Protein AF-0000000078523873 (afdb_homodimer)

Sequence (1538 aa):
MSPPRKRRRPPKSCDPCRRRKVRCDREFPCGPFAASSPSGGGFSQFTAPSVLEGQTPPSQAVDPQTQSHPPASTSQSQLQDQDKDQNKIIQDLQRRLRRLEEQLPGPPPSQTTTDPNPTVSQTQALRHLQDRVLRAEEQLSDAARPSLLVNGWAIPATPPRLRVAPDKTKLFGPSHWLHTAEKFQVLGKFDAKEVEPSLRDVDARSEFASIFKDCRHLRQAMKAQESVRLNHPVPDLLSTLPTQAVCDVLVDAYLRTFELIYRVIHIPSFWEEYRQLWAQPQSTSTHFLMKLVLILALGTTFHSDSDQSNRVHLRRLAHTWIYAAQWWLVGPSEKSTINLDGLQVGCLLLLARQTNNLPGTSWVSAGSVLRMAMAMGLHRTPGLFPALSVYQSEMRCRLWATVLELTLLSSLDAAMPLPFSPQDIDCTAPSNLDDEQFNPETETLPTPQSNQYLTDSSIQVLLLKSLPMRVEAVQLVNNQHRQELSYETALRLGNELRSACHDIAALFHPSQNQSRHADRTPGMTKFHLRFLDTYLRRYILFLHRPFMIQAREDPRFYLSRKVCLESCIVVASYADDLNLPSDTLDDLSHLTIVGRGSFKGALSFDVITSLGLEIDTQLEEEASTRSLGSSPPFVTDYLDEMAKDHRAPLIRSLEHIQEQLLQIIALGNPSLKRYNFLSAILSQIRAMESGQPIQPAIYESVKESLKKCYLLLQASHAASSPQESVESLTMGTESSLGFDVDALDPALGLEIPSLLFFPDMMDMSSIEWMSPPRKRRRPPKSCDPCRRRKVRCDREFPCGPFAASSPSGGGFSQFTAPSVLEGQTPPSQAVDPQTQSHPPASTSQSQLQDQDKDQNKIIQDLQRRLRRLEEQLPGPPPSQTTTDPNPTVSQTQALRHLQDRVLRAEEQLSDAARPSLLVNGWAIPATPPRLRVAPDKTKLFGPSHWLHTAEKFQVLGKFDAKEVEPSLRDVDARSEFASIFKDCRHLRQAMKAQESVRLNHPVPDLLSTLPTQAVCDVLVDAYLRTFELIYRVIHIPSFWEEYRQLWAQPQSTSTHFLMKLVLILALGTTFHSDSDQSNRVHLRRLAHTWIYAAQWWLVGPSEKSTINLDGLQVGCLLLLARQTNNLPGTSWVSAGSVLRMAMAMGLHRTPGLFPALSVYQSEMRCRLWATVLELTLLSSLDAAMPLPFSPQDIDCTAPSNLDDEQFNPETETLPTPQSNQYLTDSSIQVLLLKSLPMRVEAVQLVNNQHRQELSYETALRLGNELRSACHDIAALFHPSQNQSRHADRTPGMTKFHLRFLDTYLRRYILFLHRPFMIQAREDPRFYLSRKVCLESCIVVASYADDLNLPSDTLDDLSHLTIVGRGSFKGALSFDVITSLGLEIDTQLEEEASTRSLGSSPPFVTDYLDEMAKDHRAPLIRSLEHIQEQLLQIIALGNPSLKRYNFLSAILSQIRAMESGQPIQPAIYESVKESLKKCYLLLQASHAASSPQESVESLTMGTESSLGFDVDALDPALGLEIPSLLFFPDMMDMSSIEW

Organism: Penicillium expansum (NCBI:txid27334)

Nearest PDB structures (foldseek):
  7mnj-assembly3_C  TM=1.964E-01  e=6.374E-01  Homo sapiens
  7mno-assembly1_A  TM=1.866E-01  e=3.144E+00  Homo sapiens
  7mnm-assembly2_B  TM=1.770E-01  e=3.144E+00  Homo sapiens
  7mnn-assembly2_B  TM=1.874E-01  e=3.688E+00  Homo sapiens
  7mno-assembly2_B  TM=1.654E-01  e=2.903E+00  Homo sapiens

pLDDT: mean 72.68, std 27.62, range [14.13, 98.75]

Radius of gyration: 40.83 Å; Cα contacts (8 Å, |Δi|>4): 1709; chains: 2; bounding box: 96×162×128 Å

InterPro domains:
  IPR001138 Zn(2)Cys(6) fungal-type DNA-binding domain [cd00067] (13-31)
  IPR007219 Xylanolytic transcriptional activator, regulatory domain [PF04082] (252-466)
  IPR007219 Xylanolytic transcriptional activator, regulatory domain [SM00906] (362-436)
  IPR036864 Zn(2)-C6 fungal-type DNA-binding domain superfamily [G3DSA:4.10.240.10] (2-78)
  IPR036864 Zn(2)-C6 fungal-type DNA-binding domain superfamily [SSF57701] (2-30)

Solvent-accessible surface area (backbone atoms only — not comparable to full-atom values): 87605 Å² total; per-residue (Å²): 137,83,82,81,81,79,82,81,82,74,85,72,66,61,65,71,32,55,76,69,74,43,92,57,78,75,48,94,75,39,66,83,70,71,55,90,62,88,78,84,83,89,82,86,91,84,87,77,88,81,93,84,79,90,88,77,85,80,88,83,90,78,72,88,83,89,81,90,80,88,86,78,82,77,90,72,76,88,71,67,66,68,68,53,57,59,50,46,50,53,45,45,50,48,44,48,47,43,45,52,52,63,62,44,71,70,83,73,76,40,67,75,73,82,70,74,83,68,61,64,60,52,53,52,51,48,50,51,47,45,51,50,42,50,48,45,43,50,47,38,47,64,63,61,35,64,54,46,54,72,76,62,52,28,42,69,51,64,78,54,48,58,32,70,45,94,53,40,34,40,34,39,27,51,61,36,50,65,68,56,48,43,67,40,74,68,62,46,60,50,46,48,78,65,66,51,72,78,51,59,41,62,63,51,41,49,51,47,52,48,51,49,51,49,38,50,51,51,39,53,52,53,52,57,69,68,48,65,80,65,65,45,54,60,86,61,60,76,74,69,56,72,57,68,70,57,48,51,52,17,42,49,40,27,52,53,49,54,40,42,59,46,42,66,74,56,60,64,64,49,52,54,52,53,53,42,34,77,74,42,58,89,72,52,52,67,64,57,51,45,39,47,42,32,39,37,31,43,3,56,42,57,53,81,58,91,46,64,70,56,45,55,50,51,50,53,48,27,54,51,37,50,51,32,43,50,43,48,47,62,37,82,51,28,74,66,31,42,29,71,63,34,49,38,36,46,55,41,45,56,53,30,38,41,40,62,74,46,77,85,80,54,46,74,30,52,54,18,48,44,51,53,40,45,45,47,38,37,41,42,37,54,85,73,38,65,69,52,49,51,39,55,40,48,50,38,24,35,37,38,53,29,45,53,49,48,34,51,51,49,24,62,62,54,32,40,65,65,60,65,55,75,64,68,47,61,42,54,80,47,65,38,41,44,57,84,70,56,45,86,82,37,78,70,81,70,81,53,52,57,91,60,52,77,36,58,26,37,56,40,49,55,52,57,69,50,37,67,62,51,53,51,48,47,48,60,51,39,42,70,64,46,68,51,45,52,48,66,57,36,51,52,53,38,50,54,46,52,50,49,46,48,53,53,52,51,64,71,36,65,86,62,41,65,79,61,78,86,83,74,70,70,58,91,45,70,50,55,54,54,50,51,42,45,55,52,41,49,54,41,33,50,55,25,42,68,40,28,64,45,22,80,81,36,66,91,29,42,65,31,39,51,52,38,49,53,45,37,53,55,37,41,53,74,43,68,78,59,59,67,94,52,89,79,68,56,60,57,52,34,37,32,73,41,26,45,67,76,43,13,53,43,73,23,63,58,39,51,39,52,55,48,47,51,54,51,49,53,52,51,54,52,51,62,71,63,61,88,77,80,76,79,73,61,67,66,45,52,56,47,49,51,51,50,59,65,46,43,62,58,52,49,52,53,51,50,50,40,52,42,44,51,42,44,27,43,74,51,45,79,72,56,52,66,39,41,46,49,44,27,49,54,31,35,51,51,18,62,74,67,69,45,67,41,67,64,42,23,52,53,40,37,51,50,44,51,50,52,50,39,54,33,37,51,53,32,50,60,71,68,56,68,89,76,73,75,65,66,82,69,61,75,82,75,69,68,68,65,68,59,57,64,79,43,48,82,82,63,49,78,18,59,44,45,67,59,69,47,60,45,69,62,47,64,60,88,56,88,119,131,85,83,81,78,86,71,92,69,76,83,72,56,57,63,75,32,56,78,70,73,44,90,44,68,77,44,92,78,36,50,71,73,68,54,90,68,91,86,87,92,90,88,95,85,93,79,88,92,86,91,88,85,92,86,88,91,89,91,86,88,87,90,87,90,89,89,92,83,86,88,85,77,76,43,71,76,91,78,73,78,79,72,62,68,62,54,54,57,54,50,49,52,50,46,52,51,46,50,57,56,60,64,45,77,70,81,75,82,76,81,76,77,80,71,76,80,67,63,68,55,52,57,53,50,48,52,50,46,48,52,47,45,50,48,44,45,50,44,36,50,60,60,62,34,65,54,47,54,73,76,63,54,28,43,69,52,64,77,56,49,63,34,73,45,92,52,39,33,42,35,38,27,51,64,36,51,63,69,56,48,43,66,40,72,65,64,44,60,56,50,52,78,65,65,52,72,78,53,59,42,64,64,52,42,50,53,47,53,49,52,49,50,49,38,52,51,52,40,51,52,53,53,56,67,67,50,67,81,68,64,43,57,60,86,63,59,76,78,69,57,72,57,67,70,56,48,52,53,18,42,48,41,26,52,51,50,54,40,42,59,45,40,66,74,56,60,65,64,48,51,53,52,52,54,44,34,78,74,40,57,90,73,51,52,66,65,58,51,45,40,48,42,31,38,38,33,42,2,56,43,56,54,82,60,91,46,63,69,56,46,54,49,51,50,53,49,27,53,51,37,49,51,34,43,51,41,48,48,61,37,82,51,29,72,66,30,42,28,71,62,35,49,38,36,46,55,42,46,55,54,29,37,41,42,62,74,45,76,85,80,55,45,74,30,52,55,16,47,45,52,53,40,47,45,48,38,37,39,41,36,55,84,73,36,69,62,53,49,52,37,54,40,47,49,39,23,34,37,38,54,29,45,51,51,48,34,50,51,48,24,63,63,54,30,41,66,66,60,64,56,77,65,67,46,62,43,54,80,47,64,37,40,45,57,84,71,55,45,85,82,37,79,70,80,67,82,55,51,57,90,63,51,81,38,58,28,38,55,41,50,54,51,57,70,49,38,67,61,52,52,51,49,48,48,60,52,40,41,72,64,46,67,54,45,53,48,67,57,36,51,52,52,38,51,53,47,51,50,49,46,49,52,54,52,50,64,69,35,62,85,63,42,66,81,63,78,85,83,73,68,74,56,90,47,70,50,55,53,55,50,50,42,44,57,52,39,48,55,41,34,51,52,24,42,68,40,27,62,45,23,80,82,36,69,89,29,41,65,32,39,52,53,38,49,55,44,36,53,56,37,40,53,73,43,69,79,59,60,68,94,53,89,80,67,57,60,54,53,35,36,32,73,40,24,45,68,74,44,14,52,44,74,22,62,58,37,50,40,52,53,48,48,50,54,50,49,53,52,50,53,51,53,63,71,55,63,91,76,78,76,79,76,62,66,67,44,53,56,48,49,50,52,50,60,66,44,44,64,60,52,50,51,52,50,50,50,42,52,44,46,50,41,45,26,43,74,52,45,77,72,57,49,66,39,40,46,49,43,28,49,54,31,34,51,51,19,61,75,68,68,45,67,41,68,64,42,24,52,54,41,37,50,51,43,52,50,52,50,39,53,32,37,50,52,30,52,62,71,68,55,69,92,76,71,74,66,68,80,68,63,74,83,73,72,69,69,64,67,57,56,65,79,40,47,80,83,65,51,78,24,62,46,41,67,52,69,44,59,53,71,58,59,38,46,80,43,98,75

Foldseek 3Di:
DDDDPDDPPPDQADPVCVVVVHDGPSDVVTVVVPDPDDDDDDDDDDDDDDDDDDDDDDDDDDDDDDDDDDDDDDPDDDPPCPVVVVVVVVVVVVVVVVVVVVVPDDPPDDDPDCPDDCPVVVVVVVVVVVVVVVVCCVVCCVVVVPPVVVVVQWDFQDDWFWFDDPVDIAIGFRLHLVVLQLLPVQQNPLPLPCPDCVVVPVVLVVLLVVLLVLLVVLLVVLVVVLDDPCPDQPPCLLVLDDDPVLLVQLLVQLQLAVCLQQPQDLVVVLVVLVVVCVVPVVPRDPLNSLLSLLSSLLSLLQDFDPDLLVNSSSLSSSNSSLVNLVCCCPPPVVVVLLDSSNLSSLLSSLSSCQQNQHDLDDPSALLVSLVSLVVVVLLEACVVPPVDAPVRNQSSQSSNLSSLVRQLLSCLLSLHAGPDDPVSGDYDHHAQAASVQDDPPDRDGDHGDDLLEHHSCNNSRLCVVCSVLSNVLSCQLRVPVPRIRGNVSLVVSLVSLVVSLVSLVVSVDDVRHPPDPPPDRSDDDPNNNLLVLLVSLSSNLSSLVVLLSVCLPPVVSVVSLVSNLVSLVSQLVVCVPVDPPDSDDGSLNSQLLRGDRSSVTNLDSSSLSSLLSSLVSLLVVLVVVPDDDDDDPDPNVVVVVVSCVVSVVSLVSLVSSLVSVLRSLLQQDSPLLSNLSSQLSSQQSVCSVVVHDNVVSSSVSSSVSSVSSSVSNVVNVVVNDDPPDPPPVPDDDPPCPPPCCCVVPVSVSVRVCVSSVVNRRPPPPPPDD/DDDDDDDPDDPQADVVCVVVVHGFCNDVVTVVVPPPDDDDDDYDDDDDDDDDYDDYDDYDDDDDDDDDDDDDDDPDDDPDDPPPPVVVVVVVVVVVVVVVVVVPDDDPDDDDDCPDDCPVVVVVVVVVVVVVVVVCVVVCVVVVPPPVVVVVQWDFQDDWFWFDDPVDIAIGFRLHLVVLQLLPVQQNPLDLPCPDCVVVPVVLVVLLVVLLVLLVVLLVVLVVVLDDPCPDQPPCLLVLDDDPVLLVQLLVQLQLAVCLQQPQDLVVVLVVLVVVCVVPVVPRDPLNSLLSLLSSLLSLLQDFDPDLLVNSSSLSSSNSSLVNLVCCCPPPVVVVLLDSSNLSSLLSSLSSCQQNQHDLDDPSALLVSLVSLVVVVLLEACVVPPVDAPVRNQSSQSSNLSSLVRQLLSCLLSLHAGPDDPVSGDYDHHAQAASVQDDPPDRDGDHGDDLLEHHSCNNSRLCVVCSVLSNVLSCQLRVPPPRIRRNVSLVVSLVSLVVSLVSLVVSPDDVRHPDPPPPDRSDDDPSNNLLVLLVSLSSNLSSLVVLLSVCLPPVVSVVSLVSNLVSLVSQLVVCVPVDPPDSDDGSLNSQLLRGDRSSVGNLDSSSLSSLLVSLVSLLVVLVVVPDDDDDDPDPNVVVVVVSVVVSVVSLVSLVSSLVSVLRSLLQQDSPLLSNLSSQLSSQQSVCSVVVHDNVVSSSVSSSVSSVSSSVSNVVNVVVNDDPPDPPPVPDDDPPCPPPCCCVVPVSVSVSVCVSSVVNRRPPPVVVCD

Secondary structure (DSSP, 8-state):
------------S-HHHHHTT----SSSS-HHHH-------------------------------------------TTTTHHHHHHHHHHHHHHHHHHHHHSS-------------THHHHHHHHHHHHHHHHHHHHHHHHHSS--TTTTT-EEEPPPPEEEE-SS-EEEE-TTSTHHHHTTSHHHH---TT---GGG-SHHHHHHHHHHHHHHHHHHHHHHHHHS---SS--TTGGGG---HHHHHHHHHHHHHTHHHHS--S-HHHHHHHHHHHHH-GGG--HHHHHHHHHHHHHHHHH---S-HHHHHHHHHHHHHHHHHHHHHHHSGGGGGGSSHHHHHHHHHHHHHHHHTT--S--SS-HHHHHHHHHHTTTTS-GGG-TTS-HHHHHHHHHHHHHHHHHHHHHHHHHT---SS-GGG--PPPPPS--GGG--TT-SSPPPPPPTTS--TTHHHHHHHHTHHHHHHHHHHHT-SS-SEEEHHHHHHHHHHHHHHHHHHHHHH-TTT-----SSSS----HHHHHHHHHHHHHHHHHHHHHHHHHTTT-GGGHHHHHHHHHHHHHHHHTTTT--SS-S---HHHHHHHH--GGGGGGGSHHHHHHHHHHHHHHHHHHHHHT-S----SHHHHHHHHHHHHHHHHHHHHHHHHHHHHHHHHHTT----HHHHHHHHHHHHHHHHHHT--HHHHHHHHHHHHHHHHHHHHHHHHHHHS-SSTTSGGG-S--------STTS-S-----HHHHTT-GGG-TT-----/------------S-HHHHHTT----SSSSPHHHH----------------------------------------------GGGSHHHHHHHHHHHHHHHHHHTS-------------THHHHHHHHHHHHHHHHHHHHHHHHHSS--TTTTT-EEEPPPPEEEE-SS-EEEE-TTSTHHHHTTSHHHH---TT---GGG-SHHHHHHHHHHHHHHHHHHHHHHHHHS---SS--TTGGGG---HHHHHHHHHHHHHTHHHHS--S-HHHHHHHHHHHHH-GGG--HHHHHHHHHHHHHHHHH---S-HHHHHHHHHHHHHHHHHHHHHHHSGGGGGGSSHHHHHHHHHHHHHHHHTT--S--SS-HHHHHHHHHHTTTTS-GGG-TTS-HHHHHHHHHHHHHHHHHHHHHHHHHT---SS-GGG--PPPPPS--GGG--TT-SSPPPPPPTTS--TTHHHHHHHHTHHHHHHHHHHHT-SS-SEEEHHHHHHHHHHHHHHHHHHHHHH-TTT-----SSSS----HHHHHHHHHHHHHHHHHHHHHHHHHTTT-GGGHHHHHHHHHHHHHHHHTTTT--SS-S---HHHHHHHH--GGGGGGGSHHHHHHHHHHHHHHHHHHHHHT-S----SHHHHHHHHHHHHHHHHHHHHHHHHHHHHHHHHHTT----HHHHHHHHHHHHHHHHHHT--HHHHHHHHHHHHHHHHHHHHHHHHHHHS-SSGGGGGG-S--------SSSS-S-----HHHHTT-GGG-TTTTS--

Structure (mmCIF, N/CA/C/O backbone):
data_AF-0000000078523873-model_v1
#
loop_
_entity.id
_entity.type
_entity.pdbx_description
1 polymer 'Transcription factor, fungi'
#
loop_
_atom_site.group_PDB
_atom_site.id
_atom_site.type_symbol
_atom_site.label_atom_id
_atom_site.label_alt_id
_atom_site.label_comp_id
_atom_site.label_asym_id
_atom_site.label_entity_id
_atom_site.label_seq_id
_atom_site.pdbx_PDB_ins_code
_atom_site.Cartn_x
_atom_site.Cartn_y
_atom_site.Cartn_z
_atom_site.occupancy
_atom_site.B_iso_or_equiv
_atom_site.auth_seq_id
_atom_site.auth_comp_id
_atom_site.auth_asym_id
_atom_site.auth_atom_id
_atom_site.pdbx_PDB_model_num
ATOM 1 N N . MET A 1 1 ? -58.125 12.977 41.562 1 19.22 1 MET A N 1
ATOM 2 C CA . MET A 1 1 ? -57.75 14.18 42.281 1 19.22 1 MET A CA 1
ATOM 3 C C . MET A 1 1 ? -56.406 14.719 41.75 1 19.22 1 MET A C 1
ATOM 5 O O . MET A 1 1 ? -55.562 13.945 41.312 1 19.22 1 MET A O 1
ATOM 9 N N . SER A 1 2 ? -56.156 16.156 41.562 1 25.52 2 SER A N 1
ATOM 10 C CA . SER A 1 2 ? -55.594 17.062 40.562 1 25.52 2 SER A CA 1
ATOM 11 C C . SER A 1 2 ? -54.125 17.344 40.844 1 25.52 2 SER A C 1
ATOM 13 O O . SER A 1 2 ? -53.469 18.062 40.094 1 25.52 2 SER A O 1
ATOM 15 N N . PRO A 1 3 ? -53.125 16.453 41.531 1 25.59 3 PRO A N 1
ATOM 16 C CA . PRO A 1 3 ? -52.531 17.375 42.5 1 25.59 3 PRO A CA 1
ATOM 17 C C . PRO A 1 3 ? -51.719 18.484 41.812 1 25.59 3 PRO A C 1
ATOM 19 O O . PRO A 1 3 ? -51.406 18.375 40.625 1 25.59 3 PRO A O 1
ATOM 22 N N . PRO A 1 4 ? -51 19.359 42.625 1 23.98 4 PRO A N 1
ATOM 23 C CA . PRO A 1 4 ? -50.594 20.75 42.812 1 23.98 4 PRO A CA 1
ATOM 24 C C . PRO A 1 4 ? -49.281 21.094 42.125 1 23.98 4 PRO A C 1
ATOM 26 O O . PRO A 1 4 ? -48.281 20.406 42.344 1 23.98 4 PRO A O 1
ATOM 29 N N . ARG A 1 5 ? -49.188 21.594 41 1 27.92 5 ARG A N 1
ATOM 30 C CA . ARG A 1 5 ? -48.125 21.922 40.031 1 27.92 5 ARG A CA 1
ATOM 31 C C . ARG A 1 5 ? -47.156 22.906 40.625 1 27.92 5 ARG A C 1
ATOM 33 O O . ARG A 1 5 ? -47.375 24.125 40.594 1 27.92 5 ARG A O 1
ATOM 40 N N . LYS A 1 6 ? -46.656 22.641 41.875 1 24.22 6 LYS A N 1
ATOM 41 C CA . LYS A 1 6 ? -46.25 23.891 42.531 1 24.22 6 LYS A CA 1
ATOM 42 C C . LYS A 1 6 ? -45.344 24.703 41.625 1 24.22 6 LYS A C 1
ATOM 44 O O . LYS A 1 6 ? -44.75 24.172 40.688 1 24.22 6 LYS A O 1
ATOM 49 N N . ARG A 1 7 ? -44.781 25.984 42.062 1 26.86 7 ARG A N 1
ATOM 50 C CA . ARG A 1 7 ? -44.438 27.406 42 1 26.86 7 ARG A CA 1
ATOM 51 C C . ARG A 1 7 ? -43 27.594 41.594 1 26.86 7 ARG A C 1
ATOM 53 O O . ARG A 1 7 ? -42.094 27.062 42.219 1 26.86 7 ARG A O 1
ATOM 60 N N . ARG A 1 8 ? -42.656 27.781 40.312 1 30.72 8 ARG A N 1
ATOM 61 C CA . ARG A 1 8 ? -41.406 28.141 39.656 1 30.72 8 ARG A CA 1
ATOM 62 C C . ARG A 1 8 ? -40.781 29.391 40.281 1 30.72 8 ARG A C 1
ATOM 64 O O . ARG A 1 8 ? -41.375 30.469 40.188 1 30.72 8 ARG A O 1
ATOM 71 N N . ARG A 1 9 ? -40.156 29.469 41.438 1 32.53 9 ARG A N 1
ATOM 72 C CA . ARG A 1 9 ? -39.812 30.719 42.125 1 32.53 9 ARG A CA 1
ATOM 73 C C . ARG A 1 9 ? -38.844 31.547 41.281 1 32.53 9 ARG A C 1
ATOM 75 O O . ARG A 1 9 ? -37.812 31.062 40.875 1 32.53 9 ARG A O 1
ATOM 82 N N . PRO A 1 10 ? -39.25 32.656 40.5 1 37.47 10 PRO A N 1
ATOM 83 C CA . PRO A 1 10 ? -38.562 33.5 39.5 1 37.47 10 PRO A CA 1
ATOM 84 C C . PRO A 1 10 ? -37.344 34.219 40.062 1 37.47 10 PRO A C 1
ATOM 86 O O . PRO A 1 10 ? -37.375 34.656 41.219 1 37.47 10 PRO A O 1
ATOM 89 N N . PRO A 1 11 ? -36.125 34.031 39.688 1 40.38 11 PRO A N 1
ATOM 90 C CA . PRO A 1 11 ? -34.969 34.625 40.406 1 40.38 11 PRO A CA 1
ATOM 91 C C . PRO A 1 11 ? -35.031 36.125 40.469 1 40.38 11 PRO A C 1
ATOM 93 O O . PRO A 1 11 ? -35.562 36.781 39.562 1 40.38 11 PRO A O 1
ATOM 96 N N . LYS A 1 12 ? -35.031 36.906 41.562 1 42.75 12 LYS A N 1
ATOM 97 C CA . LYS A 1 12 ? -35.375 38.281 41.969 1 42.75 12 LYS A CA 1
ATOM 98 C C . LYS A 1 12 ? -34.438 39.281 41.344 1 42.75 12 LYS A C 1
ATOM 100 O O . LYS A 1 12 ? -34.75 40.469 41.219 1 42.75 12 LYS A O 1
ATOM 105 N N . SER A 1 13 ? -33.031 39.188 41.281 1 46.53 13 SER A N 1
ATOM 106 C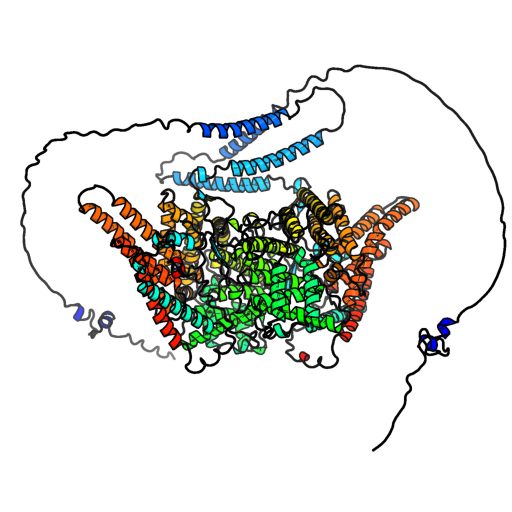 CA . SER A 1 13 ? -32.156 40.344 41.062 1 46.53 13 SER A CA 1
ATOM 107 C C . SER A 1 13 ? -31.797 40.5 39.594 1 46.53 13 SER A C 1
ATOM 109 O O . SER A 1 13 ? -31.672 39.5 38.844 1 46.53 13 SER A O 1
ATOM 111 N N . CYS A 1 14 ? -31.984 41.656 38.844 1 49.69 14 CYS A N 1
ATOM 112 C CA . CYS A 1 14 ? -31.812 41.844 37.406 1 49.69 14 CYS A CA 1
ATOM 113 C C . CYS A 1 14 ? -30.344 41.75 37 1 49.69 14 CYS A C 1
ATOM 115 O O . CYS A 1 14 ? -29.453 41.844 37.875 1 49.69 14 CYS A O 1
ATOM 117 N N . ASP A 1 15 ? -29.938 41.25 35.812 1 51.94 15 ASP A N 1
ATOM 118 C CA . ASP A 1 15 ? -28.641 40.781 35.344 1 51.94 15 ASP A CA 1
ATOM 119 C C . ASP A 1 15 ? -27.609 41.875 35.375 1 51.94 15 ASP A C 1
ATOM 121 O O . ASP A 1 15 ? -26.469 41.656 35.812 1 51.94 15 ASP A O 1
ATOM 125 N N . PRO A 1 16 ? -27.891 43 34.938 1 51.66 16 PRO A N 1
ATOM 126 C CA . PRO A 1 16 ? -26.828 44 34.875 1 51.66 16 PRO A CA 1
ATOM 127 C C . PRO A 1 16 ? -26.234 44.344 36.219 1 51.66 16 PRO A C 1
ATOM 129 O O . PRO A 1 16 ? -25.031 44.594 36.344 1 51.66 16 PRO A O 1
ATOM 132 N N . CYS A 1 17 ? -26.984 44.375 37.156 1 54.25 17 CYS A N 1
ATOM 133 C CA . CYS A 1 17 ? -26.516 44.625 38.531 1 54.25 17 CYS A CA 1
ATOM 134 C C . CYS A 1 17 ? -25.547 43.531 38.969 1 54.25 17 CYS A C 1
ATOM 136 O O . CYS A 1 17 ? -24.625 43.781 39.75 1 54.25 17 CYS A O 1
ATOM 138 N N . ARG A 1 18 ? -25.703 42.312 38.531 1 58.41 18 ARG A N 1
ATOM 139 C CA . ARG A 1 18 ? -24.828 41.188 38.875 1 58.41 18 ARG A CA 1
ATOM 140 C C . ARG A 1 18 ? -23.438 41.375 38.281 1 58.41 18 ARG A C 1
ATOM 142 O O . ARG A 1 18 ? -22.422 41.094 38.969 1 58.41 18 ARG A O 1
ATOM 149 N N . ARG A 1 19 ? -23.344 41.75 37.094 1 54.34 19 ARG A N 1
ATOM 150 C CA . ARG A 1 19 ? -22.031 41.844 36.469 1 54.34 19 ARG A CA 1
ATOM 151 C C . ARG A 1 19 ? -21.188 42.938 37.125 1 54.34 19 ARG A C 1
ATOM 153 O O . ARG A 1 19 ? -19.969 42.781 37.25 1 54.34 19 ARG A O 1
ATOM 160 N N . ARG A 1 20 ? -21.766 43.875 37.375 1 54 20 ARG A N 1
ATOM 161 C CA . ARG A 1 20 ? -21.031 45 37.969 1 54 20 ARG A CA 1
ATOM 162 C C . ARG A 1 20 ? -20.922 44.844 39.469 1 54 20 ARG A C 1
ATOM 164 O O . ARG A 1 20 ? -20.375 45.719 40.156 1 54 20 ARG A O 1
ATOM 171 N N . LYS A 1 21 ? -21.109 43.531 39.969 1 50.72 21 LYS A N 1
ATOM 172 C CA . LYS A 1 21 ? -21.047 43 41.312 1 50.72 21 LYS A CA 1
ATOM 173 C C . LYS A 1 21 ? -21.547 44.031 42.344 1 50.72 21 LYS A C 1
ATOM 175 O O . LYS A 1 21 ? -20.953 44.188 43.406 1 50.72 21 LYS A O 1
ATOM 180 N N . VAL A 1 22 ? -22.453 44.844 41.781 1 56.12 22 VAL A N 1
ATOM 181 C CA . VAL A 1 22 ? -23.016 45.844 42.688 1 56.12 22 VAL A CA 1
ATOM 182 C C . VAL A 1 22 ? -24.406 45.406 43.156 1 56.12 22 VAL A C 1
ATOM 184 O O . VAL A 1 22 ? -25.062 44.625 42.5 1 56.12 22 VAL A O 1
ATOM 187 N N . ARG A 1 23 ? -24.891 45.688 44.406 1 55.94 23 ARG A N 1
ATOM 188 C CA . ARG A 1 23 ? -26.078 45.281 45.156 1 55.94 23 ARG A CA 1
ATOM 189 C C . ARG A 1 23 ? -27.344 45.781 44.469 1 55.94 23 ARG A C 1
ATOM 191 O O . ARG A 1 23 ? -27.531 47 44.312 1 55.94 23 ARG A O 1
ATOM 198 N N . CYS A 1 24 ? -28.234 44.906 43.625 1 48.31 24 CYS A N 1
ATOM 199 C CA . CYS A 1 24 ? -29.391 45.188 42.781 1 48.31 24 CYS A CA 1
ATOM 200 C C . CYS A 1 24 ? -30.609 45.594 43.594 1 48.31 24 CYS A C 1
ATOM 202 O O . CYS A 1 24 ? -31 44.844 44.5 1 48.31 24 CYS A O 1
ATOM 204 N N . ASP A 1 25 ? -31.141 46.75 43.812 1 59.38 25 ASP A N 1
ATOM 205 C CA . ASP A 1 25 ? -32.219 47.156 44.688 1 59.38 25 ASP A CA 1
ATOM 206 C C . ASP A 1 25 ? -33.562 46.719 44.156 1 59.38 25 ASP A C 1
ATOM 208 O O . ASP A 1 25 ? -34.625 47.156 44.656 1 59.38 25 ASP A O 1
ATOM 212 N N . ARG A 1 26 ? -33.969 45.562 43.25 1 53.56 26 ARG A N 1
ATOM 213 C CA . ARG A 1 26 ? -35.125 44.844 42.75 1 53.56 26 ARG A CA 1
ATOM 214 C C . ARG A 1 26 ? -36.188 45.781 42.219 1 53.56 26 ARG A C 1
ATOM 216 O O . ARG A 1 26 ? -37.375 45.406 42.094 1 53.56 26 ARG A O 1
ATOM 223 N N . GLU A 1 27 ? -36.156 47.25 41.969 1 54.16 27 GLU A N 1
ATOM 224 C CA . GLU A 1 27 ? -37.125 48.156 41.344 1 54.16 27 GLU A CA 1
ATOM 225 C C . GLU A 1 27 ? -36.688 48.469 39.906 1 54.16 27 GLU A C 1
ATOM 227 O O . GLU A 1 27 ? -35.5 48.438 39.562 1 54.16 27 GLU A O 1
ATOM 232 N N . PHE A 1 28 ? -37.812 48.25 38.625 1 48.09 28 PHE A N 1
ATOM 233 C CA . PHE A 1 28 ? -37.438 48.656 37.281 1 48.09 28 PHE A CA 1
ATOM 234 C C . PHE A 1 28 ? -37.5 50.156 37.094 1 48.09 28 PHE A C 1
ATOM 236 O O . PHE A 1 28 ? -38.562 50.781 37.344 1 48.09 28 PHE A O 1
ATOM 243 N N . PRO A 1 29 ? -36.75 50.469 36.312 1 46.62 29 PRO A N 1
ATOM 244 C CA . PRO A 1 29 ? -35.281 50.312 36.188 1 46.62 29 PRO A CA 1
ATOM 245 C C . PRO A 1 29 ? -34.562 50.562 37.5 1 46.62 29 PRO A C 1
ATOM 247 O O . PRO A 1 29 ? -35.031 51.312 38.344 1 46.62 29 PRO A O 1
ATOM 250 N N . CYS A 1 30 ? -33.688 49.719 37.844 1 46.03 30 CYS A N 1
ATOM 251 C CA . CYS A 1 30 ? -33.219 49.75 39.219 1 46.03 30 CYS A CA 1
ATOM 252 C C . CYS A 1 30 ? -32.625 51.125 39.562 1 46.03 30 CYS A C 1
ATOM 254 O O . CYS A 1 30 ? -32.219 51.875 38.656 1 46.03 30 CYS A O 1
ATOM 256 N N . GLY A 1 31 ? -32.688 51.719 40.656 1 39.22 31 GLY A N 1
ATOM 257 C CA . GLY A 1 31 ? -32.312 53.062 41.094 1 39.22 31 GLY A CA 1
ATOM 258 C C . GLY A 1 31 ? -31.047 53.562 40.438 1 39.22 31 GLY A C 1
ATOM 259 O O . GLY A 1 31 ? -31.031 54.688 39.875 1 39.22 31 GLY A O 1
ATOM 260 N N . PRO A 1 32 ? -30.031 52.719 40.594 1 33.94 32 PRO A N 1
ATOM 261 C CA . PRO A 1 32 ? -28.781 53.344 40.188 1 33.94 32 PRO A CA 1
ATOM 262 C C . PRO A 1 32 ? -28.734 53.656 38.719 1 33.94 32 PRO A C 1
ATOM 264 O O . PRO A 1 32 ? -27.734 54.188 38.219 1 33.94 32 PRO A O 1
ATOM 267 N N . PHE A 1 33 ? -29.578 53.062 37.844 1 34.59 33 PHE A N 1
ATOM 268 C CA . PHE A 1 33 ? -29.688 53.469 36.438 1 34.59 33 PHE A CA 1
ATOM 269 C C . PHE A 1 33 ? -30 54.938 36.312 1 34.59 33 PHE A C 1
ATOM 271 O O . PHE A 1 33 ? -29.609 55.594 35.344 1 34.59 33 PHE A O 1
ATOM 278 N N . ALA A 1 34 ? -31 55.344 37.094 1 30.55 34 ALA A N 1
ATOM 279 C CA . ALA A 1 34 ? -31.562 56.625 36.781 1 30.55 34 ALA A CA 1
ATOM 280 C C . ALA A 1 34 ? -30.516 57.75 36.875 1 30.55 34 ALA A C 1
ATOM 282 O O . ALA A 1 34 ? -30.703 58.844 36.312 1 30.55 34 ALA A O 1
ATOM 283 N N . ALA A 1 35 ? -29.547 57.656 37.812 1 23.44 35 ALA A N 1
ATOM 284 C CA . ALA A 1 35 ? -29.062 58.969 38.219 1 23.44 35 ALA A CA 1
ATOM 285 C C . ALA A 1 35 ? -28.141 59.594 37.188 1 23.44 35 ALA A C 1
ATOM 287 O O . ALA A 1 35 ? -27.75 60.75 37.281 1 23.44 35 ALA A O 1
ATOM 288 N N . SER A 1 36 ? -27.141 58.844 36.688 1 22.97 36 SER A N 1
ATOM 289 C CA . SER A 1 36 ? -26.016 59.75 36.406 1 22.97 36 SER A CA 1
ATOM 290 C C . SER A 1 36 ? -26.297 60.625 35.188 1 22.97 36 SER A C 1
ATOM 292 O O . SER A 1 36 ? -26.281 60.156 34.031 1 22.97 36 SER A O 1
ATOM 294 N N . SER A 1 37 ? -26.984 61.75 35.375 1 18.94 37 SER A N 1
ATOM 295 C CA . SER A 1 37 ? -27.625 62.906 34.781 1 18.94 37 SER A CA 1
ATOM 296 C C . SER A 1 37 ? -26.594 63.875 34.219 1 18.94 37 SER A C 1
ATOM 298 O O . SER A 1 37 ? -26.953 64.938 33.688 1 18.94 37 SER A O 1
ATOM 300 N N . PRO A 1 38 ? -25.203 63.844 34.5 1 17.84 38 PRO A N 1
ATOM 301 C CA . PRO A 1 38 ? -24.922 65.25 34.625 1 17.84 38 PRO A CA 1
ATOM 302 C C . PRO A 1 38 ? -25.109 66 33.281 1 17.84 38 PRO A C 1
ATOM 304 O O . PRO A 1 38 ? -25.047 65.375 32.219 1 17.84 38 PRO A O 1
ATOM 307 N N . SER A 1 39 ? -25.062 67.312 33.469 1 15.89 39 SER A N 1
ATOM 308 C CA . SER A 1 39 ? -25.547 68.562 32.875 1 15.89 39 SER A CA 1
ATOM 309 C C . SER A 1 39 ? -24.672 69 31.703 1 15.89 39 SER A C 1
ATOM 311 O O . SER A 1 39 ? -25.156 69.25 30.609 1 15.89 39 SER A O 1
ATOM 313 N N . GLY A 1 40 ? -23.641 69.812 32.094 1 15.18 40 GLY A N 1
ATOM 314 C CA . GLY A 1 40 ? -23.641 71.188 31.703 1 15.18 40 GLY A CA 1
ATOM 315 C C . GLY A 1 40 ? -23 71.438 30.344 1 15.18 40 GLY A C 1
ATOM 316 O O . GLY A 1 40 ? -22.516 70.5 29.703 1 15.18 40 GLY A O 1
ATOM 317 N N . GLY A 1 41 ? -21.984 72.438 30.375 1 15.15 41 GLY A N 1
ATOM 318 C CA . GLY A 1 41 ? -22 73.812 29.797 1 15.15 41 GLY A CA 1
ATOM 319 C C . GLY A 1 41 ? -21.266 73.875 28.484 1 15.15 41 GLY A C 1
ATOM 320 O O . GLY A 1 41 ? -21.812 73.562 27.422 1 15.15 41 GLY A O 1
ATOM 321 N N . GLY A 1 42 ? -19.969 74.312 28.594 1 14.95 42 GLY A N 1
ATOM 322 C CA . GLY A 1 42 ? -19.578 75.625 28.109 1 14.95 42 GLY A CA 1
ATOM 323 C C . GLY A 1 42 ? -19.109 75.625 26.672 1 14.95 42 GLY A C 1
ATOM 324 O O . GLY A 1 42 ? -18.797 74.562 26.109 1 14.95 42 GLY A O 1
ATOM 325 N N . PHE A 1 43 ? -18.688 76.875 26.234 1 14.64 43 PHE A N 1
ATOM 326 C CA . PHE A 1 43 ? -18.875 77.875 25.156 1 14.64 43 PHE A CA 1
ATOM 327 C C . PHE A 1 43 ? -17.75 77.75 24.125 1 14.64 43 PHE A C 1
ATOM 329 O O . PHE A 1 43 ? -18 77.688 22.922 1 14.64 43 PHE A O 1
ATOM 336 N N . SER A 1 44 ? -16.406 77.875 24.578 1 14.51 44 SER A N 1
ATOM 337 C CA . SER A 1 44 ? -15.781 79.062 24.016 1 14.51 44 SER A CA 1
ATOM 338 C C . SER A 1 44 ? -15.375 78.812 22.562 1 14.51 44 SER A C 1
ATOM 340 O O . SER A 1 44 ? -15.172 77.688 22.125 1 14.51 44 SER A O 1
ATOM 342 N N . GLN A 1 45 ? -14.789 80 21.891 1 15.16 45 GLN A N 1
ATOM 343 C CA . GLN A 1 45 ? -14.922 80.812 20.672 1 15.16 45 GLN A CA 1
ATOM 344 C C . GLN A 1 45 ? -13.969 80.312 19.578 1 15.16 45 GLN A C 1
ATOM 346 O O . GLN A 1 45 ? -13.062 79.5 19.844 1 15.16 45 GLN A O 1
ATOM 351 N N . PHE A 1 46 ? -13.406 81.375 18.766 1 14.38 46 PHE A N 1
ATOM 352 C CA . PHE A 1 46 ? -13.516 81.812 17.375 1 14.38 46 PHE A CA 1
ATOM 353 C C . PHE A 1 46 ? -12.234 81.5 16.609 1 14.38 46 PHE A C 1
ATOM 355 O O . PHE A 1 46 ? -12.289 80.938 15.508 1 14.38 46 PHE A O 1
ATOM 362 N N . THR A 1 47 ? -10.969 82 17 1 14.49 47 THR A N 1
ATOM 363 C CA . THR A 1 47 ? -10.406 83 16.094 1 14.49 47 THR A CA 1
ATOM 364 C C . THR A 1 47 ? -9.625 82.375 14.969 1 14.49 47 THR A C 1
ATOM 366 O O . THR A 1 47 ? -9.141 81.188 15.117 1 14.49 47 THR A O 1
ATOM 369 N N . ALA A 1 48 ? -9.172 83.25 13.789 1 15.58 48 ALA A N 1
ATOM 370 C CA . ALA A 1 48 ? -9.164 83.375 12.328 1 15.58 48 ALA A CA 1
ATOM 371 C C . ALA A 1 48 ? -7.781 83.062 11.766 1 15.58 48 ALA A C 1
ATOM 373 O O . ALA A 1 48 ? -7.598 83 10.547 1 15.58 48 ALA A O 1
ATOM 374 N N . PRO A 1 49 ? -6.887 82.25 12.344 1 14.55 49 PRO A N 1
ATOM 375 C CA . PRO A 1 49 ? -5.547 82.812 12.055 1 14.55 49 PRO A CA 1
ATOM 376 C C . PRO A 1 49 ? -5.227 82.812 10.562 1 14.55 49 PRO A C 1
ATOM 378 O O . PRO A 1 49 ? -5.477 81.812 9.867 1 14.55 49 PRO A O 1
ATOM 381 N N . SER A 1 50 ? -4.844 83.875 9.977 1 14.78 50 SER A N 1
ATOM 382 C CA . SER A 1 50 ? -4.809 84.5 8.664 1 14.78 50 SER A CA 1
ATOM 383 C C . SER A 1 50 ? -3.752 83.875 7.766 1 14.78 50 SER A C 1
ATOM 385 O O . SER A 1 50 ? -4.078 83.312 6.719 1 14.78 50 SER A O 1
ATOM 387 N N . VAL A 1 51 ? -2.514 84.562 7.473 1 15.23 51 VAL A N 1
ATOM 388 C CA . VAL A 1 51 ? -2.129 85.312 6.266 1 15.23 51 VAL A CA 1
ATOM 389 C C . VAL A 1 51 ? -1.184 84.438 5.43 1 15.23 51 VAL A C 1
ATOM 391 O O . VAL A 1 51 ? -0.454 83.562 5.969 1 15.23 51 VAL A O 1
ATOM 394 N N . LEU A 1 52 ? -1.022 84.688 3.965 1 15.09 52 LEU A N 1
ATOM 395 C CA . LEU A 1 52 ? -0.885 84.25 2.588 1 15.09 52 LEU A CA 1
ATOM 396 C C . LEU A 1 52 ? 0.584 84.188 2.186 1 15.09 52 LEU A C 1
ATOM 398 O O . LEU A 1 52 ? 0.964 83.312 1.37 1 15.09 52 LEU A O 1
ATOM 402 N N . GLU A 1 53 ? 1.525 85 2.543 1 14.7 53 GLU A N 1
ATOM 403 C CA . GLU A 1 53 ? 2.068 85.688 1.405 1 14.7 53 GLU A CA 1
ATOM 404 C C . GLU A 1 53 ? 3.16 84.938 0.701 1 14.7 53 GLU A C 1
ATOM 406 O O . GLU A 1 53 ? 3.115 84.75 -0.517 1 14.7 53 GLU A O 1
ATOM 411 N N . GLY A 1 54 ? 4.492 85.125 0.881 1 14.87 54 GLY A N 1
ATOM 412 C CA . GLY A 1 54 ? 5.305 85.875 -0.059 1 14.87 54 GLY A CA 1
ATOM 413 C C . GLY A 1 54 ? 6.098 85 -1.002 1 14.87 54 GLY A C 1
ATOM 414 O O . GLY A 1 54 ? 6.137 83.75 -0.836 1 14.87 54 GLY A O 1
ATOM 415 N N . GLN A 1 55 ? 7.359 85.375 -1.349 1 15.88 55 GLN A N 1
ATOM 416 C CA . GLN A 1 55 ? 8.141 85.812 -2.506 1 15.88 55 GLN A CA 1
ATOM 417 C C . GLN A 1 55 ? 9.094 84.688 -2.961 1 15.88 55 GLN A C 1
ATOM 419 O O . GLN A 1 55 ? 9.805 84.125 -2.145 1 15.88 55 GLN A O 1
ATOM 424 N N . THR A 1 56 ? 9.047 84.125 -4.316 1 14.54 56 THR A N 1
ATOM 425 C CA . THR A 1 56 ? 9.32 83.062 -5.281 1 14.54 56 THR A CA 1
ATOM 426 C C . THR A 1 56 ? 10.805 83 -5.621 1 14.54 56 THR A C 1
ATOM 428 O O . THR A 1 56 ? 11.25 82.125 -6.355 1 14.54 56 THR A O 1
ATOM 431 N N . PRO A 1 57 ? 11.773 83.625 -5.223 1 15.71 57 PRO A N 1
ATOM 432 C CA . PRO A 1 57 ? 12.531 84 -6.434 1 15.71 57 PRO A CA 1
ATOM 433 C C . PRO A 1 57 ? 13.305 82.812 -6.996 1 15.71 57 PRO A C 1
ATOM 435 O O . PRO A 1 57 ? 13.633 81.875 -6.258 1 15.71 57 PRO A O 1
ATOM 438 N N . PRO A 1 58 ? 13.727 82.688 -8.391 1 14.97 58 PRO A N 1
ATOM 439 C CA . PRO A 1 58 ? 13.992 81.75 -9.523 1 14.97 58 PRO A CA 1
ATOM 440 C C . PRO A 1 58 ? 15.406 81.188 -9.508 1 14.97 58 PRO A C 1
ATOM 442 O O . PRO A 1 58 ? 15.695 80.25 -10.203 1 14.97 58 PRO A O 1
ATOM 445 N N . SER A 1 59 ? 16.453 81.562 -8.93 1 14.86 59 SER A N 1
ATOM 446 C CA . SER A 1 59 ? 17.531 81.938 -9.828 1 14.86 59 SER A CA 1
ATOM 447 C C . SER A 1 59 ? 18.234 80.75 -10.406 1 14.86 59 SER A C 1
ATOM 449 O O . SER A 1 59 ? 18.094 79.625 -9.891 1 14.86 59 SER A O 1
ATOM 451 N N . GLN A 1 60 ? 19.656 80.688 -10.594 1 14.73 60 GLN A N 1
ATOM 452 C CA . GLN A 1 60 ? 20.609 80.812 -11.695 1 14.73 60 GLN A CA 1
ATOM 453 C C . GLN A 1 60 ? 21.281 79.5 -12.039 1 14.73 60 GLN A C 1
ATOM 455 O O . GLN A 1 60 ? 21.266 79.125 -13.203 1 14.73 60 GLN A O 1
ATOM 460 N N . ALA A 1 61 ? 22.75 79.438 -12.055 1 15.26 61 ALA A N 1
ATOM 461 C CA . ALA A 1 61 ? 23.781 79.375 -13.086 1 15.26 61 ALA A CA 1
ATOM 462 C C . ALA A 1 61 ? 24.312 77.938 -13.203 1 15.26 61 ALA A C 1
ATOM 464 O O . ALA A 1 61 ? 24.719 77.312 -12.203 1 15.26 61 ALA A O 1
ATOM 465 N N . VAL A 1 62 ? 24.188 77.125 -14.281 1 14.68 62 VAL A N 1
ATOM 466 C CA . VAL A 1 62 ? 24.281 75.875 -15.047 1 14.68 62 VAL A CA 1
ATOM 467 C C . VAL A 1 62 ? 25.75 75.5 -15.25 1 14.68 62 VAL A C 1
ATOM 469 O O . VAL A 1 62 ? 26.062 74.5 -15.883 1 14.68 62 VAL A O 1
ATOM 472 N N . ASP A 1 63 ? 26.75 76.188 -15.039 1 14.7 63 ASP A N 1
ATOM 473 C CA . ASP A 1 63 ? 27.703 76.125 -16.141 1 14.7 63 ASP A CA 1
ATOM 474 C C . ASP A 1 63 ? 28.328 74.75 -16.297 1 14.7 63 ASP A C 1
ATOM 476 O O . ASP A 1 63 ? 28.328 74.188 -17.375 1 14.7 63 ASP A O 1
ATOM 480 N N . PRO A 1 64 ? 29.641 74.562 -15.914 1 15.33 64 PRO A N 1
ATOM 481 C CA . PRO A 1 64 ? 30.75 74.438 -16.859 1 15.33 64 PRO A CA 1
ATOM 482 C C . PRO A 1 64 ? 31.078 72.938 -17.125 1 15.33 64 PRO A C 1
ATOM 484 O O . PRO A 1 64 ? 30.469 72.312 -18 1 15.33 64 PRO A O 1
ATOM 487 N N . GLN A 1 65 ? 32.312 72.375 -16.688 1 15.32 65 GLN A N 1
ATOM 488 C CA . GLN A 1 65 ? 33.438 72.125 -17.547 1 15.32 65 GLN A CA 1
ATOM 489 C C . GLN A 1 65 ? 33.594 70.625 -17.844 1 15.32 65 GLN A C 1
ATOM 491 O O . GLN A 1 65 ? 33.719 70.188 -19 1 15.32 65 GLN A O 1
ATOM 496 N N . THR A 1 66 ? 34.281 69.75 -16.984 1 16.22 66 THR A N 1
ATOM 497 C CA . THR A 1 66 ? 35.531 69.25 -17.5 1 16.22 66 THR A CA 1
ATOM 498 C C . THR A 1 66 ? 35.312 67.875 -18.203 1 16.22 66 THR A C 1
ATOM 500 O O . THR A 1 66 ? 34.344 67.188 -17.938 1 16.22 66 THR A O 1
ATOM 503 N N . GLN A 1 67 ? 36.312 67 -18.5 1 15.75 67 GLN A N 1
ATOM 504 C CA . GLN A 1 67 ? 37.062 66.562 -19.656 1 15.75 67 GLN A CA 1
ATOM 505 C C . GLN A 1 67 ? 36.781 65.062 -19.969 1 15.75 67 GLN A C 1
ATOM 507 O O . GLN A 1 67 ? 36.562 64.75 -21.125 1 15.75 67 GLN A O 1
ATOM 512 N N . SER A 1 68 ? 37.062 64 -19.094 1 16.91 68 SER A N 1
ATOM 513 C CA . SER A 1 68 ? 38.062 63.094 -19.672 1 16.91 68 SER A CA 1
ATOM 514 C C . SER A 1 68 ? 37.406 62.031 -20.562 1 16.91 68 SER A C 1
ATOM 516 O O . SER A 1 68 ? 36.25 61.719 -20.391 1 16.91 68 SER A O 1
ATOM 518 N N . HIS A 1 69 ? 38.094 61.062 -21.219 1 15.98 69 HIS A N 1
ATOM 519 C CA . HIS A 1 69 ? 38.312 60.625 -22.578 1 15.98 69 HIS A CA 1
ATOM 520 C C . HIS A 1 69 ? 37.5 59.375 -22.891 1 15.98 69 HIS A C 1
ATOM 522 O O . HIS A 1 69 ? 36.781 59.344 -23.891 1 15.98 69 HIS A O 1
ATOM 528 N N . PRO A 1 70 ? 38.031 58.031 -22.516 1 18.61 70 PRO A N 1
ATOM 529 C CA . PRO A 1 70 ? 38.375 57.312 -23.75 1 18.61 70 PRO A CA 1
ATOM 530 C C . PRO A 1 70 ? 37.188 56.562 -24.344 1 18.61 70 PRO A C 1
ATOM 532 O O . PRO A 1 70 ? 36.156 56.344 -23.672 1 18.61 70 PRO A O 1
ATOM 535 N N . PRO A 1 71 ? 37.375 55.594 -25.344 1 17.98 71 PRO A N 1
ATOM 536 C CA . PRO A 1 71 ? 36.812 55.25 -26.641 1 17.98 71 PRO A CA 1
ATOM 537 C C . PRO A 1 71 ? 35.719 54.188 -26.562 1 17.98 71 PRO A C 1
ATOM 539 O O . PRO A 1 71 ? 35.719 53.406 -25.609 1 17.98 71 PRO A O 1
ATOM 542 N N . ALA A 1 72 ? 34.781 54.031 -27.391 1 17.97 72 ALA A N 1
ATOM 543 C CA . ALA A 1 72 ? 33.406 53.625 -27.688 1 17.97 72 ALA A CA 1
ATOM 544 C C . ALA A 1 72 ? 33.344 52.219 -28.281 1 17.97 72 ALA A C 1
ATOM 546 O O . ALA A 1 72 ? 32.281 51.75 -28.688 1 17.97 72 ALA A O 1
ATOM 547 N N . SER A 1 73 ? 34.375 51.406 -28.281 1 18.41 73 SER A N 1
ATOM 548 C CA . SER A 1 73 ? 34.281 50.688 -29.531 1 18.41 73 SER A CA 1
ATOM 549 C C . SER A 1 73 ? 33 49.844 -29.594 1 18.41 73 SER A C 1
ATOM 551 O O . SER A 1 73 ? 32.406 49.562 -28.578 1 18.41 73 SER A O 1
ATOM 553 N N . THR A 1 74 ? 32.656 49 -30.781 1 18.62 74 THR A N 1
ATOM 554 C CA . THR A 1 74 ? 31.781 48.656 -31.891 1 18.62 74 THR A CA 1
ATOM 555 C C . THR A 1 74 ? 31.094 47.312 -31.625 1 18.62 74 THR A C 1
ATOM 557 O O . THR A 1 74 ? 30.516 46.719 -32.531 1 18.62 74 THR A O 1
ATOM 560 N N . SER A 1 75 ? 30.562 47 -30.438 1 18.5 75 SER A N 1
ATOM 561 C CA . SER A 1 75 ? 30.141 45.625 -30.156 1 18.5 75 SER A CA 1
ATOM 562 C C . SER A 1 75 ? 28.969 45.219 -31.047 1 18.5 75 SER A C 1
ATOM 564 O O . SER A 1 75 ? 27.828 45.219 -30.594 1 18.5 75 SER A O 1
ATOM 566 N N . GLN A 1 76 ? 28.922 45.438 -32.375 1 19.16 76 GLN A N 1
ATOM 567 C CA . GLN A 1 76 ? 27.75 45.344 -33.25 1 19.16 76 GLN A CA 1
ATOM 568 C C . GLN A 1 76 ? 27.156 43.938 -33.25 1 19.16 76 GLN A C 1
ATOM 570 O O . GLN A 1 76 ? 25.938 43.781 -33.219 1 19.16 76 GLN A O 1
ATOM 575 N N . SER A 1 77 ? 27.859 42.812 -33.625 1 21.86 77 SER A N 1
ATOM 576 C CA . SER A 1 77 ? 27.531 41.969 -34.781 1 21.86 77 SER A CA 1
ATOM 577 C C . SER A 1 77 ? 26.484 40.938 -34.406 1 21.86 77 SER A C 1
ATOM 579 O O . SER A 1 77 ? 25.703 40.531 -35.281 1 21.86 77 SER A O 1
ATOM 581 N N . GLN A 1 78 ? 26.578 40.062 -33.344 1 22.48 78 GLN A N 1
ATOM 582 C CA . GLN A 1 78 ? 26.344 38.656 -33.5 1 22.48 78 GLN A CA 1
ATOM 583 C C . GLN A 1 78 ? 24.859 38.312 -33.375 1 22.48 78 GLN A C 1
ATOM 585 O O . GLN A 1 78 ? 24.453 37.688 -32.375 1 22.48 78 GLN A O 1
ATOM 590 N N . LEU A 1 79 ? 23.953 39.25 -33.469 1 24.48 79 LEU A N 1
ATOM 591 C CA . LEU A 1 79 ? 22.562 38.969 -33.125 1 24.48 79 LEU A CA 1
ATOM 592 C C . LEU A 1 79 ? 21.938 37.969 -34.094 1 24.48 79 LEU A C 1
ATOM 594 O O . LEU A 1 79 ? 20.812 37.5 -33.875 1 24.48 79 LEU A O 1
ATOM 598 N N . GLN A 1 80 ? 22.469 37.969 -35.375 1 26.08 80 GLN A N 1
ATOM 599 C CA . GLN A 1 80 ? 21.609 37.562 -36.469 1 26.08 80 GLN A CA 1
ATOM 600 C C . GLN A 1 80 ? 21.281 36.094 -36.406 1 26.08 80 GLN A C 1
ATOM 602 O O . GLN A 1 80 ? 20.375 35.625 -37.094 1 26.08 80 GLN A O 1
ATOM 607 N N . ASP A 1 81 ? 22.141 35.281 -35.844 1 28.31 81 ASP A N 1
ATOM 608 C CA . ASP A 1 81 ? 22.219 33.906 -36.344 1 28.31 81 ASP A CA 1
ATOM 609 C C . ASP A 1 81 ? 21.047 33.062 -35.844 1 28.31 81 ASP A C 1
ATOM 611 O O . ASP A 1 81 ? 20.969 31.875 -36.125 1 28.31 81 ASP A O 1
ATOM 615 N N . GLN A 1 82 ? 20.375 33.562 -34.812 1 28.67 82 GLN A N 1
ATOM 616 C CA . GLN A 1 82 ? 19.5 32.594 -34.156 1 28.67 82 GLN A CA 1
ATOM 617 C C . GLN A 1 82 ? 18.297 32.25 -35.062 1 28.67 82 GLN A C 1
ATOM 619 O O . GLN A 1 82 ? 17.594 31.281 -34.812 1 28.67 82 GLN A O 1
ATOM 624 N N . ASP A 1 83 ? 17.859 33.25 -35.938 1 32.75 83 ASP A N 1
ATOM 625 C CA . ASP A 1 83 ? 16.656 33.062 -36.75 1 32.75 83 ASP A CA 1
ATOM 626 C C . ASP A 1 83 ? 16.844 31.922 -37.75 1 32.75 83 ASP A C 1
ATOM 628 O O . ASP A 1 83 ? 15.883 31.469 -38.375 1 32.75 83 ASP A O 1
ATOM 632 N N . LYS A 1 84 ? 18.141 31.688 -38.125 1 37.94 84 LYS A N 1
ATOM 633 C CA . LYS A 1 84 ? 18.469 30.781 -39.25 1 37.94 84 LYS A CA 1
ATOM 634 C C . LYS A 1 84 ? 18.172 29.344 -38.844 1 37.94 84 LYS A C 1
ATOM 636 O O . LYS A 1 84 ? 17.797 28.531 -39.719 1 37.94 84 LYS A O 1
ATOM 641 N N . ASP A 1 85 ? 18.453 29.094 -37.531 1 34.06 85 ASP A N 1
ATOM 642 C CA . ASP A 1 85 ? 18.438 27.672 -37.219 1 34.06 85 ASP A CA 1
ATOM 643 C C . ASP A 1 85 ? 17.016 27.125 -37.219 1 34.06 85 ASP A C 1
ATOM 645 O O . ASP A 1 85 ? 16.812 25.938 -37.5 1 34.06 85 ASP A O 1
ATOM 649 N N . GLN A 1 86 ? 16.031 28.062 -36.875 1 34.16 86 GLN A N 1
ATOM 650 C CA . GLN A 1 86 ? 14.656 27.578 -36.875 1 34.16 86 GLN A CA 1
ATOM 651 C C . GLN A 1 86 ? 14.195 27.25 -38.281 1 34.16 86 GLN A C 1
ATOM 653 O O . GLN A 1 86 ? 13.461 26.281 -38.5 1 34.16 86 GLN A O 1
ATOM 658 N N . ASN A 1 87 ? 14.703 28.172 -39.219 1 37.03 87 ASN A N 1
ATOM 659 C CA . ASN A 1 87 ? 14.352 27.953 -40.625 1 37.03 87 ASN A CA 1
ATOM 660 C C . ASN A 1 87 ? 14.906 26.641 -41.125 1 37.03 87 ASN A C 1
ATOM 662 O O . ASN A 1 87 ? 14.289 26 -42 1 37.03 87 ASN A O 1
ATOM 666 N N . LYS A 1 88 ? 16.094 26.266 -40.594 1 43.91 88 LYS A N 1
ATOM 667 C CA . LYS A 1 88 ? 16.75 25.047 -41.062 1 43.91 88 LYS A CA 1
ATOM 668 C C . LYS A 1 88 ? 15.938 23.812 -40.656 1 43.91 88 LYS A C 1
ATOM 670 O O . LYS A 1 88 ? 15.828 22.859 -41.438 1 43.91 88 LYS A O 1
ATOM 675 N N . ILE A 1 89 ? 15.414 23.984 -39.469 1 39 89 ILE A N 1
ATOM 676 C CA . ILE A 1 89 ? 14.656 22.828 -38.969 1 39 89 ILE A CA 1
ATOM 677 C C . ILE A 1 89 ? 13.383 22.656 -39.812 1 39 89 ILE A C 1
ATOM 679 O O . ILE A 1 89 ? 13.031 21.547 -40.188 1 39 89 ILE A O 1
ATOM 683 N N . ILE A 1 90 ? 12.703 23.906 -40.125 1 41.78 90 ILE A N 1
ATOM 684 C CA . ILE A 1 90 ? 11.531 23.844 -41 1 41.78 90 ILE A CA 1
ATOM 685 C C . ILE A 1 90 ? 11.945 23.328 -42.375 1 41.78 90 ILE A C 1
ATOM 687 O O . ILE A 1 90 ? 11.266 22.484 -42.969 1 41.78 90 ILE A O 1
ATOM 691 N N . GLN A 1 91 ? 13.133 23.844 -42.812 1 46.41 91 GLN A N 1
ATOM 692 C CA . GLN A 1 91 ? 13.609 23.438 -44.125 1 46.41 91 GLN A CA 1
ATOM 693 C C . GLN A 1 91 ? 13.969 21.953 -44.156 1 46.41 91 GLN A C 1
ATOM 695 O O . GLN A 1 91 ? 13.688 21.266 -45.125 1 46.41 91 GLN A O 1
ATOM 700 N N . ASP A 1 92 ? 14.555 21.531 -43 1 44.78 92 ASP A N 1
ATOM 701 C CA . ASP A 1 92 ? 14.922 20.125 -42.906 1 44.78 92 ASP A CA 1
ATOM 702 C C . ASP A 1 92 ? 13.688 19.234 -42.875 1 44.78 92 ASP A C 1
ATOM 704 O O . ASP A 1 92 ? 13.641 18.203 -43.531 1 44.78 92 ASP A O 1
ATOM 708 N N . LEU A 1 93 ? 12.688 19.719 -42.125 1 43.34 93 LEU A N 1
ATOM 709 C CA . LEU A 1 93 ? 11.43 18.969 -42.094 1 43.34 93 LEU A CA 1
ATOM 710 C C . LEU A 1 93 ? 10.766 18.984 -43.469 1 43.34 93 LEU A C 1
ATOM 712 O O . LEU A 1 93 ? 10.242 17.969 -43.906 1 43.34 93 LEU A O 1
ATOM 716 N N . GLN A 1 94 ? 10.859 20.25 -44.062 1 45.78 94 GLN A N 1
ATOM 717 C CA . GLN A 1 94 ? 10.383 20.359 -45.438 1 45.78 94 GLN A CA 1
ATOM 718 C C . GLN A 1 94 ? 11.172 19.453 -46.375 1 45.78 94 GLN A C 1
ATOM 720 O O . GLN A 1 94 ? 10.594 18.797 -47.25 1 45.78 94 GLN A O 1
ATOM 725 N N . ARG A 1 95 ? 12.484 19.438 -46.156 1 49.25 95 ARG A N 1
ATOM 726 C CA . ARG A 1 95 ? 13.336 18.594 -47 1 49.25 95 ARG A CA 1
ATOM 727 C C . ARG A 1 95 ? 13.047 17.125 -46.75 1 49.25 95 ARG A C 1
ATOM 729 O O . ARG A 1 95 ? 12.984 16.328 -47.688 1 49.25 95 ARG A O 1
ATOM 736 N N . ARG A 1 96 ? 12.867 16.859 -45.438 1 45.47 96 ARG A N 1
ATOM 737 C CA . ARG A 1 96 ? 12.57 15.461 -45.125 1 45.47 96 ARG A CA 1
ATOM 738 C C . ARG A 1 96 ? 11.203 15.055 -45.625 1 45.47 96 ARG A C 1
ATOM 740 O O . ARG A 1 96 ? 11.031 13.953 -46.156 1 45.47 96 ARG A O 1
ATOM 747 N N . LEU A 1 97 ? 10.281 16.047 -45.531 1 43.25 97 LEU A N 1
ATOM 748 C CA . LEU A 1 97 ? 8.977 15.805 -46.125 1 43.25 97 LEU A CA 1
ATOM 749 C C . LEU A 1 97 ? 9.109 15.664 -47.656 1 43.25 97 LEU A C 1
ATOM 751 O O . LEU A 1 97 ? 8.5 14.781 -48.25 1 43.25 97 LEU A O 1
ATOM 755 N N . ARG A 1 98 ? 9.977 16.641 -48.125 1 43.97 98 ARG A N 1
ATOM 756 C CA . ARG A 1 98 ? 10.242 16.562 -49.531 1 43.97 98 ARG A CA 1
ATOM 757 C C . ARG A 1 98 ? 10.867 15.234 -49.906 1 43.97 98 ARG A C 1
ATOM 759 O O . ARG A 1 98 ? 10.5 14.625 -50.938 1 43.97 98 ARG A O 1
ATOM 766 N N . ARG A 1 99 ? 11.875 14.852 -49.062 1 43.19 99 ARG A N 1
ATOM 767 C CA . ARG A 1 99 ? 12.539 13.586 -49.375 1 43.19 99 ARG A CA 1
ATOM 768 C C . ARG A 1 99 ? 11.555 12.422 -49.281 1 43.19 99 ARG A C 1
ATOM 770 O O . ARG A 1 99 ? 11.625 11.492 -50.094 1 43.19 99 ARG A O 1
ATOM 777 N N . LEU A 1 100 ? 10.797 12.5 -48.188 1 37.25 100 LEU A N 1
ATOM 778 C CA . LEU A 1 100 ? 9.805 11.438 -48.094 1 37.25 100 LEU A CA 1
ATOM 779 C C . LEU A 1 100 ? 8.828 11.5 -49.25 1 37.25 100 LEU A C 1
ATOM 781 O O . LEU A 1 100 ? 8.438 10.461 -49.781 1 37.25 100 LEU A O 1
ATOM 785 N N . GLU A 1 101 ? 8.461 12.828 -49.531 1 36.91 101 GLU A N 1
ATOM 786 C CA . GLU A 1 101 ? 7.641 13.016 -50.719 1 36.91 101 GLU A CA 1
ATOM 787 C C . GLU A 1 101 ? 8.344 12.477 -51.969 1 36.91 101 GLU A C 1
ATOM 789 O O . GLU A 1 101 ? 7.695 11.922 -52.875 1 36.91 101 GLU A O 1
ATOM 794 N N . GLU A 1 102 ? 9.672 12.898 -52 1 39.28 102 GLU A N 1
ATOM 795 C CA . GLU A 1 102 ? 10.445 12.477 -53.156 1 39.28 102 GLU A CA 1
ATOM 796 C C . GLU A 1 102 ? 10.531 10.953 -53.25 1 39.28 102 GLU A C 1
ATOM 798 O O . GLU A 1 102 ? 10.727 10.398 -54.344 1 39.28 102 GLU A O 1
ATOM 803 N N . GLN A 1 103 ? 10.688 10.43 -52.031 1 33.94 103 GLN A N 1
ATOM 804 C CA . GLN A 1 103 ? 10.828 8.977 -52.094 1 33.94 103 GLN A CA 1
ATOM 805 C C . GLN A 1 103 ? 9.484 8.312 -52.406 1 33.94 103 GLN A C 1
ATOM 807 O O . GLN A 1 103 ? 9.391 7.086 -52.438 1 33.94 103 GLN A O 1
ATOM 812 N N . LEU A 1 104 ? 8.438 9.117 -52.219 1 29.72 104 LEU A N 1
ATOM 813 C CA . LEU A 1 104 ? 7.188 8.508 -52.656 1 29.72 104 LEU A CA 1
ATOM 814 C C . LEU A 1 104 ? 7.219 8.234 -54.188 1 29.72 104 LEU A C 1
ATOM 816 O O . LEU A 1 104 ? 7.398 9.156 -54.969 1 29.72 104 LEU A O 1
ATOM 820 N N . PRO A 1 105 ? 7.754 7.094 -54.531 1 30.45 105 PRO A N 1
ATOM 821 C CA . PRO A 1 105 ? 7.914 6.773 -55.938 1 30.45 105 PRO A CA 1
ATOM 822 C C . PRO A 1 105 ? 6.723 7.219 -56.781 1 30.45 105 PRO A C 1
ATOM 824 O O . PRO A 1 105 ? 5.598 7.285 -56.281 1 30.45 105 PRO A O 1
ATOM 827 N N . GLY A 1 106 ? 6.914 8.195 -57.688 1 27.55 106 GLY A N 1
ATOM 828 C CA . GLY A 1 106 ? 6 8.594 -58.75 1 27.55 106 GLY A CA 1
ATOM 829 C C . GLY A 1 106 ? 5.277 7.418 -59.375 1 27.55 106 GLY A C 1
ATOM 830 O O . GLY A 1 106 ? 5.727 6.273 -59.25 1 27.55 106 GLY A O 1
ATOM 831 N N . PRO A 1 107 ? 3.969 7.551 -59.625 1 27.67 107 PRO A N 1
ATOM 832 C CA . PRO A 1 107 ? 3.133 6.52 -60.25 1 27.67 107 PRO A CA 1
ATOM 833 C C . PRO A 1 107 ? 3.781 5.895 -61.469 1 27.67 107 PRO A C 1
ATOM 835 O O . PRO A 1 107 ? 4.195 6.613 -62.406 1 27.67 107 PRO A O 1
ATOM 838 N N . PRO A 1 108 ? 4.719 4.91 -61.406 1 27.86 108 PRO A N 1
ATOM 839 C CA . PRO A 1 108 ? 5.184 4.469 -62.719 1 27.86 108 PRO A CA 1
ATOM 840 C C . PRO A 1 108 ? 4.039 4.246 -63.719 1 27.86 108 PRO A C 1
ATOM 842 O O . PRO A 1 108 ? 2.896 4.039 -63.281 1 27.86 108 PRO A O 1
ATOM 845 N N . PRO A 1 109 ? 4.277 4.516 -65.062 1 25.09 109 PRO A N 1
ATOM 846 C CA . PRO A 1 109 ? 3.326 4.348 -66.125 1 25.09 109 PRO A CA 1
ATOM 847 C C . PRO A 1 109 ? 2.574 3.02 -66.062 1 25.09 109 PRO A C 1
ATOM 849 O O . PRO A 1 109 ? 2.998 2.102 -65.375 1 25.09 109 PRO A O 1
ATOM 852 N N . SER A 1 110 ? 1.605 2.838 -66.938 1 24.72 110 SER A N 1
ATOM 853 C CA . SER A 1 110 ? 0.43 2.016 -67.25 1 24.72 110 SER A CA 1
ATOM 854 C C . SER A 1 110 ? 0.808 0.545 -67.375 1 24.72 110 SER A C 1
ATOM 856 O O . SER A 1 110 ? -0.03 -0.28 -67.75 1 24.72 110 SER A O 1
ATOM 858 N N . GLN A 1 111 ? 2.152 0.171 -67.438 1 24.73 111 GLN A N 1
ATOM 859 C CA . GLN A 1 111 ? 2.172 -1.148 -68.062 1 24.73 111 GLN A CA 1
ATOM 860 C C . GLN A 1 111 ? 1.389 -2.16 -67.25 1 24.73 111 GLN A C 1
ATOM 862 O O . GLN A 1 111 ? 1.364 -2.074 -66 1 24.73 111 GLN A O 1
ATOM 867 N N . THR A 1 112 ? 0.535 -2.994 -68 1 25.61 112 THR A N 1
ATOM 868 C CA . THR A 1 112 ? -0.596 -3.904 -67.875 1 25.61 112 THR A CA 1
ATOM 869 C C . THR A 1 112 ? -0.292 -4.988 -66.875 1 25.61 112 THR A C 1
ATOM 871 O O . THR A 1 112 ? -1.105 -5.887 -66.625 1 25.61 112 THR A O 1
ATOM 874 N N . THR A 1 113 ? 1.097 -5.148 -66.5 1 27.44 113 THR A N 1
ATOM 875 C CA . THR A 1 113 ? 1.275 -6.523 -66.062 1 27.44 113 THR A CA 1
ATOM 876 C C . THR A 1 113 ? 0.518 -6.762 -64.75 1 27.44 113 THR A C 1
ATOM 878 O O . THR A 1 113 ? 0.487 -5.891 -63.875 1 27.44 113 THR A O 1
ATOM 881 N N . THR A 1 114 ? -0.412 -7.777 -64.812 1 27.91 114 THR A N 1
ATOM 882 C CA . THR A 1 114 ? -1.486 -8.328 -63.969 1 27.91 114 THR A CA 1
ATOM 883 C C . THR A 1 114 ? -0.998 -8.594 -62.531 1 27.91 114 THR A C 1
ATOM 885 O O . THR A 1 114 ? -1.128 -9.711 -62.031 1 27.91 114 THR A O 1
ATOM 888 N N . ASP A 1 115 ? 0.285 -8.047 -62.219 1 27.83 115 ASP A N 1
ATOM 889 C CA . ASP A 1 115 ? 0.776 -8.672 -61 1 27.83 115 ASP A CA 1
ATOM 890 C C . ASP A 1 115 ? -0.115 -8.328 -59.812 1 27.83 115 ASP A C 1
ATOM 892 O O . ASP A 1 115 ? -0.649 -7.219 -59.75 1 27.83 115 ASP A O 1
ATOM 896 N N . PRO A 1 116 ? -0.475 -9.391 -59 1 30.64 116 PRO A N 1
ATOM 897 C CA . PRO A 1 116 ? -1.532 -9.406 -58 1 30.64 116 PRO A CA 1
ATOM 898 C C . PRO A 1 116 ? -1.476 -8.203 -57.062 1 30.64 116 PRO A C 1
ATOM 900 O O . PRO A 1 116 ? -0.469 -7.488 -57.031 1 30.64 116 PRO A O 1
ATOM 903 N N . ASN A 1 117 ? -2.359 -8.172 -56 1 27.69 117 ASN A N 1
ATOM 904 C CA . ASN A 1 117 ? -3.074 -7.141 -55.281 1 27.69 117 ASN A CA 1
ATOM 905 C C . ASN A 1 117 ? -2.135 -6.34 -54.375 1 27.69 117 ASN A C 1
ATOM 907 O O . ASN A 1 117 ? -1.548 -6.883 -53.438 1 27.69 117 ASN A O 1
ATOM 911 N N . PRO A 1 118 ? -1.484 -5.336 -55 1 33.38 118 PRO A N 1
ATOM 912 C CA . PRO A 1 118 ? -0.602 -4.355 -54.375 1 33.38 118 PRO A CA 1
ATOM 913 C C . PRO A 1 118 ? -1.235 -3.697 -53.156 1 33.38 118 PRO A C 1
ATOM 915 O O . PRO A 1 118 ? -0.661 -2.768 -52.562 1 33.38 118 PRO A O 1
ATOM 918 N N . THR A 1 119 ? -2.582 -4.109 -53.031 1 33.88 119 THR A N 1
ATOM 919 C CA . THR A 1 119 ? -3.344 -3.244 -52.125 1 33.88 119 THR A CA 1
ATOM 920 C C . THR A 1 119 ? -2.852 -3.389 -50.688 1 33.88 119 THR A C 1
ATOM 922 O O . THR A 1 119 ? -3.115 -2.527 -49.844 1 33.88 119 THR A O 1
ATOM 925 N N . VAL A 1 120 ? -2.301 -4.684 -50.469 1 36.25 120 VAL A N 1
ATOM 926 C CA . VAL A 1 120 ? -2.107 -4.973 -49.062 1 36.25 120 VAL A CA 1
ATOM 927 C C . VAL A 1 120 ? -0.948 -4.137 -48.5 1 36.25 120 VAL A C 1
ATOM 929 O O . VAL A 1 120 ? -0.945 -3.758 -47.344 1 36.25 120 VAL A O 1
ATOM 932 N N . SER A 1 121 ? -0.033 -3.855 -49.531 1 37 121 SER A N 1
ATOM 933 C CA . SER A 1 121 ? 1.187 -3.199 -49.094 1 37 121 SER A CA 1
ATOM 934 C C . SER A 1 121 ? 0.929 -1.735 -48.75 1 37 121 SER A C 1
ATOM 936 O O . SER A 1 121 ? 1.552 -1.189 -47.844 1 37 121 SER A O 1
ATOM 938 N N . GLN A 1 122 ? -0.026 -1.2 -49.5 1 36.88 122 GLN A N 1
ATOM 939 C CA . GLN A 1 122 ? -0.251 0.233 -49.344 1 36.88 122 GLN A CA 1
ATOM 940 C C . GLN A 1 122 ? -0.964 0.536 -48.031 1 36.88 122 GLN A C 1
ATOM 942 O O . GLN A 1 122 ? -0.678 1.543 -47.375 1 36.88 122 GLN A O 1
ATOM 947 N N . THR A 1 123 ? -1.839 -0.494 -47.688 1 39.28 123 THR A N 1
ATOM 948 C CA . THR A 1 123 ? -2.623 -0.233 -46.469 1 39.28 123 THR A CA 1
ATOM 949 C C . THR A 1 123 ? -1.742 -0.303 -45.219 1 39.28 123 THR A C 1
ATOM 951 O O . THR A 1 123 ? -1.935 0.463 -44.281 1 39.28 123 THR A O 1
ATOM 954 N N . GLN A 1 124 ? -0.724 -1.225 -45.281 1 41.44 124 GLN A N 1
ATOM 955 C CA . GLN A 1 124 ? 0.186 -1.321 -44.156 1 41.44 124 GLN A CA 1
ATOM 956 C C . GLN A 1 124 ? 1.068 -0.081 -44.031 1 41.44 124 GLN A C 1
ATOM 958 O O . GLN A 1 124 ? 1.326 0.412 -42.938 1 41.44 124 GLN A O 1
ATOM 963 N N . ALA A 1 125 ? 1.491 0.393 -45.219 1 43.25 125 ALA A N 1
ATOM 964 C CA . ALA A 1 125 ? 2.311 1.602 -45.219 1 43.25 125 ALA A CA 1
ATOM 965 C C . ALA A 1 125 ? 1.524 2.805 -44.719 1 43.25 125 ALA A C 1
ATOM 967 O O . ALA A 1 125 ? 2.059 3.635 -43.969 1 43.25 125 ALA A O 1
ATOM 968 N N . LEU A 1 126 ? 0.199 2.752 -45.062 1 42.72 126 LEU A N 1
ATOM 969 C CA . LEU A 1 126 ? -0.63 3.865 -44.625 1 42.72 126 LEU A CA 1
ATOM 970 C C . LEU A 1 126 ? -0.864 3.803 -43.125 1 42.72 126 LEU A C 1
ATOM 972 O O . LEU A 1 126 ? -0.863 4.836 -42.438 1 42.72 126 LEU A O 1
ATOM 976 N N . ARG A 1 127 ? -0.972 2.545 -42.5 1 46.75 127 ARG A N 1
ATOM 977 C CA . ARG A 1 127 ? -1.196 2.428 -41.062 1 46.75 127 ARG A CA 1
ATOM 978 C C . ARG A 1 127 ? 0.053 2.816 -40.281 1 46.75 127 ARG A C 1
ATOM 980 O O . ARG A 1 127 ? -0.038 3.484 -39.25 1 46.75 127 ARG A O 1
ATOM 987 N N . HIS A 1 128 ? 1.245 2.395 -40.844 1 45.16 128 HIS A N 1
ATOM 988 C CA . HIS A 1 128 ? 2.494 2.844 -40.25 1 45.16 128 HIS A CA 1
ATOM 989 C C . HIS A 1 128 ? 2.633 4.359 -40.312 1 45.16 128 HIS A C 1
ATOM 991 O O . HIS A 1 128 ? 3.07 5 -39.375 1 45.16 128 HIS A O 1
ATOM 997 N N . LEU A 1 129 ? 2.285 4.883 -41.469 1 43.94 129 LEU A N 1
ATOM 998 C CA . LEU A 1 129 ? 2.324 6.332 -41.625 1 43.94 129 LEU A CA 1
ATOM 999 C C . LEU A 1 129 ? 1.315 7 -40.688 1 43.94 129 LEU A C 1
ATOM 1001 O O . LEU A 1 129 ? 1.615 8.023 -40.062 1 43.94 129 LEU A O 1
ATOM 1005 N N . GLN A 1 130 ? 0.17 6.312 -40.5 1 42.66 130 GLN A N 1
ATOM 1006 C CA . GLN A 1 130 ? -0.822 6.879 -39.594 1 42.66 130 GLN A CA 1
ATOM 1007 C C . GLN A 1 130 ? -0.33 6.844 -38.125 1 42.66 130 GLN A C 1
ATOM 1009 O O . GLN A 1 130 ? -0.494 7.812 -37.406 1 42.66 130 GLN A O 1
ATOM 1014 N N . ASP A 1 131 ? 0.304 5.75 -37.781 1 46.34 131 ASP A N 1
ATOM 1015 C CA . ASP A 1 131 ? 0.87 5.645 -36.438 1 46.34 131 ASP A CA 1
ATOM 1016 C C . ASP A 1 131 ? 2.008 6.645 -36.219 1 46.34 131 ASP A C 1
ATOM 1018 O O . ASP A 1 131 ? 2.125 7.258 -35.156 1 46.34 131 ASP A O 1
ATOM 1022 N N . ARG A 1 132 ? 2.857 6.797 -37.25 1 47.25 132 ARG A N 1
ATOM 1023 C CA . ARG A 1 132 ? 3.91 7.805 -37.188 1 47.25 132 ARG A CA 1
ATOM 1024 C C . ARG A 1 132 ? 3.322 9.211 -37.156 1 47.25 132 ARG A C 1
ATOM 1026 O O . ARG A 1 132 ? 3.822 10.094 -36.469 1 47.25 132 ARG A O 1
ATOM 1033 N N . VAL A 1 133 ? 2.262 9.375 -37.969 1 47.19 133 VAL A N 1
ATOM 1034 C CA . VAL A 1 133 ? 1.601 10.68 -37.938 1 47.19 133 VAL A CA 1
ATOM 1035 C C . VAL A 1 133 ? 0.94 10.914 -36.594 1 47.19 133 VAL A C 1
ATOM 1037 O O . VAL A 1 133 ? 1.053 12 -36.031 1 47.19 133 VAL A O 1
ATOM 1040 N N . LEU A 1 134 ? 0.313 9.852 -36.031 1 43.38 134 LEU A N 1
ATOM 1041 C CA . LEU A 1 134 ? -0.314 10.031 -34.719 1 43.38 134 LEU A CA 1
ATOM 1042 C C . LEU A 1 134 ? 0.735 10.273 -33.656 1 43.38 134 LEU A C 1
ATOM 1044 O O . LEU A 1 134 ? 0.56 11.133 -32.781 1 43.38 134 LEU A O 1
ATOM 1048 N N . ARG A 1 135 ? 1.882 9.625 -33.656 1 44.94 135 ARG A N 1
ATOM 1049 C CA . ARG A 1 135 ? 2.984 9.922 -32.75 1 44.94 135 ARG A CA 1
ATOM 1050 C C . ARG A 1 135 ? 3.584 11.289 -33.031 1 44.94 135 ARG A C 1
ATOM 1052 O O . ARG A 1 135 ? 3.926 12.039 -32.125 1 44.94 135 ARG A O 1
ATOM 1059 N N . ALA A 1 136 ? 3.838 11.562 -34.344 1 44 136 ALA A N 1
ATOM 1060 C CA . ALA A 1 136 ? 4.301 12.898 -34.719 1 44 136 ALA A CA 1
ATOM 1061 C C . ALA A 1 136 ? 3.266 13.953 -34.344 1 44 136 ALA A C 1
ATOM 1063 O O . ALA A 1 136 ? 3.619 15.031 -33.875 1 44 136 ALA A O 1
ATOM 1064 N N . GLU A 1 137 ? 1.97 13.633 -34.562 1 43.31 137 GLU A N 1
ATOM 1065 C CA . GLU A 1 137 ? 0.916 14.547 -34.125 1 43.31 137 GLU A CA 1
ATOM 1066 C C . GLU A 1 137 ? 0.87 14.664 -32.625 1 43.31 137 GLU A C 1
ATOM 1068 O O . GLU A 1 137 ? 0.691 15.758 -32.062 1 43.31 137 GLU A O 1
ATOM 1073 N N . GLU A 1 138 ? 1.018 13.562 -31.875 1 41.47 138 GLU A N 1
ATOM 1074 C CA . GLU A 1 138 ? 1.151 13.609 -30.422 1 41.47 138 GLU A CA 1
ATOM 1075 C C . GLU A 1 138 ? 2.447 14.305 -30 1 41.47 138 GLU A C 1
ATOM 1077 O O . GLU A 1 138 ? 2.457 15.102 -29.062 1 41.47 138 GLU A O 1
ATOM 1082 N N . GLN A 1 139 ? 3.568 13.961 -30.609 1 40.78 139 GLN A N 1
ATOM 1083 C CA . GLN A 1 139 ? 4.793 14.727 -30.391 1 40.78 139 GLN A CA 1
ATOM 1084 C C . GLN A 1 139 ? 4.645 16.156 -30.906 1 40.78 139 GLN A C 1
ATOM 1086 O O . GLN A 1 139 ? 5.156 17.094 -30.281 1 40.78 139 GLN A O 1
ATOM 1091 N N . LEU A 1 140 ? 4.145 16.328 -32.125 1 37.75 140 LEU A N 1
ATOM 1092 C CA . LEU A 1 140 ? 3.842 17.656 -32.688 1 37.75 140 LEU A CA 1
ATOM 1093 C C . LEU A 1 140 ? 2.779 18.344 -31.828 1 37.75 140 LEU A C 1
ATOM 1095 O O . LEU A 1 140 ? 2.857 19.562 -31.609 1 37.75 140 LEU A O 1
ATOM 1099 N N . SER A 1 141 ? 1.665 17.719 -31.422 1 37.75 141 SER A N 1
ATOM 1100 C CA . SER A 1 141 ? 0.746 18.312 -30.453 1 37.75 141 SER A CA 1
ATOM 1101 C C . SER A 1 141 ? 1.444 18.594 -29.125 1 37.75 141 SER A C 1
ATOM 1103 O O . SER A 1 141 ? 1.215 19.641 -28.5 1 37.75 141 SER A O 1
ATOM 1105 N N . ASP A 1 142 ? 2.248 17.656 -28.562 1 38 142 ASP A N 1
ATOM 1106 C CA . ASP A 1 142 ? 3.127 17.938 -27.422 1 38 142 ASP A CA 1
ATOM 1107 C C . ASP A 1 142 ? 4.184 18.984 -27.812 1 38 142 ASP A C 1
ATOM 1109 O O . ASP A 1 142 ? 4.523 19.844 -27 1 38 142 ASP A O 1
ATOM 1113 N N . ALA A 1 143 ? 4.898 18.828 -28.938 1 35.41 143 ALA A N 1
ATOM 1114 C CA . ALA A 1 143 ? 5.832 19.812 -29.469 1 35.41 143 ALA A CA 1
ATOM 1115 C C . ALA A 1 143 ? 5.09 21.062 -29.953 1 35.41 143 ALA A C 1
ATOM 1117 O O . ALA A 1 143 ? 5.648 22.156 -29.969 1 35.41 143 ALA A O 1
ATOM 1118 N N . ALA A 1 144 ? 4.055 20.953 -30.703 1 34.62 144 ALA A N 1
ATOM 1119 C CA . ALA A 1 144 ? 3.246 22.062 -31.219 1 34.62 144 ALA A CA 1
ATOM 1120 C C . ALA A 1 144 ? 2.369 22.656 -30.125 1 34.62 144 ALA A C 1
ATOM 1122 O O . ALA A 1 144 ? 1.622 23.609 -30.359 1 34.62 144 ALA A O 1
ATOM 1123 N N . ARG A 1 145 ? 2.105 21.859 -29.109 1 35.81 145 ARG A N 1
ATOM 1124 C CA . ARG A 1 145 ? 1.508 22.672 -28.047 1 35.81 145 ARG A CA 1
ATOM 1125 C C . ARG A 1 145 ? 2.428 23.812 -27.656 1 35.81 145 ARG A C 1
ATOM 1127 O O . ARG A 1 145 ? 3.576 23.594 -27.266 1 35.81 145 ARG A O 1
ATOM 1134 N N . PRO A 1 146 ? 2.312 24.844 -28.125 1 37.38 146 PRO A N 1
ATOM 1135 C CA . PRO A 1 146 ? 3.16 25.938 -27.656 1 37.38 146 PRO A CA 1
ATOM 1136 C C . PRO A 1 146 ? 3.469 25.844 -26.156 1 37.38 146 PRO A C 1
ATOM 1138 O O . PRO A 1 146 ? 2.605 25.453 -25.375 1 37.38 146 PRO A O 1
ATOM 1141 N N . SER A 1 147 ? 4.656 25.312 -25.75 1 44.69 147 SER A N 1
ATOM 1142 C CA . SER A 1 147 ? 5.016 25.5 -24.359 1 44.69 147 SER A CA 1
ATOM 1143 C C . SER A 1 147 ? 4.191 26.609 -23.703 1 44.69 147 SER A C 1
ATOM 1145 O O . SER A 1 147 ? 4.176 27.734 -24.188 1 44.69 147 SER A O 1
ATOM 1147 N N . LEU A 1 148 ? 3.053 26.281 -23.234 1 50 148 LEU A N 1
ATOM 1148 C CA . LEU A 1 148 ? 2.324 27.297 -22.484 1 50 148 LEU A CA 1
ATOM 1149 C C . LEU A 1 148 ? 3.287 28.25 -21.797 1 50 148 LEU A C 1
ATOM 1151 O O . LEU A 1 148 ? 2.881 29.328 -21.344 1 50 148 LEU A O 1
ATOM 1155 N N . LEU A 1 149 ? 4.52 27.656 -21.578 1 55 149 LEU A N 1
ATOM 1156 C CA . LEU A 1 149 ? 5.492 28.609 -21.062 1 55 149 LEU A CA 1
ATOM 1157 C C . LEU A 1 149 ? 5.652 29.797 -22.016 1 55 149 LEU A C 1
ATOM 1159 O O . LEU A 1 149 ? 5.863 30.938 -21.578 1 55 149 LEU A O 1
ATOM 1163 N N . VAL A 1 150 ? 5.461 29.359 -23.312 1 47.62 150 VAL A N 1
ATOM 1164 C CA . VAL A 1 150 ? 5.707 30.406 -24.297 1 47.62 150 VAL A CA 1
ATOM 1165 C C . VAL A 1 150 ? 4.578 31.438 -24.25 1 47.62 150 VAL A C 1
ATOM 1167 O O . VAL A 1 150 ? 4.82 32.625 -24.406 1 47.62 150 VAL A O 1
ATOM 1170 N N . ASN A 1 151 ? 3.432 30.891 -24.078 1 53.22 151 ASN A N 1
ATOM 1171 C CA . ASN A 1 151 ? 2.395 31.922 -24.094 1 53.22 151 ASN A CA 1
ATOM 1172 C C . ASN A 1 151 ? 2.295 32.656 -22.75 1 53.22 151 ASN A C 1
ATOM 1174 O O . ASN A 1 151 ? 1.46 33.531 -22.594 1 53.22 151 ASN A O 1
ATOM 1178 N N . GLY A 1 152 ? 3.18 32.312 -21.781 1 65.75 152 GLY A N 1
ATOM 1179 C CA . GLY A 1 152 ? 3.414 33.094 -20.562 1 65.75 152 GLY A CA 1
ATOM 1180 C C . GLY A 1 152 ? 2.479 32.688 -19.438 1 65.75 152 GLY A C 1
ATOM 1181 O O . GLY A 1 152 ? 2.545 33.281 -18.344 1 65.75 152 GLY A O 1
ATOM 1182 N N . TRP A 1 153 ? 1.533 31.75 -19.703 1 82.31 153 TRP A N 1
ATOM 1183 C CA . TRP A 1 153 ? 0.567 31.453 -18.656 1 82.31 153 TRP A CA 1
ATOM 1184 C C . TRP A 1 153 ? 0.898 30.141 -17.953 1 82.31 153 TRP A C 1
ATOM 1186 O O . TRP A 1 153 ? 0.009 29.469 -17.422 1 82.31 153 TRP A O 1
ATOM 1196 N N . ALA A 1 154 ? 2.148 29.641 -18.016 1 86.56 154 ALA A N 1
ATOM 1197 C CA . ALA A 1 154 ? 2.602 28.438 -17.344 1 86.56 154 ALA A CA 1
ATOM 1198 C C . ALA A 1 154 ? 3.93 28.672 -16.625 1 86.56 154 ALA A C 1
ATOM 1200 O O . ALA A 1 154 ? 4.68 29.578 -16.984 1 86.56 154 ALA A O 1
ATOM 1201 N N . ILE A 1 155 ? 4.043 28.047 -15.5 1 88.31 155 ILE A N 1
ATOM 1202 C CA . ILE A 1 155 ? 5.309 28.125 -14.781 1 88.31 155 ILE A CA 1
ATOM 1203 C C . ILE A 1 155 ? 5.938 26.734 -14.703 1 88.31 155 ILE A C 1
ATOM 1205 O O . ILE A 1 155 ? 5.242 25.719 -14.82 1 88.31 155 ILE A O 1
ATOM 1209 N N . PRO A 1 156 ? 7.234 26.703 -14.648 1 83.75 156 PRO A N 1
ATOM 1210 C CA . PRO A 1 156 ? 7.875 25.391 -14.477 1 83.75 156 PRO A CA 1
ATOM 1211 C C . PRO A 1 156 ? 7.461 24.703 -13.18 1 83.75 156 PRO A C 1
ATOM 1213 O O . PRO A 1 156 ? 7.211 25.375 -12.172 1 83.75 156 PRO A O 1
ATOM 1216 N N . ALA A 1 157 ? 7.477 23.438 -13.219 1 83.38 157 ALA A N 1
ATOM 1217 C CA . ALA A 1 157 ? 7.148 22.656 -12.031 1 83.38 157 ALA A CA 1
ATOM 1218 C C . ALA A 1 157 ? 8.234 22.797 -10.961 1 83.38 157 ALA A C 1
ATOM 1220 O O . ALA A 1 157 ? 9.422 22.922 -11.289 1 83.38 157 ALA A O 1
ATOM 1221 N N . THR A 1 158 ? 7.812 22.797 -9.672 1 85 158 THR A N 1
ATOM 1222 C CA . THR A 1 158 ? 8.742 22.906 -8.562 1 85 158 THR A CA 1
ATOM 1223 C C . THR A 1 158 ? 9.484 21.578 -8.344 1 85 158 THR A C 1
ATOM 1225 O O . THR A 1 158 ? 8.859 20.547 -8.094 1 85 158 THR A O 1
ATOM 1228 N N . PRO A 1 159 ? 10.789 21.594 -8.477 1 84.19 159 PRO A N 1
ATOM 1229 C CA . PRO A 1 159 ? 11.523 20.344 -8.227 1 84.19 159 PRO A CA 1
ATOM 1230 C C . PRO A 1 159 ? 11.453 19.891 -6.77 1 84.19 159 PRO A C 1
ATOM 1232 O O . PRO A 1 159 ? 11.508 20.734 -5.859 1 84.19 159 PRO A O 1
ATOM 1235 N N . PRO A 1 160 ? 11.32 18.625 -6.562 1 88.69 160 PRO A N 1
ATOM 1236 C CA . PRO A 1 160 ? 11.273 18.125 -5.191 1 88.69 160 PRO A CA 1
ATOM 1237 C C . PRO A 1 160 ? 12.625 18.188 -4.488 1 88.69 160 PRO A C 1
ATOM 1239 O O . PRO A 1 160 ? 13.656 18.375 -5.141 1 88.69 160 PRO A O 1
ATOM 1242 N N . ARG A 1 161 ? 12.562 18.109 -3.178 1 87.75 161 ARG A N 1
ATOM 1243 C CA . ARG A 1 161 ? 13.758 18.047 -2.346 1 87.75 161 ARG A CA 1
ATOM 1244 C C . ARG A 1 161 ? 13.82 16.734 -1.582 1 87.75 161 ARG A C 1
ATOM 1246 O O . ARG A 1 161 ? 12.789 16.094 -1.333 1 87.75 161 ARG A O 1
ATOM 1253 N N . LEU A 1 162 ? 15.039 16.266 -1.311 1 89.88 162 LEU A N 1
ATOM 1254 C CA . LEU A 1 162 ? 15.211 15 -0.612 1 89.88 162 LEU A CA 1
ATOM 1255 C C . LEU A 1 162 ? 16.062 15.18 0.643 1 89.88 162 LEU A C 1
ATOM 1257 O O . LEU A 1 162 ? 17.141 15.758 0.583 1 89.88 162 LEU A O 1
ATOM 1261 N N . ARG A 1 163 ? 15.461 14.758 1.742 1 86.44 163 ARG A N 1
ATOM 1262 C CA . ARG A 1 163 ? 16.234 14.648 2.977 1 86.44 163 ARG A CA 1
ATOM 1263 C C . ARG A 1 163 ? 16.906 13.281 3.086 1 86.44 163 ARG A C 1
ATOM 1265 O O . ARG A 1 163 ? 16.234 12.25 3.045 1 86.44 163 ARG A O 1
ATOM 1272 N N . VAL A 1 164 ? 18.234 13.352 3.115 1 83.62 164 VAL A N 1
ATOM 1273 C CA . VAL A 1 164 ? 18.984 12.109 3.199 1 83.62 164 VAL A CA 1
ATOM 1274 C C . VAL A 1 164 ? 19.672 12.008 4.562 1 83.62 164 VAL A C 1
ATOM 1276 O O . VAL A 1 164 ? 20.656 12.695 4.809 1 83.62 164 VAL A O 1
ATOM 1279 N N . ALA A 1 165 ? 19.062 11.32 5.484 1 76.06 165 ALA A N 1
ATOM 1280 C CA . ALA A 1 165 ? 19.672 11.023 6.781 1 76.06 165 ALA A CA 1
ATOM 1281 C C . ALA A 1 165 ? 19.844 9.516 6.973 1 76.06 165 ALA A C 1
ATOM 1283 O O . ALA A 1 165 ? 19.172 8.719 6.312 1 76.06 165 ALA A O 1
ATOM 1284 N N . PRO A 1 166 ? 20.859 9.156 7.746 1 68.62 166 PRO A N 1
ATOM 1285 C CA . PRO A 1 166 ? 21.109 7.723 7.926 1 68.62 166 PRO A CA 1
ATOM 1286 C C . PRO A 1 166 ? 19.891 6.965 8.438 1 68.62 166 PRO A C 1
ATOM 1288 O O . PRO A 1 166 ? 19.641 5.828 8.016 1 68.62 166 PRO A O 1
ATOM 1291 N N . ASP A 1 167 ? 19.125 7.645 9.242 1 75.62 167 ASP A N 1
ATOM 1292 C CA . ASP A 1 167 ? 18.047 6.91 9.898 1 75.62 167 ASP A CA 1
ATOM 1293 C C . ASP A 1 167 ? 16.719 7.129 9.18 1 75.62 167 ASP A C 1
ATOM 1295 O O . ASP A 1 167 ? 15.781 6.352 9.352 1 75.62 167 ASP A O 1
ATOM 1299 N N . LYS A 1 168 ? 16.734 8.227 8.391 1 82.62 168 LYS A N 1
ATOM 1300 C CA . LYS A 1 168 ? 15.445 8.531 7.781 1 82.62 168 LYS A CA 1
ATOM 1301 C C . LYS A 1 168 ? 15.625 9.266 6.457 1 82.62 168 LYS A C 1
ATOM 1303 O O . LYS A 1 168 ? 16.406 10.219 6.371 1 82.62 168 LYS A O 1
ATOM 1308 N N . THR A 1 169 ? 15.016 8.734 5.426 1 89.38 169 THR A N 1
ATOM 1309 C CA . THR A 1 169 ? 14.969 9.391 4.125 1 89.38 169 THR A CA 1
ATOM 1310 C C . THR A 1 169 ? 13.547 9.805 3.773 1 89.38 169 THR A C 1
ATOM 1312 O O . THR A 1 169 ? 12.617 9.008 3.895 1 89.38 169 THR A O 1
ATOM 1315 N N . LYS A 1 170 ? 13.414 11.086 3.43 1 89.69 170 LYS A N 1
ATOM 1316 C CA . LYS A 1 170 ? 12.07 11.578 3.137 1 89.69 170 LYS A CA 1
ATOM 1317 C C . LYS A 1 170 ? 12.086 12.516 1.935 1 89.69 170 LYS A C 1
ATOM 1319 O O . LYS A 1 170 ? 12.922 13.422 1.853 1 89.69 170 LYS A O 1
ATOM 1324 N N . LEU A 1 171 ? 11.18 12.297 1.024 1 91.5 171 LEU A N 1
ATOM 1325 C CA . LEU A 1 171 ? 11 13.156 -0.14 1 91.5 171 LEU A CA 1
ATOM 1326 C C . LEU A 1 171 ? 10.023 14.289 0.166 1 91.5 171 LEU A C 1
ATOM 1328 O O . LEU A 1 171 ? 8.961 14.055 0.746 1 91.5 171 LEU A O 1
ATOM 1332 N N . PHE A 1 172 ? 10.406 15.477 -0.117 1 90.94 172 PHE A N 1
ATOM 1333 C CA . PHE A 1 172 ? 9.516 16.641 -0.044 1 90.94 172 PHE A CA 1
ATOM 1334 C C . PHE A 1 172 ? 8.984 17 -1.425 1 90.94 172 PHE A C 1
ATOM 1336 O O . PHE A 1 172 ? 9.648 17.688 -2.193 1 90.94 172 PHE A O 1
ATOM 1343 N N . GLY A 1 173 ? 7.785 16.625 -1.686 1 89.31 173 GLY A N 1
ATOM 1344 C CA . GLY A 1 173 ? 7.172 16.844 -2.986 1 89.31 173 GLY A CA 1
ATOM 1345 C C . GLY A 1 173 ? 6.926 18.297 -3.293 1 89.31 173 GLY A C 1
ATOM 1346 O O . GLY A 1 173 ? 7.25 19.172 -2.482 1 89.31 173 GLY A O 1
ATOM 1347 N N . PRO A 1 174 ? 6.375 18.609 -4.395 1 87.38 174 PRO A N 1
ATOM 1348 C CA . PRO A 1 174 ? 6.242 19.984 -4.871 1 87.38 174 PRO A CA 1
ATOM 1349 C C . PRO A 1 174 ? 5.281 20.812 -4.023 1 87.38 174 PRO A C 1
ATOM 1351 O O . PRO A 1 174 ? 5.402 22.031 -3.963 1 87.38 174 PRO A O 1
ATOM 1354 N N . SER A 1 175 ? 4.367 20.156 -3.418 1 89.88 175 SER A N 1
ATOM 1355 C CA . SER A 1 175 ? 3.361 20.906 -2.674 1 89.88 175 SER A CA 1
ATOM 1356 C C . SER A 1 175 ? 3.768 21.078 -1.213 1 89.88 175 SER A C 1
ATOM 1358 O O . SER A 1 175 ? 3.002 21.609 -0.408 1 89.88 175 SER A O 1
ATOM 1360 N N . HIS A 1 176 ? 4.926 20.656 -0.857 1 90.06 176 HIS A N 1
ATOM 1361 C CA . HIS A 1 176 ? 5.395 20.75 0.521 1 90.06 176 HIS A CA 1
ATOM 1362 C C . HIS A 1 176 ? 5.645 22.188 0.93 1 90.06 176 HIS A C 1
ATOM 1364 O O . HIS A 1 176 ? 6.133 22.984 0.128 1 90.06 176 HIS A O 1
ATOM 1370 N N . TRP A 1 177 ? 5.398 22.562 2.111 1 90.31 177 TRP A N 1
ATOM 1371 C CA . TRP A 1 177 ? 5.496 23.922 2.629 1 90.31 177 TRP A CA 1
ATOM 1372 C C . TRP A 1 177 ? 6.934 24.438 2.559 1 90.31 177 TRP A C 1
ATOM 1374 O O . TRP A 1 177 ? 7.168 25.641 2.537 1 90.31 177 TRP A O 1
ATOM 1384 N N . LEU A 1 178 ? 7.895 23.547 2.488 1 87.31 178 LEU A N 1
ATOM 1385 C CA . LEU A 1 178 ? 9.312 23.891 2.463 1 87.31 178 LEU A CA 1
ATOM 1386 C C . LEU A 1 178 ? 9.633 24.797 1.281 1 87.31 178 LEU A C 1
ATOM 1388 O O . LEU A 1 178 ? 10.492 25.672 1.383 1 87.31 178 LEU A O 1
ATOM 1392 N N . HIS A 1 179 ? 8.945 24.688 0.23 1 86.88 179 HIS A N 1
ATOM 1393 C CA . HIS A 1 179 ? 9.211 25.484 -0.963 1 86.88 179 HIS A CA 1
ATOM 1394 C C . HIS A 1 179 ? 8.781 26.938 -0.759 1 86.88 179 HIS A C 1
ATOM 1396 O O . HIS A 1 179 ? 9.367 27.844 -1.348 1 86.88 179 HIS A O 1
ATOM 1402 N N . THR A 1 180 ? 7.754 27.109 0.101 1 91.06 180 THR A N 1
ATOM 1403 C CA . THR A 1 180 ? 7.344 28.453 0.476 1 91.06 180 THR A CA 1
ATOM 1404 C C . THR A 1 180 ? 8.312 29.047 1.491 1 91.06 180 THR A C 1
ATOM 1406 O O . THR A 1 180 ? 8.68 30.234 1.391 1 91.06 180 THR A O 1
ATOM 1409 N N . ALA A 1 181 ? 8.711 28.234 2.396 1 87.56 181 ALA A N 1
ATOM 1410 C CA . ALA A 1 181 ? 9.617 28.672 3.453 1 87.56 181 ALA A CA 1
ATOM 1411 C C . ALA A 1 181 ? 10.945 29.156 2.871 1 87.56 181 ALA A C 1
ATOM 1413 O O . ALA A 1 181 ? 11.562 30.078 3.398 1 87.56 181 ALA A O 1
ATOM 1414 N N . GLU A 1 182 ? 11.336 28.625 1.773 1 83.06 182 GLU A N 1
ATOM 1415 C CA . GLU A 1 182 ? 12.617 28.938 1.152 1 83.06 182 GLU A CA 1
ATOM 1416 C C . GLU A 1 182 ? 12.602 30.344 0.549 1 83.06 182 GLU A C 1
ATOM 1418 O O . GLU A 1 182 ? 13.664 30.922 0.283 1 83.06 182 GLU A O 1
ATOM 1423 N N . LYS A 1 183 ? 11.492 30.906 0.393 1 87.38 183 LYS A N 1
ATOM 1424 C CA . LYS A 1 183 ? 11.383 32.188 -0.273 1 87.38 183 LYS A CA 1
ATOM 1425 C C . LYS A 1 183 ? 11.594 33.344 0.715 1 87.38 183 LYS A C 1
ATOM 1427 O O . LYS A 1 183 ? 11.75 34.5 0.312 1 87.38 183 LYS A O 1
ATOM 1432 N N . PHE A 1 184 ? 11.664 32.969 2.002 1 84.31 184 PHE A N 1
ATOM 1433 C CA . PHE A 1 184 ? 11.984 33.969 2.982 1 84.31 184 PHE A CA 1
ATOM 1434 C C . PHE A 1 184 ? 13.453 34.375 2.883 1 84.31 184 PHE A C 1
ATOM 1436 O O . PHE A 1 184 ? 14.328 33.531 2.764 1 84.31 184 PHE A O 1
ATOM 1443 N N . GLN A 1 185 ? 13.836 35.688 2.434 1 60.47 185 GLN A N 1
ATOM 1444 C CA . GLN A 1 185 ? 15.148 36.25 2.148 1 60.47 185 GLN A CA 1
ATOM 1445 C C . GLN A 1 185 ? 16.219 35.625 3.045 1 60.47 185 GLN A C 1
ATOM 1447 O O . GLN A 1 185 ? 17.297 35.25 2.568 1 60.47 185 GLN A O 1
ATOM 1452 N N . VAL A 1 186 ? 16.078 35.688 4.25 1 55.78 186 VAL A N 1
ATOM 1453 C CA . VAL A 1 186 ? 17.109 35.312 5.211 1 55.78 186 VAL A CA 1
ATOM 1454 C C . VAL A 1 186 ? 17.031 33.812 5.48 1 55.78 186 VAL A C 1
ATOM 1456 O O . VAL A 1 186 ? 18.062 33.156 5.688 1 55.78 186 VAL A O 1
ATOM 1459 N N . LEU A 1 187 ? 15.914 33.344 5.312 1 51.66 187 LEU A N 1
ATOM 1460 C CA . LEU A 1 187 ? 15.742 31.953 5.695 1 51.66 187 LEU A CA 1
ATOM 1461 C C . LEU A 1 187 ? 16.219 31.016 4.586 1 51.66 187 LEU A C 1
ATOM 1463 O O . LEU A 1 187 ? 16.719 29.922 4.855 1 51.66 187 LEU A O 1
ATOM 1467 N N . GLY A 1 188 ? 16.078 31.453 3.271 1 44.5 188 GLY A N 1
ATOM 1468 C CA . GLY A 1 188 ? 16.453 30.656 2.119 1 44.5 188 GLY A CA 1
ATOM 1469 C C . GLY A 1 188 ? 17.953 30.703 1.831 1 44.5 188 GLY A C 1
ATOM 1470 O O . GLY A 1 188 ? 18.516 29.75 1.316 1 44.5 188 GLY A O 1
ATOM 1471 N N . LYS A 1 189 ? 18.547 32.031 1.883 1 42.53 189 LYS A N 1
ATOM 1472 C CA . LYS A 1 189 ? 19.938 32.281 1.493 1 42.53 189 LYS A CA 1
ATOM 1473 C C . LYS A 1 189 ? 20.891 31.984 2.641 1 42.53 189 LYS A C 1
ATOM 1475 O O . LYS A 1 189 ? 22.078 32.344 2.588 1 42.53 189 LYS A O 1
ATOM 1480 N N . PHE A 1 190 ? 20.391 31.578 3.619 1 37.31 190 PHE A N 1
ATOM 1481 C CA . PHE A 1 190 ? 21.312 31.422 4.738 1 37.31 190 PHE A CA 1
ATOM 1482 C C . PHE A 1 190 ? 22.422 30.422 4.395 1 37.31 190 PHE A C 1
ATOM 1484 O O . PHE A 1 190 ? 22.203 29.219 4.402 1 37.31 190 PHE A O 1
ATOM 1491 N N . ASP A 1 191 ? 23.188 30.922 3.453 1 36.69 191 ASP A N 1
ATOM 1492 C CA . ASP A 1 191 ? 24.406 30.188 3.146 1 36.69 191 ASP A CA 1
ATOM 1493 C C . ASP A 1 191 ? 25.25 29.969 4.406 1 36.69 191 ASP A C 1
ATOM 1495 O O . ASP A 1 191 ? 25.469 30.891 5.184 1 36.69 191 ASP A O 1
ATOM 1499 N N . ALA A 1 192 ? 25.344 28.75 4.887 1 36.84 192 ALA A N 1
ATOM 1500 C CA . ALA A 1 192 ? 26.203 28.359 5.992 1 36.84 192 ALA A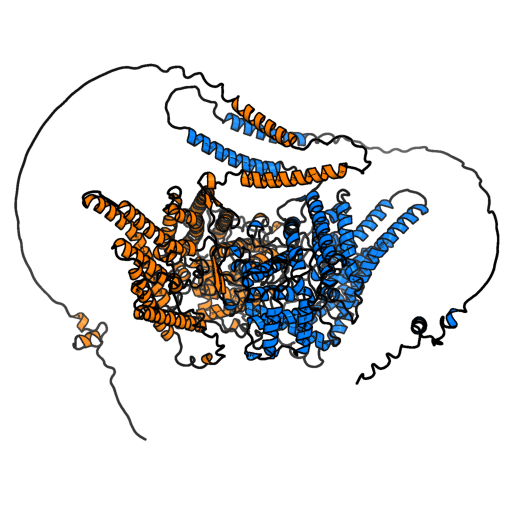 CA 1
ATOM 1501 C C . ALA A 1 192 ? 27.422 29.266 6.086 1 36.84 192 ALA A C 1
ATOM 1503 O O . ALA A 1 192 ? 28.016 29.406 7.156 1 36.84 192 ALA A O 1
ATOM 1504 N N . LYS A 1 193 ? 27.922 29.688 4.996 1 36 193 LYS A N 1
ATOM 1505 C CA . LYS A 1 193 ? 29.203 30.391 4.98 1 36 193 LYS A CA 1
ATOM 1506 C C . LYS A 1 193 ? 29.078 31.797 5.559 1 36 193 LYS A C 1
ATOM 1508 O O . LYS A 1 193 ? 30.078 32.438 5.898 1 36 193 LYS A O 1
ATOM 1513 N N . GLU A 1 194 ? 28.094 32.375 5.305 1 34.84 194 GLU A N 1
ATOM 1514 C CA . GLU A 1 194 ? 28.109 33.719 5.832 1 34.84 194 GLU A CA 1
ATOM 1515 C C . GLU A 1 194 ? 27.719 33.75 7.305 1 34.84 194 GLU A C 1
ATOM 1517 O O . GLU A 1 194 ? 26.531 33.875 7.641 1 34.84 194 GLU A O 1
ATOM 1522 N N . VAL A 1 195 ? 28.328 32.938 8.109 1 37.03 195 VAL A N 1
ATOM 1523 C CA . VAL A 1 195 ? 28.297 33.062 9.562 1 37.03 195 VAL A CA 1
ATOM 1524 C C . VAL A 1 195 ? 28.219 34.562 9.93 1 37.03 195 VAL A C 1
ATOM 1526 O O . VAL A 1 195 ? 29.125 35.312 9.602 1 37.03 195 VAL A O 1
ATOM 1529 N N . GLU A 1 196 ? 27.125 35.094 10.078 1 41.97 196 GLU A N 1
ATOM 1530 C CA . GLU A 1 196 ? 26.953 36.531 10.375 1 41.97 196 GLU A CA 1
ATOM 1531 C C . GLU A 1 196 ? 27.906 36.969 11.484 1 41.97 196 GLU A C 1
ATOM 1533 O O . GLU A 1 196 ? 28.219 36.188 12.391 1 41.97 196 GLU A O 1
ATOM 1538 N N . PRO A 1 197 ? 28.453 38.031 11.461 1 42.34 197 PRO A N 1
ATOM 1539 C CA . PRO A 1 197 ? 29.203 38.75 12.477 1 42.34 197 PRO A CA 1
ATOM 1540 C C . PRO A 1 197 ? 28.578 38.656 13.859 1 42.34 197 PRO A C 1
ATOM 1542 O O . PRO A 1 197 ? 29.281 38.656 14.867 1 42.34 197 PRO A O 1
ATOM 1545 N N . SER A 1 198 ? 27.281 38.594 13.922 1 43.88 198 SER A N 1
ATOM 1546 C CA . SER A 1 198 ? 26.625 38.594 15.234 1 43.88 198 SER A CA 1
ATOM 1547 C C . SER A 1 198 ? 26.891 37.281 15.969 1 43.88 198 SER A C 1
ATOM 1549 O O . SER A 1 198 ? 26.766 37.219 17.203 1 43.88 198 SER A O 1
ATOM 1551 N N . LEU A 1 199 ? 26.938 36.219 15.242 1 51.75 199 LEU A N 1
ATOM 1552 C CA . LEU A 1 199 ? 27.344 34.969 15.906 1 51.75 199 LEU A CA 1
ATOM 1553 C C . LEU A 1 199 ? 28.859 34.812 15.914 1 51.75 199 LEU A C 1
ATOM 1555 O O . LEU A 1 199 ? 29.391 33.75 16.172 1 51.75 199 LEU A O 1
ATOM 1559 N N . ARG A 1 200 ? 29.484 35.875 15.477 1 50.53 200 ARG A N 1
ATOM 1560 C CA . ARG A 1 200 ? 30.953 35.906 15.477 1 50.53 200 ARG A CA 1
ATOM 1561 C C . ARG A 1 200 ? 31.5 35.719 16.891 1 50.53 200 ARG A C 1
ATOM 1563 O O . ARG A 1 200 ? 32.688 35.406 17.078 1 50.53 200 ARG A O 1
ATOM 1570 N N . ASP A 1 201 ? 30.484 36.125 17.734 1 56.97 201 ASP A N 1
ATOM 1571 C CA . ASP A 1 201 ? 30.969 35.906 19.094 1 56.97 201 ASP A CA 1
ATOM 1572 C C . ASP A 1 201 ? 30.906 34.406 19.438 1 56.97 201 ASP A C 1
ATOM 1574 O O . ASP A 1 201 ? 29.828 33.812 19.391 1 56.97 201 ASP A O 1
ATOM 1578 N N . VAL A 1 202 ? 31.969 33.812 19.406 1 58.81 202 VAL A N 1
ATOM 1579 C CA . VAL A 1 202 ? 32.188 32.438 19.75 1 58.81 202 VAL A CA 1
ATOM 1580 C C . VAL A 1 202 ? 31.266 32.031 20.906 1 58.81 202 VAL A C 1
ATOM 1582 O O . VAL A 1 202 ? 30.688 30.953 20.922 1 58.81 202 VAL A O 1
ATOM 1585 N N . ASP A 1 203 ? 31.094 33.031 21.719 1 63.47 203 ASP A N 1
ATOM 1586 C CA . ASP A 1 203 ? 30.297 32.75 22.906 1 63.47 203 ASP A CA 1
ATOM 1587 C C . ASP A 1 203 ? 28.812 32.594 22.562 1 63.47 203 ASP A C 1
ATOM 1589 O O . ASP A 1 203 ? 28.141 31.719 23.078 1 63.47 203 ASP A O 1
ATOM 1593 N N . ALA A 1 204 ? 28.359 33.375 21.656 1 66.62 204 ALA A N 1
ATOM 1594 C CA . ALA A 1 204 ? 26.938 33.344 21.281 1 66.62 204 ALA A CA 1
ATOM 1595 C C . ALA A 1 204 ? 26.609 32.062 20.5 1 66.62 204 ALA A C 1
ATOM 1597 O O . ALA A 1 204 ? 25.547 31.469 20.688 1 66.62 204 ALA A O 1
ATOM 1598 N N . ARG A 1 205 ? 27.547 31.688 19.812 1 69.81 205 ARG A N 1
ATOM 1599 C CA . ARG A 1 205 ? 27.375 30.453 19.062 1 69.81 205 ARG A CA 1
ATOM 1600 C C . ARG A 1 205 ? 27.344 29.25 20 1 69.81 205 ARG A C 1
ATOM 1602 O O . ARG A 1 205 ? 26.547 28.328 19.812 1 69.81 205 ARG A O 1
ATOM 1609 N N . SER A 1 206 ? 28.219 29.344 20.891 1 73.38 206 SER A N 1
ATOM 1610 C CA . SER A 1 206 ? 28.297 28.234 21.828 1 73.38 206 SER A CA 1
ATOM 1611 C C . SER A 1 206 ? 27.047 28.141 22.688 1 73.38 206 SER A C 1
ATOM 1613 O O . SER A 1 206 ? 26.562 27.047 22.984 1 73.38 206 SER A O 1
ATOM 1615 N N . GLU A 1 207 ? 26.547 29.25 23.016 1 77.38 207 GLU A N 1
ATOM 1616 C CA . GLU A 1 207 ? 25.328 29.281 23.812 1 77.38 207 GLU A CA 1
ATOM 1617 C C . GLU A 1 207 ? 24.141 28.719 23.016 1 77.38 207 GLU A C 1
ATOM 1619 O O . GLU A 1 207 ? 23.344 27.969 23.547 1 77.38 207 GLU A O 1
ATOM 1624 N N . PHE A 1 208 ? 24.078 29.125 21.859 1 76.56 208 PHE A N 1
ATOM 1625 C CA . PHE A 1 208 ? 23.016 28.656 20.984 1 76.56 208 PHE A CA 1
ATOM 1626 C C . PHE A 1 208 ? 23.109 27.156 20.781 1 76.56 208 PHE A C 1
ATOM 1628 O O . PHE A 1 208 ? 22.094 26.453 20.844 1 76.56 208 PHE A O 1
ATOM 1635 N N . ALA A 1 209 ? 24.25 26.719 20.5 1 73.56 209 ALA A N 1
ATOM 1636 C CA . ALA A 1 209 ? 24.484 25.297 20.281 1 73.56 209 ALA A CA 1
ATOM 1637 C C . ALA A 1 209 ? 24.125 24.484 21.516 1 73.56 209 ALA A C 1
ATOM 1639 O O . ALA A 1 209 ? 23.578 23.375 21.406 1 73.56 209 ALA A O 1
ATOM 1640 N N . SER A 1 210 ? 24.438 25.031 22.578 1 81.75 210 SER A N 1
ATOM 1641 C CA . SER A 1 210 ? 24.156 24.328 23.828 1 81.75 210 SER A CA 1
ATOM 1642 C C . SER A 1 210 ? 22.656 24.203 24.078 1 81.75 210 SER A C 1
ATOM 1644 O O . SER A 1 210 ? 22.172 23.125 24.438 1 81.75 210 SER A O 1
ATOM 1646 N N . ILE A 1 211 ? 21.938 25.266 23.844 1 82.5 211 ILE A N 1
ATOM 1647 C CA . ILE A 1 211 ? 20.5 25.25 24.094 1 82.5 211 ILE A CA 1
ATOM 1648 C C . ILE A 1 211 ? 19.828 24.312 23.094 1 82.5 211 ILE A C 1
ATOM 1650 O O . ILE A 1 211 ? 18.859 23.609 23.422 1 82.5 211 ILE A O 1
ATOM 1654 N N . PHE A 1 212 ? 20.281 24.344 21.984 1 82.62 212 PHE A N 1
ATOM 1655 C CA . PHE A 1 212 ? 19.766 23.453 20.953 1 82.62 212 PHE A CA 1
ATOM 1656 C C . PHE A 1 212 ? 19.969 22 21.328 1 82.62 212 PHE A C 1
ATOM 1658 O O . PHE A 1 212 ? 19.047 21.188 21.203 1 82.62 212 PHE A O 1
ATOM 1665 N N . LYS A 1 213 ? 21.094 21.719 21.719 1 81.25 213 LYS A N 1
ATOM 1666 C CA . LYS A 1 213 ? 21.422 20.344 22.141 1 81.25 213 LYS A CA 1
ATOM 1667 C C . LYS A 1 213 ? 20.547 19.906 23.312 1 81.25 213 LYS A C 1
ATOM 1669 O O . LYS A 1 213 ? 20.078 18.766 23.344 1 81.25 213 LYS A O 1
ATOM 1674 N N . ASP A 1 214 ? 20.375 20.844 24.172 1 86.12 214 ASP A N 1
ATOM 1675 C CA . ASP A 1 214 ? 19.547 20.547 25.328 1 86.12 214 ASP A CA 1
ATOM 1676 C C . ASP A 1 214 ? 18.109 20.266 24.938 1 86.12 214 ASP A C 1
ATOM 1678 O O . ASP A 1 214 ? 17.484 19.328 25.438 1 86.12 214 ASP A O 1
ATOM 1682 N N . CYS A 1 215 ? 17.609 21.094 24.094 1 85.75 215 CYS A N 1
ATOM 1683 C CA . CYS A 1 215 ? 16.234 20.906 23.609 1 85.75 215 CYS A CA 1
ATOM 1684 C C . CYS A 1 215 ? 16.094 19.578 22.891 1 85.75 215 CYS A C 1
ATOM 1686 O O . CYS A 1 215 ? 15.102 18.859 23.094 1 85.75 215 CYS A O 1
ATOM 1688 N N . ARG A 1 216 ? 17.016 19.297 22.078 1 84 216 ARG A N 1
ATOM 1689 C CA . ARG A 1 216 ? 17 18.047 21.328 1 84 216 ARG A CA 1
ATOM 1690 C C . ARG A 1 216 ? 17.016 16.844 22.25 1 84 216 ARG A C 1
ATOM 1692 O O . ARG A 1 216 ? 16.25 15.898 22.062 1 84 216 ARG A O 1
ATOM 1699 N N . HIS A 1 217 ? 17.875 16.891 23.25 1 84.62 217 HIS A N 1
ATOM 1700 C CA . HIS A 1 217 ? 17.984 15.789 24.188 1 84.62 217 HIS A CA 1
ATOM 1701 C C . HIS A 1 217 ? 16.703 15.602 24.984 1 84.62 217 HIS A C 1
ATOM 1703 O O . HIS A 1 217 ? 16.25 14.469 25.188 1 84.62 217 HIS A O 1
ATOM 1709 N N . LEU A 1 218 ? 16.219 16.703 25.391 1 89.12 218 LEU A N 1
ATOM 1710 C CA . LEU A 1 218 ? 14.977 16.656 26.156 1 89.12 218 LEU A CA 1
ATOM 1711 C C . LEU A 1 218 ? 13.836 16.109 25.312 1 89.12 218 LEU A C 1
ATOM 1713 O O . LEU A 1 218 ? 13.031 15.297 25.781 1 89.12 218 LEU A O 1
ATOM 1717 N N . ARG A 1 219 ? 13.727 16.547 24.094 1 87.44 219 ARG A N 1
ATOM 1718 C CA . ARG A 1 219 ? 12.711 16.062 23.156 1 87.44 219 ARG A CA 1
ATOM 1719 C C . ARG A 1 219 ? 12.828 14.555 22.953 1 87.44 219 ARG A C 1
ATOM 1721 O O . ARG A 1 219 ? 11.82 13.844 23 1 87.44 219 ARG A O 1
ATOM 1728 N N . GLN A 1 220 ? 13.984 14.062 22.75 1 82.88 220 GLN A N 1
ATOM 1729 C CA . GLN A 1 220 ? 14.227 12.633 22.531 1 82.88 220 GLN A CA 1
ATOM 1730 C C . GLN A 1 220 ? 13.836 11.82 23.766 1 82.88 220 GLN A C 1
ATOM 1732 O O . GLN A 1 220 ? 13.258 10.742 23.641 1 82.88 220 GLN A O 1
ATOM 1737 N N . ALA A 1 221 ? 14.18 12.375 24.891 1 83.62 221 ALA A N 1
ATOM 1738 C CA . ALA A 1 221 ? 13.852 11.695 26.141 1 83.62 221 ALA A CA 1
ATOM 1739 C C . ALA A 1 221 ? 12.344 11.594 26.328 1 83.62 221 ALA A C 1
ATOM 1741 O O . ALA A 1 221 ? 11.836 10.547 26.75 1 83.62 221 ALA A O 1
ATOM 1742 N N . MET A 1 222 ? 11.688 12.602 26.078 1 83.94 222 MET A N 1
ATOM 1743 C CA . MET A 1 222 ? 10.234 12.633 26.234 1 83.94 222 MET A CA 1
ATOM 1744 C C . MET A 1 222 ? 9.562 11.68 25.25 1 83.94 222 MET A C 1
ATOM 1746 O O . MET A 1 222 ? 8.617 10.977 25.609 1 83.94 222 MET A O 1
ATOM 1750 N N . LYS A 1 223 ? 9.992 11.688 23.984 1 78.69 223 LYS A N 1
ATOM 1751 C CA . LYS A 1 223 ? 9.445 10.781 22.984 1 78.69 223 LYS A CA 1
ATOM 1752 C C . LYS A 1 223 ? 9.703 9.328 23.344 1 78.69 223 LYS A C 1
ATOM 1754 O O . LYS A 1 223 ? 8.859 8.461 23.125 1 78.69 223 LYS A O 1
ATOM 1759 N N . ALA A 1 224 ? 10.867 9.023 23.875 1 75.62 224 ALA A N 1
ATOM 1760 C CA . ALA A 1 224 ? 11.211 7.672 24.297 1 75.62 224 ALA A CA 1
ATOM 1761 C C . ALA A 1 224 ? 10.305 7.207 25.438 1 75.62 224 ALA A C 1
ATOM 1763 O O . ALA A 1 224 ? 9.938 6.035 25.5 1 75.62 224 ALA A O 1
ATOM 1764 N N . GLN A 1 225 ? 10.008 8.094 26.266 1 74.94 225 GLN A N 1
ATOM 1765 C CA . GLN A 1 225 ? 9.133 7.781 27.406 1 74.94 225 GLN A CA 1
ATOM 1766 C C . GLN A 1 225 ? 7.723 7.438 26.922 1 74.94 225 GLN A C 1
ATOM 1768 O O . GLN A 1 225 ? 7.051 6.598 27.531 1 74.94 225 GLN A O 1
ATOM 1773 N N . GLU A 1 226 ? 7.332 8.062 25.922 1 71.69 226 GLU A N 1
ATOM 1774 C CA . GLU A 1 226 ? 5.98 7.863 25.406 1 71.69 226 GLU A CA 1
ATOM 1775 C C . GLU A 1 226 ? 5.906 6.621 24.516 1 71.69 226 GLU A C 1
ATOM 1777 O O . GLU A 1 226 ? 4.82 6.094 24.266 1 71.69 226 GLU A O 1
ATOM 1782 N N . SER A 1 227 ? 7.078 6.219 24.062 1 70.5 227 SER A N 1
ATOM 1783 C CA . SER A 1 227 ? 7.109 5.098 23.125 1 70.5 227 SER A CA 1
ATOM 1784 C C . SER A 1 227 ? 6.719 3.795 23.812 1 70.5 227 SER A C 1
ATOM 1786 O O . SER A 1 227 ? 7.062 3.576 24.984 1 70.5 227 SER A O 1
ATOM 1788 N N . VAL A 1 228 ? 5.699 3.168 23.203 1 65.88 228 VAL A N 1
ATOM 1789 C CA . VAL A 1 228 ? 5.242 1.889 23.734 1 65.88 228 VAL A CA 1
ATOM 1790 C C . VAL A 1 228 ? 6.246 0.794 23.391 1 65.88 228 VAL A C 1
ATOM 1792 O O . VAL A 1 228 ? 6.738 0.735 22.25 1 65.88 228 VAL A O 1
ATOM 1795 N N . ARG A 1 229 ? 6.82 0.26 24.453 1 56.31 229 ARG A N 1
ATOM 1796 C CA . ARG A 1 229 ? 7.703 -0.881 24.234 1 56.31 229 ARG A CA 1
ATOM 1797 C C . ARG A 1 229 ? 6.906 -2.178 24.125 1 56.31 229 ARG A C 1
ATOM 1799 O O . ARG A 1 229 ? 6.328 -2.643 25.109 1 56.31 229 ARG A O 1
ATOM 1806 N N . LEU A 1 230 ? 6.148 -2.186 23.109 1 55.25 230 LEU A N 1
ATOM 1807 C CA . LEU A 1 230 ? 5.305 -3.369 23 1 55.25 230 LEU A CA 1
ATOM 1808 C C . LEU A 1 230 ? 6.137 -4.598 22.656 1 55.25 230 LEU A C 1
ATOM 1810 O O . LEU A 1 230 ? 6.586 -4.75 21.516 1 55.25 230 LEU A O 1
ATOM 1814 N N . ASN A 1 231 ? 7.055 -4.98 23.562 1 46.53 231 ASN A N 1
ATOM 1815 C CA . ASN A 1 231 ? 7.68 -6.254 23.219 1 46.53 231 ASN A CA 1
ATOM 1816 C C . ASN A 1 231 ? 6.656 -7.266 22.719 1 46.53 231 ASN A C 1
ATOM 1818 O O . ASN A 1 231 ? 7.008 -8.203 22 1 46.53 231 ASN A O 1
ATOM 1822 N N . HIS A 1 232 ? 5.273 -7.297 23.328 1 51.56 232 HIS A N 1
ATOM 1823 C CA . HIS A 1 232 ? 4.398 -8.406 22.969 1 51.56 232 HIS A CA 1
ATOM 1824 C C . HIS A 1 232 ? 3.062 -7.902 22.438 1 51.56 232 HIS A C 1
ATOM 1826 O O . HIS A 1 232 ? 2.578 -6.848 22.859 1 51.56 232 HIS A O 1
ATOM 1832 N N . PRO A 1 233 ? 2.695 -8.414 21.203 1 56.06 233 PRO A N 1
ATOM 1833 C CA . PRO A 1 233 ? 1.288 -8.227 20.844 1 56.06 233 PRO A CA 1
ATOM 1834 C C . PRO A 1 233 ? 0.354 -8.32 22.047 1 56.06 233 PRO A C 1
ATOM 1836 O O . PRO A 1 233 ? 0.682 -8.984 23.031 1 56.06 233 PRO A O 1
ATOM 1839 N N . VAL A 1 234 ? -0.572 -7.383 22.219 1 60.22 234 VAL A N 1
ATOM 1840 C CA . VAL A 1 234 ? -1.438 -7.27 23.391 1 60.22 234 VAL A CA 1
ATOM 1841 C C . VAL A 1 234 ? -2.25 -8.547 23.562 1 60.22 234 VAL A C 1
ATOM 1843 O O . VAL A 1 234 ? -3.293 -8.719 22.922 1 60.22 234 VAL A O 1
ATOM 1846 N N . PRO A 1 235 ? -1.708 -9.594 24.234 1 62.72 235 PRO A N 1
ATOM 1847 C CA . PRO A 1 235 ? -2.408 -10.883 24.344 1 62.72 235 PRO A CA 1
ATOM 1848 C C . PRO A 1 235 ? -3.832 -10.734 24.875 1 62.72 235 PRO A C 1
ATOM 1850 O O . PRO A 1 235 ? -4.734 -11.461 24.438 1 62.72 235 PRO A O 1
ATOM 1853 N N . ASP A 1 236 ? -4.02 -9.812 25.891 1 80.44 236 ASP A N 1
ATOM 1854 C CA . ASP A 1 236 ? -5.371 -9.688 26.438 1 80.44 236 ASP A CA 1
ATOM 1855 C C . ASP A 1 236 ? -5.906 -8.266 26.25 1 80.44 236 ASP A C 1
ATOM 1857 O O . ASP A 1 236 ? -5.949 -7.484 27.203 1 80.44 236 ASP A O 1
ATOM 1861 N N . LEU A 1 237 ? -6.395 -7.992 25.172 1 86.94 237 LEU A N 1
ATOM 1862 C CA . LEU A 1 237 ? -6.879 -6.672 24.781 1 86.94 237 LEU A CA 1
ATOM 1863 C C . LEU A 1 237 ? -8.125 -6.293 25.578 1 86.94 237 LEU A C 1
ATOM 1865 O O . LEU A 1 237 ? -8.328 -5.121 25.891 1 86.94 237 LEU A O 1
ATOM 1869 N N . LEU A 1 238 ? -8.93 -7.281 25.969 1 89.94 238 LEU A N 1
ATOM 1870 C CA . LEU A 1 238 ? -10.18 -7.039 26.672 1 89.94 238 LEU A CA 1
ATOM 1871 C C . LEU A 1 238 ? -9.922 -6.43 28.047 1 89.94 238 LEU A C 1
ATOM 1873 O O . LEU A 1 238 ? -10.695 -5.59 28.516 1 89.94 238 LEU A O 1
ATOM 1877 N N . SER A 1 239 ? -8.828 -6.816 28.609 1 88.81 239 SER A N 1
ATOM 1878 C CA . SER A 1 239 ? -8.523 -6.355 29.969 1 88.81 239 SER A CA 1
ATOM 1879 C C . SER A 1 239 ? -8.023 -4.914 29.953 1 88.81 239 SER A C 1
ATOM 1881 O O . SER A 1 239 ? -8.008 -4.25 31 1 88.81 239 SER A O 1
ATOM 1883 N N . THR A 1 240 ? -7.691 -4.398 28.828 1 90.56 240 THR A N 1
ATOM 1884 C CA . THR A 1 240 ? -7.148 -3.047 28.75 1 90.56 240 THR A CA 1
ATOM 1885 C C . THR A 1 240 ? -8.273 -2.021 28.609 1 90.56 240 THR A C 1
ATOM 1887 O O . THR A 1 240 ? -8.039 -0.818 28.75 1 90.56 240 THR A O 1
ATOM 1890 N N . LEU A 1 241 ? -9.516 -2.471 28.422 1 94.69 241 LEU A N 1
ATOM 1891 C CA . LEU A 1 241 ? -10.633 -1.546 28.219 1 94.69 241 LEU A CA 1
ATOM 1892 C C . LEU A 1 241 ? -10.938 -0.787 29.5 1 94.69 241 LEU A C 1
ATOM 1894 O O . LEU A 1 241 ? -10.977 -1.379 30.578 1 94.69 241 LEU A O 1
ATOM 1898 N N . PRO A 1 242 ? -11.117 0.507 29.391 1 94.5 242 PRO A N 1
ATOM 1899 C CA . PRO A 1 242 ? -11.578 1.253 30.562 1 94.5 242 PRO A CA 1
ATOM 1900 C C . PRO A 1 242 ? -12.992 0.87 30.984 1 94.5 242 PRO A C 1
ATOM 1902 O O . PRO A 1 242 ? -13.578 -0.059 30.422 1 94.5 242 PRO A O 1
ATOM 1905 N N . THR A 1 243 ? -13.469 1.643 32.031 1 95.19 243 THR A N 1
ATOM 1906 C CA . THR A 1 243 ? -14.844 1.404 32.469 1 95.19 243 THR A CA 1
ATOM 1907 C C . THR A 1 243 ? -15.828 1.688 31.344 1 95.19 243 THR A C 1
ATOM 1909 O O . THR A 1 243 ? -15.531 2.457 30.422 1 95.19 243 THR A O 1
ATOM 1912 N N . GLN A 1 244 ? -16.969 1.067 31.391 1 96.81 244 GLN A N 1
ATOM 1913 C CA . GLN A 1 244 ? -18 1.244 30.359 1 96.81 244 GLN A CA 1
ATOM 1914 C C . GLN A 1 244 ? -18.359 2.715 30.203 1 96.81 244 GLN A C 1
ATOM 1916 O O . GLN A 1 244 ? -18.594 3.184 29.078 1 96.81 244 GLN A O 1
ATOM 1921 N N . ALA A 1 245 ? -18.422 3.424 31.297 1 95.81 245 ALA A N 1
ATOM 1922 C CA . ALA A 1 245 ? -18.781 4.84 31.25 1 95.81 245 ALA A CA 1
ATOM 1923 C C . ALA A 1 245 ? -17.781 5.637 30.422 1 95.81 245 ALA A C 1
ATOM 1925 O O . ALA A 1 245 ? -18.172 6.5 29.625 1 95.81 245 ALA A O 1
ATOM 1926 N N . VAL A 1 246 ? -16.562 5.371 30.625 1 96.12 246 VAL A N 1
ATOM 1927 C CA . VAL A 1 246 ? -15.516 6.055 29.875 1 96.12 246 VAL A CA 1
ATOM 1928 C C . VAL A 1 246 ? -15.594 5.648 28.406 1 96.12 246 VAL A C 1
ATOM 1930 O O . VAL A 1 246 ? -15.477 6.492 27.516 1 96.12 246 VAL A O 1
ATOM 1933 N N . CYS A 1 247 ? -15.797 4.348 28.141 1 97.75 247 CYS A N 1
ATOM 1934 C CA . CYS A 1 247 ? -15.914 3.859 26.766 1 97.75 247 CYS A CA 1
ATOM 1935 C C . CYS A 1 247 ? -17.078 4.527 26.047 1 97.75 247 CYS A C 1
ATOM 1937 O O . CYS A 1 247 ? -16.969 4.871 24.859 1 97.75 247 CYS A O 1
ATOM 1939 N N . ASP A 1 248 ? -18.188 4.684 26.766 1 97.81 248 ASP A N 1
ATOM 1940 C CA . ASP A 1 248 ? -19.344 5.336 26.172 1 97.81 248 ASP A CA 1
ATOM 1941 C C . ASP A 1 248 ? -19.016 6.746 25.703 1 97.81 248 ASP A C 1
ATOM 1943 O O . ASP A 1 248 ? -19.391 7.141 24.594 1 97.81 248 ASP A O 1
ATOM 1947 N N . VAL A 1 249 ? -18.266 7.449 26.531 1 96.56 249 VAL A N 1
ATOM 1948 C CA . VAL A 1 249 ? -17.891 8.82 26.203 1 96.56 249 VAL A CA 1
ATOM 1949 C C . VAL A 1 249 ? -16.969 8.836 24.984 1 96.56 249 VAL A C 1
ATOM 1951 O O . VAL A 1 249 ? -17.125 9.68 24.094 1 96.56 249 VAL A O 1
ATOM 1954 N N . LEU A 1 250 ? -16.047 7.961 24.953 1 97.81 250 LEU A N 1
ATOM 1955 C CA . LEU A 1 250 ? -15.078 7.91 23.875 1 97.81 250 LEU A CA 1
ATOM 1956 C C . LEU A 1 250 ? -15.75 7.492 22.562 1 97.81 250 LEU A C 1
ATOM 1958 O O . LEU A 1 250 ? -15.453 8.039 21.5 1 97.81 250 LEU A O 1
ATOM 1962 N N . VAL A 1 251 ? -16.625 6.508 22.625 1 98.25 251 VAL A N 1
ATOM 1963 C CA . VAL A 1 251 ? -17.359 6.074 21.438 1 98.25 251 VAL A CA 1
ATOM 1964 C C . VAL A 1 251 ? -18.203 7.227 20.891 1 98.25 251 VAL A C 1
ATOM 1966 O O . VAL A 1 251 ? -18.234 7.465 19.688 1 98.25 251 VAL A O 1
ATOM 1969 N N . ASP A 1 252 ? -18.828 7.91 21.781 1 96.44 252 ASP A N 1
ATOM 1970 C CA . ASP A 1 252 ? -19.656 9.047 21.375 1 96.44 252 ASP A CA 1
ATOM 1971 C C . ASP A 1 252 ? -18.812 10.133 20.703 1 96.44 252 ASP A C 1
ATOM 1973 O O . ASP A 1 252 ? -19.25 10.758 19.75 1 96.44 252 ASP A O 1
ATOM 1977 N N . ALA A 1 253 ? -17.672 10.352 21.234 1 96.25 253 ALA A N 1
ATOM 1978 C CA . ALA A 1 253 ? -16.766 11.344 20.656 1 96.25 253 ALA A CA 1
ATOM 1979 C C . ALA A 1 253 ? -16.406 10.984 19.219 1 96.25 253 ALA A C 1
ATOM 1981 O O . ALA A 1 253 ? -16.375 11.852 18.344 1 96.25 253 ALA A O 1
ATOM 1982 N N . TYR A 1 254 ? -16.141 9.75 18.938 1 97.56 254 TYR A N 1
ATOM 1983 C CA . TYR A 1 254 ? -15.844 9.297 17.578 1 97.56 254 TYR A CA 1
ATOM 1984 C C . TYR A 1 254 ? -17.047 9.477 16.672 1 97.56 254 TYR A C 1
ATOM 1986 O O . TYR A 1 254 ? -16.922 9.977 15.555 1 97.56 254 TYR A O 1
ATOM 1994 N N . LEU A 1 255 ? -18.203 9.039 17.125 1 96.69 255 LEU A N 1
ATOM 1995 C CA . LEU A 1 255 ? -19.406 9.016 16.297 1 96.69 255 LEU A CA 1
ATOM 1996 C C . LEU A 1 255 ? -19.828 10.438 15.922 1 96.69 255 LEU A C 1
ATOM 1998 O O . LEU A 1 255 ? -20.344 10.664 14.828 1 96.69 255 LEU A O 1
ATOM 2002 N N . ARG A 1 256 ? -19.609 11.406 16.75 1 94.19 256 ARG A N 1
ATOM 2003 C CA . ARG A 1 256 ? -20.078 12.766 16.484 1 94.19 256 ARG A CA 1
ATOM 2004 C C . ARG A 1 256 ? -19.078 13.539 15.648 1 94.19 256 ARG A C 1
ATOM 2006 O O . ARG A 1 256 ? -19.375 14.641 15.172 1 94.19 256 ARG A O 1
ATOM 2013 N N . THR A 1 257 ? -17.906 12.969 15.414 1 95.88 257 THR A N 1
ATOM 2014 C CA . THR A 1 257 ? -16.875 13.68 14.664 1 95.88 257 THR A CA 1
ATOM 2015 C C . THR A 1 257 ? -16.547 12.945 13.367 1 95.88 257 THR A C 1
ATOM 2017 O O . THR A 1 257 ? -17.266 13.094 12.367 1 95.88 257 THR A O 1
ATOM 2020 N N . PHE A 1 258 ? -15.703 11.914 13.383 1 97.19 258 PHE A N 1
ATOM 2021 C CA . PHE A 1 258 ? -15.109 11.328 12.18 1 97.19 258 PHE A CA 1
ATOM 2022 C C . PHE A 1 258 ? -16.109 10.43 11.461 1 97.19 258 PHE A C 1
ATOM 2024 O O . PHE A 1 258 ? -16.078 10.312 10.234 1 97.19 258 PHE A O 1
ATOM 2031 N N . GLU A 1 259 ? -16.969 9.734 12.164 1 97.56 259 GLU A N 1
ATOM 2032 C CA . GLU A 1 259 ? -17.844 8.742 11.539 1 97.56 259 GLU A CA 1
ATOM 2033 C C . GLU A 1 259 ? -18.75 9.383 10.5 1 97.56 259 GLU A C 1
ATOM 2035 O O . GLU A 1 259 ? -19.109 8.75 9.508 1 97.56 259 GLU A O 1
ATOM 2040 N N . LEU A 1 260 ? -19.125 10.617 10.695 1 94.31 260 LEU A N 1
ATOM 2041 C CA . LEU A 1 260 ? -20.031 11.289 9.758 1 94.31 260 LEU A CA 1
ATOM 2042 C C . LEU A 1 260 ? -19.281 11.719 8.5 1 94.31 260 LEU A C 1
ATOM 2044 O O . LEU A 1 260 ? -19.906 11.938 7.457 1 94.31 260 LEU A O 1
ATOM 2048 N N . ILE A 1 261 ? -18 11.906 8.602 1 96.38 261 ILE A N 1
ATOM 2049 C CA . ILE A 1 261 ? -17.172 12.297 7.457 1 96.38 261 ILE A CA 1
ATOM 2050 C C . ILE A 1 261 ? -16.672 11.047 6.738 1 96.38 261 ILE A C 1
ATOM 2052 O O . ILE A 1 261 ? -16.828 10.922 5.523 1 96.38 261 ILE A O 1
ATOM 2056 N N . TYR A 1 262 ? -16.016 10.156 7.539 1 97.81 262 TYR A N 1
ATOM 2057 C CA . TYR A 1 262 ? -15.492 8.883 7.059 1 97.81 262 TYR A CA 1
ATOM 2058 C C . TYR A 1 262 ? -16.344 7.723 7.543 1 97.81 262 TYR A C 1
ATOM 2060 O O . TYR A 1 262 ? -16.094 7.16 8.609 1 97.81 262 TYR A O 1
ATOM 2068 N N . ARG A 1 263 ? -17.25 7.363 6.727 1 97.94 263 ARG A N 1
ATOM 2069 C CA . ARG A 1 263 ? -18.188 6.316 7.129 1 97.94 263 ARG A CA 1
ATOM 2070 C C . ARG A 1 263 ? -17.516 4.949 7.129 1 97.94 263 ARG A C 1
ATOM 2072 O O . ARG A 1 263 ? -17.109 4.449 6.074 1 97.94 263 ARG A O 1
ATOM 2079 N N . VAL A 1 264 ? -17.406 4.316 8.297 1 98.56 264 VAL A N 1
ATOM 2080 C CA . VAL A 1 264 ? -16.688 3.045 8.414 1 98.56 264 VAL A CA 1
ATOM 2081 C C . VAL A 1 264 ? -17.641 1.969 8.93 1 98.56 264 VAL A C 1
ATOM 2083 O O . VAL A 1 264 ? -17.641 0.841 8.438 1 98.56 264 VAL A O 1
ATOM 2086 N N . ILE A 1 265 ? -18.469 2.324 9.922 1 98.12 265 ILE A N 1
ATOM 2087 C CA . ILE A 1 265 ? -19.312 1.318 10.555 1 98.12 265 ILE A CA 1
ATOM 2088 C C . ILE A 1 265 ? -20.781 1.622 10.281 1 98.12 265 ILE A C 1
ATOM 2090 O O . ILE A 1 265 ? -21.141 2.746 9.914 1 98.12 265 ILE A O 1
ATOM 2094 N N . HIS A 1 266 ? -21.609 0.647 10.297 1 97.81 266 HIS A N 1
ATOM 2095 C CA . HIS A 1 266 ? -23.047 0.792 10.422 1 97.81 266 HIS A CA 1
ATOM 2096 C C . HIS A 1 266 ? -23.453 0.998 11.875 1 97.81 266 HIS A C 1
ATOM 2098 O O . HIS A 1 266 ? -23.422 0.059 12.672 1 97.81 266 HIS A O 1
ATOM 2104 N N . ILE A 1 267 ? -23.906 2.143 12.219 1 97.44 267 ILE A N 1
ATOM 2105 C CA . ILE A 1 267 ? -24 2.613 13.602 1 97.44 267 ILE A CA 1
ATOM 2106 C C . ILE A 1 267 ? -24.953 1.708 14.383 1 97.44 267 ILE A C 1
ATOM 2108 O O . ILE A 1 267 ? -24.609 1.244 15.477 1 97.44 267 ILE A O 1
ATOM 2112 N N . PRO A 1 268 ? -26.141 1.342 13.852 1 97.19 268 PRO A N 1
ATOM 2113 C CA . PRO A 1 268 ? -27.016 0.477 14.641 1 97.19 268 PRO A CA 1
ATOM 2114 C C . PRO A 1 268 ? -26.406 -0.898 14.906 1 97.19 268 PRO A C 1
ATOM 2116 O O . PRO A 1 268 ? -26.516 -1.416 16.016 1 97.19 268 PRO A O 1
ATOM 2119 N N . SER A 1 269 ? -25.781 -1.505 13.883 1 96.31 269 SER A N 1
ATOM 2120 C CA . SER A 1 269 ? -25.156 -2.812 14.07 1 96.31 269 SER A CA 1
ATOM 2121 C C . SER A 1 269 ? -24.016 -2.744 15.07 1 96.31 269 SER A C 1
ATOM 2123 O O . SER A 1 269 ? -23.797 -3.684 15.836 1 96.31 269 SER A O 1
ATOM 2125 N N . PHE A 1 270 ? -23.266 -1.71 15.117 1 97.62 270 PHE A N 1
ATOM 2126 C CA . PHE A 1 270 ? -22.172 -1.506 16.062 1 97.62 270 PHE A CA 1
ATOM 2127 C C . PHE A 1 270 ? -22.703 -1.479 17.5 1 97.62 270 PHE A C 1
ATOM 2129 O O . PHE A 1 270 ? -22.141 -2.131 18.375 1 97.62 270 PHE A O 1
ATOM 2136 N N . TRP A 1 271 ? -23.734 -0.687 17.734 1 97.12 271 TRP A N 1
ATOM 2137 C CA . TRP A 1 271 ? -24.281 -0.567 19.078 1 97.12 271 TRP A CA 1
ATOM 2138 C C . TRP A 1 271 ? -24.797 -1.912 19.578 1 97.12 271 TRP A C 1
ATOM 2140 O O . TRP A 1 271 ? -24.719 -2.213 20.766 1 97.12 271 TRP A O 1
ATOM 2150 N N . GLU A 1 272 ? -25.344 -2.68 18.641 1 96.31 272 GLU A N 1
ATOM 2151 C CA . GLU A 1 272 ? -25.797 -4.016 19.016 1 96.31 272 GLU A CA 1
ATOM 2152 C C . GLU A 1 272 ? -24.641 -4.867 19.531 1 96.31 272 GLU A C 1
ATOM 2154 O O . GLU A 1 272 ? -24.75 -5.496 20.578 1 96.31 272 GLU A O 1
ATOM 2159 N N . GLU A 1 273 ? -23.547 -4.883 18.812 1 96.38 273 GLU A N 1
ATOM 2160 C CA . GLU A 1 273 ? -22.375 -5.652 19.219 1 96.38 273 GLU A CA 1
ATOM 2161 C C . GLU A 1 273 ? -21.734 -5.066 20.469 1 96.38 273 GLU A C 1
ATOM 2163 O O . GLU A 1 273 ? -21.219 -5.801 21.312 1 96.38 273 GLU A O 1
ATOM 2168 N N . TYR A 1 274 ? -21.766 -3.744 20.594 1 97.88 274 TYR A N 1
ATOM 2169 C CA . TYR A 1 274 ? -21.234 -3.049 21.75 1 97.88 274 TYR A CA 1
ATOM 2170 C C . TYR A 1 274 ? -21.969 -3.447 23.031 1 97.88 274 TYR A C 1
ATOM 2172 O O . TYR A 1 274 ? -21.344 -3.705 24.062 1 97.88 274 TYR A O 1
ATOM 2180 N N . ARG A 1 275 ? -23.266 -3.514 22.938 1 96.88 275 ARG A N 1
ATOM 2181 C CA . ARG A 1 275 ? -24.062 -3.945 24.078 1 96.88 275 ARG A CA 1
ATOM 2182 C C . ARG A 1 275 ? -23.766 -5.398 24.438 1 96.88 275 ARG A C 1
ATOM 2184 O O . ARG A 1 275 ? -23.688 -5.75 25.625 1 96.88 275 ARG A O 1
ATOM 2191 N N . GLN A 1 276 ? -23.578 -6.215 23.438 1 96.12 276 GLN A N 1
ATOM 2192 C CA . GLN A 1 276 ? -23.266 -7.625 23.641 1 96.12 276 GLN A CA 1
ATOM 2193 C C . GLN A 1 276 ? -21.922 -7.793 24.344 1 96.12 276 GLN A C 1
ATOM 2195 O O . GLN A 1 276 ? -21.75 -8.711 25.156 1 96.12 276 GLN A O 1
ATOM 2200 N N . LEU A 1 277 ? -20.938 -6.969 24.016 1 96.31 277 LEU A N 1
ATOM 2201 C CA . LEU A 1 277 ? -19.625 -7.004 24.625 1 96.31 277 LEU A CA 1
ATOM 2202 C C . LEU A 1 277 ? -19.719 -6.863 26.141 1 96.31 277 LEU A C 1
ATOM 2204 O O . LEU A 1 277 ? -19.047 -7.586 26.891 1 96.31 277 LEU A O 1
ATOM 2208 N N . TRP A 1 278 ? -20.516 -5.941 26.672 1 96.06 278 TRP A N 1
ATOM 2209 C CA . TRP A 1 278 ? -20.625 -5.691 28.094 1 96.06 278 TRP A CA 1
ATOM 2210 C C . TRP A 1 278 ? -21.5 -6.742 28.781 1 96.06 278 TRP A C 1
ATOM 2212 O O . TRP A 1 278 ? -21.281 -7.07 29.953 1 96.06 278 TRP A O 1
ATOM 2222 N N . ALA A 1 279 ? -22.375 -7.328 27.969 1 95.56 279 ALA A N 1
ATOM 2223 C CA . ALA A 1 279 ? -23.234 -8.383 28.516 1 95.56 279 ALA A CA 1
ATOM 2224 C C . ALA A 1 279 ? -22.484 -9.711 28.578 1 95.56 279 ALA A C 1
ATOM 2226 O O . ALA A 1 279 ? -22.609 -10.461 29.547 1 95.56 279 ALA A O 1
ATOM 2227 N N . GLN A 1 280 ? -21.672 -10.047 27.516 1 94.5 280 GLN A N 1
ATOM 2228 C CA . GLN A 1 280 ? -20.906 -11.289 27.391 1 94.5 280 GLN A CA 1
ATOM 2229 C C . GLN A 1 280 ? -19.516 -11.031 26.812 1 94.5 280 GLN A C 1
ATOM 2231 O O . GLN A 1 280 ? -19.234 -11.43 25.688 1 94.5 280 GLN A O 1
ATOM 2236 N N . PRO A 1 281 ? -18.641 -10.562 27.609 1 90.69 281 PRO A N 1
ATOM 2237 C CA . PRO A 1 281 ? -17.328 -10.156 27.109 1 90.69 281 PRO A CA 1
ATOM 2238 C C . PRO A 1 281 ? -16.547 -11.312 26.484 1 90.69 281 PRO A C 1
ATOM 2240 O O . PRO A 1 281 ? -15.82 -11.125 25.516 1 90.69 281 PRO A O 1
ATOM 2243 N N . GLN A 1 282 ? -16.672 -12.508 26.938 1 87.44 282 GLN A N 1
ATOM 2244 C CA . GLN A 1 282 ? -15.883 -13.648 26.5 1 87.44 282 GLN A CA 1
ATOM 2245 C C . GLN A 1 282 ? -16.281 -14.094 25.094 1 87.44 282 GLN A C 1
ATOM 2247 O O . GLN A 1 282 ? -15.508 -14.758 24.406 1 87.44 282 GLN A O 1
ATOM 2252 N N . SER A 1 283 ? -17.422 -13.68 24.656 1 89.94 283 SER A N 1
ATOM 2253 C CA . SER A 1 283 ? -17.922 -14.086 23.344 1 89.94 283 SER A CA 1
ATOM 2254 C C . SER A 1 283 ? -17.625 -13.039 22.297 1 89.94 283 SER A C 1
ATOM 2256 O O . SER A 1 283 ? -17.984 -13.203 21.125 1 89.94 283 SER A O 1
ATOM 2258 N N . THR A 1 284 ? -16.891 -12.055 22.672 1 91.38 284 THR A N 1
ATOM 2259 C CA . THR A 1 284 ? -16.641 -10.953 21.75 1 91.38 284 THR A CA 1
ATOM 2260 C C . THR A 1 284 ? -15.688 -11.375 20.641 1 91.38 284 THR A C 1
ATOM 2262 O O . THR A 1 284 ? -14.633 -11.961 20.906 1 91.38 284 THR A O 1
ATOM 2265 N N . SER A 1 285 ? -16.125 -11.133 19.391 1 91.62 285 SER A N 1
ATOM 2266 C CA . SER A 1 285 ? -15.266 -11.453 18.25 1 91.62 285 SER A CA 1
ATOM 2267 C C . SER A 1 285 ? -14.039 -10.547 18.219 1 91.62 285 SER A C 1
ATOM 2269 O O . SER A 1 285 ? -14.109 -9.383 18.625 1 91.62 285 SER A O 1
ATOM 2271 N N . THR A 1 286 ? -12.914 -11.016 17.719 1 90.25 286 THR A N 1
ATOM 2272 C CA . THR A 1 286 ? -11.672 -10.258 17.672 1 90.25 286 THR A CA 1
ATOM 2273 C C . THR A 1 286 ? -11.797 -9.07 16.734 1 90.25 286 THR A C 1
ATOM 2275 O O . THR A 1 286 ? -11.242 -8 16.984 1 90.25 286 THR A O 1
ATOM 2278 N N . HIS A 1 287 ? -12.484 -9.273 15.594 1 92.5 287 HIS A N 1
ATOM 2279 C CA . HIS A 1 287 ? -12.617 -8.18 14.641 1 92.5 287 HIS A CA 1
ATOM 2280 C C . HIS A 1 287 ? -13.383 -7.012 15.25 1 92.5 287 HIS A C 1
ATOM 2282 O O . HIS A 1 287 ? -13.047 -5.852 15.008 1 92.5 287 HIS A O 1
ATOM 2288 N N . PHE A 1 288 ? -14.422 -7.363 16.078 1 96.25 288 PHE A N 1
ATOM 2289 C CA . PHE A 1 288 ? -15.156 -6.285 16.734 1 96.25 288 PHE A CA 1
ATOM 2290 C C . PHE A 1 288 ? -14.281 -5.582 17.766 1 96.25 288 PHE A C 1
ATOM 2292 O O . PHE A 1 288 ? -14.297 -4.355 17.859 1 96.25 288 PHE A O 1
ATOM 2299 N N . LEU A 1 289 ? -13.594 -6.352 18.516 1 95.81 289 LEU A N 1
ATOM 2300 C CA . LEU A 1 289 ? -12.727 -5.777 19.547 1 95.81 289 LEU A CA 1
ATOM 2301 C C . LEU A 1 289 ? -11.703 -4.836 18.906 1 95.81 289 LEU A C 1
ATOM 2303 O O . LEU A 1 289 ? -11.414 -3.768 19.453 1 95.81 289 LEU A O 1
ATOM 2307 N N . MET A 1 290 ? -11.102 -5.215 17.766 1 96.19 290 MET A N 1
ATOM 2308 C CA . MET A 1 290 ? -10.141 -4.371 17.078 1 96.19 290 MET A CA 1
ATOM 2309 C C . MET A 1 290 ? -10.781 -3.068 16.609 1 96.19 290 MET A C 1
ATOM 2311 O O . MET A 1 290 ? -10.18 -1.998 16.734 1 96.19 290 MET A O 1
ATOM 2315 N N . LYS A 1 291 ? -12.008 -3.123 16.109 1 98.06 291 LYS A N 1
ATOM 2316 C CA . LYS A 1 291 ? -12.734 -1.913 15.727 1 98.06 291 LYS A CA 1
ATOM 2317 C C . LYS A 1 291 ? -12.961 -1.009 16.938 1 98.06 291 LYS A C 1
ATOM 2319 O O . LYS A 1 291 ? -12.742 0.201 16.859 1 98.06 291 LYS A O 1
ATOM 2324 N N . LEU A 1 292 ? -13.375 -1.691 17.984 1 98.31 292 LEU A N 1
ATOM 2325 C CA . LEU A 1 292 ? -13.75 -0.938 19.172 1 98.31 292 LEU A CA 1
ATOM 2326 C C . LEU A 1 292 ? -12.547 -0.193 19.75 1 98.31 292 LEU A C 1
ATOM 2328 O O . LEU A 1 292 ? -12.641 1.001 20.047 1 98.31 292 LEU A O 1
ATOM 2332 N N . VAL A 1 293 ? -11.438 -0.839 19.906 1 97.25 293 VAL A N 1
ATOM 2333 C CA . VAL A 1 293 ? -10.305 -0.197 20.562 1 97.25 293 VAL A CA 1
ATOM 2334 C C . VAL A 1 293 ? -9.789 0.95 19.703 1 97.25 293 VAL A C 1
ATOM 2336 O O . VAL A 1 293 ? -9.312 1.964 20.219 1 97.25 293 VAL A O 1
ATOM 2339 N N . LEU A 1 294 ? -9.859 0.824 18.359 1 98.44 294 LEU A N 1
ATOM 2340 C CA . LEU A 1 294 ? -9.461 1.926 17.484 1 98.44 294 LEU A CA 1
ATOM 2341 C C . LEU A 1 294 ? -10.445 3.082 17.594 1 98.44 294 LEU A C 1
ATOM 2343 O O . LEU A 1 294 ? -10.055 4.25 17.547 1 98.44 294 LEU A O 1
ATOM 2347 N N . ILE A 1 295 ? -11.75 2.73 17.672 1 98.75 295 ILE A N 1
ATOM 2348 C CA . ILE A 1 295 ? -12.766 3.752 17.891 1 98.75 295 ILE A CA 1
ATOM 2349 C C . ILE A 1 295 ? -12.508 4.477 19.203 1 98.75 295 ILE A C 1
ATOM 2351 O O . ILE A 1 295 ? -12.609 5.703 19.266 1 98.75 295 ILE A O 1
ATOM 2355 N N . LEU A 1 296 ? -12.156 3.719 20.25 1 98.44 296 LEU A N 1
ATOM 2356 C CA . LEU A 1 296 ? -11.82 4.32 21.531 1 98.44 296 LEU A CA 1
ATOM 2357 C C . LEU A 1 296 ? -10.578 5.203 21.422 1 98.44 296 LEU A C 1
ATOM 2359 O O . LEU A 1 296 ? -10.531 6.289 21.984 1 98.44 296 LEU A O 1
ATOM 2363 N N . ALA A 1 297 ? -9.57 4.719 20.672 1 97.81 297 ALA A N 1
ATOM 2364 C CA . ALA A 1 297 ? -8.367 5.52 20.453 1 97.81 297 ALA A CA 1
ATOM 2365 C C . ALA A 1 297 ? -8.703 6.844 19.781 1 97.81 297 ALA A C 1
ATOM 2367 O O . ALA A 1 297 ? -8.188 7.895 20.156 1 97.81 297 ALA A O 1
ATOM 2368 N N . LEU A 1 298 ? -9.539 6.812 18.797 1 98.31 298 LEU A N 1
ATOM 2369 C CA . LEU A 1 298 ? -9.977 8.016 18.094 1 98.31 298 LEU A CA 1
ATOM 2370 C C . LEU A 1 298 ? -10.758 8.93 19.031 1 98.31 298 LEU A C 1
ATOM 2372 O O . LEU A 1 298 ? -10.617 10.156 18.969 1 98.31 298 LEU A O 1
ATOM 2376 N N . GLY A 1 299 ? -11.562 8.32 19.859 1 97.75 299 GLY A N 1
ATOM 2377 C CA . GLY A 1 299 ? -12.328 9.094 20.828 1 97.75 299 GLY A CA 1
ATOM 2378 C C . GLY A 1 299 ? -11.461 9.836 21.828 1 97.75 299 GLY A C 1
ATOM 2379 O O . GLY A 1 299 ? -11.836 10.914 22.297 1 97.75 299 GLY A O 1
ATOM 2380 N N . THR A 1 300 ? -10.312 9.266 22.172 1 95.69 300 THR A N 1
ATOM 2381 C CA . THR A 1 300 ? -9.398 9.891 23.125 1 95.69 300 THR A CA 1
ATOM 2382 C C . THR A 1 300 ? -8.93 11.25 22.625 1 95.69 300 THR A C 1
ATOM 2384 O O . THR A 1 300 ? -8.641 12.148 23.406 1 95.69 300 THR A O 1
ATOM 2387 N N . THR A 1 301 ? -8.961 11.453 21.359 1 94.25 301 THR A N 1
ATOM 2388 C CA . THR A 1 301 ? -8.547 12.703 20.734 1 94.25 301 THR A CA 1
ATOM 2389 C C . THR A 1 301 ? -9.516 13.836 21.078 1 94.25 301 THR A C 1
ATOM 2391 O O . THR A 1 301 ? -9.102 14.984 21.266 1 94.25 301 THR A O 1
ATOM 2394 N N . PHE A 1 302 ? -10.766 13.516 21.234 1 93.5 302 PHE A N 1
ATOM 2395 C CA . PHE A 1 302 ? -11.805 14.531 21.375 1 93.5 302 PHE A CA 1
ATOM 2396 C C . PHE A 1 302 ? -12.305 14.594 22.828 1 93.5 302 PHE A C 1
ATOM 2398 O O . PHE A 1 302 ? -13.25 15.32 23.125 1 93.5 302 PHE A O 1
ATOM 2405 N N . HIS A 1 303 ? -11.664 13.781 23.625 1 90.94 303 HIS A N 1
ATOM 2406 C CA . HIS A 1 303 ? -12.102 13.711 25 1 90.94 303 HIS A CA 1
ATOM 2407 C C . HIS A 1 303 ? -11.312 14.68 25.875 1 90.94 303 HIS A C 1
ATOM 2409 O O . HIS A 1 303 ? -10.078 14.695 25.844 1 90.94 303 HIS A O 1
ATOM 2415 N N . SER A 1 304 ? -12.062 15.492 26.562 1 85.25 304 SER A N 1
ATOM 2416 C CA . SER A 1 304 ? -11.453 16.406 27.516 1 85.25 304 SER A CA 1
ATOM 2417 C C . SER A 1 304 ? -11.516 15.859 28.938 1 85.25 304 SER A C 1
ATOM 2419 O O . SER A 1 304 ? -12.602 15.578 29.453 1 85.25 304 SER A O 1
ATOM 2421 N N . ASP A 1 305 ? -10.445 15.398 29.422 1 79.62 305 ASP A N 1
ATOM 2422 C CA . ASP A 1 305 ? -10.383 14.945 30.812 1 79.62 305 ASP A CA 1
ATOM 2423 C C . ASP A 1 305 ? -9.648 15.961 31.688 1 79.62 305 ASP A C 1
ATOM 2425 O O . ASP A 1 305 ? -8.578 16.453 31.312 1 79.62 305 ASP A O 1
ATOM 2429 N N . SER A 1 306 ? -10.312 16.344 32.75 1 78.19 306 SER A N 1
ATOM 2430 C CA . SER A 1 306 ? -9.734 17.344 33.625 1 78.19 306 SER A CA 1
ATOM 2431 C C . SER A 1 306 ? -8.523 16.797 34.375 1 78.19 306 SER A C 1
ATOM 2433 O O . SER A 1 306 ? -7.645 17.547 34.812 1 78.19 306 SER A O 1
ATOM 2435 N N . ASP A 1 307 ? -8.531 15.539 34.438 1 81.56 307 ASP A N 1
ATOM 2436 C CA . ASP A 1 307 ? -7.414 14.891 35.125 1 81.56 307 ASP A CA 1
ATOM 2437 C C . ASP A 1 307 ? -6.281 14.57 34.156 1 81.56 307 ASP A C 1
ATOM 2439 O O . ASP A 1 307 ? -6.441 13.75 33.25 1 81.56 307 ASP A O 1
ATOM 2443 N N . GLN A 1 308 ? -5.172 15.195 34.375 1 77.44 308 GLN A N 1
ATOM 2444 C CA . GLN A 1 308 ? -4.012 15.031 33.5 1 77.44 308 GLN A CA 1
ATOM 2445 C C . GLN A 1 308 ? -3.514 13.594 33.531 1 77.44 308 GLN A C 1
ATOM 2447 O O . GLN A 1 308 ? -3.096 13.062 32.5 1 77.44 308 GLN A O 1
ATOM 2452 N N . SER A 1 309 ? -3.527 13 34.688 1 81 309 SER A N 1
ATOM 2453 C CA . SER A 1 309 ? -3.061 11.625 34.812 1 81 309 SER A CA 1
ATOM 2454 C C . SER A 1 309 ? -3.918 10.672 33.969 1 81 309 SER A C 1
ATOM 2456 O O . SER A 1 309 ? -3.396 9.758 33.344 1 81 309 SER A O 1
ATOM 2458 N N . ASN A 1 310 ? -5.152 10.969 33.969 1 86.81 310 ASN A N 1
ATOM 2459 C CA . ASN A 1 310 ? -6.07 10.141 33.219 1 86.81 310 ASN A CA 1
ATOM 2460 C C . ASN A 1 310 ? -5.879 10.344 31.703 1 86.81 310 ASN A C 1
ATOM 2462 O O . ASN A 1 310 ? -6 9.406 30.922 1 86.81 310 ASN A O 1
ATOM 2466 N N . ARG A 1 311 ? -5.609 11.508 31.344 1 85.06 311 ARG A N 1
ATOM 2467 C CA . ARG A 1 311 ? -5.371 11.82 29.938 1 85.06 311 ARG A CA 1
ATOM 2468 C C . ARG A 1 311 ? -4.133 11.102 29.422 1 85.06 311 ARG A C 1
ATOM 2470 O O . ARG A 1 311 ? -4.148 10.539 28.328 1 85.06 311 ARG A O 1
ATOM 2477 N N . VAL A 1 312 ? -3.1 11.109 30.219 1 82.25 312 VAL A N 1
ATOM 2478 C CA . VAL A 1 312 ? -1.85 10.453 29.828 1 82.25 312 VAL A CA 1
ATOM 2479 C C . VAL A 1 312 ? -2.062 8.945 29.734 1 82.25 312 VAL A C 1
ATOM 2481 O O . VAL A 1 312 ? -1.56 8.297 28.828 1 82.25 312 VAL A O 1
ATOM 2484 N N . HIS A 1 313 ? -2.812 8.477 30.656 1 87.38 313 HIS A N 1
ATOM 2485 C CA . HIS A 1 313 ? -3.1 7.051 30.672 1 87.38 313 HIS A CA 1
ATOM 2486 C C . HIS A 1 313 ? -3.891 6.637 29.438 1 87.38 313 HIS A C 1
ATOM 2488 O O . HIS A 1 313 ? -3.576 5.625 28.797 1 87.38 313 HIS A O 1
ATOM 2494 N N . LEU A 1 314 ? -4.898 7.406 29.109 1 91.31 314 LEU A N 1
ATOM 2495 C CA . LEU A 1 314 ? -5.723 7.098 27.953 1 91.31 314 LEU A CA 1
ATOM 2496 C C . LEU A 1 314 ? -4.906 7.184 26.672 1 91.31 314 LEU A C 1
ATOM 2498 O O . LEU A 1 314 ? -5.121 6.398 25.734 1 91.31 314 LEU A O 1
ATOM 2502 N N . ARG A 1 315 ? -4.047 8.062 26.609 1 88.31 315 ARG A N 1
ATOM 2503 C CA . ARG A 1 315 ? -3.189 8.203 25.438 1 88.31 315 ARG A CA 1
ATOM 2504 C C . ARG A 1 315 ? -2.271 6.992 25.281 1 88.31 315 ARG A C 1
ATOM 2506 O O . ARG A 1 315 ? -2.037 6.523 24.172 1 88.31 315 ARG A O 1
ATOM 2513 N N . ARG A 1 316 ? -1.731 6.543 26.359 1 86.5 316 ARG A N 1
ATOM 2514 C CA . ARG A 1 316 ? -0.892 5.348 26.328 1 86.5 316 ARG A CA 1
ATOM 2515 C C . ARG A 1 316 ? -1.69 4.125 25.891 1 86.5 316 ARG A C 1
ATOM 2517 O O . ARG A 1 316 ? -1.195 3.297 25.125 1 86.5 316 ARG A O 1
ATOM 2524 N N . LEU A 1 317 ? -2.852 4.082 26.406 1 90.5 317 LEU A N 1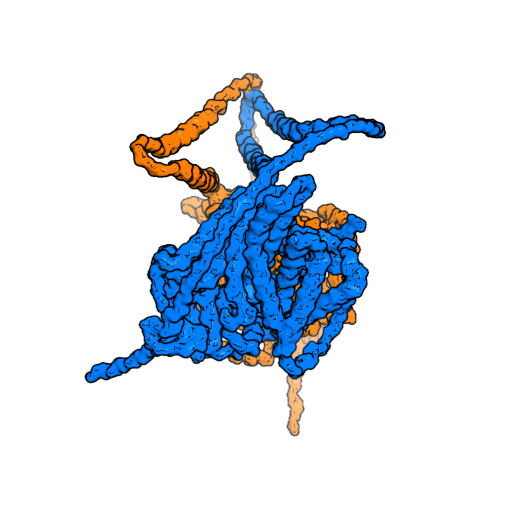
ATOM 2525 C CA . LEU A 1 317 ? -3.73 2.988 26 1 90.5 317 LEU A CA 1
ATOM 2526 C C . LEU A 1 317 ? -4.027 3.053 24.516 1 90.5 317 LEU A C 1
ATOM 2528 O O . LEU A 1 317 ? -4.066 2.021 23.828 1 90.5 317 LEU A O 1
ATOM 2532 N N . ALA A 1 318 ? -4.266 4.25 24.062 1 94 318 ALA A N 1
ATOM 2533 C CA . ALA A 1 318 ? -4.551 4.426 22.641 1 94 318 ALA A CA 1
ATOM 2534 C C . ALA A 1 318 ? -3.395 3.91 21.781 1 94 318 ALA A C 1
ATOM 2536 O O . ALA A 1 318 ? -3.615 3.23 20.781 1 94 318 ALA A O 1
ATOM 2537 N N . HIS A 1 319 ? -2.146 4.188 22.141 1 90.5 319 HIS A N 1
ATOM 2538 C CA . HIS A 1 319 ? -0.981 3.691 21.422 1 90.5 319 HIS A CA 1
ATOM 2539 C C . HIS A 1 319 ? -0.934 2.168 21.438 1 90.5 319 HIS A C 1
ATOM 2541 O O . HIS A 1 319 ? -0.669 1.541 20.406 1 90.5 319 HIS A O 1
ATOM 2547 N N . THR A 1 320 ? -1.224 1.645 22.562 1 89.56 320 THR A N 1
ATOM 2548 C CA . THR A 1 320 ? -1.236 0.192 22.703 1 89.56 320 THR A CA 1
ATOM 2549 C C . THR A 1 320 ? -2.287 -0.43 21.797 1 89.56 320 THR A C 1
ATOM 2551 O O . THR A 1 320 ? -2.025 -1.438 21.125 1 89.56 320 THR A O 1
ATOM 2554 N N . TRP A 1 321 ? -3.451 0.15 21.828 1 93.88 321 TRP A N 1
ATOM 2555 C CA . TRP A 1 321 ? -4.547 -0.336 21 1 93.88 321 TRP A CA 1
ATOM 2556 C C . TRP A 1 321 ? -4.18 -0.263 19.516 1 93.88 321 TRP A C 1
ATOM 2558 O O . TRP A 1 321 ? -4.477 -1.185 18.75 1 93.88 321 TRP A O 1
ATOM 2568 N N . ILE A 1 322 ? -3.557 0.804 19.078 1 94.19 322 ILE A N 1
ATOM 2569 C CA . ILE A 1 322 ? -3.184 1.011 17.688 1 94.19 322 ILE A CA 1
ATOM 2570 C C . ILE A 1 322 ? -2.184 -0.06 17.266 1 94.19 322 ILE A C 1
ATOM 2572 O O . ILE A 1 322 ? -2.357 -0.7 16.219 1 94.19 322 ILE A O 1
ATOM 2576 N N . TYR A 1 323 ? -1.155 -0.334 18.047 1 90.5 323 TYR A N 1
ATOM 2577 C CA . TYR A 1 323 ? -0.148 -1.322 17.672 1 90.5 323 TYR A CA 1
ATOM 2578 C C . TYR A 1 323 ? -0.715 -2.734 17.766 1 90.5 323 TYR A C 1
ATOM 2580 O O . TYR A 1 323 ? -0.323 -3.611 16.984 1 90.5 323 TYR A O 1
ATOM 2588 N N . ALA A 1 324 ? -1.682 -2.936 18.688 1 90.88 324 ALA A N 1
ATOM 2589 C CA . ALA A 1 324 ? -2.355 -4.23 18.734 1 90.88 324 ALA A CA 1
ATOM 2590 C C . ALA A 1 324 ? -3.119 -4.492 17.438 1 90.88 324 ALA A C 1
ATOM 2592 O O . ALA A 1 324 ? -3.078 -5.602 16.906 1 90.88 324 ALA A O 1
ATOM 2593 N N . ALA A 1 325 ? -3.824 -3.494 17 1 93.56 325 ALA A N 1
ATOM 2594 C CA . ALA A 1 325 ? -4.578 -3.629 15.75 1 93.56 325 ALA A CA 1
ATOM 2595 C C . ALA A 1 325 ? -3.643 -3.838 14.562 1 93.56 325 ALA A C 1
ATOM 2597 O O . ALA A 1 325 ? -3.947 -4.617 13.656 1 93.56 325 ALA A O 1
ATOM 2598 N N . GLN A 1 326 ? -2.492 -3.121 14.539 1 92.75 326 GLN A N 1
ATOM 2599 C CA . GLN A 1 326 ? -1.512 -3.301 13.469 1 92.75 326 GLN A CA 1
ATOM 2600 C C . GLN A 1 326 ? -0.991 -4.734 13.438 1 92.75 326 GLN A C 1
ATOM 2602 O O . GLN A 1 326 ? -0.855 -5.328 12.367 1 92.75 326 GLN A O 1
ATOM 2607 N N . TRP A 1 327 ? -0.733 -5.223 14.57 1 89.06 327 TRP A N 1
ATOM 2608 C CA . TRP A 1 327 ? -0.227 -6.59 14.648 1 89.06 327 TRP A CA 1
ATOM 2609 C C . TRP A 1 327 ? -1.292 -7.59 14.203 1 89.06 327 TRP A C 1
ATOM 2611 O O . TRP A 1 327 ? -0.984 -8.578 13.539 1 89.06 327 TRP A O 1
ATOM 2621 N N . TRP A 1 328 ? -2.5 -7.344 14.648 1 90.69 328 TRP A N 1
ATOM 2622 C CA . TRP A 1 328 ? -3.594 -8.219 14.234 1 90.69 328 TRP A CA 1
ATOM 2623 C C . TRP A 1 328 ? -3.705 -8.281 12.719 1 90.69 328 TRP A C 1
ATOM 2625 O O . TRP A 1 328 ? -3.963 -9.344 12.148 1 90.69 328 TRP A O 1
ATOM 2635 N N . LEU A 1 329 ? -3.521 -7.184 12.039 1 92.62 329 LEU A N 1
ATOM 2636 C CA . LEU A 1 329 ? -3.656 -7.098 10.594 1 92.62 329 LEU A CA 1
ATOM 2637 C C . LEU A 1 329 ? -2.492 -7.801 9.898 1 92.62 329 LEU A C 1
ATOM 2639 O O . LEU A 1 329 ? -2.684 -8.469 8.883 1 92.62 329 LEU A O 1
ATOM 2643 N N . VAL A 1 330 ? -1.231 -7.695 10.438 1 91.5 330 VAL A N 1
ATOM 2644 C CA . VAL A 1 330 ? -0.056 -8.07 9.656 1 91.5 330 VAL A CA 1
ATOM 2645 C C . VAL A 1 330 ? 0.536 -9.367 10.211 1 91.5 330 VAL A C 1
ATOM 2647 O O . VAL A 1 330 ? 1.307 -10.047 9.531 1 91.5 330 VAL A O 1
ATOM 2650 N N . GLY A 1 331 ? 0.196 -9.711 11.406 1 87.12 331 GLY A N 1
ATOM 2651 C CA . GLY A 1 331 ? 0.739 -10.898 12.055 1 87.12 331 GLY A CA 1
ATOM 2652 C C . GLY A 1 331 ? 0.099 -12.188 11.57 1 87.12 331 GLY A C 1
ATOM 2653 O O . GLY A 1 331 ? -0.5 -12.227 10.492 1 87.12 331 GLY A O 1
ATOM 2654 N N . PRO A 1 332 ? 0.217 -13.219 12.289 1 84.5 332 PRO A N 1
ATOM 2655 C CA . PRO A 1 332 ? -0.246 -14.539 11.867 1 84.5 332 PRO A CA 1
ATOM 2656 C C . PRO A 1 332 ? -1.76 -14.602 11.672 1 84.5 332 PRO A C 1
ATOM 2658 O O . PRO A 1 332 ? -2.262 -15.5 11 1 84.5 332 PRO A O 1
ATOM 2661 N N . SER A 1 333 ? -2.512 -13.609 12.227 1 85.75 333 SER A N 1
ATOM 2662 C CA . SER A 1 333 ? -3.965 -13.578 12.078 1 85.75 333 SER A CA 1
ATOM 2663 C C . SER A 1 333 ? -4.371 -12.984 10.734 1 85.75 333 SER A C 1
ATOM 2665 O O . SER A 1 333 ? -5.562 -12.852 10.445 1 85.75 333 SER A O 1
ATOM 2667 N N . GLU A 1 334 ? -3.5 -12.664 9.922 1 87.81 334 GLU A N 1
ATOM 2668 C CA . GLU A 1 334 ? -3.746 -11.914 8.695 1 87.81 334 GLU A CA 1
ATOM 2669 C C . GLU A 1 334 ? -4.742 -12.633 7.797 1 87.81 334 GLU A C 1
ATOM 2671 O O . GLU A 1 334 ? -5.5 -12 7.062 1 87.81 334 GLU A O 1
ATOM 2676 N N . LYS A 1 335 ? -4.781 -13.906 7.852 1 83.88 335 LYS A N 1
ATOM 2677 C CA . LYS A 1 335 ? -5.684 -14.688 7.004 1 83.88 335 LYS A CA 1
ATOM 2678 C C . LYS A 1 335 ? -7.141 -14.359 7.312 1 83.88 335 LYS A C 1
ATOM 2680 O O . LYS A 1 335 ? -7.996 -14.43 6.426 1 83.88 335 LYS A O 1
ATOM 2685 N N . SER A 1 336 ? -7.379 -13.945 8.547 1 86.31 336 SER A N 1
ATOM 2686 C CA . SER A 1 336 ? -8.75 -13.711 8.992 1 86.31 336 SER A CA 1
ATOM 2687 C C . SER A 1 336 ? -9.141 -12.25 8.812 1 86.31 336 SER A C 1
ATOM 2689 O O . SER A 1 336 ? -10.242 -11.844 9.203 1 86.31 336 SER A O 1
ATOM 2691 N N . THR A 1 337 ? -8.289 -11.531 8.227 1 92.94 337 THR A N 1
ATOM 2692 C CA . THR A 1 337 ? -8.547 -10.102 8.164 1 92.94 337 THR A CA 1
ATOM 2693 C C . THR A 1 337 ? -8.914 -9.68 6.746 1 92.94 337 THR A C 1
ATOM 2695 O O . THR A 1 337 ? -9.211 -8.508 6.496 1 92.94 337 THR A O 1
ATOM 2698 N N . ILE A 1 338 ? -8.969 -10.57 5.797 1 92.56 338 ILE A N 1
ATOM 2699 C CA . ILE A 1 338 ? -9.203 -10.234 4.398 1 92.56 338 ILE A CA 1
ATOM 2700 C C . ILE A 1 338 ? -10.711 -10.227 4.117 1 92.56 338 ILE A C 1
ATOM 2702 O O . ILE A 1 338 ? -11.203 -11.031 3.33 1 92.56 338 ILE A O 1
ATOM 2706 N N . ASN A 1 339 ? -11.398 -9.383 4.734 1 93.94 339 ASN A N 1
ATOM 2707 C CA . ASN A 1 339 ? -12.844 -9.18 4.641 1 93.94 339 ASN A CA 1
ATOM 2708 C C . ASN A 1 339 ? -13.234 -7.754 5.004 1 93.94 339 ASN A C 1
ATOM 2710 O O . ASN A 1 339 ? -12.375 -6.906 5.234 1 93.94 339 ASN A O 1
ATOM 2714 N N . LEU A 1 340 ? -14.5 -7.449 5.043 1 95.06 340 LEU A N 1
ATOM 2715 C CA . LEU A 1 340 ? -14.969 -6.09 5.281 1 95.06 340 LEU A CA 1
ATOM 2716 C C . LEU A 1 340 ? -14.578 -5.621 6.68 1 95.06 340 LEU A C 1
ATOM 2718 O O . LEU A 1 340 ? -14.258 -4.445 6.879 1 95.06 340 LEU A O 1
ATOM 2722 N N . ASP A 1 341 ? -14.617 -6.555 7.664 1 95.69 341 ASP A N 1
ATOM 2723 C CA . ASP A 1 341 ? -14.211 -6.207 9.023 1 95.69 341 ASP A CA 1
ATOM 2724 C C . ASP A 1 341 ? -12.75 -5.754 9.062 1 95.69 341 ASP A C 1
ATOM 2726 O O . ASP A 1 341 ? -12.422 -4.758 9.711 1 95.69 341 ASP A O 1
ATOM 2730 N N . GLY A 1 342 ? -11.906 -6.543 8.391 1 96.44 342 GLY A N 1
ATOM 2731 C CA . GLY A 1 342 ? -10.516 -6.148 8.305 1 96.44 342 GLY A CA 1
ATOM 2732 C C . GLY A 1 342 ? -10.312 -4.793 7.648 1 96.44 342 GLY A C 1
ATOM 2733 O O . GLY A 1 342 ? -9.477 -4 8.094 1 96.44 342 GLY A O 1
ATOM 2734 N N . LEU A 1 343 ? -11.062 -4.527 6.621 1 97.56 343 LEU A N 1
ATOM 2735 C CA . LEU A 1 343 ? -10.961 -3.254 5.918 1 97.56 343 LEU A CA 1
ATOM 2736 C C . LEU A 1 343 ? -11.406 -2.102 6.812 1 97.56 343 LEU A C 1
ATOM 2738 O O . LEU A 1 343 ? -10.797 -1.026 6.797 1 97.56 343 LEU A O 1
ATOM 2742 N N . GLN A 1 344 ? -12.508 -2.338 7.562 1 98.44 344 GLN A N 1
ATOM 2743 C CA . GLN A 1 344 ? -12.953 -1.336 8.523 1 98.44 344 GLN A CA 1
ATOM 2744 C C . GLN A 1 344 ? -11.859 -1.024 9.547 1 98.44 344 GLN A C 1
ATOM 2746 O O . GLN A 1 344 ? -11.594 0.143 9.836 1 98.44 344 GLN A O 1
ATOM 2751 N N . VAL A 1 345 ? -11.242 -2.027 10.031 1 98.19 345 VAL A N 1
ATOM 2752 C CA . VAL A 1 345 ? -10.141 -1.85 10.984 1 98.19 345 VAL A CA 1
ATOM 2753 C C . VAL A 1 345 ? -9.008 -1.065 10.32 1 98.19 345 VAL A C 1
ATOM 2755 O O . VAL A 1 345 ? -8.414 -0.179 10.938 1 98.19 345 VAL A O 1
ATOM 2758 N N . GLY A 1 346 ? -8.734 -1.431 9.062 1 97.94 346 GLY A N 1
ATOM 2759 C CA . GLY A 1 346 ? -7.707 -0.704 8.336 1 97.94 346 GLY A CA 1
ATOM 2760 C C . GLY A 1 346 ? -7.992 0.782 8.227 1 97.94 346 GLY A C 1
ATOM 2761 O O . GLY A 1 346 ? -7.094 1.607 8.414 1 97.94 346 GLY A O 1
ATOM 2762 N N . CYS A 1 347 ? -9.18 1.172 7.922 1 98.62 347 CYS A N 1
ATOM 2763 C CA . CYS A 1 347 ? -9.57 2.572 7.805 1 98.62 347 CYS A CA 1
ATOM 2764 C C . CYS A 1 347 ? -9.453 3.283 9.148 1 98.62 347 CYS A C 1
ATOM 2766 O O . CYS A 1 347 ? -8.914 4.387 9.227 1 98.62 347 CYS A O 1
ATOM 2768 N N . LEU A 1 348 ? -9.977 2.619 10.148 1 98.75 348 LEU A N 1
ATOM 2769 C CA . LEU A 1 348 ? -9.914 3.201 11.492 1 98.75 348 LEU A CA 1
ATOM 2770 C C . LEU A 1 348 ? -8.469 3.373 11.945 1 98.75 348 LEU A C 1
ATOM 2772 O O . LEU A 1 348 ? -8.133 4.363 12.602 1 98.75 348 LEU A O 1
ATOM 2776 N N . LEU A 1 349 ? -7.676 2.443 11.594 1 97.94 349 LEU A N 1
ATOM 2777 C CA . LEU A 1 349 ? -6.262 2.488 11.961 1 97.94 349 LEU A CA 1
ATOM 2778 C C . LEU A 1 349 ? -5.586 3.715 11.359 1 97.94 349 LEU A C 1
ATOM 2780 O O . LEU A 1 349 ? -4.816 4.398 12.047 1 97.94 349 LEU A O 1
ATOM 2784 N N . LEU A 1 350 ? -5.844 3.984 10.125 1 97.06 350 LEU A N 1
ATOM 2785 C CA . LEU A 1 350 ? -5.254 5.145 9.469 1 97.06 350 LEU A CA 1
ATOM 2786 C C . LEU A 1 350 ? -5.629 6.43 10.195 1 97.06 350 LEU A C 1
ATOM 2788 O O . LEU A 1 350 ? -4.77 7.277 10.453 1 97.06 350 LEU A O 1
ATOM 2792 N N . LEU A 1 351 ? -6.867 6.539 10.562 1 97.56 351 LEU A N 1
ATOM 2793 C CA . LEU A 1 351 ? -7.348 7.73 11.258 1 97.56 351 LEU A CA 1
ATOM 2794 C C . LEU A 1 351 ? -6.75 7.816 12.656 1 97.56 351 LEU A C 1
ATOM 2796 O O . LEU A 1 351 ? -6.348 8.898 13.102 1 97.56 351 LEU A O 1
ATOM 2800 N N . ALA A 1 352 ? -6.719 6.68 13.32 1 97.56 352 ALA A N 1
ATOM 2801 C CA . ALA A 1 352 ? -6.199 6.652 14.688 1 97.56 352 ALA A CA 1
ATOM 2802 C C . ALA A 1 352 ? -4.727 7.051 14.719 1 97.56 352 ALA A C 1
ATOM 2804 O O . ALA A 1 352 ? -4.293 7.77 15.625 1 97.56 352 ALA A O 1
ATOM 2805 N N . ARG A 1 353 ? -3.986 6.621 13.781 1 95.44 353 ARG A N 1
ATOM 2806 C CA . ARG A 1 353 ? -2.57 6.969 13.734 1 95.44 353 ARG A CA 1
ATOM 2807 C C . ARG A 1 353 ? -2.379 8.461 13.508 1 95.44 353 ARG A C 1
ATOM 2809 O O . ARG A 1 353 ? -1.51 9.086 14.125 1 95.44 353 ARG A O 1
ATOM 2816 N N . GLN A 1 354 ? -3.189 9.047 12.695 1 94.81 354 GLN A N 1
ATOM 2817 C CA . GLN A 1 354 ? -3.07 10.453 12.336 1 94.81 354 GLN A CA 1
ATOM 2818 C C . GLN A 1 354 ? -3.473 11.359 13.492 1 94.81 354 GLN A C 1
ATOM 2820 O O . GLN A 1 354 ? -3.133 12.539 13.516 1 94.81 354 GLN A O 1
ATOM 2825 N N . THR A 1 355 ? -4.172 10.789 14.477 1 95.81 355 THR A N 1
ATOM 2826 C CA . THR A 1 355 ? -4.719 11.641 15.531 1 95.81 355 THR A CA 1
ATOM 2827 C C . THR A 1 355 ? -4.055 11.336 16.875 1 95.81 355 THR A C 1
ATOM 2829 O O . THR A 1 355 ? -4.43 11.906 17.906 1 95.81 355 THR A O 1
ATOM 2832 N N . ASN A 1 356 ? -3.117 10.438 16.938 1 91.44 356 ASN A N 1
ATOM 2833 C CA . ASN A 1 356 ? -2.5 10.07 18.203 1 91.44 356 ASN A CA 1
ATOM 2834 C C . ASN A 1 356 ? -0.987 10.258 18.172 1 91.44 356 ASN A C 1
ATOM 2836 O O . ASN A 1 356 ? -0.245 9.477 18.766 1 91.44 356 ASN A O 1
ATOM 2840 N N . ASN A 1 357 ? -0.51 11.18 17.484 1 83.69 357 ASN A N 1
ATOM 2841 C CA . ASN A 1 357 ? 0.877 11.633 17.484 1 83.69 357 ASN A CA 1
ATOM 2842 C C . ASN A 1 357 ? 1.833 10.508 17.094 1 83.69 357 ASN A C 1
ATOM 2844 O O . ASN A 1 357 ? 2.893 10.352 17.703 1 83.69 357 ASN A O 1
ATOM 2848 N N . LEU A 1 358 ? 1.404 9.648 16.266 1 86.06 358 LEU A N 1
ATOM 2849 C CA . LEU A 1 358 ? 2.283 8.625 15.711 1 86.06 358 LEU A CA 1
ATOM 2850 C C . LEU A 1 358 ? 2.887 9.086 14.383 1 86.06 358 LEU A C 1
ATOM 2852 O O . LEU A 1 358 ? 2.412 10.047 13.781 1 86.06 358 LEU A O 1
ATOM 2856 N N . PRO A 1 359 ? 3.961 8.383 14 1 79.56 359 PRO A N 1
ATOM 2857 C CA . PRO A 1 359 ? 4.598 8.812 12.75 1 79.56 359 PRO A CA 1
ATOM 2858 C C . PRO A 1 359 ? 3.646 8.758 11.555 1 79.56 359 PRO A C 1
ATOM 2860 O O . PRO A 1 359 ? 2.834 7.832 11.453 1 79.56 359 PRO A O 1
ATOM 2863 N N . GLY A 1 360 ? 3.82 9.703 10.688 1 77.69 360 GLY A N 1
ATOM 2864 C CA . GLY A 1 360 ? 2.936 9.828 9.539 1 77.69 360 GLY A CA 1
ATOM 2865 C C . GLY A 1 360 ? 3.191 8.781 8.469 1 77.69 360 GLY A C 1
ATOM 2866 O O . GLY A 1 360 ? 2.258 8.32 7.809 1 77.69 360 GLY A O 1
ATOM 2867 N N . THR A 1 361 ? 4.453 8.523 8.203 1 81 361 THR A N 1
ATOM 2868 C CA . THR A 1 361 ? 4.793 7.5 7.219 1 81 361 THR A CA 1
ATOM 2869 C C . THR A 1 361 ? 4.758 6.109 7.848 1 81 361 THR A C 1
ATOM 2871 O O . THR A 1 361 ? 5.375 5.879 8.891 1 81 361 THR A O 1
ATOM 2874 N N . SER A 1 362 ? 3.951 5.277 7.27 1 89.12 362 SER A N 1
ATOM 2875 C CA . SER A 1 362 ? 3.779 3.93 7.805 1 89.12 362 SER A CA 1
ATOM 2876 C C . SER A 1 362 ? 3.742 2.891 6.691 1 89.12 362 SER A C 1
ATOM 2878 O O . SER A 1 362 ? 3.412 3.215 5.547 1 89.12 362 SER A O 1
ATOM 2880 N N . TRP A 1 363 ? 4.18 1.688 7.02 1 93.12 363 TRP A N 1
ATOM 2881 C CA . TRP A 1 363 ? 4.152 0.578 6.074 1 93.12 363 TRP A CA 1
ATOM 2882 C C . TRP A 1 363 ? 2.721 0.125 5.809 1 93.12 363 TRP A C 1
ATOM 2884 O O . TRP A 1 363 ? 2.402 -0.329 4.707 1 93.12 363 TRP A O 1
ATOM 2894 N N . VAL A 1 364 ? 1.893 0.166 6.871 1 92.75 364 VAL A N 1
ATOM 2895 C CA . VAL A 1 364 ? 0.458 0.003 6.66 1 92.75 364 VAL A CA 1
ATOM 2896 C C . VAL A 1 364 ? -0.17 1.353 6.316 1 92.75 364 VAL A C 1
ATOM 2898 O O . VAL A 1 364 ? -0.727 2.023 7.191 1 92.75 364 VAL A O 1
ATOM 2901 N N . SER A 1 365 ? -0.077 1.67 5.109 1 92.62 365 SER A N 1
ATOM 2902 C CA . SER A 1 365 ? -0.428 2.998 4.617 1 92.62 365 SER A CA 1
ATOM 2903 C C . SER A 1 365 ? -1.81 3 3.971 1 92.62 365 SER A C 1
ATOM 2905 O O . SER A 1 365 ? -2.48 1.967 3.922 1 92.62 365 SER A O 1
ATOM 2907 N N . ALA A 1 366 ? -2.201 4.215 3.584 1 94.81 366 ALA A N 1
ATOM 2908 C CA . ALA A 1 366 ? -3.443 4.316 2.82 1 94.81 366 ALA A CA 1
ATOM 2909 C C . ALA A 1 366 ? -3.365 3.504 1.532 1 94.81 366 ALA A C 1
ATOM 2911 O O . ALA A 1 366 ? -4.375 2.967 1.067 1 94.81 366 ALA A O 1
ATOM 2912 N N . GLY A 1 367 ? -2.145 3.391 0.966 1 93 367 GLY A N 1
ATOM 2913 C CA . GLY A 1 367 ? -1.958 2.531 -0.192 1 93 367 GLY A CA 1
ATOM 2914 C C . GLY A 1 367 ? -2.262 1.072 0.093 1 93 367 GLY A C 1
ATOM 2915 O O . GLY A 1 367 ? -2.852 0.381 -0.74 1 93 367 GLY A O 1
ATOM 2916 N N . SER A 1 368 ? -1.863 0.615 1.272 1 94.19 368 SER A N 1
ATOM 2917 C CA . SER A 1 368 ? -2.158 -0.754 1.683 1 94.19 368 SER A CA 1
ATOM 2918 C C .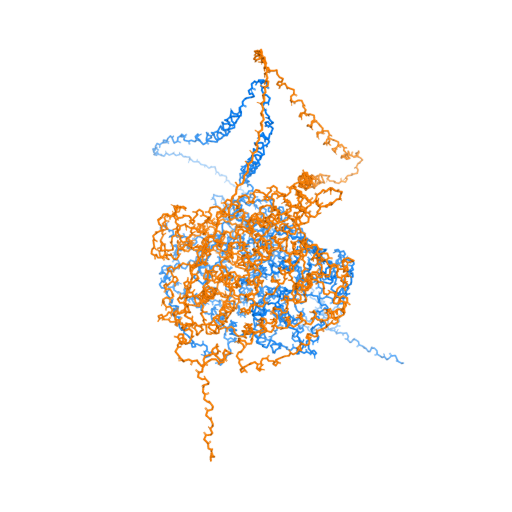 SER A 1 368 ? -3.66 -0.99 1.782 1 94.19 368 SER A C 1
ATOM 2920 O O . SER A 1 368 ? -4.164 -2.018 1.325 1 94.19 368 SER A O 1
ATOM 2922 N N . VAL A 1 369 ? -4.32 -0.07 2.404 1 96.94 369 VAL A N 1
ATOM 2923 C CA . VAL A 1 369 ? -5.762 -0.185 2.59 1 96.94 369 VAL A CA 1
ATOM 2924 C C . VAL A 1 369 ? -6.461 -0.148 1.233 1 96.94 369 VAL A C 1
ATOM 2926 O O . VAL A 1 369 ? -7.406 -0.906 0.994 1 96.94 369 VAL A O 1
ATOM 2929 N N . LEU A 1 370 ? -6.012 0.716 0.375 1 96.81 370 LEU A N 1
ATOM 2930 C CA . LEU A 1 370 ? -6.574 0.806 -0.968 1 96.81 370 LEU A CA 1
ATOM 2931 C C . LEU A 1 370 ? -6.402 -0.512 -1.718 1 96.81 370 LEU A C 1
ATOM 2933 O O . LEU A 1 370 ? -7.348 -1.003 -2.34 1 96.81 370 LEU A O 1
ATOM 2937 N N . ARG A 1 371 ? -5.207 -1.073 -1.674 1 95.19 371 ARG A N 1
ATOM 2938 C CA . ARG A 1 371 ? -4.941 -2.326 -2.373 1 95.19 371 ARG A CA 1
ATOM 2939 C C . ARG A 1 371 ? -5.801 -3.457 -1.816 1 95.19 371 ARG A C 1
ATOM 2941 O O . ARG A 1 371 ? -6.293 -4.297 -2.57 1 95.19 371 ARG A O 1
ATOM 2948 N N . MET A 1 372 ? -5.914 -3.488 -0.496 1 95.94 372 MET A N 1
ATOM 2949 C CA . MET A 1 372 ? -6.75 -4.5 0.145 1 95.94 372 MET A CA 1
ATOM 2950 C C . MET A 1 372 ? -8.203 -4.363 -0.296 1 95.94 372 MET A C 1
ATOM 2952 O O . MET A 1 372 ? -8.867 -5.363 -0.573 1 95.94 372 MET A O 1
ATOM 2956 N N . ALA A 1 373 ? -8.695 -3.148 -0.323 1 97.19 373 ALA A N 1
ATOM 2957 C CA . ALA A 1 373 ? -10.062 -2.908 -0.776 1 97.19 373 ALA A CA 1
ATOM 2958 C C . ALA A 1 373 ? -10.258 -3.391 -2.211 1 97.19 373 ALA A C 1
ATOM 2960 O O . ALA A 1 373 ? -11.281 -3.988 -2.537 1 97.19 373 ALA A O 1
ATOM 2961 N N . MET A 1 374 ? -9.305 -3.146 -3.057 1 94.94 374 MET A N 1
ATOM 2962 C CA . MET A 1 374 ? -9.398 -3.574 -4.449 1 94.94 374 MET A CA 1
ATOM 2963 C C . MET A 1 374 ? -9.336 -5.094 -4.559 1 94.94 374 MET A C 1
ATOM 2965 O O . MET A 1 374 ? -10.008 -5.691 -5.402 1 94.94 374 MET A O 1
ATOM 2969 N N . ALA A 1 375 ? -8.477 -5.695 -3.715 1 94.38 375 ALA A N 1
ATOM 2970 C CA . ALA A 1 375 ? -8.391 -7.152 -3.701 1 94.38 375 ALA A CA 1
ATOM 2971 C C . ALA A 1 375 ? -9.734 -7.781 -3.34 1 94.38 375 ALA A C 1
ATOM 2973 O O . ALA A 1 375 ? -10.016 -8.914 -3.729 1 94.38 375 ALA A O 1
ATOM 2974 N N . MET A 1 376 ? -10.586 -7.004 -2.648 1 95.12 376 MET A N 1
ATOM 2975 C CA . MET A 1 376 ? -11.914 -7.473 -2.254 1 95.12 376 MET A CA 1
ATOM 2976 C C . MET A 1 376 ? -12.969 -7.02 -3.252 1 95.12 376 MET A C 1
ATOM 2978 O O . MET A 1 376 ? -14.156 -7.273 -3.062 1 95.12 376 MET A O 1
ATOM 2982 N N . GLY A 1 377 ? -12.578 -6.266 -4.227 1 94.31 377 GLY A N 1
ATOM 2983 C CA . GLY A 1 377 ? -13.461 -5.91 -5.328 1 94.31 377 GLY A CA 1
ATOM 2984 C C . GLY A 1 377 ? -14.289 -4.672 -5.051 1 94.31 377 GLY A C 1
ATOM 2985 O O . GLY A 1 377 ? -15.305 -4.438 -5.711 1 94.31 377 GLY A O 1
ATOM 2986 N N . LEU A 1 378 ? -13.883 -3.811 -4.082 1 96.94 378 LEU A N 1
ATOM 2987 C CA . LEU A 1 378 ? -14.727 -2.678 -3.701 1 96.94 378 LEU A CA 1
ATOM 2988 C C . LEU A 1 378 ? -14.664 -1.578 -4.758 1 96.94 378 LEU A C 1
ATOM 2990 O O . LEU A 1 378 ? -15.523 -0.696 -4.789 1 96.94 378 LEU A O 1
ATOM 2994 N N . HIS A 1 379 ? -13.664 -1.527 -5.578 1 94.81 379 HIS A N 1
ATOM 2995 C CA . HIS A 1 379 ? -13.547 -0.505 -6.613 1 94.81 379 HIS A CA 1
ATOM 2996 C C . HIS A 1 379 ? -14.516 -0.766 -7.758 1 94.81 379 HIS A C 1
ATOM 2998 O O . HIS A 1 379 ? -14.711 0.093 -8.617 1 94.81 379 HIS A O 1
ATOM 3004 N N . ARG A 1 380 ? -15.133 -1.973 -7.719 1 93.62 380 ARG A N 1
ATOM 3005 C CA . ARG A 1 380 ? -16.109 -2.357 -8.734 1 93.62 380 ARG A CA 1
ATOM 3006 C C . ARG A 1 380 ? -17.531 -2.188 -8.219 1 93.62 380 ARG A C 1
ATOM 3008 O O . ARG A 1 380 ? -17.781 -2.318 -7.016 1 93.62 380 ARG A O 1
ATOM 3015 N N . THR A 1 381 ? -18.469 -1.967 -9.125 1 93.88 381 THR A N 1
ATOM 3016 C CA . THR A 1 381 ? -19.875 -1.81 -8.734 1 93.88 381 THR A CA 1
ATOM 3017 C C . THR A 1 381 ? -20.422 -3.111 -8.156 1 93.88 381 THR A C 1
ATOM 3019 O O . THR A 1 381 ? -20.188 -4.188 -8.711 1 93.88 381 THR A O 1
ATOM 3022 N N . PRO A 1 382 ? -21.109 -3.01 -7.047 1 93.94 382 PRO A N 1
ATOM 3023 C CA . PRO A 1 382 ? -21.672 -4.227 -6.457 1 93.94 382 PRO A CA 1
ATOM 3024 C C . PRO A 1 382 ? -22.672 -4.93 -7.383 1 93.94 382 PRO A C 1
ATOM 3026 O O . PRO A 1 382 ? -22.938 -6.117 -7.207 1 93.94 382 PRO A O 1
ATOM 3029 N N . GLY A 1 383 ? -23.203 -4.215 -8.383 1 91.31 383 GLY A N 1
ATOM 3030 C CA . GLY A 1 383 ? -24.141 -4.801 -9.328 1 91.31 383 GLY A CA 1
ATOM 3031 C C . GLY A 1 383 ? -23.531 -5.949 -10.125 1 91.31 383 GLY A C 1
ATOM 3032 O O . GLY A 1 383 ? -24.266 -6.789 -10.648 1 91.31 383 GLY A O 1
ATOM 3033 N N . LEU A 1 384 ? -22.266 -6.047 -10.18 1 89.81 384 LEU A N 1
ATOM 3034 C CA . LEU A 1 384 ? -21.562 -7.102 -10.906 1 89.81 384 LEU A CA 1
ATOM 3035 C C . LEU A 1 384 ? -21.578 -8.406 -10.117 1 89.81 384 LEU A C 1
ATOM 3037 O O . LEU A 1 384 ? -21.281 -9.477 -10.672 1 89.81 384 LEU A O 1
ATOM 3041 N N . PHE A 1 385 ? -21.922 -8.289 -8.773 1 91.94 385 PHE A N 1
ATOM 3042 C CA . PHE A 1 385 ? -21.766 -9.445 -7.895 1 91.94 385 PHE A CA 1
ATOM 3043 C C . PHE A 1 385 ? -23.109 -9.805 -7.246 1 91.94 385 PHE A C 1
ATOM 3045 O O . PHE A 1 385 ? -23.391 -9.383 -6.125 1 91.94 385 PHE A O 1
ATOM 3052 N N . PRO A 1 386 ? -23.828 -10.672 -7.809 1 88.38 386 PRO A N 1
ATOM 3053 C CA . PRO A 1 386 ? -25.172 -11.016 -7.328 1 88.38 386 PRO A CA 1
ATOM 3054 C C . PRO A 1 386 ? -25.156 -11.703 -5.965 1 88.38 386 PRO A C 1
ATOM 3056 O O . PRO A 1 386 ? -26.172 -11.711 -5.258 1 88.38 386 PRO A O 1
ATOM 3059 N N . ALA A 1 387 ? -24 -12.234 -5.598 1 85.88 387 ALA A N 1
ATOM 3060 C CA . ALA A 1 387 ? -23.891 -12.953 -4.332 1 85.88 387 ALA A CA 1
ATOM 3061 C C . ALA A 1 387 ? -23.922 -11.992 -3.148 1 85.88 387 ALA A C 1
ATOM 3063 O O . ALA A 1 387 ? -24.141 -12.406 -2.008 1 85.88 387 ALA A O 1
ATOM 3064 N N . LEU A 1 388 ? -23.781 -10.75 -3.4 1 92.38 388 LEU A N 1
ATOM 3065 C CA . LEU A 1 388 ? -23.75 -9.766 -2.324 1 92.38 388 LEU A CA 1
ATOM 3066 C C . LEU A 1 388 ? -25.156 -9.43 -1.863 1 92.38 388 LEU A C 1
ATOM 3068 O O . LEU A 1 388 ? -26.062 -9.25 -2.686 1 92.38 388 LEU A O 1
ATOM 3072 N N . SER A 1 389 ? -25.375 -9.414 -0.535 1 93.12 389 SER A N 1
ATOM 3073 C CA . SER A 1 389 ? -26.641 -8.906 -0.005 1 93.12 389 SER A CA 1
ATOM 3074 C C . SER A 1 389 ? -26.75 -7.398 -0.21 1 93.12 389 SER A C 1
ATOM 3076 O O . SER A 1 389 ? -25.766 -6.727 -0.506 1 93.12 389 SER A O 1
ATOM 3078 N N . VAL A 1 390 ? -27.922 -6.938 -0.034 1 95.06 390 VAL A N 1
ATOM 3079 C CA . VAL A 1 390 ? -28.188 -5.508 -0.167 1 95.06 390 VAL A CA 1
ATOM 3080 C C . VAL A 1 390 ? -27.375 -4.742 0.882 1 95.06 390 VAL A C 1
ATOM 3082 O O . VAL A 1 390 ? -26.812 -3.686 0.589 1 95.06 390 VAL A O 1
ATOM 3085 N N . TYR A 1 391 ? -27.359 -5.254 2.111 1 95.62 391 TYR A N 1
ATOM 3086 C CA . TYR A 1 391 ? -26.609 -4.645 3.199 1 95.62 391 TYR A CA 1
ATOM 3087 C C . TYR A 1 391 ? -25.125 -4.57 2.854 1 95.62 391 TYR A C 1
ATOM 3089 O O . TYR A 1 391 ? -24.484 -3.521 3.018 1 95.62 391 TYR A O 1
ATOM 3097 N N . GLN A 1 392 ? -24.578 -5.684 2.318 1 94.56 392 GLN A N 1
ATOM 3098 C CA . GLN A 1 392 ? -23.156 -5.73 1.968 1 94.56 392 GLN A CA 1
ATOM 3099 C C . GLN A 1 392 ? -22.844 -4.766 0.827 1 94.56 392 GLN A C 1
ATOM 3101 O O . GLN A 1 392 ? -21.797 -4.113 0.831 1 94.56 392 GLN A O 1
ATOM 3106 N N . SER A 1 393 ? -23.703 -4.734 -0.125 1 96.12 393 SER A N 1
ATOM 3107 C CA . SER A 1 393 ? -23.5 -3.848 -1.267 1 96.12 393 SER A CA 1
ATOM 3108 C C . SER A 1 393 ? -23.406 -2.391 -0.824 1 96.12 393 SER A C 1
ATOM 3110 O O . SER A 1 393 ? -22.5 -1.668 -1.243 1 96.12 393 SER A O 1
ATOM 3112 N N . GLU A 1 394 ? -24.312 -1.989 0.063 1 97.25 394 GLU A N 1
ATOM 3113 C CA . GLU A 1 394 ? -24.328 -0.611 0.545 1 97.25 394 GLU A CA 1
ATOM 3114 C C . GLU A 1 394 ? -23.078 -0.313 1.379 1 97.25 394 GLU A C 1
ATOM 3116 O O . GLU A 1 394 ? -22.453 0.732 1.21 1 97.25 394 GLU A O 1
ATOM 3121 N N . MET A 1 395 ? -22.719 -1.21 2.234 1 96.88 395 MET A N 1
ATOM 3122 C CA . MET A 1 395 ? -21.562 -1.013 3.09 1 96.88 395 MET A CA 1
ATOM 3123 C C . MET A 1 395 ? -20.281 -0.937 2.262 1 96.88 395 MET A C 1
ATOM 3125 O O . MET A 1 395 ? -19.359 -0.199 2.605 1 96.88 395 MET A O 1
ATOM 3129 N N . ARG A 1 396 ? -20.203 -1.762 1.202 1 97.31 396 ARG A N 1
ATOM 3130 C CA . ARG A 1 396 ? -19.047 -1.737 0.312 1 97.31 396 ARG A CA 1
ATOM 3131 C C . ARG A 1 396 ? -18.906 -0.379 -0.366 1 97.31 396 ARG A C 1
ATOM 3133 O O . ARG A 1 396 ? -17.797 0.149 -0.487 1 97.31 396 ARG A O 1
ATOM 3140 N N . CYS A 1 397 ? -20.016 0.197 -0.764 1 97.69 397 CYS A N 1
ATOM 3141 C CA . CYS A 1 397 ? -19.984 1.514 -1.391 1 97.69 397 CYS A CA 1
ATOM 3142 C C . CYS A 1 397 ? -19.516 2.578 -0.404 1 97.69 397 CYS A C 1
ATOM 3144 O O . CYS A 1 397 ? -18.688 3.42 -0.741 1 97.69 397 CYS A O 1
ATOM 3146 N N . ARG A 1 398 ? -20.031 2.545 0.773 1 97.94 398 ARG A N 1
ATOM 3147 C CA . ARG A 1 398 ? -19.672 3.506 1.807 1 97.94 398 ARG A CA 1
ATOM 3148 C C . ARG A 1 398 ? -18.188 3.385 2.168 1 97.94 398 ARG A C 1
ATOM 3150 O O . ARG A 1 398 ? -17.484 4.391 2.256 1 97.94 398 ARG A O 1
ATOM 3157 N N . LEU A 1 399 ? -17.734 2.184 2.334 1 98.31 399 LEU A N 1
ATOM 3158 C CA . LEU A 1 399 ? -16.344 1.951 2.713 1 98.31 399 LEU A CA 1
ATOM 3159 C C . LEU A 1 399 ? -15.406 2.352 1.584 1 98.31 399 LEU A C 1
ATOM 3161 O O . LEU A 1 399 ? -14.32 2.893 1.835 1 98.31 399 LEU A O 1
ATOM 3165 N N . TRP A 1 400 ? -15.797 2.012 0.371 1 98.19 400 TRP A N 1
ATOM 3166 C CA . TRP A 1 400 ? -14.953 2.398 -0.758 1 98.19 400 TRP A CA 1
ATOM 3167 C C . TRP A 1 400 ? -14.789 3.912 -0.817 1 98.19 400 TRP A C 1
ATOM 3169 O O . TRP A 1 400 ? -13.68 4.41 -1.033 1 98.19 400 TRP A O 1
ATOM 3179 N N . ALA A 1 401 ? -15.883 4.656 -0.601 1 98 401 ALA A N 1
ATOM 3180 C CA . ALA A 1 401 ? -15.805 6.117 -0.57 1 98 401 ALA A CA 1
ATOM 3181 C C . ALA A 1 401 ? -14.836 6.594 0.503 1 98 401 ALA A C 1
ATOM 3183 O O . ALA A 1 401 ? -14.07 7.535 0.282 1 98 401 ALA A O 1
ATOM 3184 N N . THR A 1 402 ? -14.883 5.977 1.618 1 98.56 402 THR A N 1
ATOM 3185 C CA . THR A 1 402 ? -13.977 6.32 2.711 1 98.56 402 THR A CA 1
ATOM 3186 C C . THR A 1 402 ? -12.531 6 2.338 1 98.56 402 THR A C 1
ATOM 3188 O O . THR A 1 402 ? -11.625 6.793 2.604 1 98.56 402 THR A O 1
ATOM 3191 N N . VAL A 1 403 ? -12.281 4.844 1.733 1 98.25 403 VAL A N 1
ATOM 3192 C CA . VAL A 1 403 ? -10.945 4.441 1.309 1 98.25 403 VAL A CA 1
ATOM 3193 C C . VAL A 1 403 ? -10.383 5.473 0.333 1 98.25 403 VAL A C 1
ATOM 3195 O O . VAL A 1 403 ? -9.219 5.871 0.445 1 98.25 403 VAL A O 1
ATOM 3198 N N . LEU A 1 404 ? -11.188 5.91 -0.574 1 97.5 404 LEU A N 1
ATOM 3199 C CA . LEU A 1 404 ? -10.758 6.914 -1.536 1 97.5 404 LEU A CA 1
ATOM 3200 C C . LEU A 1 404 ? -10.398 8.219 -0.833 1 97.5 404 LEU A C 1
ATOM 3202 O O . LEU A 1 404 ? -9.375 8.836 -1.143 1 97.5 404 LEU A O 1
ATOM 3206 N N . GLU A 1 405 ? -11.234 8.609 0.127 1 97.31 405 GLU A N 1
ATOM 3207 C CA . GLU A 1 405 ? -10.984 9.844 0.858 1 97.31 405 GLU A CA 1
ATOM 3208 C C . GLU A 1 405 ? -9.68 9.773 1.64 1 97.31 405 GLU A C 1
ATOM 3210 O O . GLU A 1 405 ? -8.898 10.727 1.645 1 97.31 405 GLU A O 1
ATOM 3215 N N . LEU A 1 406 ? -9.5 8.703 2.299 1 97.12 406 LEU A N 1
ATOM 3216 C CA . LEU A 1 406 ? -8.281 8.547 3.088 1 97.12 406 LEU A CA 1
ATOM 3217 C C . LEU A 1 406 ? -7.051 8.5 2.189 1 97.12 406 LEU A C 1
ATOM 3219 O O . LEU A 1 406 ? -5.98 8.984 2.568 1 97.12 406 LEU A O 1
ATOM 3223 N N . THR A 1 407 ? -7.199 7.871 1.02 1 96.5 407 THR A N 1
ATOM 3224 C CA . THR A 1 407 ? -6.102 7.82 0.057 1 96.5 407 THR A CA 1
ATOM 3225 C C . THR A 1 407 ? -5.754 9.219 -0.443 1 96.5 407 THR A C 1
ATOM 3227 O O . THR A 1 407 ? -4.578 9.578 -0.534 1 96.5 407 THR A O 1
ATOM 3230 N N . LEU A 1 408 ? -6.742 10 -0.739 1 95.69 408 LEU A N 1
ATOM 3231 C CA . LEU A 1 408 ? -6.527 11.375 -1.188 1 95.69 408 LEU A CA 1
ATOM 3232 C C . LEU A 1 408 ? -5.863 12.203 -0.095 1 95.69 408 LEU A C 1
ATOM 3234 O O . LEU A 1 408 ? -4.926 12.961 -0.366 1 95.69 408 LEU A O 1
ATOM 3238 N N . LEU A 1 409 ? -6.41 12.023 1.051 1 94.94 409 LEU A N 1
ATOM 3239 C CA . LEU A 1 409 ? -5.859 12.742 2.195 1 94.94 409 LEU A CA 1
ATOM 3240 C C . LEU A 1 409 ? -4.379 12.422 2.383 1 94.94 409 LEU A C 1
ATOM 3242 O O . LEU A 1 409 ? -3.562 13.32 2.578 1 94.94 409 LEU A O 1
ATOM 3246 N N . SER A 1 410 ? -4.051 11.172 2.32 1 93.56 410 SER A N 1
ATOM 3247 C CA . SER A 1 410 ? -2.676 10.719 2.521 1 93.56 410 SER A CA 1
ATOM 3248 C C . SER A 1 410 ? -1.759 11.242 1.418 1 93.56 410 SER A C 1
ATOM 3250 O O . SER A 1 410 ? -0.636 11.672 1.688 1 93.56 410 SER A O 1
ATOM 3252 N N . SER A 1 411 ? -2.197 11.188 0.188 1 92.31 411 SER A N 1
ATOM 3253 C CA . SER A 1 411 ? -1.396 11.641 -0.942 1 92.31 411 SER A CA 1
ATOM 3254 C C . SER A 1 411 ? -1.165 13.148 -0.881 1 92.31 411 SER A C 1
ATOM 3256 O O . SER A 1 411 ? -0.081 13.633 -1.219 1 92.31 411 SER A O 1
ATOM 3258 N N . LEU A 1 412 ? -2.162 13.867 -0.465 1 92.31 412 LEU A N 1
ATOM 3259 C CA . LEU A 1 412 ? -2.045 15.312 -0.317 1 92.31 412 LEU A CA 1
ATOM 3260 C C . LEU A 1 412 ? -1.046 15.672 0.779 1 92.31 412 LEU A C 1
ATOM 3262 O O . LEU A 1 412 ? -0.199 16.547 0.593 1 92.31 412 LEU A O 1
ATOM 3266 N N . ASP A 1 413 ? -1.145 14.992 1.883 1 92.06 413 ASP A N 1
ATOM 3267 C CA . ASP A 1 413 ? -0.278 15.266 3.025 1 92.06 413 ASP A CA 1
ATOM 3268 C C . ASP A 1 413 ? 1.174 14.914 2.711 1 92.06 413 ASP A C 1
ATOM 3270 O O . ASP A 1 413 ? 2.096 15.609 3.145 1 92.06 413 ASP A O 1
ATOM 3274 N N . ALA A 1 414 ? 1.352 13.852 1.975 1 90.5 414 ALA A N 1
ATOM 3275 C CA . ALA A 1 414 ? 2.701 13.367 1.688 1 90.5 414 ALA A CA 1
ATOM 3276 C C . ALA A 1 414 ? 3.25 14.008 0.414 1 90.5 414 ALA A C 1
ATOM 3278 O O . ALA A 1 414 ? 4.418 13.805 0.067 1 90.5 414 ALA A O 1
ATOM 3279 N N . ALA A 1 415 ? 2.412 14.773 -0.316 1 90.25 415 ALA A N 1
ATOM 3280 C CA . ALA A 1 415 ? 2.799 15.352 -1.6 1 90.25 415 ALA A CA 1
ATOM 3281 C C . ALA A 1 415 ? 3.27 14.273 -2.57 1 90.25 415 ALA A C 1
ATOM 3283 O O . ALA A 1 415 ? 4.348 14.383 -3.16 1 90.25 415 ALA A O 1
ATOM 3284 N N . MET A 1 416 ? 2.516 13.227 -2.693 1 90.69 416 MET A N 1
ATOM 3285 C CA . MET A 1 416 ? 2.855 12.07 -3.525 1 90.69 416 MET A CA 1
ATOM 3286 C C . MET A 1 416 ? 1.78 11.828 -4.578 1 90.69 416 MET A C 1
ATOM 3288 O O . MET A 1 416 ? 0.629 12.227 -4.402 1 90.69 416 MET A O 1
ATOM 3292 N N . PRO A 1 417 ? 2.172 11.133 -5.664 1 90.62 417 PRO A N 1
ATOM 3293 C CA . PRO A 1 417 ? 1.163 10.789 -6.668 1 90.62 417 PRO A CA 1
ATOM 3294 C C . PRO A 1 417 ? 0.095 9.836 -6.129 1 90.62 417 PRO A C 1
ATOM 3296 O O . PRO A 1 417 ? 0.317 9.156 -5.125 1 90.62 417 PRO A O 1
ATOM 3299 N N . LEU A 1 418 ? -1.01 9.867 -6.848 1 93 418 LEU A N 1
ATOM 3300 C CA . LEU A 1 418 ? -2.107 8.992 -6.438 1 93 418 LEU A CA 1
ATOM 3301 C C . LEU A 1 418 ? -1.816 7.543 -6.805 1 93 418 LEU A C 1
ATOM 3303 O O . LEU A 1 418 ? -1.255 7.27 -7.871 1 93 418 LEU A O 1
ATOM 3307 N N . PRO A 1 419 ? -2.193 6.574 -5.984 1 93.38 419 PRO A N 1
ATOM 3308 C CA . PRO A 1 419 ? -1.938 5.156 -6.246 1 93.38 419 PRO A CA 1
ATOM 3309 C C . PRO A 1 419 ? -3.08 4.48 -7 1 93.38 419 PRO A C 1
ATOM 3311 O O . PRO A 1 419 ? -3.303 3.277 -6.848 1 93.38 419 PRO A O 1
ATOM 3314 N N . PHE A 1 420 ? -3.922 5.227 -7.641 1 91.94 420 PHE A N 1
ATOM 3315 C CA . PHE A 1 420 ? -4.996 4.648 -8.438 1 91.94 420 PHE A CA 1
ATOM 3316 C C . PHE A 1 420 ? -5.316 5.531 -9.641 1 91.94 420 PHE A C 1
ATOM 3318 O O . PHE A 1 420 ? -4.938 6.703 -9.672 1 91.94 420 PHE A O 1
ATOM 3325 N N . SER A 1 421 ? -5.941 4.926 -10.57 1 88.69 421 SER A N 1
ATOM 3326 C CA . SER A 1 421 ? -6.473 5.633 -11.727 1 88.69 421 SER A CA 1
ATOM 3327 C C . SER A 1 421 ? -8 5.648 -11.711 1 88.69 421 SER A C 1
ATOM 3329 O O . SER A 1 421 ? -8.633 4.633 -11.438 1 88.69 421 SER A O 1
ATOM 3331 N N . PRO A 1 422 ? -8.539 6.82 -12.008 1 86.56 422 PRO A N 1
ATOM 3332 C CA . PRO A 1 422 ? -10 6.891 -12.039 1 86.56 422 PRO A CA 1
ATOM 3333 C C . PRO A 1 422 ? -10.625 5.918 -13.039 1 86.56 422 PRO A C 1
ATOM 3335 O O . PRO A 1 422 ? -11.758 5.48 -12.852 1 86.56 422 PRO A O 1
ATOM 3338 N N . GLN A 1 423 ? -9.898 5.512 -13.961 1 83.88 423 GLN A N 1
ATOM 3339 C CA . GLN A 1 423 ? -10.414 4.625 -15 1 83.88 423 GLN A CA 1
ATOM 3340 C C . GLN A 1 423 ? -10.602 3.209 -14.461 1 83.88 423 GLN A C 1
ATOM 3342 O O . GLN A 1 423 ? -11.352 2.418 -15.047 1 83.88 423 GLN A O 1
ATOM 3347 N N . ASP A 1 424 ? -9.977 2.912 -13.406 1 86.75 424 ASP A N 1
ATOM 3348 C CA . ASP A 1 424 ? -10.055 1.562 -12.859 1 86.75 424 ASP A CA 1
ATOM 3349 C C . ASP A 1 424 ? -11.219 1.429 -11.883 1 86.75 424 ASP A C 1
ATOM 3351 O O . ASP A 1 424 ? -11.461 0.349 -11.336 1 86.75 424 ASP A O 1
ATOM 3355 N N . ILE A 1 425 ? -11.969 2.479 -11.664 1 90.75 425 ILE A N 1
ATOM 3356 C CA . ILE A 1 425 ? -12.992 2.512 -10.625 1 90.75 425 ILE A CA 1
ATOM 3357 C C . ILE A 1 425 ? -14.367 2.699 -11.258 1 90.75 425 ILE A C 1
ATOM 3359 O O . ILE A 1 425 ? -14.562 3.609 -12.07 1 90.75 425 ILE A O 1
ATOM 3363 N N . ASP A 1 426 ? -15.305 1.881 -10.977 1 88.5 426 ASP A N 1
ATOM 3364 C CA . ASP A 1 426 ? -16.672 2.07 -11.445 1 88.5 426 ASP A CA 1
ATOM 3365 C C . ASP A 1 426 ? -17.672 1.863 -10.305 1 88.5 426 ASP A C 1
ATOM 3367 O O . ASP A 1 426 ? -18.859 1.618 -10.547 1 88.5 426 ASP A O 1
ATOM 3371 N N . CYS A 1 427 ? -17.172 1.849 -9.148 1 88.5 427 CYS A N 1
ATOM 3372 C CA . CYS A 1 427 ? -18.047 1.655 -7.992 1 88.5 427 CYS A CA 1
ATOM 3373 C C . CYS A 1 427 ? -19.094 2.758 -7.914 1 88.5 427 CYS A C 1
ATOM 3375 O O . CYS A 1 427 ? -18.781 3.928 -8.148 1 88.5 427 CYS A O 1
ATOM 3377 N N . THR A 1 428 ? -20.25 2.389 -7.531 1 87.12 428 THR A N 1
ATOM 3378 C CA . THR A 1 428 ? -21.359 3.328 -7.398 1 87.12 428 THR A CA 1
ATOM 3379 C C . THR A 1 428 ? -21.25 4.105 -6.09 1 87.12 428 THR A C 1
ATOM 3381 O O . THR A 1 428 ? -20.609 3.648 -5.141 1 87.12 428 THR A O 1
ATOM 3384 N N . ALA A 1 429 ? -21.906 5.258 -6.062 1 93.19 429 ALA A N 1
ATOM 3385 C CA . ALA A 1 429 ? -21.922 6.09 -4.863 1 93.19 429 ALA A CA 1
ATOM 3386 C C . ALA A 1 429 ? -22.828 5.484 -3.793 1 93.19 429 ALA A C 1
ATOM 3388 O O . ALA A 1 429 ? -23.797 4.793 -4.109 1 93.19 429 ALA A O 1
ATOM 3389 N N . PRO A 1 430 ? -22.453 5.684 -2.521 1 95.88 430 PRO A N 1
ATOM 3390 C CA . PRO A 1 430 ? -23.359 5.242 -1.457 1 95.88 430 PRO A CA 1
ATOM 3391 C C . PRO A 1 430 ? -24.703 5.961 -1.492 1 95.88 430 PRO A C 1
ATOM 3393 O O . PRO A 1 430 ? -24.797 7.102 -1.961 1 95.88 430 PRO A O 1
ATOM 3396 N N . SER A 1 431 ? -25.703 5.301 -0.96 1 95.44 431 SER A N 1
ATOM 3397 C CA . SER A 1 431 ? -27.047 5.875 -0.89 1 95.44 431 SER A CA 1
ATOM 3398 C C . SER A 1 431 ? -27.141 6.922 0.214 1 95.44 431 SER A C 1
ATOM 3400 O O . SER A 1 431 ? -26.594 6.742 1.3 1 95.44 431 SER A O 1
ATOM 3402 N N . ASN A 1 432 ? -27.797 8.078 -0.135 1 94.62 432 ASN A N 1
ATOM 3403 C CA . ASN A 1 432 ? -28.047 9.109 0.864 1 94.62 432 ASN A CA 1
ATOM 3404 C C . ASN A 1 432 ? -29.141 8.695 1.848 1 94.62 432 ASN A C 1
ATOM 3406 O O . ASN A 1 432 ? -30.25 9.219 1.807 1 94.62 432 ASN A O 1
ATOM 3410 N N . LEU A 1 433 ? -28.781 7.824 2.781 1 95.62 433 LEU A N 1
ATOM 3411 C CA . LEU A 1 433 ? -29.703 7.219 3.736 1 95.62 433 LEU A CA 1
ATOM 3412 C C . LEU A 1 433 ? -29.141 7.27 5.148 1 95.62 433 LEU A C 1
ATOM 3414 O O . LEU A 1 433 ? -27.922 7.324 5.332 1 95.62 433 LEU A O 1
ATOM 3418 N N . ASP A 1 434 ? -30.047 7.285 6.055 1 94.38 434 ASP A N 1
ATOM 3419 C CA . ASP A 1 434 ? -29.672 7.074 7.445 1 94.38 434 ASP A CA 1
ATOM 3420 C C . ASP A 1 434 ? -29.391 5.602 7.723 1 94.38 434 ASP A C 1
ATOM 3422 O O . ASP A 1 434 ? -30.016 4.723 7.129 1 94.38 434 ASP A O 1
ATOM 3426 N N . ASP A 1 435 ? -28.438 5.316 8.594 1 95.44 435 ASP A N 1
ATOM 3427 C CA . ASP A 1 435 ? -28.062 3.943 8.938 1 95.44 435 ASP A CA 1
ATOM 3428 C C . ASP A 1 435 ? -29.281 3.162 9.438 1 95.44 435 ASP A C 1
ATOM 3430 O O . ASP A 1 435 ? -29.359 1.947 9.242 1 95.44 435 ASP A O 1
ATOM 3434 N N . GLU A 1 436 ? -30.188 3.787 10.055 1 94.88 436 GLU A N 1
ATOM 3435 C CA . GLU A 1 436 ? -31.328 3.127 10.664 1 94.88 436 GLU A CA 1
ATOM 3436 C C . GLU A 1 436 ? -32.312 2.625 9.602 1 94.88 436 GLU A C 1
ATOM 3438 O O . GLU A 1 436 ? -33.188 1.809 9.898 1 94.88 436 GLU A O 1
ATOM 3443 N N . GLN A 1 437 ? -32.125 3.115 8.453 1 94.69 437 GLN A N 1
ATOM 3444 C CA . GLN A 1 437 ? -33.094 2.807 7.398 1 94.69 437 GLN A CA 1
ATOM 3445 C C . GLN A 1 437 ? -32.781 1.457 6.754 1 94.69 437 GLN A C 1
ATOM 3447 O O . GLN A 1 437 ? -33.562 0.977 5.918 1 94.69 437 GLN A O 1
ATOM 3452 N N . PHE A 1 438 ? -31.703 0.789 7.059 1 95.25 438 PHE A N 1
ATOM 3453 C CA . PHE A 1 438 ? -31.406 -0.538 6.531 1 95.25 438 PHE A CA 1
ATOM 3454 C C . PHE A 1 438 ? -30.609 -1.354 7.543 1 95.25 438 PHE A C 1
ATOM 3456 O O . PHE A 1 438 ? -30.094 -0.809 8.516 1 95.25 438 PHE A O 1
ATOM 3463 N N . ASN A 1 439 ? -30.578 -2.617 7.375 1 94 439 ASN A N 1
ATOM 3464 C CA . ASN A 1 439 ? -29.875 -3.562 8.234 1 94 439 ASN A CA 1
ATOM 3465 C C . ASN A 1 439 ? -29.469 -4.82 7.469 1 94 439 ASN A C 1
ATOM 3467 O O . ASN A 1 439 ? -29.75 -4.941 6.273 1 94 439 ASN A O 1
ATOM 3471 N N . PRO A 1 440 ? -28.734 -5.75 8.094 1 91.38 440 PRO A N 1
ATOM 3472 C CA . PRO A 1 440 ? -28.25 -6.938 7.398 1 91.38 440 PRO A CA 1
ATOM 3473 C C . PRO A 1 440 ? -29.375 -7.789 6.816 1 91.38 440 PRO A C 1
ATOM 3475 O O . PRO A 1 440 ? -29.141 -8.562 5.879 1 91.38 440 PRO A O 1
ATOM 3478 N N . GLU A 1 441 ? -30.562 -7.605 7.242 1 92.88 441 GLU A N 1
ATOM 3479 C CA . GLU A 1 441 ? -31.688 -8.414 6.785 1 92.88 441 GLU A CA 1
ATOM 3480 C C . GLU A 1 441 ? -32.5 -7.68 5.711 1 92.88 441 GLU A C 1
ATOM 3482 O O . GLU A 1 441 ? -33.438 -8.242 5.137 1 92.88 441 GLU A O 1
ATOM 3487 N N . THR A 1 442 ? -32.031 -6.512 5.414 1 93.94 442 THR A N 1
ATOM 3488 C CA . THR A 1 442 ? -32.781 -5.707 4.438 1 93.94 442 THR A CA 1
ATOM 3489 C C . THR A 1 442 ? -32.625 -6.309 3.039 1 93.94 442 THR A C 1
ATOM 3491 O O . THR A 1 442 ? -31.531 -6.609 2.586 1 93.94 442 THR A O 1
ATOM 3494 N N . GLU A 1 443 ? -33.688 -6.434 2.291 1 92.81 443 GLU A N 1
ATOM 3495 C CA . GLU A 1 443 ? -33.719 -7.027 0.957 1 92.81 443 GLU A CA 1
ATOM 3496 C C . GLU A 1 443 ? -33.656 -5.949 -0.125 1 92.81 443 GLU A C 1
ATOM 3498 O O . GLU A 1 443 ? -33.125 -6.18 -1.211 1 92.81 443 GLU A O 1
ATOM 3503 N N . THR A 1 444 ? -34.312 -4.832 0.173 1 92.94 444 THR A N 1
ATOM 3504 C CA . THR A 1 444 ? -34.312 -3.719 -0.767 1 92.94 444 THR A CA 1
ATOM 3505 C C . THR A 1 444 ? -34.031 -2.402 -0.039 1 92.94 444 THR A C 1
ATOM 3507 O O . THR A 1 444 ? -34.656 -2.121 0.986 1 92.94 444 THR A O 1
ATOM 3510 N N . LEU A 1 445 ? -33.188 -1.623 -0.598 1 93.06 445 LEU A N 1
ATOM 3511 C CA . LEU A 1 445 ? -32.875 -0.345 0.034 1 93.06 445 LEU A CA 1
ATOM 3512 C C . LEU A 1 445 ? -34 0.663 -0.201 1 93.06 445 LEU A C 1
ATOM 3514 O O . LEU A 1 445 ? -34.562 0.713 -1.291 1 93.06 445 LEU A O 1
ATOM 3518 N N . PRO A 1 446 ? -34.25 1.415 0.719 1 94.25 446 PRO A N 1
ATOM 3519 C CA . PRO A 1 446 ? -35.188 2.518 0.483 1 94.25 446 PRO A CA 1
ATOM 3520 C C . PRO A 1 446 ? -34.688 3.525 -0.537 1 94.25 446 PRO A C 1
ATOM 3522 O O . PRO A 1 446 ? -33.469 3.553 -0.829 1 94.25 446 PRO A O 1
ATOM 3525 N N . THR A 1 447 ? -35.531 4.293 -1.018 1 93.56 447 THR A N 1
ATOM 3526 C CA . THR A 1 447 ? -35.125 5.34 -1.951 1 93.56 447 THR A CA 1
ATOM 3527 C C . THR A 1 447 ? -34.25 6.371 -1.26 1 93.56 447 THR A C 1
ATOM 3529 O O . THR A 1 447 ? -34.594 6.891 -0.2 1 93.56 447 THR A O 1
ATOM 3532 N N . PRO A 1 448 ? -33.156 6.566 -1.806 1 93.38 448 PRO A N 1
ATOM 3533 C CA . PRO A 1 448 ? -32.25 7.555 -1.205 1 93.38 448 PRO A CA 1
ATOM 3534 C C . PRO A 1 448 ? -32.875 8.945 -1.103 1 93.38 448 PRO A C 1
ATOM 3536 O O . PRO A 1 448 ? -33.656 9.336 -1.968 1 93.38 448 PRO A O 1
ATOM 3539 N N . GLN A 1 449 ? -32.562 9.633 -0.155 1 89.56 449 GLN A N 1
ATOM 3540 C CA . GLN A 1 449 ? -33.094 10.984 0.068 1 89.56 449 GLN A CA 1
ATOM 3541 C C . GLN A 1 449 ? -32.438 11.984 -0.884 1 89.56 449 GLN A C 1
ATOM 3543 O O . GLN A 1 449 ? -31.328 11.766 -1.365 1 89.56 449 GLN A O 1
ATOM 3548 N N . SER A 1 450 ? -33.156 13.031 -1.146 1 85.06 450 SER A N 1
ATOM 3549 C CA . SER A 1 450 ? -32.594 14.109 -1.954 1 85.06 450 SER A CA 1
ATOM 3550 C C . SER A 1 450 ? -31.484 14.852 -1.202 1 85.06 450 SER A C 1
ATOM 3552 O O . SER A 1 450 ? -31.344 14.695 0.013 1 85.06 450 SER A O 1
ATOM 3554 N N . ASN A 1 451 ? -30.766 15.664 -1.838 1 80.19 451 ASN A N 1
ATOM 3555 C CA . ASN A 1 451 ? -29.656 16.391 -1.246 1 80.19 451 ASN A CA 1
ATOM 3556 C C . ASN A 1 451 ? -30.141 17.469 -0.279 1 80.19 451 ASN A C 1
ATOM 3558 O O . ASN A 1 451 ? -29.359 18 0.506 1 80.19 451 ASN A O 1
ATOM 3562 N N . GLN A 1 452 ? -31.391 17.688 -0.277 1 76.06 452 GLN A N 1
ATOM 3563 C CA . GLN A 1 452 ? -31.953 18.703 0.597 1 76.06 452 GLN A CA 1
ATOM 3564 C C . GLN A 1 452 ? -32.156 18.156 2.01 1 76.06 452 GLN A C 1
ATOM 3566 O O . GLN A 1 452 ? -32.312 18.938 2.961 1 76.06 452 GLN A O 1
ATOM 3571 N N . TYR A 1 453 ? -32.188 16.828 2.047 1 81.94 453 TYR A N 1
ATOM 3572 C CA . TYR A 1 453 ? -32.375 16.188 3.348 1 81.94 453 TYR A CA 1
ATOM 3573 C C . TYR A 1 453 ? -31.047 15.648 3.885 1 81.94 453 TYR A C 1
ATOM 3575 O O . TYR A 1 453 ? -30.328 14.945 3.182 1 81.94 453 TYR A O 1
ATOM 3583 N N . LEU A 1 454 ? -30.828 16.047 5.133 1 85.88 454 LEU A N 1
ATOM 3584 C CA . LEU A 1 454 ? -29.578 15.625 5.75 1 85.88 454 LEU A CA 1
ATOM 3585 C C . LEU A 1 454 ? -29.703 14.211 6.309 1 85.88 454 LEU A C 1
ATOM 3587 O O . LEU A 1 454 ? -30.672 13.906 7.023 1 85.88 454 LEU A O 1
ATOM 3591 N N . THR A 1 455 ? -28.859 13.367 5.895 1 91.5 455 THR A N 1
ATOM 3592 C CA . THR A 1 455 ? -28.781 12.008 6.418 1 91.5 455 THR A CA 1
ATOM 3593 C C . THR A 1 455 ? -27.375 11.727 6.961 1 91.5 455 THR A C 1
ATOM 3595 O O . THR A 1 455 ? -26.5 12.586 6.902 1 91.5 455 THR A O 1
ATOM 3598 N N . ASP A 1 456 ? -27.156 10.523 7.484 1 92.25 456 ASP A N 1
ATOM 3599 C CA . ASP A 1 456 ? -25.844 10.109 7.996 1 92.25 456 ASP A CA 1
ATOM 3600 C C . ASP A 1 456 ? -24.812 10.07 6.883 1 92.25 456 ASP A C 1
ATOM 3602 O O . ASP A 1 456 ? -23.609 10.156 7.145 1 92.25 456 ASP A O 1
ATOM 3606 N N . SER A 1 457 ? -25.234 9.953 5.629 1 93.94 457 SER A N 1
ATOM 3607 C CA . SER A 1 457 ? -24.312 9.766 4.512 1 93.94 457 SER A CA 1
ATOM 3608 C C . SER A 1 457 ? -24.219 11.023 3.654 1 93.94 457 SER A C 1
ATOM 3610 O O . SER A 1 457 ? -23.531 11.039 2.635 1 93.94 457 SER A O 1
ATOM 3612 N N . SER A 1 458 ? -24.875 12.133 4.055 1 92.62 458 SER A N 1
ATOM 3613 C CA . SER A 1 458 ? -24.953 13.344 3.234 1 92.62 458 SER A CA 1
ATOM 3614 C C . SER A 1 458 ? -23.562 13.922 2.979 1 92.62 458 SER A C 1
ATOM 3616 O O . SER A 1 458 ? -23.266 14.336 1.86 1 92.62 458 SER A O 1
ATOM 3618 N N . ILE A 1 459 ? -22.703 13.992 4.031 1 94.38 459 ILE A N 1
ATOM 3619 C CA . ILE A 1 459 ? -21.359 14.539 3.887 1 94.38 459 ILE A CA 1
ATOM 3620 C C . ILE A 1 459 ? -20.562 13.695 2.904 1 94.38 459 ILE A C 1
ATOM 3622 O O . ILE A 1 459 ? -19.891 14.227 2.021 1 94.38 459 ILE A O 1
ATOM 3626 N N . GLN A 1 460 ? -20.641 12.367 3.092 1 95.44 460 GLN A N 1
ATOM 3627 C CA . GLN A 1 460 ? -19.891 11.453 2.227 1 95.44 460 GLN A CA 1
ATOM 3628 C C . GLN A 1 460 ? -20.328 11.594 0.772 1 95.44 460 GLN A C 1
ATOM 3630 O O . GLN A 1 460 ? -19.5 11.578 -0.137 1 95.44 460 GLN A O 1
ATOM 3635 N N . VAL A 1 461 ? -21.594 11.719 0.545 1 93.88 461 VAL A N 1
ATOM 3636 C CA . VAL A 1 461 ? -22.141 11.875 -0.799 1 93.88 461 VAL A CA 1
ATOM 3637 C C . VAL A 1 461 ? -21.641 13.188 -1.408 1 93.88 461 VAL A C 1
ATOM 3639 O O . VAL A 1 461 ? -21.281 13.234 -2.584 1 93.88 461 VAL A O 1
ATOM 3642 N N . LEU A 1 462 ? -21.656 14.203 -0.625 1 91.75 462 LEU A N 1
ATOM 3643 C CA . LEU A 1 462 ? -21.203 15.5 -1.096 1 91.75 462 LEU A CA 1
ATOM 3644 C C . LEU A 1 462 ? -19.703 15.461 -1.432 1 91.75 462 LEU A C 1
ATOM 3646 O O . LEU A 1 462 ? -19.281 16.047 -2.426 1 91.75 462 LEU A O 1
ATOM 3650 N N . LEU A 1 463 ? -18.938 14.844 -0.598 1 94.94 463 LEU A N 1
ATOM 3651 C CA . LEU A 1 463 ? -17.5 14.703 -0.847 1 94.94 463 LEU A CA 1
ATOM 3652 C C . LEU A 1 463 ? -17.25 13.922 -2.131 1 94.94 463 LEU A C 1
ATOM 3654 O O . LEU A 1 463 ? -16.312 14.242 -2.881 1 94.94 463 LEU A O 1
ATOM 3658 N N . LEU A 1 464 ? -18.031 12.93 -2.361 1 94.12 464 LEU A N 1
ATOM 3659 C CA . LEU A 1 464 ? -17.875 12.133 -3.572 1 94.12 464 LEU A CA 1
ATOM 3660 C C . LEU A 1 464 ? -18.156 12.977 -4.816 1 94.12 464 LEU A C 1
ATOM 3662 O O . LEU A 1 464 ? -17.547 12.758 -5.867 1 94.12 464 LEU A O 1
ATOM 3666 N N . LYS A 1 465 ? -19.062 13.867 -4.695 1 91.31 465 LYS A N 1
ATOM 3667 C CA . LYS A 1 465 ? -19.391 14.75 -5.812 1 91.31 465 LYS A CA 1
ATOM 3668 C C . LYS A 1 465 ? -18.188 15.578 -6.234 1 91.31 465 LYS A C 1
ATOM 3670 O O . LYS A 1 465 ? -17.984 15.828 -7.426 1 91.31 465 LYS A O 1
ATOM 3675 N N . SER A 1 466 ? -17.391 16.016 -5.301 1 94.69 466 SER A N 1
ATOM 3676 C CA . SER A 1 466 ? -16.234 16.859 -5.594 1 94.69 466 SER A CA 1
ATOM 3677 C C . SER A 1 466 ? -14.984 16.016 -5.852 1 94.69 466 SER A C 1
ATOM 3679 O O . SER A 1 466 ? -13.914 16.547 -6.137 1 94.69 466 SER A O 1
ATOM 3681 N N . LEU A 1 467 ? -15.023 14.734 -5.793 1 95.19 467 LEU A N 1
ATOM 3682 C CA . LEU A 1 467 ? -13.883 13.828 -5.855 1 95.19 467 LEU A CA 1
ATOM 3683 C C . LEU A 1 467 ? -13.141 13.977 -7.18 1 95.19 467 LEU A C 1
ATOM 3685 O O . LEU A 1 467 ? -11.914 14.055 -7.199 1 95.19 467 LEU A O 1
ATOM 3689 N N . PRO A 1 468 ? -13.812 14.008 -8.359 1 93.38 468 PRO A N 1
ATOM 3690 C CA . PRO A 1 468 ? -13.07 14.094 -9.617 1 93.38 468 PRO A CA 1
ATOM 3691 C C . PRO A 1 468 ? -12.18 15.336 -9.695 1 93.38 468 PRO A C 1
ATOM 3693 O O . PRO A 1 468 ? -11.047 15.25 -10.172 1 93.38 468 PRO A O 1
ATOM 3696 N N . MET A 1 469 ? -12.688 16.453 -9.211 1 94.12 469 MET A N 1
ATOM 3697 C CA . MET A 1 469 ? -11.898 17.688 -9.234 1 94.12 469 MET A CA 1
ATOM 3698 C C . MET A 1 469 ? -10.711 17.594 -8.281 1 94.12 469 MET A C 1
ATOM 3700 O O . MET A 1 469 ? -9.625 18.078 -8.586 1 94.12 469 MET A O 1
ATOM 3704 N N . ARG A 1 470 ? -10.93 17.031 -7.164 1 96.44 470 ARG A N 1
ATOM 3705 C CA . ARG A 1 470 ? -9.859 16.891 -6.188 1 96.44 470 ARG A CA 1
ATOM 3706 C C . ARG A 1 470 ? -8.781 15.922 -6.684 1 96.44 470 ARG A C 1
ATOM 3708 O O . ARG A 1 470 ? -7.594 16.141 -6.465 1 96.44 470 ARG A O 1
ATOM 3715 N N . VAL A 1 471 ? -9.203 14.859 -7.348 1 95.06 471 VAL A N 1
ATOM 3716 C CA . VAL A 1 471 ? -8.266 13.914 -7.957 1 95.06 471 VAL A CA 1
ATOM 3717 C C . VAL A 1 471 ? -7.414 14.641 -9 1 95.06 471 VAL A C 1
ATOM 3719 O O . VAL A 1 471 ? -6.188 14.492 -9.016 1 95.06 471 VAL A O 1
ATOM 3722 N N . GLU A 1 472 ? -8.031 15.406 -9.82 1 93.5 472 GLU A N 1
ATOM 3723 C CA . GLU A 1 472 ? -7.309 16.156 -10.844 1 93.5 472 GLU A CA 1
ATOM 3724 C C . GLU A 1 472 ? -6.344 17.156 -10.211 1 93.5 472 GLU A C 1
ATOM 3726 O O . GLU A 1 472 ? -5.234 17.359 -10.703 1 93.5 472 GLU A O 1
ATOM 3731 N N . ALA A 1 473 ? -6.773 17.766 -9.148 1 93.69 473 ALA A N 1
ATOM 3732 C CA . ALA A 1 473 ? -5.926 18.719 -8.453 1 93.69 473 ALA A CA 1
ATOM 3733 C C . ALA A 1 473 ? -4.66 18.062 -7.922 1 93.69 473 ALA A C 1
ATOM 3735 O O . ALA A 1 473 ? -3.559 18.594 -8.07 1 93.69 473 ALA A O 1
ATOM 3736 N N . VAL A 1 474 ? -4.824 16.891 -7.289 1 92.19 474 VAL A N 1
ATOM 3737 C CA . VAL A 1 474 ? -3.68 16.172 -6.73 1 92.19 474 VAL A CA 1
ATOM 3738 C C . VAL A 1 474 ? -2.738 15.742 -7.852 1 92.19 474 VAL A C 1
ATOM 3740 O O . VAL A 1 474 ? -1.516 15.805 -7.707 1 92.19 474 VAL A O 1
ATOM 3743 N N . GLN A 1 475 ? -3.311 15.305 -8.945 1 88.25 475 GLN A N 1
ATOM 3744 C CA . GLN A 1 475 ? -2.504 14.883 -10.086 1 88.25 475 GLN A CA 1
ATOM 3745 C C . GLN A 1 475 ? -1.711 16.062 -10.656 1 88.25 475 GLN A C 1
ATOM 3747 O O . GLN A 1 475 ? -0.557 15.898 -11.062 1 88.25 475 GLN A O 1
ATOM 3752 N N . LEU A 1 476 ? -2.34 17.188 -10.664 1 86.81 476 LEU A N 1
ATOM 3753 C CA . LEU A 1 476 ? -1.692 18.375 -11.211 1 86.81 476 LEU A CA 1
ATOM 3754 C C . LEU A 1 476 ? -0.565 18.844 -10.297 1 86.81 476 LEU A C 1
ATOM 3756 O O . LEU A 1 476 ? 0.52 19.188 -10.766 1 86.81 476 LEU A O 1
ATOM 3760 N N . VAL A 1 477 ? -0.829 18.875 -9.055 1 87.06 477 VAL A N 1
ATOM 3761 C CA . VAL A 1 477 ? 0.118 19.438 -8.102 1 87.06 477 VAL A CA 1
ATOM 3762 C C . VAL A 1 477 ? 1.321 18.516 -7.957 1 87.06 477 VAL A C 1
ATOM 3764 O O . VAL A 1 477 ? 2.443 18.969 -7.727 1 87.06 477 VAL A O 1
ATOM 3767 N N . ASN A 1 478 ? 1.057 17.234 -8.148 1 79.25 478 ASN A N 1
ATOM 3768 C CA . ASN A 1 478 ? 2.139 16.266 -7.945 1 79.25 478 ASN A CA 1
ATOM 3769 C C . ASN A 1 478 ? 2.74 15.812 -9.273 1 79.25 478 ASN A C 1
ATOM 3771 O O . ASN A 1 478 ? 3.547 14.883 -9.305 1 79.25 478 ASN A O 1
ATOM 3775 N N . ASN A 1 479 ? 2.205 16.406 -10.344 1 70.56 479 ASN A N 1
ATOM 3776 C CA . ASN A 1 479 ? 2.697 16 -11.664 1 70.56 479 ASN A CA 1
ATOM 3777 C C . ASN A 1 479 ? 4.18 16.312 -11.82 1 70.56 479 ASN A C 1
ATOM 3779 O O . ASN A 1 479 ? 4.574 17.484 -11.844 1 70.56 479 ASN A O 1
ATOM 3783 N N . GLN A 1 480 ? 5 15.383 -11.797 1 60.34 480 GLN A N 1
ATOM 3784 C CA . GLN A 1 480 ? 6.449 15.531 -11.773 1 60.34 480 GLN A CA 1
ATOM 3785 C C . GLN A 1 480 ? 7.023 15.578 -13.188 1 60.34 480 GLN A C 1
ATOM 3787 O O . GLN A 1 480 ? 8.133 16.078 -13.398 1 60.34 480 GLN A O 1
ATOM 3792 N N . HIS A 1 481 ? 6.223 14.914 -14.078 1 56.03 481 HIS A N 1
ATOM 3793 C CA . HIS A 1 481 ? 6.797 14.805 -15.414 1 56.03 481 HIS A CA 1
ATOM 3794 C C . HIS A 1 481 ? 6.5 16.047 -16.25 1 56.03 481 HIS A C 1
ATOM 3796 O O . HIS A 1 481 ? 7.141 16.281 -17.281 1 56.03 481 HIS A O 1
ATOM 3802 N N . ARG A 1 482 ? 5.281 16.75 -15.758 1 56.66 482 ARG A N 1
ATOM 3803 C CA . ARG A 1 482 ? 4.914 17.891 -16.594 1 56.66 482 ARG A CA 1
ATOM 3804 C C . ARG A 1 482 ? 5.809 19.094 -16.297 1 56.66 482 ARG A C 1
ATOM 3806 O O . ARG A 1 482 ? 6.066 19.406 -15.133 1 56.66 482 ARG A O 1
ATOM 3813 N N . GLN A 1 483 ? 6.59 19.312 -17.219 1 62.94 483 GLN A N 1
ATOM 3814 C CA . GLN A 1 483 ? 7.578 20.391 -17.219 1 62.94 483 GLN A CA 1
ATOM 3815 C C . GLN A 1 483 ? 6.934 21.734 -16.859 1 62.94 483 GLN A C 1
ATOM 3817 O O . GLN A 1 483 ? 7.613 22.641 -16.391 1 62.94 483 GLN A O 1
ATOM 3822 N N . GLU A 1 484 ? 5.422 21.688 -16.875 1 77.38 484 GLU A N 1
ATOM 3823 C CA . GLU A 1 484 ? 4.867 23.016 -16.609 1 77.38 484 GLU A CA 1
ATOM 3824 C C . GLU A 1 484 ? 3.512 22.922 -15.922 1 77.38 484 GLU A C 1
ATOM 3826 O O . GLU A 1 484 ? 2.795 21.938 -16.078 1 77.38 484 GLU A O 1
ATOM 3831 N N . LEU A 1 485 ? 3.189 23.828 -15.023 1 85.56 485 LEU A N 1
ATOM 3832 C CA . LEU A 1 485 ? 1.898 23.984 -14.359 1 85.56 485 LEU A CA 1
ATOM 3833 C C . LEU A 1 485 ? 1.077 25.078 -15.055 1 85.56 485 LEU A C 1
ATOM 3835 O O . LEU A 1 485 ? 1.515 26.219 -15.148 1 85.56 485 LEU A O 1
ATOM 3839 N N . SER A 1 486 ? -0.072 24.734 -15.57 1 87.94 486 SER A N 1
ATOM 3840 C CA . SER A 1 486 ? -0.936 25.656 -16.297 1 87.94 486 SER A CA 1
ATOM 3841 C C . SER A 1 486 ? -1.72 26.547 -15.328 1 87.94 486 SER A C 1
ATOM 3843 O O . SER A 1 486 ? -2.447 26.047 -14.469 1 87.94 486 SER A O 1
ATOM 3845 N N . TYR A 1 487 ? -1.605 27.875 -15.508 1 92.44 487 TYR A N 1
ATOM 3846 C CA . TYR A 1 487 ? -2.338 28.812 -14.672 1 92.44 487 TYR A CA 1
ATOM 3847 C C . TYR A 1 487 ? -3.836 28.734 -14.938 1 92.44 487 TYR A C 1
ATOM 3849 O O . TYR A 1 487 ? -4.645 28.859 -14.016 1 92.44 487 TYR A O 1
ATOM 3857 N N . GLU A 1 488 ? -4.219 28.469 -16.203 1 91.44 488 GLU A N 1
ATOM 3858 C CA . GLU A 1 488 ? -5.625 28.344 -16.578 1 91.44 488 GLU A CA 1
ATOM 3859 C C . GLU A 1 488 ? -6.289 27.172 -15.859 1 91.44 488 GLU A C 1
ATOM 3861 O O . GLU A 1 488 ? -7.402 27.312 -15.352 1 91.44 488 GLU A O 1
ATOM 3866 N N . THR A 1 489 ? -5.559 26.109 -15.836 1 91.81 489 THR A N 1
ATOM 3867 C CA . THR A 1 489 ? -6.098 24.922 -15.164 1 91.81 489 THR A CA 1
ATOM 3868 C C . THR A 1 489 ? -6.223 25.156 -13.664 1 91.81 489 THR A C 1
ATOM 3870 O O . THR A 1 489 ? -7.195 24.719 -13.039 1 91.81 489 THR A O 1
ATOM 3873 N N . ALA A 1 490 ? -5.215 25.844 -13.062 1 93.62 490 ALA A N 1
ATOM 3874 C CA . ALA A 1 490 ? -5.254 26.156 -11.641 1 93.62 490 ALA A CA 1
ATOM 3875 C C . ALA A 1 490 ? -6.449 27.047 -11.305 1 93.62 490 ALA A C 1
ATOM 3877 O O . ALA A 1 490 ? -7.125 26.828 -10.297 1 93.62 490 ALA A O 1
ATOM 3878 N N . LEU A 1 491 ? -6.723 28 -12.195 1 95.06 491 LEU A N 1
ATOM 3879 C CA . LEU A 1 491 ? -7.852 28.891 -11.984 1 95.06 491 LEU A CA 1
ATOM 3880 C C . LEU A 1 491 ? -9.172 28.156 -12.102 1 95.06 491 LEU A C 1
ATOM 3882 O O . LEU A 1 491 ? -10.078 28.344 -11.281 1 95.06 491 LEU A O 1
ATOM 3886 N N . ARG A 1 492 ? -9.273 27.328 -13.109 1 95.75 492 ARG A N 1
ATOM 3887 C CA . ARG A 1 492 ? -10.5 26.547 -13.305 1 95.75 492 ARG A CA 1
ATOM 3888 C C . ARG A 1 492 ? -10.789 25.672 -12.102 1 95.75 492 ARG A C 1
ATOM 3890 O O . ARG A 1 492 ? -11.867 25.734 -11.516 1 95.75 492 ARG A O 1
ATOM 3897 N N . LEU A 1 493 ? -9.781 24.875 -11.727 1 96 493 LEU A N 1
ATOM 3898 C CA . LEU A 1 493 ? -9.945 23.953 -10.609 1 96 493 LEU A CA 1
ATOM 3899 C C . LEU A 1 493 ? -10.172 24.703 -9.305 1 96 493 LEU A C 1
ATOM 3901 O O . LEU A 1 493 ? -10.953 24.266 -8.461 1 96 493 LEU A O 1
ATOM 3905 N N . GLY A 1 494 ? -9.43 25.828 -9.141 1 96.19 494 GLY A N 1
ATOM 3906 C CA . GLY A 1 494 ? -9.633 26.656 -7.969 1 96.19 494 GLY A CA 1
ATOM 3907 C C . GLY A 1 494 ? -11.062 27.141 -7.82 1 96.19 494 GLY A C 1
ATOM 3908 O O . GLY A 1 494 ? -11.625 27.125 -6.723 1 96.19 494 GLY A O 1
ATOM 3909 N N . ASN A 1 495 ? -11.656 27.5 -8.891 1 95.5 495 ASN A N 1
ATOM 3910 C CA . ASN A 1 495 ? -13.039 27.984 -8.875 1 95.5 495 ASN A CA 1
ATOM 3911 C C . ASN A 1 495 ? -14.023 26.844 -8.594 1 95.5 495 ASN A C 1
ATOM 3913 O O . ASN A 1 495 ? -14.992 27.031 -7.859 1 95.5 495 ASN A O 1
ATOM 3917 N N . GLU A 1 496 ? -13.758 25.75 -9.203 1 96.44 496 GLU A N 1
ATOM 3918 C CA . GLU A 1 496 ? -14.617 24.594 -8.961 1 96.44 496 GLU A CA 1
ATOM 3919 C C . GLU A 1 496 ? -14.57 24.172 -7.5 1 96.44 496 GLU A C 1
ATOM 3921 O O . GLU A 1 496 ? -15.594 23.812 -6.922 1 96.44 496 GLU A O 1
ATOM 3926 N N . LEU A 1 497 ? -13.438 24.219 -6.918 1 97 497 LEU A N 1
ATOM 3927 C CA . LEU A 1 497 ? -13.281 23.844 -5.52 1 97 497 LEU A CA 1
ATOM 3928 C C . LEU A 1 497 ? -13.914 24.875 -4.598 1 97 497 LEU A C 1
ATOM 3930 O O . LEU A 1 497 ? -14.445 24.516 -3.541 1 97 497 LEU A O 1
ATOM 3934 N N . ARG A 1 498 ? -13.875 26.125 -4.953 1 95.56 498 ARG A N 1
ATOM 3935 C CA . ARG A 1 498 ? -14.578 27.156 -4.195 1 95.56 498 ARG A CA 1
ATOM 3936 C C . ARG A 1 498 ? -16.078 26.906 -4.203 1 95.56 498 ARG A C 1
ATOM 3938 O O . ARG A 1 498 ? -16.75 27.109 -3.188 1 95.56 498 ARG A O 1
ATOM 3945 N N . SER A 1 499 ? -16.531 26.5 -5.355 1 95.06 499 SER A N 1
ATOM 3946 C CA . SER A 1 499 ? -17.953 26.141 -5.441 1 95.06 499 SER A CA 1
ATOM 3947 C C . SER A 1 499 ? -18.281 24.969 -4.516 1 95.06 499 SER A C 1
ATOM 3949 O O . SER A 1 499 ? -19.359 24.922 -3.93 1 95.06 499 SER A O 1
ATOM 3951 N N . ALA A 1 500 ? -17.359 24.047 -4.469 1 95.25 500 ALA A N 1
ATOM 3952 C CA . ALA A 1 500 ? -17.531 22.922 -3.562 1 95.25 500 ALA A CA 1
ATOM 3953 C C . ALA A 1 500 ? -17.594 23.391 -2.111 1 95.25 500 ALA A C 1
ATOM 3955 O O . ALA A 1 500 ? -18.328 22.828 -1.298 1 95.25 500 ALA A O 1
ATOM 3956 N N . CYS A 1 501 ? -16.75 24.375 -1.721 1 94.44 501 CYS A N 1
ATOM 3957 C CA . CYS A 1 501 ? -16.812 24.969 -0.385 1 94.44 501 CYS A CA 1
ATOM 3958 C C . CYS A 1 501 ? -18.188 25.547 -0.105 1 94.44 501 CYS A C 1
ATOM 3960 O O . CYS A 1 501 ? -18.719 25.391 0.994 1 94.44 501 CYS A O 1
ATOM 3962 N N . HIS A 1 502 ? -18.781 26.141 -1.106 1 93.12 502 HIS A N 1
ATOM 3963 C CA . HIS A 1 502 ? -20.125 26.719 -0.969 1 93.12 502 HIS A CA 1
ATOM 3964 C C . HIS A 1 502 ? -21.172 25.625 -0.791 1 93.12 502 HIS A C 1
ATOM 3966 O O . HIS A 1 502 ? -22.125 25.797 -0.021 1 93.12 502 HIS A O 1
ATOM 3972 N N . ASP A 1 503 ? -21.016 24.562 -1.538 1 89.75 503 ASP A N 1
ATOM 3973 C CA . ASP A 1 503 ? -21.938 23.453 -1.396 1 89.75 503 ASP A CA 1
ATOM 3974 C C . ASP A 1 503 ? -21.906 22.891 0.026 1 89.75 503 ASP A C 1
ATOM 3976 O O . ASP A 1 503 ? -22.953 22.547 0.582 1 89.75 503 ASP A O 1
ATOM 3980 N N . ILE A 1 504 ? -20.703 22.797 0.579 1 89.25 504 ILE A N 1
ATOM 3981 C CA . ILE A 1 504 ? -20.562 22.297 1.943 1 89.25 504 ILE A CA 1
ATOM 3982 C C . ILE A 1 504 ? -21.234 23.266 2.916 1 89.25 504 ILE A C 1
ATOM 3984 O O . ILE A 1 504 ? -21.938 22.844 3.83 1 89.25 504 ILE A O 1
ATOM 3988 N N . ALA A 1 505 ? -21 24.531 2.736 1 89.06 505 ALA A N 1
ATOM 3989 C CA . ALA A 1 505 ? -21.609 25.547 3.598 1 89.06 505 ALA A CA 1
ATOM 3990 C C . ALA A 1 505 ? -23.125 25.5 3.498 1 89.06 505 ALA A C 1
ATOM 3992 O O . ALA A 1 505 ? -23.828 25.672 4.5 1 89.06 505 ALA A O 1
ATOM 3993 N N . ALA A 1 506 ? -23.625 25.281 2.32 1 87 506 ALA A N 1
ATOM 3994 C CA . ALA A 1 506 ? -25.062 25.219 2.082 1 87 506 ALA A CA 1
ATOM 3995 C C . ALA A 1 506 ? -25.703 24.047 2.803 1 87 506 ALA A C 1
ATOM 3997 O O . ALA A 1 506 ? -26.844 24.125 3.264 1 87 506 ALA A O 1
ATOM 3998 N N . LEU A 1 507 ? -24.969 23.031 2.83 1 83.81 507 LEU A N 1
ATOM 3999 C CA . LEU A 1 507 ? -25.469 21.844 3.521 1 83.81 507 LEU A CA 1
ATOM 4000 C C . LEU A 1 507 ? -25.734 22.141 4.992 1 83.81 507 LEU A C 1
ATOM 4002 O O . LEU A 1 507 ? -26.641 21.578 5.59 1 83.81 507 LEU A O 1
ATOM 4006 N N . PHE A 1 508 ? -24.969 23.062 5.609 1 82.06 508 PHE A N 1
ATOM 4007 C CA . PHE A 1 508 ? -25.047 23.328 7.043 1 82.06 508 PHE A CA 1
ATOM 4008 C C . PHE A 1 508 ? -25.906 24.547 7.32 1 82.06 508 PHE A C 1
ATOM 4010 O O . PHE A 1 508 ? -26.141 24.906 8.477 1 82.06 508 PHE A O 1
ATOM 4017 N N . HIS A 1 509 ? -26.391 25.234 6.309 1 76.06 509 HIS A N 1
ATOM 4018 C CA . HIS A 1 509 ? -27.25 26.406 6.508 1 76.06 509 HIS A CA 1
ATOM 4019 C C . HIS A 1 509 ? -28.641 26 6.957 1 76.06 509 HIS A C 1
ATOM 4021 O O . HIS A 1 509 ? -29.234 25.078 6.402 1 76.06 509 HIS A O 1
ATOM 4027 N N . PRO A 1 510 ? -29.078 26.484 8.195 1 59.91 510 PRO A N 1
ATOM 4028 C CA . PRO A 1 510 ? -30.344 26.109 8.836 1 59.91 510 PRO A CA 1
ATOM 4029 C C . PRO A 1 510 ? -31.531 26.188 7.875 1 59.91 510 PRO A C 1
ATOM 4031 O O . PRO A 1 510 ? -32.469 25.406 8 1 59.91 510 PRO A O 1
ATOM 4034 N N . SER A 1 511 ? -31.719 27.344 7.172 1 51.22 511 SER A N 1
ATOM 4035 C CA . SER A 1 511 ? -32.938 27.484 6.391 1 51.22 511 SER A CA 1
ATOM 4036 C C . SER A 1 511 ? -33.156 26.297 5.453 1 51.22 511 SER A C 1
ATOM 4038 O O . SER A 1 511 ? -34.281 25.938 5.129 1 51.22 511 SER A O 1
ATOM 4040 N N . GLN A 1 512 ? -32.188 25.875 4.84 1 47.03 512 GLN A N 1
ATOM 4041 C CA . GLN A 1 512 ? -32.344 24.844 3.828 1 47.03 512 GLN A CA 1
ATOM 4042 C C . GLN A 1 512 ? -32.5 23.469 4.469 1 47.03 512 GLN A C 1
ATOM 4044 O O . GLN A 1 512 ? -33.062 22.562 3.861 1 47.03 512 GLN A O 1
ATOM 4049 N N . ASN A 1 513 ? -31.844 23.141 5.516 1 50.22 513 ASN A N 1
ATOM 4050 C CA . ASN A 1 513 ? -31.875 21.781 6.059 1 50.22 513 ASN A CA 1
ATOM 4051 C C . ASN A 1 513 ? -32.969 21.625 7.102 1 50.22 513 ASN A C 1
ATOM 4053 O O . ASN A 1 513 ? -32.75 21.844 8.289 1 50.22 513 ASN A O 1
ATOM 4057 N N . GLN A 1 514 ? -34.25 22.031 6.789 1 44.44 514 GLN A N 1
ATOM 4058 C CA . GLN A 1 514 ? -35.469 21.938 7.566 1 44.44 514 GLN A CA 1
ATOM 4059 C C . GLN A 1 514 ? -35.5 20.656 8.383 1 44.44 514 GLN A C 1
ATOM 4061 O O . GLN A 1 514 ? -35.938 20.656 9.539 1 44.44 514 GLN A O 1
ATOM 4066 N N . SER A 1 515 ? -35.719 19.469 7.73 1 43.94 515 SER A N 1
ATOM 4067 C CA . SER A 1 515 ? -36.375 18.281 8.273 1 43.94 515 SER A CA 1
ATOM 4068 C C . SER A 1 515 ? -35.438 17.469 9.141 1 43.94 515 SER A C 1
ATOM 4070 O O . SER A 1 515 ? -35.094 16.328 8.805 1 43.94 515 SER A O 1
ATOM 4072 N N . ARG A 1 516 ? -34.438 18.078 9.766 1 45.19 516 ARG A N 1
ATOM 4073 C CA . ARG A 1 516 ? -33.781 17.172 10.68 1 45.19 516 ARG A CA 1
ATOM 4074 C C . ARG A 1 516 ? -34.75 16.594 11.703 1 45.19 516 ARG A C 1
ATOM 4076 O O . ARG A 1 516 ? -35.469 17.344 12.375 1 45.19 516 ARG A O 1
ATOM 4083 N N . HIS A 1 517 ? -35.094 15.492 11.68 1 42.06 517 HIS A N 1
ATOM 4084 C CA . HIS A 1 517 ? -35.688 14.875 12.859 1 42.06 517 HIS A CA 1
ATOM 4085 C C . HIS A 1 517 ? -34.844 15.125 14.094 1 42.06 517 HIS A C 1
ATOM 4087 O O . HIS A 1 517 ? -33.656 14.773 14.109 1 42.06 517 HIS A O 1
ATOM 4093 N N . ALA A 1 518 ? -34.969 16.141 15.031 1 38.75 518 ALA A N 1
ATOM 4094 C CA . ALA A 1 518 ? -34.406 16.75 16.234 1 38.75 518 ALA A CA 1
ATOM 4095 C C . ALA A 1 518 ? -33.656 15.719 17.062 1 38.75 518 ALA A C 1
ATOM 4097 O O . ALA A 1 518 ? -32.688 16.062 17.75 1 38.75 518 ALA A O 1
ATOM 4098 N N . ASP A 1 519 ? -34.094 14.523 17.453 1 39.56 519 ASP A N 1
ATOM 4099 C CA . ASP A 1 519 ? -33.688 13.805 18.656 1 39.56 519 ASP A CA 1
ATOM 4100 C C . ASP A 1 519 ? -32.344 13.094 18.469 1 39.56 519 ASP A C 1
ATOM 4102 O O . ASP A 1 519 ? -31.719 12.672 19.438 1 39.56 519 ASP A O 1
ATOM 4106 N N . ARG A 1 520 ? -32.094 12.109 17.484 1 39.47 520 ARG A N 1
ATOM 4107 C CA . ARG A 1 520 ? -31.172 11.016 17.75 1 39.47 520 ARG A CA 1
ATOM 4108 C C . ARG A 1 520 ? -29.781 11.305 17.172 1 39.47 520 ARG A C 1
ATOM 4110 O O . ARG A 1 520 ? -28.844 10.547 17.406 1 39.47 520 ARG A O 1
ATOM 4117 N N . THR A 1 521 ? -29.594 11.492 15.836 1 46.88 521 THR A N 1
ATOM 4118 C CA . THR A 1 521 ? -28.281 11.242 15.234 1 46.88 521 THR A CA 1
ATOM 4119 C C . THR A 1 521 ? -27.328 12.398 15.523 1 46.88 521 THR A C 1
ATOM 4121 O O . THR A 1 521 ? -27.719 13.562 15.461 1 46.88 521 THR A O 1
ATOM 4124 N N . PRO A 1 522 ? -26.219 12.156 16.266 1 51.41 522 PRO A N 1
ATOM 4125 C CA . PRO A 1 522 ? -25.188 13.164 16.516 1 51.41 522 PRO A CA 1
ATOM 4126 C C . PRO A 1 522 ? -25 14.117 15.336 1 51.41 522 PRO A C 1
ATOM 4128 O O . PRO A 1 522 ? -24.703 13.68 14.219 1 51.41 522 PRO A O 1
ATOM 4131 N N . GLY A 1 523 ? -25.797 15.078 15.164 1 60.03 523 GLY A N 1
ATOM 4132 C CA . GLY A 1 523 ? -26.047 16.062 14.117 1 60.03 523 GLY A CA 1
ATOM 4133 C C . GLY A 1 523 ? -24.781 16.781 13.672 1 60.03 523 GLY A C 1
ATOM 4134 O O . GLY A 1 523 ? -23.734 16.672 14.32 1 60.03 523 GLY A O 1
ATOM 4135 N N . MET A 1 524 ? -24.656 17.047 12.461 1 68.88 524 MET A N 1
ATOM 4136 C CA . MET A 1 524 ? -23.656 17.891 11.82 1 68.88 524 MET A CA 1
ATOM 4137 C C . MET A 1 524 ? -23.438 19.172 12.625 1 68.88 524 MET A C 1
ATOM 4139 O O . MET A 1 524 ? -24.406 19.812 13.062 1 68.88 524 MET A O 1
ATOM 4143 N N . THR A 1 525 ? -22.203 19.203 13.172 1 79.44 525 THR A N 1
ATOM 4144 C CA . THR A 1 525 ? -21.812 20.328 14.008 1 79.44 525 THR A CA 1
ATOM 4145 C C . THR A 1 525 ? -20.891 21.281 13.242 1 79.44 525 THR A C 1
ATOM 4147 O O . THR A 1 525 ? -20.609 21.047 12.062 1 79.44 525 THR A O 1
ATOM 4150 N N . LYS A 1 526 ? -20.625 22.266 13.898 1 87.62 526 LYS A N 1
ATOM 4151 C CA . LYS A 1 526 ? -19.656 23.234 13.375 1 87.62 526 LYS A CA 1
ATOM 4152 C C . LYS A 1 526 ? -18.312 22.578 13.102 1 87.62 526 LYS A C 1
ATOM 4154 O O . LYS A 1 526 ? -17.562 23.016 12.219 1 87.62 526 LYS A O 1
ATOM 4159 N N . PHE A 1 527 ? -18.109 21.531 13.805 1 94.06 527 PHE A N 1
ATOM 4160 C CA . PHE A 1 527 ? -16.891 20.781 13.57 1 94.06 527 PHE A CA 1
ATOM 4161 C C . PHE A 1 527 ? -16.797 20.328 12.125 1 94.06 527 PHE A C 1
ATOM 4163 O O . PHE A 1 527 ? -15.773 20.5 11.469 1 94.06 527 PHE A O 1
ATOM 4170 N N . HIS A 1 528 ? -17.828 19.75 11.625 1 94.56 528 HIS A N 1
ATOM 4171 C CA . HIS A 1 528 ? -17.828 19.156 10.297 1 94.56 528 HIS A CA 1
ATOM 4172 C C . HIS A 1 528 ? -17.656 20.234 9.219 1 94.56 528 HIS A C 1
ATOM 4174 O O . HIS A 1 528 ? -16.891 20.047 8.273 1 94.56 528 HIS A O 1
ATOM 4180 N N . LEU A 1 529 ? -18.359 21.312 9.422 1 93.62 529 LEU A N 1
ATOM 4181 C CA . LEU A 1 529 ? -18.266 22.406 8.461 1 93.62 529 LEU A CA 1
ATOM 4182 C C . LEU A 1 529 ? -16.844 22.938 8.375 1 93.62 529 LEU A C 1
ATOM 4184 O O . LEU A 1 529 ? -16.281 23.031 7.285 1 93.62 529 LEU A O 1
ATOM 4188 N N . ARG A 1 530 ? -16.281 23.281 9.539 1 95.19 530 ARG A N 1
ATOM 4189 C CA . ARG A 1 530 ? -14.953 23.875 9.57 1 95.19 530 ARG A CA 1
ATOM 4190 C C . ARG A 1 530 ? -13.898 22.891 9.094 1 95.19 530 ARG A C 1
ATOM 4192 O O . ARG A 1 530 ? -12.938 23.266 8.414 1 95.19 530 ARG A O 1
ATOM 4199 N N . PHE A 1 531 ? -14.094 21.672 9.477 1 96.38 531 PHE A N 1
ATOM 4200 C CA . PHE A 1 531 ? -13.172 20.625 9.047 1 96.38 531 PHE A CA 1
ATOM 4201 C C . PHE A 1 531 ? -13.172 20.484 7.527 1 96.38 531 PHE A C 1
ATOM 4203 O O . PHE A 1 531 ? -12.117 20.469 6.898 1 96.38 531 PHE A O 1
ATOM 4210 N N . LEU A 1 532 ? -14.312 20.359 6.934 1 96.31 532 LEU A N 1
ATOM 4211 C CA . LEU A 1 532 ? -14.453 20.125 5.5 1 96.31 532 LEU A CA 1
ATOM 4212 C C . LEU A 1 532 ? -14.031 21.359 4.711 1 96.31 532 LEU A C 1
ATOM 4214 O O . LEU A 1 532 ? -13.43 21.234 3.639 1 96.31 532 LEU A O 1
ATOM 4218 N N . ASP A 1 533 ? -14.375 22.469 5.234 1 95.75 533 ASP A N 1
ATOM 4219 C CA . ASP A 1 533 ? -13.945 23.688 4.574 1 95.75 533 ASP A CA 1
ATOM 4220 C C . ASP A 1 533 ? -12.422 23.797 4.539 1 95.75 533 ASP A C 1
ATOM 4222 O O . ASP A 1 533 ? -11.844 24.141 3.506 1 95.75 533 ASP A O 1
ATOM 4226 N N . THR A 1 534 ? -11.82 23.547 5.719 1 96.62 534 THR A N 1
ATOM 4227 C CA . THR A 1 534 ? -10.359 23.547 5.785 1 96.62 534 THR A CA 1
ATOM 4228 C C . THR A 1 534 ? -9.773 22.547 4.797 1 96.62 534 THR A C 1
ATOM 4230 O O . THR A 1 534 ? -8.781 22.844 4.125 1 96.62 534 THR A O 1
ATOM 4233 N N . TYR A 1 535 ? -10.406 21.438 4.719 1 96.38 535 TYR A N 1
ATOM 4234 C CA . TYR A 1 535 ? -9.945 20.359 3.854 1 96.38 535 TYR A CA 1
ATOM 4235 C C . TYR A 1 535 ? -9.977 20.781 2.391 1 96.38 535 TYR A C 1
ATOM 4237 O O . TYR A 1 535 ? -9 20.578 1.662 1 96.38 535 TYR A O 1
ATOM 4245 N N . LEU A 1 536 ? -11 21.375 1.942 1 96.81 536 LEU A N 1
ATOM 4246 C CA . LEU A 1 536 ? -11.141 21.781 0.55 1 96.81 536 LEU A CA 1
ATOM 4247 C C . LEU A 1 536 ? -10.25 22.984 0.241 1 96.81 536 LEU A C 1
ATOM 4249 O O . LEU A 1 536 ? -9.68 23.078 -0.849 1 96.81 536 LEU A O 1
ATOM 4253 N N . ARG A 1 537 ? -10.148 23.859 1.158 1 96.75 537 ARG A N 1
ATOM 4254 C CA . ARG A 1 537 ? -9.32 25.047 0.944 1 96.75 537 ARG A CA 1
ATOM 4255 C C . ARG A 1 537 ? -7.844 24.672 0.85 1 96.75 537 ARG A C 1
ATOM 4257 O O . ARG A 1 537 ? -7.055 25.375 0.224 1 96.75 537 ARG A O 1
ATOM 4264 N N . ARG A 1 538 ? -7.484 23.609 1.467 1 96.12 538 ARG A N 1
ATOM 4265 C CA . ARG A 1 538 ? -6.109 23.125 1.34 1 96.12 538 ARG A CA 1
ATOM 4266 C C . ARG A 1 538 ? -5.785 22.781 -0.108 1 96.12 538 ARG A C 1
ATOM 4268 O O . ARG A 1 538 ? -4.68 23.047 -0.582 1 96.12 538 ARG A O 1
ATOM 4275 N N . TYR A 1 539 ? -6.738 22.188 -0.841 1 96.62 539 TYR A N 1
ATOM 4276 C CA . TYR A 1 539 ? -6.551 21.922 -2.264 1 96.62 539 TYR A CA 1
ATOM 4277 C C . TYR A 1 539 ? -6.336 23.219 -3.033 1 96.62 539 TYR A C 1
ATOM 4279 O O . TYR A 1 539 ? -5.465 23.297 -3.9 1 96.62 539 TYR A O 1
ATOM 4287 N N . ILE A 1 540 ? -7.145 24.172 -2.707 1 97.12 540 ILE A N 1
ATOM 4288 C CA . ILE A 1 540 ? -7.051 25.469 -3.377 1 97.12 540 ILE A CA 1
ATOM 4289 C C . ILE A 1 540 ? -5.68 26.078 -3.125 1 97.12 540 ILE A C 1
ATOM 4291 O O . ILE A 1 540 ? -5.031 26.562 -4.055 1 97.12 540 ILE A O 1
ATOM 4295 N N . LEU A 1 541 ? -5.285 26.016 -1.901 1 96.69 541 LEU A N 1
ATOM 4296 C CA . LEU A 1 541 ? -3.99 26.562 -1.52 1 96.69 541 LEU A CA 1
ATOM 4297 C C . LEU A 1 541 ? -2.863 25.891 -2.295 1 96.69 541 LEU A C 1
ATOM 4299 O O . LEU A 1 541 ? -1.979 26.562 -2.828 1 96.69 541 LEU A O 1
ATOM 4303 N N . PHE A 1 542 ? -2.863 24.594 -2.406 1 95.38 542 PHE A N 1
ATOM 4304 C CA . PHE A 1 542 ? -1.789 23.844 -3.049 1 95.38 542 PHE A CA 1
ATOM 4305 C C . PHE A 1 542 ? -1.78 24.094 -4.551 1 95.38 542 PHE A C 1
ATOM 4307 O O . PHE A 1 542 ? -0.716 24.141 -5.172 1 95.38 542 PHE A O 1
ATOM 4314 N N . LEU A 1 543 ? -2.938 24.312 -5.125 1 94.38 543 LEU A N 1
ATOM 4315 C CA . LEU A 1 543 ? -3.047 24.578 -6.555 1 94.38 543 LEU A CA 1
ATOM 4316 C C . LEU A 1 543 ? -2.445 25.938 -6.895 1 94.38 543 LEU A C 1
ATOM 4318 O O . LEU A 1 543 ? -1.802 26.094 -7.934 1 94.38 543 LEU A O 1
ATOM 4322 N N . HIS A 1 544 ? -2.605 26.891 -6.02 1 95.75 544 HIS A N 1
ATOM 4323 C CA . HIS A 1 544 ? -2.277 28.266 -6.344 1 95.75 544 HIS A CA 1
ATOM 4324 C C . HIS A 1 544 ? -0.925 28.672 -5.766 1 95.75 544 HIS A C 1
ATOM 4326 O O . HIS A 1 544 ? -0.34 29.672 -6.172 1 95.75 544 HIS A O 1
ATOM 4332 N N . ARG A 1 545 ? -0.43 27.938 -4.855 1 94.88 545 ARG A N 1
ATOM 4333 C CA . ARG A 1 545 ? 0.769 28.297 -4.109 1 94.88 545 ARG A CA 1
ATOM 4334 C C . ARG A 1 545 ? 1.954 28.516 -5.047 1 94.88 545 ARG A C 1
ATOM 4336 O O . ARG A 1 545 ? 2.689 29.5 -4.914 1 94.88 545 ARG A O 1
ATOM 4343 N N . PRO A 1 546 ? 2.195 27.594 -6.031 1 92.56 546 PRO A N 1
ATOM 4344 C CA . PRO A 1 546 ? 3.322 27.844 -6.93 1 92.56 546 PRO A CA 1
ATOM 4345 C C . PRO A 1 546 ? 3.188 29.172 -7.68 1 92.56 546 PRO A C 1
ATOM 4347 O O . PRO A 1 546 ? 4.18 29.875 -7.879 1 92.56 546 PRO A O 1
ATOM 4350 N N . PHE A 1 547 ? 2.01 29.578 -8.047 1 94.25 547 PHE A N 1
ATOM 4351 C CA . PHE A 1 547 ? 1.756 30.828 -8.75 1 94.25 547 PHE A CA 1
ATOM 4352 C C . PHE A 1 547 ? 1.845 32 -7.797 1 94.25 547 PHE A C 1
ATOM 4354 O O . PHE A 1 547 ? 2.264 33.094 -8.188 1 94.25 547 PHE A O 1
ATOM 4361 N N . MET A 1 548 ? 1.368 31.75 -6.57 1 95.81 548 MET A N 1
ATOM 4362 C CA . MET A 1 548 ? 1.509 32.781 -5.547 1 95.81 548 MET A CA 1
ATOM 4363 C C . MET A 1 548 ? 2.977 33.125 -5.34 1 95.81 548 MET A C 1
ATOM 4365 O O . MET A 1 548 ? 3.318 34.312 -5.234 1 95.81 548 MET A O 1
ATOM 4369 N N . ILE A 1 549 ? 3.828 32.156 -5.281 1 93.25 549 ILE A N 1
ATOM 4370 C CA . ILE A 1 549 ? 5.262 32.344 -5.113 1 93.25 549 ILE A CA 1
ATOM 4371 C C . ILE A 1 549 ? 5.82 33.125 -6.32 1 93.25 549 ILE A C 1
ATOM 4373 O O . ILE A 1 549 ? 6.586 34.062 -6.164 1 93.25 549 ILE A O 1
ATOM 4377 N N . GLN A 1 550 ? 5.34 32.75 -7.504 1 92.31 550 GLN A N 1
ATOM 4378 C CA . GLN A 1 550 ? 5.812 33.375 -8.734 1 92.31 550 GLN A CA 1
ATOM 4379 C C . GLN A 1 550 ? 5.266 34.781 -8.891 1 92.31 550 GLN A C 1
ATOM 4381 O O . GLN A 1 550 ? 5.867 35.625 -9.57 1 92.31 550 GLN A O 1
ATOM 4386 N N . ALA A 1 551 ? 4.16 35.094 -8.25 1 94.38 551 ALA A N 1
ATOM 4387 C CA . ALA A 1 551 ? 3.496 36.375 -8.344 1 94.38 551 ALA A CA 1
ATOM 4388 C C . ALA A 1 551 ? 4.367 37.5 -7.758 1 94.38 551 ALA A C 1
ATOM 4390 O O . ALA A 1 551 ? 4.168 38.656 -8.055 1 94.38 551 ALA A O 1
ATOM 4391 N N . ARG A 1 552 ? 5.297 37.156 -6.918 1 90.12 552 ARG A N 1
ATOM 4392 C CA . ARG A 1 552 ? 6.215 38.156 -6.352 1 90.12 552 ARG A CA 1
ATOM 4393 C C . ARG A 1 552 ? 7.051 38.812 -7.441 1 90.12 552 ARG A C 1
ATOM 4395 O O . ARG A 1 552 ? 7.414 39.969 -7.328 1 90.12 552 ARG A O 1
ATOM 4402 N N . GLU A 1 553 ? 7.281 38.031 -8.539 1 88 553 GLU A N 1
ATOM 4403 C CA . GLU A 1 553 ? 8.094 38.531 -9.641 1 88 553 GLU A CA 1
ATOM 4404 C C . GLU A 1 553 ? 7.242 38.781 -10.883 1 88 553 GLU A C 1
ATOM 4406 O O . GLU A 1 553 ? 7.621 39.562 -11.758 1 88 553 GLU A O 1
ATOM 4411 N N . ASP A 1 554 ? 6.121 38.094 -10.953 1 91.94 554 ASP A N 1
ATOM 4412 C CA . ASP A 1 554 ? 5.262 38.156 -12.125 1 91.94 554 ASP A CA 1
ATOM 4413 C C . ASP A 1 554 ? 3.828 38.531 -11.742 1 91.94 554 ASP A C 1
ATOM 4415 O O . ASP A 1 554 ? 3.057 37.656 -11.312 1 91.94 554 ASP A O 1
ATOM 4419 N N . PRO A 1 555 ? 3.441 39.719 -11.938 1 90.94 555 PRO A N 1
ATOM 4420 C CA . PRO A 1 555 ? 2.125 40.188 -11.492 1 90.94 555 PRO A CA 1
ATOM 4421 C C . PRO A 1 555 ? 0.978 39.469 -12.203 1 90.94 555 PRO A C 1
ATOM 4423 O O . PRO A 1 555 ? -0.173 39.562 -11.766 1 90.94 555 PRO A O 1
ATOM 4426 N N . ARG A 1 556 ? 1.188 38.75 -13.312 1 91.06 556 ARG A N 1
ATOM 4427 C CA . ARG A 1 556 ? 0.149 38 -14.016 1 91.06 556 ARG A CA 1
ATOM 4428 C C . ARG A 1 556 ? -0.519 37 -13.102 1 91.06 556 ARG A C 1
ATOM 4430 O O . ARG A 1 556 ? -1.67 36.625 -13.32 1 91.06 556 ARG A O 1
ATOM 4437 N N . PHE A 1 557 ? 0.231 36.656 -12.062 1 96 557 PHE A N 1
ATOM 4438 C CA . PHE A 1 557 ? -0.257 35.594 -11.195 1 96 557 PHE A CA 1
ATOM 4439 C C . PHE A 1 557 ? -0.801 36.188 -9.891 1 96 557 PHE A C 1
ATOM 4441 O O . PHE A 1 557 ? -0.944 35.469 -8.898 1 96 557 PHE A O 1
ATOM 4448 N N . TYR A 1 558 ? -1.152 37.438 -9.875 1 95.31 558 TYR A N 1
ATOM 4449 C CA . TYR A 1 558 ? -1.586 38.125 -8.672 1 95.31 558 TYR A CA 1
ATOM 4450 C C . TYR A 1 558 ? -2.863 37.5 -8.117 1 95.31 558 TYR A C 1
ATOM 4452 O O . TYR A 1 558 ? -3.061 37.469 -6.898 1 95.31 558 TYR A O 1
ATOM 4460 N N . LEU A 1 559 ? -3.73 37.094 -8.984 1 96.19 559 LEU A N 1
ATOM 4461 C CA . LEU A 1 559 ? -4.984 36.5 -8.531 1 96.19 559 LEU A CA 1
ATOM 4462 C C . LEU A 1 559 ? -4.723 35.281 -7.621 1 96.19 559 LEU A C 1
ATOM 4464 O O . LEU A 1 559 ? -5.465 35.062 -6.664 1 96.19 559 LEU A O 1
ATOM 4468 N N . SER A 1 560 ? -3.75 34.5 -7.949 1 96.81 560 SER A N 1
ATOM 4469 C CA . SER A 1 560 ? -3.398 33.344 -7.117 1 96.81 560 SER A CA 1
ATOM 4470 C C . SER A 1 560 ? -2.922 33.812 -5.738 1 96.81 560 SER A C 1
ATOM 4472 O O . SER A 1 560 ? -3.174 33.125 -4.738 1 96.81 560 SER A O 1
ATOM 4474 N N . ARG A 1 561 ? -2.188 34.875 -5.66 1 96.12 561 ARG A N 1
ATOM 4475 C CA . ARG A 1 561 ? -1.785 35.438 -4.375 1 96.12 561 ARG A CA 1
ATOM 4476 C C . ARG A 1 561 ? -3.004 35.781 -3.527 1 96.12 561 ARG A C 1
ATOM 4478 O O . ARG A 1 561 ? -3.055 35.469 -2.34 1 96.12 561 ARG A O 1
ATOM 4485 N N . LYS A 1 562 ? -3.988 36.375 -4.129 1 96.19 562 LYS A N 1
ATOM 4486 C CA . LYS A 1 562 ? -5.211 36.75 -3.436 1 96.19 562 LYS A CA 1
ATOM 4487 C C . LYS A 1 562 ? -5.988 35.531 -2.959 1 96.19 562 LYS A C 1
ATOM 4489 O O . LYS A 1 562 ? -6.469 35.5 -1.825 1 96.19 562 LYS A O 1
ATOM 4494 N N . VAL A 1 563 ? -6.121 34.594 -3.85 1 96.88 563 VAL A N 1
ATOM 4495 C CA . VAL A 1 563 ? -6.871 33.375 -3.539 1 96.88 563 VAL A CA 1
ATOM 4496 C C . VAL A 1 563 ? -6.211 32.656 -2.373 1 96.88 563 VAL A C 1
ATOM 4498 O O . VAL A 1 563 ? -6.895 32.156 -1.472 1 96.88 563 VAL A O 1
ATOM 4501 N N . CYS A 1 564 ? -4.906 32.531 -2.375 1 97.38 564 CYS A N 1
ATOM 4502 C CA . CYS A 1 564 ? -4.176 31.875 -1.292 1 97.38 564 CYS A CA 1
ATOM 4503 C C . CYS A 1 564 ? -4.371 32.625 0.022 1 97.38 564 CYS A C 1
ATOM 4505 O O . CYS A 1 564 ? -4.586 32 1.066 1 97.38 564 CYS A O 1
ATOM 4507 N N . LEU A 1 565 ? -4.27 33.969 -0.025 1 97.19 565 LEU A N 1
ATOM 4508 C CA . LEU A 1 565 ? -4.449 34.781 1.17 1 97.19 565 LEU A CA 1
ATOM 4509 C C . LEU A 1 565 ? -5.84 34.562 1.759 1 97.19 565 LEU A C 1
ATOM 4511 O O . LEU A 1 565 ? -5.984 34.344 2.963 1 97.19 565 LEU A O 1
ATOM 4515 N N . GLU A 1 566 ? -6.832 34.625 0.917 1 96.38 566 GLU A N 1
ATOM 4516 C CA . GLU A 1 566 ? -8.211 34.438 1.364 1 96.38 566 GLU A CA 1
ATOM 4517 C C . GLU A 1 566 ? -8.422 33.094 2.018 1 96.38 566 GLU A C 1
ATOM 4519 O O . GLU A 1 566 ? -9.062 32.969 3.064 1 96.38 566 GLU A O 1
ATOM 4524 N N . SER A 1 567 ? -7.898 32.062 1.351 1 97.12 567 SER A N 1
ATOM 4525 C CA . SER A 1 567 ? -8.031 30.719 1.885 1 97.12 567 SER A CA 1
ATOM 4526 C C . SER A 1 567 ? -7.34 30.594 3.238 1 97.12 567 SER A C 1
ATOM 4528 O O . SER A 1 567 ? -7.887 30 4.164 1 97.12 567 SER A O 1
ATOM 4530 N N . CYS A 1 568 ? -6.184 31.156 3.414 1 97.69 568 CYS A N 1
ATOM 4531 C CA . CYS A 1 568 ? -5.418 31.062 4.652 1 97.69 568 CYS A CA 1
ATOM 4532 C C . CYS A 1 568 ? -6.09 31.859 5.773 1 97.69 568 CYS A C 1
ATOM 4534 O O . CYS A 1 568 ? -6.082 31.422 6.93 1 97.69 568 CYS A O 1
ATOM 4536 N N . ILE A 1 569 ? -6.641 33.062 5.453 1 97.44 569 ILE A N 1
ATOM 4537 C CA . ILE A 1 569 ? -7.312 33.875 6.453 1 97.44 569 ILE A CA 1
ATOM 4538 C C . ILE A 1 569 ? -8.508 33.125 7.027 1 97.44 569 ILE A C 1
ATOM 4540 O O . ILE A 1 569 ? -8.719 33.094 8.242 1 97.44 569 ILE A O 1
ATOM 4544 N N . VAL A 1 570 ? -9.242 32.469 6.168 1 96.81 570 VAL A N 1
ATOM 4545 C CA . VAL A 1 570 ? -10.414 31.719 6.605 1 96.81 570 VAL A CA 1
ATOM 4546 C C . VAL A 1 570 ? -9.984 30.562 7.508 1 96.81 570 VAL A C 1
ATOM 4548 O O . VAL A 1 570 ? -10.539 30.375 8.594 1 96.81 570 VAL A O 1
ATOM 4551 N N . VAL A 1 571 ? -9.023 29.781 7.07 1 97.31 571 VAL A N 1
ATOM 4552 C CA . VAL A 1 571 ? -8.57 28.641 7.844 1 97.31 571 VAL A CA 1
ATOM 4553 C C . VAL A 1 571 ? -7.988 29.109 9.172 1 97.31 571 VAL A C 1
ATOM 4555 O O . VAL A 1 571 ? -8.234 28.5 10.219 1 97.31 571 VAL A O 1
ATOM 4558 N N . ALA A 1 572 ? -7.203 30.203 9.156 1 97.62 572 ALA A N 1
ATOM 4559 C CA . ALA A 1 572 ? -6.613 30.75 10.375 1 97.62 572 ALA A CA 1
ATOM 4560 C C . ALA A 1 572 ? -7.699 31.172 11.359 1 97.62 572 ALA A C 1
ATOM 4562 O O . ALA A 1 572 ? -7.523 31.062 12.57 1 97.62 572 ALA A O 1
ATOM 4563 N N . SER A 1 573 ? -8.789 31.641 10.883 1 96.62 573 SER A N 1
ATOM 4564 C CA . SER A 1 573 ? -9.867 32.125 11.734 1 96.62 573 SER A CA 1
ATOM 4565 C C . SER A 1 573 ? -10.5 31.016 12.539 1 96.62 573 SER A C 1
ATOM 4567 O O . SER A 1 573 ? -11.109 31.266 13.586 1 96.62 573 SER A O 1
ATOM 4569 N N . TYR A 1 574 ? -10.375 29.812 12.07 1 94.81 574 TYR A N 1
ATOM 4570 C CA . TYR A 1 574 ? -10.953 28.688 12.781 1 94.81 574 TYR A CA 1
ATOM 4571 C C . TYR A 1 574 ? -10.188 28.391 14.07 1 94.81 574 TYR A C 1
ATOM 4573 O O . TYR A 1 574 ? -10.641 27.625 14.914 1 94.81 574 TYR A O 1
ATOM 4581 N N . ALA A 1 575 ? -9.039 29.031 14.273 1 93.31 575 ALA A N 1
ATOM 4582 C CA . ALA A 1 575 ? -8.273 28.891 15.516 1 93.31 575 ALA A CA 1
ATOM 4583 C C . ALA A 1 575 ? -8.5 30.094 16.438 1 93.31 575 ALA A C 1
ATOM 4585 O O . ALA A 1 575 ? -7.93 30.156 17.531 1 93.31 575 ALA A O 1
ATOM 4586 N N . ASP A 1 576 ? -9.297 31.016 16.047 1 92.25 576 ASP A N 1
ATOM 4587 C CA . ASP A 1 576 ? -9.492 32.25 16.812 1 92.25 576 ASP A CA 1
ATOM 4588 C C . ASP A 1 576 ? -10.008 31.938 18.203 1 92.25 576 ASP A C 1
ATOM 4590 O O . ASP A 1 576 ? -9.68 32.656 19.172 1 92.25 576 ASP A O 1
ATOM 4594 N N . ASP A 1 577 ? -10.711 30.859 18.266 1 87.38 577 ASP A N 1
ATOM 4595 C CA . ASP A 1 577 ? -11.32 30.547 19.562 1 87.38 577 ASP A CA 1
ATOM 4596 C C . ASP A 1 577 ? -10.438 29.594 20.375 1 87.38 577 ASP A C 1
ATOM 4598 O O . ASP A 1 577 ? -10.805 29.188 21.469 1 87.38 577 ASP A O 1
ATOM 4602 N N . LEU A 1 578 ? -9.383 29.203 19.797 1 92.62 578 LEU A N 1
ATOM 4603 C CA . LEU A 1 578 ? -8.445 28.359 20.531 1 92.62 578 LEU A CA 1
ATOM 4604 C C . LEU A 1 578 ? -7.695 29.172 21.578 1 92.62 578 LEU A C 1
ATOM 4606 O O . LEU A 1 578 ? -6.922 30.078 21.234 1 92.62 578 LEU A O 1
ATOM 4610 N N . ASN A 1 579 ? -7.98 28.969 22.828 1 91 579 ASN A N 1
ATOM 4611 C CA . ASN A 1 579 ? -7.352 29.703 23.906 1 91 579 ASN A CA 1
ATOM 4612 C C . ASN A 1 579 ? -6.805 28.781 24.984 1 91 579 ASN A C 1
ATOM 4614 O O . ASN A 1 579 ? -7.367 28.688 26.078 1 91 579 ASN A O 1
ATOM 4618 N N . LEU A 1 580 ? -5.738 28.219 24.797 1 89.5 580 LEU A N 1
ATOM 4619 C CA . LEU A 1 580 ? -5.086 27.312 25.75 1 89.5 580 LEU A CA 1
ATOM 4620 C C . LEU A 1 580 ? -4.355 28.109 26.828 1 89.5 580 LEU A C 1
ATOM 4622 O O . LEU A 1 580 ? -3.861 29.203 26.562 1 89.5 580 LEU A O 1
ATOM 4626 N N . PRO A 1 581 ? -4.234 27.781 28.047 1 83 581 PRO A N 1
ATOM 4627 C CA . PRO A 1 581 ? -4.777 26.516 28.578 1 83 581 PRO A CA 1
ATOM 4628 C C . PRO A 1 581 ? -6.246 26.625 28.969 1 83 581 PRO A C 1
ATOM 4630 O O . PRO A 1 581 ? -6.645 27.609 29.609 1 83 581 PRO A O 1
ATOM 4633 N N . SER A 1 582 ? -7.133 26.203 28.156 1 74.88 582 SER A N 1
ATOM 4634 C CA . SER A 1 582 ? -8.562 26.219 28.469 1 74.88 582 SER A CA 1
ATOM 4635 C C . SER A 1 582 ? -9.094 24.797 28.672 1 74.88 582 SER A C 1
ATOM 4637 O O . SER A 1 582 ? -8.609 23.859 28.047 1 74.88 582 SER A O 1
ATOM 4639 N N . ASP A 1 583 ? -10 24.797 29.562 1 66.19 583 ASP A N 1
ATOM 4640 C CA . ASP A 1 583 ? -10.594 23.484 29.859 1 66.19 583 ASP A CA 1
ATOM 4641 C C . ASP A 1 583 ? -11.711 23.156 28.875 1 66.19 583 ASP A C 1
ATOM 4643 O O . ASP A 1 583 ? -12.133 22 28.766 1 66.19 583 ASP A O 1
ATOM 4647 N N . THR A 1 584 ? -12.094 24.188 28.172 1 82.62 584 THR A N 1
ATOM 4648 C CA . THR A 1 584 ? -13.219 23.859 27.297 1 82.62 584 THR A CA 1
ATOM 4649 C C . THR A 1 584 ? -12.82 24.016 25.844 1 82.62 584 THR A C 1
ATOM 4651 O O . THR A 1 584 ? -12.789 25.125 25.297 1 82.62 584 THR A O 1
ATOM 4654 N N . LEU A 1 585 ? -12.414 23 25.234 1 88.5 585 LEU A N 1
ATOM 4655 C CA . LEU A 1 585 ? -12.016 23 23.828 1 88.5 585 LEU A CA 1
ATOM 4656 C C . LEU A 1 585 ? -13.102 22.359 22.953 1 88.5 585 LEU A C 1
ATOM 4658 O O . LEU A 1 585 ? -13.719 21.375 23.344 1 88.5 585 LEU A O 1
ATOM 4662 N N . ASP A 1 586 ? -13.406 22.984 21.859 1 91.62 586 ASP A N 1
ATOM 4663 C CA . ASP A 1 586 ? -14.289 22.328 20.906 1 91.62 586 ASP A CA 1
ATOM 4664 C C . ASP A 1 586 ? -13.562 21.203 20.172 1 91.62 586 ASP A C 1
ATOM 4666 O O . ASP A 1 586 ? -12.352 21.031 20.328 1 91.62 586 ASP A O 1
ATOM 4670 N N . ASP A 1 587 ? -14.242 20.406 19.406 1 93.56 587 ASP A N 1
ATOM 4671 C CA . ASP A 1 587 ? -13.703 19.219 18.766 1 93.56 587 ASP A CA 1
ATOM 4672 C C . ASP A 1 587 ? -12.594 19.578 17.781 1 93.56 587 ASP A C 1
ATOM 4674 O O . ASP A 1 587 ? -11.586 18.875 17.688 1 93.56 587 ASP A O 1
ATOM 4678 N N . LEU A 1 588 ? -12.773 20.656 17.016 1 94.88 588 LEU A N 1
ATOM 4679 C CA . LEU A 1 588 ? -11.758 21.047 16.047 1 94.88 588 LEU A CA 1
ATOM 4680 C C . LEU A 1 588 ? -10.461 21.438 16.734 1 94.88 588 LEU A C 1
ATOM 4682 O O . LEU A 1 588 ? -9.375 21.125 16.25 1 94.88 588 LEU A O 1
ATOM 4686 N N . SER A 1 589 ? -10.609 22.125 17.859 1 93.56 589 SER A N 1
ATOM 4687 C CA . SER A 1 589 ? -9.438 22.516 18.641 1 93.56 589 SER A CA 1
ATOM 4688 C C . SER A 1 589 ? -8.68 21.281 19.125 1 93.56 589 SER A C 1
ATOM 4690 O O . SER A 1 589 ? -7.453 21.234 19.047 1 93.56 589 SER A O 1
ATOM 4692 N N . HIS A 1 590 ? -9.438 20.281 19.641 1 93.12 590 HIS A N 1
ATOM 4693 C CA . HIS A 1 590 ? -8.812 19.031 20.078 1 93.12 590 HIS A CA 1
ATOM 4694 C C . HIS A 1 590 ? -8.023 18.391 18.938 1 93.12 590 HIS A C 1
ATOM 4696 O O . HIS A 1 590 ? -6.887 17.953 19.141 1 93.12 590 HIS A O 1
ATOM 4702 N N . LEU A 1 591 ? -8.609 18.391 17.797 1 95.25 591 LEU A N 1
ATOM 4703 C CA . LEU A 1 591 ? -7.996 17.75 16.625 1 95.25 591 LEU A CA 1
ATOM 4704 C C . LEU A 1 591 ? -6.742 18.5 16.203 1 95.25 591 LEU A C 1
ATOM 4706 O O . LEU A 1 591 ? -5.711 17.891 15.906 1 95.25 591 LEU A O 1
ATOM 4710 N N . THR A 1 592 ? -6.816 19.828 16.156 1 94.38 592 THR A N 1
ATOM 4711 C CA . THR A 1 592 ? -5.727 20.656 15.672 1 94.38 592 THR A CA 1
ATOM 4712 C C . THR A 1 592 ? -4.504 20.547 16.578 1 94.38 592 THR A C 1
ATOM 4714 O O . THR A 1 592 ? -3.367 20.672 16.109 1 94.38 592 THR A O 1
ATOM 4717 N N . ILE A 1 593 ? -4.727 20.219 17.844 1 92.06 593 ILE A N 1
ATOM 4718 C CA . ILE A 1 593 ? -3.658 20.141 18.828 1 92.06 593 ILE A CA 1
ATOM 4719 C C . ILE A 1 593 ? -2.859 18.859 18.625 1 92.06 593 ILE A C 1
ATOM 4721 O O . ILE A 1 593 ? -1.629 18.859 18.703 1 92.06 593 ILE A O 1
ATOM 4725 N N . VAL A 1 594 ? -3.594 17.781 18.266 1 91.19 594 VAL A N 1
ATOM 4726 C CA . VAL A 1 594 ? -2.92 16.5 18.297 1 91.19 594 VAL A CA 1
ATOM 4727 C C . VAL A 1 594 ? -2.791 15.953 16.859 1 91.19 594 VAL A C 1
ATOM 4729 O O . VAL A 1 594 ? -1.962 15.086 16.594 1 91.19 594 VAL A O 1
ATOM 4732 N N . GLY A 1 595 ? -3.582 16.453 15.945 1 92.62 595 GLY A N 1
ATOM 4733 C CA . GLY A 1 595 ? -3.648 15.898 14.602 1 92.62 595 GLY A CA 1
ATOM 4734 C C . GLY A 1 595 ? -2.379 16.125 13.797 1 92.62 595 GLY A C 1
ATOM 4735 O O . GLY A 1 595 ? -1.586 17 14.117 1 92.62 595 GLY A O 1
ATOM 4736 N N . ARG A 1 596 ? -2.219 15.312 12.734 1 92 596 ARG A N 1
ATOM 4737 C CA . ARG A 1 596 ? -1.082 15.438 11.828 1 92 596 ARG A CA 1
ATOM 4738 C C . ARG A 1 596 ? -1.528 15.914 10.445 1 92 596 ARG A C 1
ATOM 4740 O O . ARG A 1 596 ? -2.699 15.773 10.086 1 92 596 ARG A O 1
ATOM 4747 N N . GLY A 1 597 ? -0.573 16.484 9.766 1 89.19 597 GLY A N 1
ATOM 4748 C CA . GLY A 1 597 ? -0.844 16.891 8.391 1 89.19 597 GLY A CA 1
ATOM 4749 C C . GLY A 1 597 ? -2.012 17.844 8.273 1 89.19 597 GLY A C 1
ATOM 4750 O O . GLY A 1 597 ? -2.053 18.875 8.953 1 89.19 597 GLY A O 1
ATOM 4751 N N . SER A 1 598 ? -3.008 17.422 7.559 1 88.94 598 SER A N 1
ATOM 4752 C CA . SER A 1 598 ? -4.191 18.234 7.297 1 88.94 598 SER A CA 1
ATOM 4753 C C . SER A 1 598 ? -4.977 18.5 8.578 1 88.94 598 SER A C 1
ATOM 4755 O O . SER A 1 598 ? -5.68 19.516 8.688 1 88.94 598 SER A O 1
ATOM 4757 N N . PHE A 1 599 ? -4.801 17.688 9.539 1 95.5 599 PHE A N 1
ATOM 4758 C CA . PHE A 1 599 ? -5.605 17.781 10.75 1 95.5 599 PHE A CA 1
ATOM 4759 C C . PHE A 1 599 ? -5.098 18.906 11.648 1 95.5 599 PHE A C 1
ATOM 4761 O O . PHE A 1 599 ? -5.781 19.312 12.586 1 95.5 599 PHE A O 1
ATOM 4768 N N . LYS A 1 600 ? -3.941 19.531 11.328 1 95.19 600 LYS A N 1
ATOM 4769 C CA . LYS A 1 600 ? -3.41 20.641 12.102 1 95.19 600 LYS A CA 1
ATOM 4770 C C . LYS A 1 600 ? -4.168 21.938 11.797 1 95.19 600 LYS A C 1
ATOM 4772 O O . LYS A 1 600 ? -4.074 22.906 12.547 1 95.19 600 LYS A O 1
ATOM 4777 N N . GLY A 1 601 ? -4.844 21.984 10.695 1 95.06 601 GLY A N 1
ATOM 4778 C CA . GLY A 1 601 ? -5.688 23.109 10.336 1 95.06 601 GLY A CA 1
ATOM 4779 C C . GLY A 1 601 ? -4.945 24.438 10.328 1 95.06 601 GLY A C 1
ATOM 4780 O O . GLY A 1 601 ? -3.906 24.578 9.68 1 95.06 601 GLY A O 1
ATOM 4781 N N . ALA A 1 602 ? -5.387 25.297 11.195 1 96.25 602 ALA A N 1
ATOM 4782 C CA . ALA A 1 602 ? -4.863 26.656 11.25 1 96.25 602 ALA A CA 1
ATOM 4783 C C . ALA A 1 602 ? -3.422 26.672 11.75 1 96.25 602 ALA A C 1
ATOM 4785 O O . ALA A 1 602 ? -2.668 27.609 11.469 1 96.25 602 ALA A O 1
ATOM 4786 N N . LEU A 1 603 ? -3.02 25.656 12.438 1 97.06 603 LEU A N 1
ATOM 4787 C CA . LEU A 1 603 ? -1.693 25.625 13.039 1 97.06 603 LEU A CA 1
ATOM 4788 C C . LEU A 1 603 ? -0.685 24.969 12.102 1 97.06 603 LEU A C 1
ATOM 4790 O O . LEU A 1 603 ? 0.468 24.75 12.484 1 97.06 603 LEU A O 1
ATOM 4794 N N . SER A 1 604 ? -1.085 24.703 10.883 1 96.19 604 SER A N 1
ATOM 4795 C CA . SER A 1 604 ? -0.226 23.984 9.938 1 96.19 604 SER A CA 1
ATOM 4796 C C . SER A 1 604 ? 0.845 24.922 9.367 1 96.19 604 SER A C 1
ATOM 4798 O O . SER A 1 604 ? 0.656 26.141 9.312 1 96.19 604 SER A O 1
ATOM 4800 N N . PHE A 1 605 ? 1.931 24.344 8.906 1 94.38 605 PHE A N 1
ATOM 4801 C CA . PHE A 1 605 ? 2.99 25.094 8.234 1 94.38 605 PHE A CA 1
ATOM 4802 C C . PHE A 1 605 ? 2.471 25.734 6.957 1 9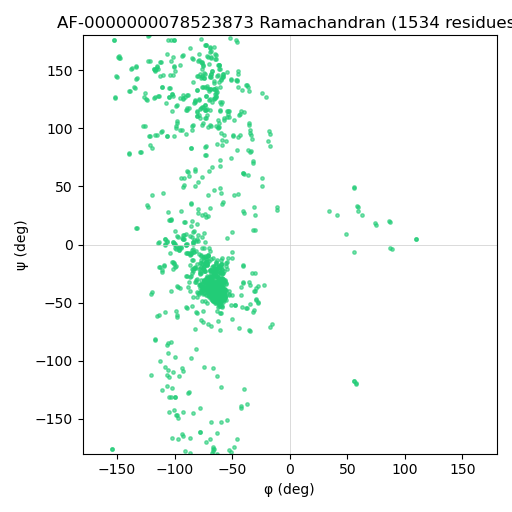4.38 605 PHE A C 1
ATOM 4804 O O . PHE A 1 605 ? 2.932 26.812 6.57 1 94.38 605 PHE A O 1
ATOM 4811 N N . ASP A 1 606 ? 1.523 25.141 6.371 1 95.31 606 ASP A N 1
ATOM 4812 C CA . ASP A 1 606 ? 0.972 25.672 5.129 1 95.31 606 ASP A CA 1
ATOM 4813 C C . ASP A 1 606 ? 0.372 27.062 5.344 1 95.31 606 ASP A C 1
ATOM 4815 O O . ASP A 1 606 ? 0.621 27.969 4.559 1 95.31 606 ASP A O 1
ATOM 4819 N N . VAL A 1 607 ? -0.388 27.188 6.41 1 97.12 607 VAL A N 1
ATOM 4820 C CA . VAL A 1 607 ? -1.04 28.453 6.719 1 97.12 607 VAL A CA 1
ATOM 4821 C C . VAL A 1 607 ? -0.006 29.453 7.223 1 97.12 607 VAL A C 1
ATOM 4823 O O . VAL A 1 607 ? 0.025 30.609 6.77 1 97.12 607 VAL A O 1
ATOM 4826 N N . ILE A 1 608 ? 0.883 29.047 8.07 1 96.56 608 ILE A N 1
ATOM 4827 C CA . ILE A 1 608 ? 1.879 29.906 8.711 1 96.56 608 ILE A CA 1
ATOM 4828 C C . ILE A 1 608 ? 2.812 30.484 7.648 1 96.56 608 ILE A C 1
ATOM 4830 O O . ILE A 1 608 ? 3.031 31.703 7.605 1 96.56 608 ILE A O 1
ATOM 4834 N N . THR A 1 609 ? 3.314 29.641 6.762 1 95.25 609 THR A N 1
ATOM 4835 C CA . THR A 1 609 ? 4.293 30.094 5.773 1 95.25 609 THR A CA 1
ATOM 4836 C C . THR A 1 609 ? 3.625 30.953 4.703 1 95.25 609 THR A C 1
ATOM 4838 O O . THR A 1 609 ? 4.211 31.922 4.23 1 95.25 609 THR A O 1
ATOM 4841 N N . SER A 1 610 ? 2.406 30.594 4.336 1 96.31 610 SER A N 1
ATOM 4842 C CA . SER A 1 610 ? 1.717 31.359 3.305 1 96.31 610 SER A CA 1
ATOM 4843 C C . SER A 1 610 ? 1.373 32.75 3.801 1 96.31 610 SER A C 1
ATOM 4845 O O . SER A 1 610 ? 1.588 33.75 3.09 1 96.31 610 SER A O 1
ATOM 4847 N N . LEU A 1 611 ? 0.859 32.875 5.027 1 97.06 611 LEU A N 1
ATOM 4848 C CA . LEU A 1 611 ? 0.544 34.188 5.594 1 97.06 611 LEU A CA 1
ATOM 4849 C C . LEU A 1 611 ? 1.814 35 5.848 1 97.06 611 LEU A C 1
ATOM 4851 O O . LEU A 1 611 ? 1.865 36.188 5.559 1 97.06 611 LEU A O 1
ATOM 4855 N N . GLY A 1 612 ? 2.816 34.344 6.422 1 96.19 612 GLY A N 1
ATOM 4856 C CA . GLY A 1 612 ? 4.09 35 6.648 1 96.19 612 GLY A CA 1
ATOM 4857 C C . GLY A 1 612 ? 4.707 35.562 5.375 1 96.19 612 GLY A C 1
ATOM 4858 O O . GLY A 1 612 ? 5.188 36.688 5.352 1 96.19 612 GLY A O 1
ATOM 4859 N N . LEU A 1 613 ? 4.684 34.75 4.324 1 95.06 613 LEU A N 1
ATOM 4860 C CA . LEU A 1 613 ? 5.277 35.156 3.059 1 95.06 613 LEU A CA 1
ATOM 4861 C C . LEU A 1 613 ? 4.496 36.312 2.441 1 95.06 613 LEU A C 1
ATOM 4863 O O . LEU A 1 613 ? 5.078 37.188 1.807 1 95.06 613 LEU A O 1
ATOM 4867 N N . GLU A 1 614 ? 3.174 36.281 2.584 1 95.62 614 GLU A N 1
ATOM 4868 C CA . GLU A 1 614 ? 2.354 37.375 2.092 1 95.62 614 GLU A CA 1
ATOM 4869 C C . GLU A 1 614 ? 2.74 38.688 2.76 1 95.62 614 GLU A C 1
ATOM 4871 O O . GLU A 1 614 ? 2.893 39.719 2.086 1 95.62 614 GLU A O 1
ATOM 4876 N N . ILE A 1 615 ? 2.912 38.688 4.059 1 95.81 615 ILE A N 1
ATOM 4877 C CA . ILE A 1 615 ? 3.285 39.906 4.797 1 95.81 615 ILE A CA 1
ATOM 4878 C C . ILE A 1 615 ? 4.68 40.344 4.375 1 95.81 615 ILE A C 1
ATOM 4880 O O . ILE A 1 615 ? 4.91 41.531 4.152 1 95.81 615 ILE A O 1
ATOM 4884 N N . ASP A 1 616 ? 5.559 39.375 4.285 1 93.06 616 ASP A N 1
ATOM 4885 C CA . ASP A 1 616 ? 6.918 39.656 3.828 1 93.06 616 ASP A CA 1
ATOM 4886 C C . ASP A 1 616 ? 6.906 40.312 2.449 1 93.06 616 ASP A C 1
ATOM 4888 O O . ASP A 1 616 ? 7.633 41.281 2.211 1 93.06 616 ASP A O 1
ATOM 4892 N N . THR A 1 617 ? 6.121 39.781 1.55 1 92.62 617 THR A N 1
ATOM 4893 C CA . THR A 1 617 ? 6.012 40.312 0.191 1 92.62 617 THR A CA 1
ATOM 4894 C C . THR A 1 617 ? 5.469 41.719 0.199 1 92.62 617 THR A C 1
ATOM 4896 O O . THR A 1 617 ? 5.961 42.594 -0.533 1 92.62 617 THR A O 1
ATOM 4899 N N . GLN A 1 618 ? 4.477 42 1.015 1 92.38 618 GLN A N 1
ATOM 4900 C CA . GLN A 1 618 ? 3.916 43.344 1.133 1 92.38 618 GLN A CA 1
ATOM 4901 C C . GLN A 1 618 ? 4.969 44.344 1.624 1 92.38 618 GLN A C 1
ATOM 4903 O O . GLN A 1 618 ? 5.043 45.469 1.129 1 92.38 618 GLN A O 1
ATOM 4908 N N . LEU A 1 619 ? 5.742 43.938 2.531 1 92.25 619 LEU A N 1
ATOM 4909 C CA . LEU A 1 619 ? 6.777 44.812 3.096 1 92.25 619 LEU A CA 1
ATOM 4910 C C . LEU A 1 619 ? 7.875 45.062 2.074 1 92.25 619 LEU A C 1
ATOM 4912 O O . LEU A 1 619 ? 8.391 46.188 1.993 1 92.25 619 LEU A O 1
ATOM 4916 N N . GLU A 1 620 ? 8.219 44.062 1.29 1 88.25 620 GLU A N 1
ATOM 4917 C CA . GLU A 1 620 ? 9.211 44.219 0.238 1 88.25 620 GLU A CA 1
ATOM 4918 C C . GLU A 1 620 ? 8.711 45.188 -0.842 1 88.25 620 GLU A C 1
ATOM 4920 O O . GLU A 1 620 ? 9.469 46 -1.354 1 88.25 620 GLU A O 1
ATOM 4925 N N . GLU A 1 621 ? 7.48 45 -1.19 1 87.62 621 GLU A N 1
ATOM 4926 C CA . GLU A 1 621 ? 6.879 45.906 -2.191 1 87.62 621 GLU A CA 1
ATOM 4927 C C . GLU A 1 621 ? 6.832 47.344 -1.7 1 87.62 621 GLU A C 1
ATOM 4929 O O . GLU A 1 621 ? 7.078 48.281 -2.471 1 87.62 621 GLU A O 1
ATOM 4934 N N . GLU A 1 622 ? 6.57 47.531 -0.458 1 84.94 622 GLU A N 1
ATOM 4935 C CA . GLU A 1 622 ? 6.547 48.844 0.14 1 84.94 622 GLU A CA 1
ATOM 4936 C C . GLU A 1 622 ? 7.941 49.469 0.161 1 84.94 622 GLU A C 1
ATOM 4938 O O . GLU A 1 622 ? 8.102 50.688 -0.083 1 84.94 622 GLU A O 1
ATOM 4943 N N . ALA A 1 623 ? 8.875 48.656 0.482 1 81.94 623 ALA A N 1
ATOM 4944 C CA . ALA A 1 623 ? 10.258 49.156 0.534 1 81.94 623 ALA A CA 1
ATOM 4945 C C . ALA A 1 623 ? 10.758 49.531 -0.856 1 81.94 623 ALA A C 1
ATOM 4947 O O . ALA A 1 623 ? 11.539 50.469 -1.003 1 81.94 623 ALA A O 1
ATOM 4948 N N . SER A 1 624 ? 10.398 48.812 -1.818 1 79.06 624 SER A N 1
ATOM 4949 C CA . SER A 1 624 ? 10.828 49.062 -3.186 1 79.06 624 SER A CA 1
ATOM 4950 C C . SER A 1 624 ? 10.188 50.344 -3.725 1 79.06 624 SER A C 1
ATOM 4952 O O . SER A 1 624 ? 10.75 51 -4.602 1 79.06 624 SER A O 1
ATOM 4954 N N . THR A 1 625 ? 9.117 50.531 -3.307 1 72.12 625 THR A N 1
ATOM 4955 C CA . THR A 1 625 ? 8.445 51.75 -3.76 1 72.12 625 THR A CA 1
ATOM 4956 C C . THR A 1 625 ? 8.961 52.969 -3 1 72.12 625 THR A C 1
ATOM 4958 O O . THR A 1 625 ? 8.844 54.094 -3.482 1 72.12 625 THR A O 1
ATOM 4961 N N . ARG A 1 626 ? 9.609 52.719 -1.718 1 64.75 626 ARG A N 1
ATOM 4962 C CA . ARG A 1 626 ? 10.195 53.812 -0.952 1 64.75 626 ARG A CA 1
ATOM 4963 C C . ARG A 1 626 ? 11.5 54.281 -1.578 1 64.75 626 ARG A C 1
ATOM 4965 O O . ARG A 1 626 ? 12.133 55.219 -1.084 1 64.75 626 ARG A O 1
ATOM 4972 N N . SER A 1 627 ? 12.164 53.656 -2.561 1 50.66 627 SER A N 1
ATOM 4973 C CA . SER A 1 627 ? 13.453 54.156 -3.031 1 50.66 627 SER A CA 1
ATOM 4974 C C . SER A 1 627 ? 13.484 55.688 -3.1 1 50.66 627 SER A C 1
ATOM 4976 O O . SER A 1 627 ? 14.398 56.312 -2.564 1 50.66 627 SER A O 1
ATOM 4978 N N . LEU A 1 628 ? 13.883 56.344 -4.586 1 45.72 628 LEU A N 1
ATOM 4979 C CA . LEU A 1 628 ? 14.867 57.406 -4.871 1 45.72 628 LEU A CA 1
ATOM 4980 C C . LEU A 1 628 ? 14.516 58.688 -4.148 1 45.72 628 LEU A C 1
ATOM 4982 O O . LEU A 1 628 ? 15.359 59.25 -3.445 1 45.72 628 LEU A O 1
ATOM 4986 N N . GLY A 1 629 ? 14.336 59.875 -5.023 1 40.38 629 GLY A N 1
ATOM 4987 C CA . GLY A 1 629 ? 14.352 61.344 -4.875 1 40.38 629 GLY A CA 1
ATOM 4988 C C . GLY A 1 629 ? 13.156 61.875 -4.109 1 40.38 629 GLY A C 1
ATOM 4989 O O . GLY A 1 629 ? 12.938 63.094 -4.059 1 40.38 629 GLY A O 1
ATOM 4990 N N . SER A 1 630 ? 12.078 61.188 -4.316 1 40.56 630 SER A N 1
ATOM 4991 C CA . SER A 1 630 ? 10.953 62.094 -4.121 1 40.56 630 SER A CA 1
ATOM 4992 C C . SER A 1 630 ? 10.898 62.594 -2.684 1 40.56 630 SER A C 1
ATOM 4994 O O . SER A 1 630 ? 11.391 61.938 -1.766 1 40.56 630 SER A O 1
ATOM 4996 N N . SER A 1 631 ? 10.445 63.875 -2.717 1 40.75 631 SER A N 1
ATOM 4997 C CA . SER A 1 631 ? 10.227 64.938 -1.75 1 40.75 631 SER A CA 1
ATOM 4998 C C . SER A 1 631 ? 9.594 64.438 -0.469 1 40.75 631 SER A C 1
ATOM 5000 O O . SER A 1 631 ? 9.117 63.281 -0.433 1 40.75 631 SER A O 1
ATOM 5002 N N . PRO A 1 632 ? 8.562 65.375 0.086 1 44.22 632 PRO A N 1
ATOM 5003 C CA . PRO A 1 632 ? 8.211 65.562 1.496 1 44.22 632 PRO A CA 1
ATOM 5004 C C . PRO A 1 632 ? 7.441 64.375 2.07 1 44.22 632 PRO A C 1
ATOM 5006 O O . PRO A 1 632 ? 6.684 63.688 1.349 1 44.22 632 PRO A O 1
ATOM 5009 N N . PRO A 1 633 ? 7.625 63.75 3.318 1 45.38 633 PRO A N 1
ATOM 5010 C CA . PRO A 1 633 ? 7.234 62.688 4.258 1 45.38 633 PRO A CA 1
ATOM 5011 C C . PRO A 1 633 ? 5.727 62.469 4.305 1 45.38 633 PRO A C 1
ATOM 5013 O O . PRO A 1 633 ? 5.254 61.531 4.949 1 45.38 633 PRO A O 1
ATOM 5016 N N . PHE A 1 634 ? 4.848 63.375 3.842 1 43.66 634 PHE A N 1
ATOM 5017 C CA . PHE A 1 634 ? 3.467 63.375 4.312 1 43.66 634 PHE A CA 1
ATOM 5018 C C . PHE A 1 634 ? 2.676 62.219 3.664 1 43.66 634 PHE A C 1
ATOM 5020 O O . PHE A 1 634 ? 1.975 61.5 4.352 1 43.66 634 PHE A O 1
ATOM 5027 N N . VAL A 1 635 ? 2.445 62.25 2.295 1 46.03 635 VAL A N 1
ATOM 5028 C CA . VAL A 1 635 ? 1.558 61.312 1.593 1 46.03 635 VAL A CA 1
ATOM 5029 C C . VAL A 1 635 ? 2.061 59.875 1.76 1 46.03 635 VAL A C 1
ATOM 5031 O O . VAL A 1 635 ? 1.266 58.969 1.939 1 46.03 635 VAL A O 1
ATOM 5034 N N . THR A 1 636 ? 3.314 59.781 1.669 1 55 636 THR A N 1
ATOM 5035 C CA . THR A 1 636 ? 3.953 58.469 1.817 1 55 636 THR A CA 1
ATOM 5036 C C . THR A 1 636 ? 3.68 57.906 3.201 1 55 636 THR A C 1
ATOM 5038 O O . THR A 1 636 ? 3.508 56.688 3.346 1 55 636 THR A O 1
ATOM 5041 N N . ASP A 1 637 ? 3.27 58.938 4.137 1 64.06 637 ASP A N 1
ATOM 5042 C CA . ASP A 1 637 ? 3.049 58.5 5.512 1 64.06 637 ASP A CA 1
ATOM 5043 C C . ASP A 1 637 ? 1.67 57.875 5.676 1 64.06 637 ASP A C 1
ATOM 5045 O O . ASP A 1 637 ? 1.533 56.812 6.328 1 64.06 637 ASP A O 1
ATOM 5049 N N . TYR A 1 638 ? 0.616 58.375 4.82 1 70.56 638 TYR A N 1
ATOM 5050 C CA . TYR A 1 638 ? -0.736 57.875 4.996 1 70.56 638 TYR A CA 1
ATOM 5051 C C . TYR A 1 638 ? -0.883 56.5 4.34 1 70.56 638 TYR A C 1
ATOM 5053 O O . TYR A 1 638 ? -1.54 55.625 4.887 1 70.56 638 TYR A O 1
ATOM 5061 N N . LEU A 1 639 ? -0.322 56.344 3.154 1 75.62 639 LEU A N 1
ATOM 5062 C CA . LEU A 1 639 ? -0.387 55.062 2.461 1 75.62 639 LEU A CA 1
ATOM 5063 C C . LEU A 1 639 ? 0.35 53.969 3.244 1 75.62 639 LEU A C 1
ATOM 5065 O O . LEU A 1 639 ? -0.091 52.844 3.289 1 75.62 639 LEU A O 1
ATOM 5069 N N . ASP A 1 640 ? 1.382 54.469 3.791 1 77.81 640 ASP A N 1
ATOM 5070 C CA . ASP A 1 640 ? 2.146 53.531 4.621 1 77.81 640 ASP A CA 1
ATOM 5071 C C . ASP A 1 640 ? 1.346 53.125 5.852 1 77.81 640 ASP A C 1
ATOM 5073 O O . ASP A 1 640 ? 1.386 51.969 6.258 1 77.81 640 ASP A O 1
ATOM 5077 N N . GLU A 1 641 ? 0.672 54.125 6.379 1 81.5 641 GLU A N 1
ATOM 5078 C CA . GLU A 1 641 ? -0.147 53.844 7.555 1 81.5 641 GLU A CA 1
ATOM 5079 C C . GLU A 1 641 ? -1.317 52.938 7.195 1 81.5 641 GLU A C 1
ATOM 5081 O O . GLU A 1 641 ? -1.688 52.062 7.977 1 81.5 641 GLU A O 1
ATOM 5086 N N . MET A 1 642 ? -1.842 53.156 6.062 1 83.56 642 MET A N 1
ATOM 5087 C CA . MET A 1 642 ? -2.939 52.312 5.59 1 83.56 642 MET A CA 1
ATOM 5088 C C . MET A 1 642 ? -2.465 50.875 5.34 1 83.56 642 MET A C 1
ATOM 5090 O O . MET A 1 642 ? -3.178 49.938 5.637 1 83.56 642 MET A O 1
ATOM 5094 N N . ALA A 1 643 ? -1.353 50.812 4.746 1 85.25 643 ALA A N 1
ATOM 5095 C CA . ALA A 1 643 ? -0.765 49.5 4.488 1 85.25 643 ALA A CA 1
ATOM 5096 C C . ALA A 1 643 ? -0.48 48.75 5.789 1 85.25 643 ALA A C 1
ATOM 5098 O O . ALA A 1 643 ? -0.696 47.531 5.883 1 85.25 643 ALA A O 1
ATOM 5099 N N . LYS A 1 644 ? -0.028 49.469 6.742 1 87.19 644 LYS A N 1
ATOM 5100 C CA . LYS A 1 644 ? 0.244 48.875 8.055 1 87.19 644 LYS A CA 1
ATOM 5101 C C . LYS A 1 644 ? -1.04 48.406 8.719 1 87.19 644 LYS A C 1
ATOM 5103 O O . LYS A 1 644 ? -1.061 47.312 9.328 1 87.19 644 LYS A O 1
ATOM 5108 N N . ASP A 1 645 ? -2.055 49.156 8.562 1 89.38 645 ASP A N 1
ATOM 5109 C CA . ASP A 1 645 ? -3.342 48.781 9.141 1 89.38 645 ASP A CA 1
ATOM 5110 C C . ASP A 1 645 ? -3.91 47.562 8.469 1 89.38 645 ASP A C 1
ATOM 5112 O O . ASP A 1 645 ? -4.582 46.75 9.117 1 89.38 645 ASP A O 1
ATOM 5116 N N . HIS A 1 646 ? -3.617 47.438 7.266 1 88.81 646 HIS A N 1
ATOM 5117 C CA . HIS A 1 646 ? -4.129 46.312 6.508 1 88.81 646 HIS A CA 1
ATOM 5118 C C . HIS A 1 646 ? -3.396 45.031 6.887 1 88.81 646 HIS A C 1
ATOM 5120 O O . HIS A 1 646 ? -3.975 43.938 6.828 1 88.81 646 HIS A O 1
ATOM 5126 N N . ARG A 1 647 ? -2.18 45.094 7.25 1 93.56 647 ARG A N 1
ATOM 5127 C CA . ARG A 1 647 ? -1.373 43.938 7.594 1 93.56 647 ARG A CA 1
ATOM 5128 C C . ARG A 1 647 ? -1.589 43.531 9.047 1 93.56 647 ARG A C 1
ATOM 5130 O O . ARG A 1 647 ? -1.362 42.375 9.414 1 93.56 647 ARG A O 1
ATOM 5137 N N . ALA A 1 648 ? -2.062 44.406 9.883 1 94.62 648 ALA A N 1
ATOM 5138 C CA . ALA A 1 648 ? -2.135 44.25 11.328 1 94.62 648 ALA A CA 1
ATOM 5139 C C . ALA A 1 648 ? -2.977 43.031 11.695 1 94.62 648 ALA A C 1
ATOM 5141 O O . ALA A 1 648 ? -2.584 42.219 12.539 1 94.62 648 ALA A O 1
ATOM 5142 N N . PRO A 1 649 ? -4.156 42.875 11.023 1 95.5 649 PRO A N 1
ATOM 5143 C CA . PRO A 1 649 ? -4.949 41.688 11.375 1 95.5 649 PRO A CA 1
ATOM 5144 C C . PRO A 1 649 ? -4.23 40.406 11.047 1 95.5 649 PRO A C 1
ATOM 5146 O O . PRO A 1 649 ? -4.395 39.406 11.766 1 95.5 649 PRO A O 1
ATOM 5149 N N . LEU A 1 650 ? -3.504 40.344 9.953 1 96.75 650 LEU A N 1
ATOM 5150 C CA . LEU A 1 650 ? -2.748 39.125 9.586 1 96.75 650 LEU A CA 1
ATOM 5151 C C . LEU A 1 650 ? -1.67 38.844 10.617 1 96.75 650 LEU A C 1
ATOM 5153 O O . LEU A 1 650 ? -1.485 37.688 11.008 1 96.75 650 LEU A O 1
ATOM 5157 N N . ILE A 1 651 ? -0.945 39.875 11.078 1 97.56 651 ILE A N 1
ATOM 5158 C CA . ILE A 1 651 ? 0.106 39.75 12.078 1 97.56 651 ILE A CA 1
ATOM 5159 C C . ILE A 1 651 ? -0.497 39.25 13.398 1 97.56 651 ILE A C 1
ATOM 5161 O O . ILE A 1 651 ? 0.063 38.375 14.062 1 97.56 651 ILE A O 1
ATOM 5165 N N . ARG A 1 652 ? -1.644 39.781 13.734 1 97 652 ARG A N 1
ATOM 5166 C CA . ARG A 1 652 ? -2.316 39.375 14.961 1 97 652 ARG A CA 1
ATOM 5167 C C . ARG A 1 652 ? -2.703 37.906 14.914 1 97 652 ARG A C 1
ATOM 5169 O O . ARG A 1 652 ? -2.613 37.188 15.922 1 97 652 ARG A O 1
ATOM 5176 N N . SER A 1 653 ? -3.197 37.5 13.758 1 97.25 653 SER A N 1
ATOM 5177 C CA . SER A 1 653 ? -3.543 36.094 13.586 1 97.25 653 SER A CA 1
ATOM 5178 C C . SER A 1 653 ? -2.328 35.188 13.797 1 97.25 653 SER A C 1
ATOM 5180 O O . SER A 1 653 ? -2.418 34.156 14.469 1 97.25 653 SER A O 1
ATOM 5182 N N . LEU A 1 654 ? -1.193 35.531 13.219 1 98.06 654 LEU A N 1
ATOM 5183 C CA . LEU A 1 654 ? 0.036 34.781 13.359 1 98.06 654 LEU A CA 1
ATOM 5184 C C . LEU A 1 654 ? 0.524 34.781 14.805 1 98.06 654 LEU A C 1
ATOM 5186 O O . LEU A 1 654 ? 1.016 33.781 15.312 1 98.06 654 LEU A O 1
ATOM 5190 N N . GLU A 1 655 ? 0.411 35.938 15.477 1 98.06 655 GLU A N 1
ATOM 5191 C CA . GLU A 1 655 ? 0.796 36.062 16.891 1 98.06 655 GLU A CA 1
ATOM 5192 C C . GLU A 1 655 ? -0.07 35.156 17.766 1 98.06 655 GLU A C 1
ATOM 5194 O O . GLU A 1 655 ? 0.428 34.531 18.703 1 98.06 655 GLU A O 1
ATOM 5199 N N . HIS A 1 656 ? -1.325 35.188 17.422 1 97.38 656 HIS A N 1
ATOM 5200 C CA . HIS A 1 656 ? -2.223 34.281 18.156 1 97.38 656 HIS A CA 1
ATOM 5201 C C . HIS A 1 656 ? -1.827 32.844 17.969 1 97.38 656 HIS A C 1
ATOM 5203 O O . HIS A 1 656 ? -1.781 32.062 18.953 1 97.38 656 HIS A O 1
ATOM 5209 N N . ILE A 1 657 ? -1.613 32.406 16.734 1 97.69 657 ILE A N 1
ATOM 5210 C CA . ILE A 1 657 ? -1.186 31.031 16.453 1 97.69 657 ILE A CA 1
ATOM 5211 C C . ILE A 1 657 ? 0.106 30.734 17.203 1 97.69 657 ILE A C 1
ATOM 5213 O O . ILE A 1 657 ? 0.258 29.641 17.766 1 97.69 657 ILE A O 1
ATOM 5217 N N . GLN A 1 658 ? 1.042 31.656 17.234 1 97.75 658 GLN A N 1
ATOM 5218 C CA . GLN A 1 658 ? 2.301 31.5 17.953 1 97.75 658 GLN A CA 1
ATOM 5219 C C . GLN A 1 658 ? 2.057 31.203 19.438 1 97.75 658 GLN A C 1
ATOM 5221 O O . GLN A 1 658 ? 2.676 30.297 20.016 1 97.75 658 GLN A O 1
ATOM 5226 N N . GLU A 1 659 ? 1.199 31.969 20.016 1 97.06 659 GLU A N 1
ATOM 5227 C CA . GLU A 1 659 ? 0.879 31.797 21.422 1 97.06 659 GLU A CA 1
ATOM 5228 C C . GLU A 1 659 ? 0.277 30.422 21.688 1 97.06 659 GLU A C 1
ATOM 5230 O O . GLU A 1 659 ? 0.583 29.797 22.703 1 97.06 659 GLU A O 1
ATOM 5235 N N . GLN A 1 660 ? -0.621 30.047 20.828 1 96.19 660 GLN A N 1
ATOM 5236 C CA . GLN A 1 660 ? -1.254 28.734 21.016 1 96.19 660 GLN A CA 1
ATOM 5237 C C . GLN A 1 660 ? -0.244 27.609 20.844 1 96.19 660 GLN A C 1
ATOM 5239 O O . GLN A 1 660 ? -0.301 26.609 21.562 1 96.19 660 GLN A O 1
ATOM 5244 N N . LEU A 1 661 ? 0.668 27.703 19.844 1 96.81 661 LEU A N 1
ATOM 5245 C CA . LEU A 1 661 ? 1.71 26.688 19.656 1 96.81 661 LEU A CA 1
ATOM 5246 C C . LEU A 1 661 ? 2.578 26.578 20.906 1 96.81 661 LEU A C 1
ATOM 5248 O O . LEU A 1 661 ? 2.971 25.469 21.297 1 96.81 661 LEU A O 1
ATOM 5252 N N . LEU A 1 662 ? 2.875 27.719 21.547 1 96.69 662 LEU A N 1
ATOM 5253 C CA . LEU A 1 662 ? 3.662 27.719 22.781 1 96.69 662 LEU A CA 1
ATOM 5254 C C . LEU A 1 662 ? 2.93 26.984 23.891 1 96.69 662 LEU A C 1
ATOM 5256 O O . LEU A 1 662 ? 3.545 26.234 24.656 1 96.69 662 LEU A O 1
ATOM 5260 N N . GLN A 1 663 ? 1.659 27.203 23.969 1 94.5 663 GLN A N 1
ATOM 5261 C CA . GLN A 1 663 ? 0.857 26.547 24.984 1 94.5 663 GLN A CA 1
ATOM 5262 C C . GLN A 1 663 ? 0.813 25.031 24.766 1 94.5 663 GLN A C 1
ATOM 5264 O O . GLN A 1 663 ? 0.768 24.266 25.719 1 94.5 663 GLN A O 1
ATOM 5269 N N . ILE A 1 664 ? 0.745 24.625 23.547 1 93.38 664 ILE A N 1
ATOM 5270 C CA . ILE A 1 664 ? 0.749 23.203 23.219 1 93.38 664 ILE A CA 1
ATOM 5271 C C . ILE A 1 664 ? 2.051 22.562 23.703 1 93.38 664 ILE A C 1
ATOM 5273 O O . ILE A 1 664 ? 2.047 21.453 24.234 1 93.38 664 ILE A O 1
ATOM 5277 N N . ILE A 1 665 ? 3.178 23.234 23.531 1 93.44 665 ILE A N 1
ATOM 5278 C CA . ILE A 1 665 ? 4.465 22.766 24.031 1 93.44 665 ILE A CA 1
ATOM 5279 C C . ILE A 1 665 ? 4.426 22.688 25.562 1 93.44 665 ILE A C 1
ATOM 5281 O O . ILE A 1 665 ? 4.918 21.719 26.141 1 93.44 665 ILE A O 1
ATOM 5285 N N . ALA A 1 666 ? 3.771 23.625 26.156 1 91.88 666 ALA A N 1
ATOM 5286 C CA . ALA A 1 666 ? 3.645 23.641 27.609 1 91.88 666 ALA A CA 1
ATOM 5287 C C . ALA A 1 666 ? 2.84 22.453 28.109 1 91.88 666 ALA A C 1
ATOM 5289 O O . ALA A 1 666 ? 3.055 21.969 29.219 1 91.88 666 ALA A O 1
ATOM 5290 N N . LEU A 1 667 ? 1.981 21.953 27.25 1 85 667 LEU A N 1
ATOM 5291 C CA . LEU A 1 667 ? 1.15 20.812 27.609 1 85 667 LEU A CA 1
ATOM 5292 C C . LEU A 1 667 ? 1.923 19.516 27.453 1 85 667 LEU A C 1
ATOM 5294 O O . LEU A 1 667 ? 1.422 18.438 27.797 1 85 667 LEU A O 1
ATOM 5298 N N . GLY A 1 668 ? 3.158 19.625 26.906 1 84.56 668 GLY A N 1
ATOM 5299 C CA . GLY A 1 668 ? 4.023 18.453 26.859 1 84.56 668 GLY A CA 1
ATOM 5300 C C . GLY A 1 668 ? 4.223 17.922 25.453 1 84.56 668 GLY A C 1
ATOM 5301 O O . GLY A 1 668 ? 4.762 16.828 25.266 1 84.56 668 GLY A O 1
ATOM 5302 N N . ASN A 1 669 ? 3.709 18.594 24.438 1 87.38 669 ASN A N 1
ATOM 5303 C CA . ASN A 1 669 ? 3.951 18.188 23.062 1 87.38 669 ASN A CA 1
ATOM 5304 C C . ASN A 1 669 ? 5.309 18.672 22.562 1 87.38 669 ASN A C 1
ATOM 5306 O O . ASN A 1 669 ? 5.508 19.875 22.375 1 87.38 669 ASN A O 1
ATOM 5310 N N . PRO A 1 670 ? 6.219 17.797 22.281 1 88.5 670 PRO A N 1
ATOM 5311 C CA . PRO A 1 670 ? 7.582 18.219 21.953 1 88.5 670 PRO A CA 1
ATOM 5312 C C . PRO A 1 670 ? 7.75 18.562 20.469 1 88.5 670 PRO A C 1
ATOM 5314 O O . PRO A 1 670 ? 8.773 18.234 19.859 1 88.5 670 PRO A O 1
ATOM 5317 N N . SER A 1 671 ? 6.82 19.109 19.797 1 87.94 671 SER A N 1
ATOM 5318 C CA . SER A 1 671 ? 6.895 19.625 18.438 1 87.94 671 SER A CA 1
ATOM 5319 C C . SER A 1 671 ? 7.211 21.109 18.422 1 87.94 671 SER A C 1
ATOM 5321 O O . SER A 1 671 ? 6.305 21.953 18.5 1 87.94 671 SER A O 1
ATOM 5323 N N . LEU A 1 672 ? 8.492 21.438 18.203 1 91.56 672 LEU A N 1
ATOM 5324 C CA . LEU A 1 672 ? 8.961 22.812 18.438 1 91.56 672 LEU A CA 1
ATOM 5325 C C . LEU A 1 672 ? 9.094 23.578 17.125 1 91.56 672 LEU A C 1
ATOM 5327 O O . LEU A 1 672 ? 9.18 24.797 17.141 1 91.56 672 LEU A O 1
ATOM 5331 N N . LYS A 1 673 ? 9.086 22.891 16.031 1 88 673 LYS A N 1
ATOM 5332 C CA . LYS A 1 673 ? 9.477 23.484 14.75 1 88 673 LYS A CA 1
ATOM 5333 C C . LYS A 1 673 ? 8.523 24.609 14.352 1 88 673 LYS A C 1
ATOM 5335 O O . LYS A 1 673 ? 8.969 25.672 13.906 1 88 673 LYS A O 1
ATOM 5340 N N . ARG A 1 674 ? 7.227 24.391 14.453 1 93.19 674 ARG A N 1
ATOM 5341 C CA . ARG A 1 674 ? 6.25 25.391 14.016 1 93.19 674 ARG A CA 1
ATOM 5342 C C . ARG A 1 674 ? 6.363 26.672 14.836 1 93.19 674 ARG A C 1
ATOM 5344 O O . ARG A 1 674 ? 6.332 27.766 14.289 1 93.19 674 ARG A O 1
ATOM 5351 N N . TYR A 1 675 ? 6.543 26.531 16.141 1 95 675 TYR A N 1
ATOM 5352 C CA . TYR A 1 675 ? 6.668 27.688 17.016 1 95 675 TYR A CA 1
ATOM 5353 C C . TYR A 1 675 ? 7.926 28.484 16.703 1 95 675 TYR A C 1
ATOM 5355 O O . TYR A 1 675 ? 7.875 29.703 16.578 1 95 675 TYR A O 1
ATOM 5363 N N . ASN A 1 676 ? 9.023 27.797 16.609 1 90.81 676 ASN A N 1
ATOM 5364 C CA . ASN A 1 676 ? 10.297 28.484 16.375 1 90.81 676 ASN A CA 1
ATOM 5365 C C . ASN A 1 676 ? 10.328 29.156 15 1 90.81 676 ASN A C 1
ATOM 5367 O O . ASN A 1 676 ? 10.828 30.281 14.859 1 90.81 676 ASN A O 1
ATOM 5371 N N . PHE A 1 677 ? 9.812 28.469 14.008 1 91.12 677 PHE A N 1
ATOM 5372 C CA . PHE A 1 677 ? 9.781 29.031 12.664 1 91.12 677 PHE A CA 1
ATOM 5373 C C . PHE A 1 677 ? 8.875 30.25 12.617 1 91.12 677 PHE A C 1
ATOM 5375 O O . PHE A 1 677 ? 9.227 31.266 12.008 1 91.12 677 PHE A O 1
ATOM 5382 N N . LEU A 1 678 ? 7.734 30.109 13.227 1 95.31 678 LEU A N 1
ATOM 5383 C CA . LEU A 1 678 ? 6.809 31.234 13.25 1 95.31 678 LEU A CA 1
ATOM 5384 C C . LEU A 1 678 ? 7.402 32.406 14.031 1 95.31 678 LEU A C 1
ATOM 5386 O O . LEU A 1 678 ? 7.207 33.562 13.656 1 95.31 678 LEU A O 1
ATOM 5390 N N . SER A 1 679 ? 8.164 32.125 15.117 1 94.31 679 SER A N 1
ATOM 5391 C CA . SER A 1 679 ? 8.859 33.188 15.859 1 94.31 679 SER A CA 1
ATOM 5392 C C . SER A 1 679 ? 9.875 33.906 14.984 1 94.31 679 SER A C 1
ATOM 5394 O O . SER A 1 679 ? 10.016 35.125 15.07 1 94.31 679 SER A O 1
ATOM 5396 N N . ALA A 1 680 ? 10.523 33.125 14.203 1 91.12 680 ALA A N 1
ATOM 5397 C CA . ALA A 1 680 ? 11.484 33.719 13.273 1 91.12 680 ALA A CA 1
ATOM 5398 C C . ALA A 1 680 ? 10.781 34.594 12.242 1 91.12 680 ALA A C 1
ATOM 5400 O O . ALA A 1 680 ? 11.273 35.688 11.914 1 91.12 680 ALA A O 1
ATOM 5401 N N . ILE A 1 681 ? 9.656 34.188 11.703 1 93.19 681 ILE A N 1
ATOM 5402 C CA . ILE A 1 681 ? 8.898 34.938 10.711 1 93.19 681 ILE A CA 1
ATOM 5403 C C . ILE A 1 681 ? 8.438 36.25 11.312 1 93.19 681 ILE A C 1
ATOM 5405 O O . ILE A 1 681 ? 8.602 37.312 10.695 1 93.19 681 ILE A O 1
ATOM 5409 N N . LEU A 1 682 ? 7.883 36.188 12.531 1 95.81 682 LEU A N 1
ATOM 5410 C CA . LEU A 1 682 ? 7.375 37.406 13.188 1 95.81 682 LEU A CA 1
ATOM 5411 C C . LEU A 1 682 ? 8.516 38.375 13.508 1 95.81 682 LEU A C 1
ATOM 5413 O O . LEU A 1 682 ? 8.344 39.594 13.414 1 95.81 682 LEU A O 1
ATOM 5417 N N . SER A 1 683 ? 9.648 37.781 13.914 1 93.31 683 SER A N 1
ATOM 5418 C CA . SER A 1 683 ? 10.82 38.625 14.156 1 93.31 683 SER A CA 1
ATOM 5419 C C . SER A 1 683 ? 11.273 39.312 12.891 1 93.31 683 SER A C 1
ATOM 5421 O O . SER A 1 683 ? 11.641 40.5 12.922 1 93.31 683 SER A O 1
ATOM 5423 N N . GLN A 1 684 ? 11.305 38.594 11.805 1 91.62 684 GLN A N 1
ATOM 5424 C CA . GLN A 1 684 ? 11.664 39.188 10.523 1 91.62 684 GLN A CA 1
ATOM 5425 C C . GLN A 1 684 ? 10.703 40.312 10.148 1 91.62 684 GLN A C 1
ATOM 5427 O O . GLN A 1 684 ? 11.133 41.375 9.688 1 91.62 684 GLN A O 1
ATOM 5432 N N . ILE A 1 685 ? 9.438 40.094 10.305 1 93.5 685 ILE A N 1
ATOM 5433 C CA . ILE A 1 685 ? 8.414 41.094 9.977 1 93.5 685 ILE A CA 1
ATOM 5434 C C . ILE A 1 685 ? 8.633 42.344 10.812 1 93.5 685 ILE A C 1
ATOM 5436 O O . ILE A 1 685 ? 8.609 43.469 10.281 1 93.5 685 ILE A O 1
ATOM 5440 N N . ARG A 1 686 ? 8.922 42.188 12.086 1 94 686 ARG A N 1
ATOM 5441 C CA . ARG A 1 686 ? 9.156 43.344 12.977 1 94 686 ARG A CA 1
ATOM 5442 C C . ARG A 1 686 ? 10.422 44.094 12.578 1 94 686 ARG A C 1
ATOM 5444 O O . ARG A 1 686 ? 10.453 45.312 12.633 1 94 686 ARG A O 1
ATOM 5451 N N . ALA A 1 687 ? 11.414 43.312 12.273 1 92 687 ALA A N 1
ATOM 5452 C CA . ALA A 1 687 ? 12.664 43.938 11.859 1 92 687 ALA A CA 1
ATOM 5453 C C . ALA A 1 687 ? 12.477 44.75 10.57 1 92 687 ALA A C 1
ATOM 5455 O O . ALA A 1 687 ? 13.023 45.844 10.43 1 92 687 ALA A O 1
ATOM 5456 N N . MET A 1 688 ? 11.734 44.219 9.68 1 90.25 688 MET A N 1
ATOM 5457 C CA . MET A 1 688 ? 11.484 44.875 8.406 1 90.25 688 MET A CA 1
ATOM 5458 C C . MET A 1 688 ? 10.648 46.156 8.617 1 90.25 688 MET A C 1
ATOM 5460 O O . MET A 1 688 ? 10.914 47.188 7.992 1 90.25 688 MET A O 1
ATOM 5464 N N . GLU A 1 689 ? 9.711 46.094 9.492 1 89.25 689 GLU A N 1
ATOM 5465 C CA . GLU A 1 689 ? 8.852 47.25 9.766 1 89.25 689 GLU A CA 1
ATOM 5466 C C . GLU A 1 689 ? 9.633 48.344 10.469 1 89.25 689 GLU A C 1
ATOM 5468 O O . GLU A 1 689 ? 9.383 49.531 10.234 1 89.25 689 GLU A O 1
ATOM 5473 N N . SER A 1 690 ? 10.633 47.938 11.289 1 89.12 690 SER A N 1
ATOM 5474 C CA . SER A 1 690 ? 11.375 48.906 12.078 1 89.12 690 SER A CA 1
ATOM 5475 C C . SER A 1 690 ? 12.68 49.312 11.391 1 89.12 690 SER A C 1
ATOM 5477 O O . SER A 1 690 ? 13.414 50.188 11.883 1 89.12 690 SER A O 1
ATOM 5479 N N . GLY A 1 691 ? 12.953 48.719 10.359 1 85.88 691 GLY A N 1
ATOM 5480 C CA . GLY A 1 691 ? 14.18 49.031 9.641 1 85.88 691 GLY A CA 1
ATOM 5481 C C . GLY A 1 691 ? 15.422 48.469 10.32 1 85.88 691 GLY A C 1
ATOM 5482 O O . GLY A 1 691 ? 16.531 49 10.109 1 85.88 691 GLY A O 1
ATOM 5483 N N . GLN A 1 692 ? 15.273 47.562 11.188 1 88.56 692 GLN A N 1
ATOM 5484 C CA . GLN A 1 692 ? 16.391 46.938 11.883 1 88.56 692 GLN A CA 1
ATOM 5485 C C . GLN A 1 692 ? 16.984 45.812 11.047 1 88.56 692 GLN A C 1
ATOM 5487 O O . GLN A 1 692 ? 16.328 45.281 10.141 1 88.56 692 GLN A O 1
ATOM 5492 N N . PRO A 1 693 ? 18.234 45.469 11.383 1 86.38 693 PRO A N 1
ATOM 5493 C CA . PRO A 1 693 ? 18.812 44.312 10.68 1 86.38 693 PRO A CA 1
ATOM 5494 C C . PRO A 1 693 ? 18.062 43.031 10.953 1 86.38 693 PRO A C 1
ATOM 5496 O O . PRO A 1 693 ? 17.781 42.688 12.109 1 86.38 693 PRO A O 1
ATOM 5499 N N . ILE A 1 694 ? 17.766 42.375 9.953 1 85.69 694 ILE A N 1
ATOM 5500 C CA . ILE A 1 694 ? 16.859 41.219 10 1 85.69 694 ILE A CA 1
ATOM 5501 C C . ILE A 1 694 ? 17.578 40.031 10.641 1 85.69 694 ILE A C 1
ATOM 5503 O O . ILE A 1 694 ? 17.047 39.406 11.555 1 85.69 694 ILE A O 1
ATOM 5507 N N . GLN A 1 695 ? 18.766 39.656 10.266 1 80.75 695 GLN A N 1
ATOM 5508 C CA . GLN A 1 695 ? 19.469 38.438 10.656 1 80.75 695 GLN A CA 1
ATOM 5509 C C . GLN A 1 695 ? 19.703 38.406 12.164 1 80.75 695 GLN A C 1
ATOM 5511 O O . GLN A 1 695 ? 19.391 37.406 12.828 1 80.75 695 GLN A O 1
ATOM 5516 N N . PRO A 1 696 ? 20.266 39.5 12.742 1 81.31 696 PRO A N 1
ATOM 5517 C CA . PRO A 1 696 ? 20.453 39.5 14.195 1 81.31 696 PRO A CA 1
ATOM 5518 C C . PRO A 1 696 ? 19.125 39.375 14.961 1 81.31 696 PRO A C 1
ATOM 5520 O O . PRO A 1 696 ? 19.062 38.75 16.016 1 81.31 696 PRO A O 1
ATOM 5523 N N . ALA A 1 697 ? 18.125 40 14.438 1 87 697 ALA A N 1
ATOM 5524 C CA . ALA A 1 697 ? 16.812 39.938 15.078 1 87 697 ALA A CA 1
ATOM 5525 C C . ALA A 1 697 ? 16.266 38.531 15.102 1 87 697 ALA A C 1
ATOM 5527 O O . ALA A 1 697 ? 15.711 38.094 16.109 1 87 697 ALA A O 1
ATOM 5528 N N . ILE A 1 698 ? 16.359 37.812 13.992 1 86.25 698 ILE A N 1
ATOM 5529 C CA . ILE A 1 698 ? 15.875 36.438 13.883 1 86.25 698 ILE A CA 1
ATOM 5530 C C . ILE A 1 698 ? 16.641 35.531 14.836 1 86.25 698 ILE A C 1
ATOM 5532 O O . ILE A 1 698 ? 16.062 34.719 15.539 1 86.25 698 ILE A O 1
ATOM 5536 N N . TYR A 1 699 ? 17.953 35.656 14.914 1 79.44 699 TYR A N 1
ATOM 5537 C CA . TYR A 1 699 ? 18.797 34.812 15.766 1 79.44 699 TYR A CA 1
ATOM 5538 C C . TYR A 1 699 ? 18.422 35 17.234 1 79.44 699 TYR A C 1
ATOM 5540 O O . TYR A 1 699 ? 18.312 34 17.969 1 79.44 699 TYR A O 1
ATOM 5548 N N . GLU A 1 700 ? 18.312 36.188 17.594 1 84.19 700 GLU A N 1
ATOM 5549 C CA . GLU A 1 700 ? 17.953 36.469 18.984 1 84.19 700 GLU A CA 1
ATOM 5550 C C . GLU A 1 700 ? 16.578 35.906 19.312 1 84.19 700 GLU A C 1
ATOM 5552 O O . GLU A 1 700 ? 16.359 35.406 20.422 1 84.19 700 GLU A O 1
ATOM 5557 N N . SER A 1 701 ? 15.68 36.094 18.406 1 88.31 701 SER A N 1
ATOM 5558 C CA . SER A 1 701 ? 14.328 35.594 18.625 1 88.31 701 SER A CA 1
ATOM 5559 C C . SER A 1 701 ? 14.297 34.062 18.719 1 88.31 701 SER A C 1
ATOM 5561 O O . SER A 1 701 ? 13.562 33.5 19.531 1 88.31 701 SER A O 1
ATOM 5563 N N . VAL A 1 702 ? 15 33.344 17.844 1 85.5 702 VAL A N 1
ATOM 5564 C CA . VAL A 1 702 ? 15.031 31.906 17.844 1 85.5 702 VAL A CA 1
ATOM 5565 C C . VAL A 1 702 ? 15.695 31.391 19.125 1 85.5 702 VAL A C 1
ATOM 5567 O O . VAL A 1 702 ? 15.258 30.406 19.703 1 85.5 702 VAL A O 1
ATOM 5570 N N . LYS A 1 703 ? 16.781 32.062 19.547 1 84.12 703 LYS A N 1
ATOM 5571 C CA . LYS A 1 703 ? 17.453 31.688 20.797 1 84.12 703 LYS A CA 1
ATOM 5572 C C . LYS A 1 703 ? 16.5 31.797 21.984 1 84.12 703 LYS A C 1
ATOM 5574 O O . LYS A 1 703 ? 16.422 30.875 22.797 1 84.12 703 LYS A O 1
ATOM 5579 N N . GLU A 1 704 ? 15.836 32.844 22 1 91.38 704 GLU A N 1
ATOM 5580 C CA . GLU A 1 704 ? 14.883 33.062 23.078 1 91.38 704 GLU A CA 1
ATOM 5581 C C . GLU A 1 704 ? 13.75 32.031 23.031 1 91.38 704 GLU A C 1
ATOM 5583 O O . GLU A 1 704 ? 13.297 31.547 24.062 1 91.38 704 GLU A O 1
ATOM 5588 N N . SER A 1 705 ? 13.273 31.844 21.828 1 92.62 705 SER A N 1
ATOM 5589 C CA . SER A 1 705 ? 12.188 30.875 21.641 1 92.62 705 SER A CA 1
ATOM 5590 C C . SER A 1 705 ? 12.617 29.484 22.078 1 92.62 705 SER A C 1
ATOM 5592 O O . SER A 1 705 ? 11.828 28.75 22.688 1 92.62 705 SER A O 1
ATOM 5594 N N . LEU A 1 706 ? 13.828 29.062 21.75 1 90 706 LEU A N 1
ATOM 5595 C CA . LEU A 1 706 ? 14.344 27.75 22.141 1 90 706 LEU A CA 1
ATOM 5596 C C . LEU A 1 706 ? 14.453 27.641 23.656 1 90 706 LEU A C 1
ATOM 5598 O O . LEU A 1 706 ? 14.156 26.578 24.219 1 90 706 LEU A O 1
ATOM 5602 N N . LYS A 1 707 ? 14.898 28.703 24.25 1 92.44 707 LYS A N 1
ATOM 5603 C CA . LYS A 1 707 ? 15 28.719 25.719 1 92.44 707 LYS A CA 1
ATOM 5604 C C . LYS A 1 707 ? 13.625 28.547 26.359 1 92.44 707 LYS A C 1
ATOM 5606 O O . LYS A 1 707 ? 13.484 27.781 27.328 1 92.44 707 LYS A O 1
ATOM 5611 N N . LYS A 1 708 ? 12.695 29.234 25.828 1 94.75 708 LYS A N 1
ATOM 5612 C CA . LYS A 1 708 ? 11.336 29.109 26.344 1 94.75 708 LYS A CA 1
ATOM 5613 C C . LYS A 1 708 ? 10.812 27.688 26.172 1 94.75 708 LYS A C 1
ATOM 5615 O O . LYS A 1 708 ? 10.18 27.141 27.078 1 94.75 708 LYS A O 1
ATOM 5620 N N . CYS A 1 709 ? 11.047 27.156 24.984 1 93.62 709 CYS A N 1
ATOM 5621 C CA . CYS A 1 709 ? 10.617 25.797 24.719 1 93.62 709 CYS A CA 1
ATOM 5622 C C . CYS A 1 709 ? 11.242 24.812 25.703 1 93.62 709 CYS A C 1
ATOM 5624 O O . CYS A 1 709 ? 10.562 23.938 26.25 1 93.62 709 CYS A O 1
ATOM 5626 N N . TYR A 1 710 ? 12.523 24.938 25.953 1 93.12 710 TYR A N 1
ATOM 5627 C CA . TYR A 1 710 ? 13.242 24.062 26.859 1 93.12 710 TYR A CA 1
ATOM 5628 C C . TYR A 1 710 ? 12.648 24.109 28.25 1 93.12 710 TYR A C 1
ATOM 5630 O O . TYR A 1 710 ? 12.398 23.078 28.875 1 93.12 710 TYR A O 1
ATOM 5638 N N . LEU A 1 711 ? 12.422 25.297 28.719 1 95 711 LEU A N 1
ATOM 5639 C CA . LEU A 1 711 ? 11.898 25.5 30.062 1 95 711 LEU A CA 1
ATOM 5640 C C . LEU A 1 711 ? 10.508 24.891 30.203 1 95 711 LEU A C 1
ATOM 5642 O O . LEU A 1 711 ? 10.219 24.234 31.203 1 95 711 LEU A O 1
ATOM 5646 N N . LEU A 1 712 ? 9.719 25.109 29.25 1 94 712 LEU A N 1
ATOM 5647 C CA . LEU A 1 712 ? 8.352 24.609 29.297 1 94 712 LEU A CA 1
ATOM 5648 C C . LEU A 1 712 ? 8.328 23.094 29.219 1 94 712 LEU A C 1
ATOM 5650 O O . LEU A 1 712 ? 7.559 22.438 29.922 1 94 712 LEU A O 1
ATOM 5654 N N . LEU A 1 713 ? 9.117 22.531 28.297 1 92.12 713 LEU A N 1
ATOM 5655 C CA . LEU A 1 713 ? 9.18 21.078 28.172 1 92.12 713 LEU A CA 1
ATOM 5656 C C . LEU A 1 713 ? 9.727 20.438 29.438 1 92.12 713 LEU A C 1
ATOM 5658 O O . LEU A 1 713 ? 9.266 19.375 29.859 1 92.12 713 LEU A O 1
ATOM 5662 N N . GLN A 1 714 ? 10.711 21.031 30.031 1 91.56 714 GLN A N 1
ATOM 5663 C CA . GLN A 1 714 ? 11.289 20.531 31.281 1 91.56 714 GLN A CA 1
ATOM 5664 C C . GLN A 1 714 ? 10.25 20.516 32.406 1 91.56 714 GLN A C 1
ATOM 5666 O O . GLN A 1 714 ? 10.188 19.547 33.156 1 91.56 714 GLN A O 1
ATOM 5671 N N . ALA A 1 715 ? 9.516 21.5 32.406 1 90.69 715 ALA A N 1
ATOM 5672 C CA . ALA A 1 715 ? 8.469 21.594 33.406 1 90.69 715 ALA A CA 1
ATOM 5673 C C . ALA A 1 715 ? 7.422 20.5 33.219 1 90.69 715 ALA A C 1
ATOM 5675 O O . ALA A 1 715 ? 6.969 19.875 34.188 1 90.69 715 ALA A O 1
ATOM 5676 N N . SER A 1 716 ? 7.02 20.344 32.031 1 86.44 716 SER A N 1
ATOM 5677 C CA . SER A 1 716 ? 6.023 19.328 31.719 1 86.44 716 SER A CA 1
ATOM 5678 C C . SER A 1 716 ? 6.566 17.922 31.984 1 86.44 716 SER A C 1
ATOM 5680 O O . SER A 1 716 ? 5.836 17.047 32.438 1 86.44 716 SER A O 1
ATOM 5682 N N . HIS A 1 717 ? 7.777 17.641 31.578 1 85.44 717 HIS A N 1
ATOM 5683 C CA . HIS A 1 717 ? 8.43 16.359 31.797 1 85.44 717 HIS A CA 1
ATOM 5684 C C . HIS A 1 717 ? 8.523 16.031 33.281 1 85.44 717 HIS A C 1
ATOM 5686 O O . HIS A 1 717 ? 8.344 14.875 33.688 1 85.44 717 HIS A O 1
ATOM 5692 N N . ALA A 1 718 ? 8.789 16.953 34.062 1 81.81 718 ALA A N 1
ATOM 5693 C CA . ALA A 1 718 ? 8.906 16.781 35.5 1 81.81 718 ALA A CA 1
ATOM 5694 C C . ALA A 1 718 ? 7.551 16.453 36.125 1 81.81 718 ALA A C 1
ATOM 5696 O O . ALA A 1 718 ? 7.473 15.68 37.094 1 81.81 718 ALA A O 1
ATOM 5697 N N . ALA A 1 719 ? 6.578 16.938 35.594 1 76 719 ALA A N 1
ATOM 5698 C CA . ALA A 1 719 ? 5.23 16.719 36.125 1 76 719 ALA A CA 1
ATOM 5699 C C . ALA A 1 719 ? 4.723 15.328 35.75 1 76 719 ALA A C 1
ATOM 5701 O O . ALA A 1 719 ? 3.914 14.75 36.5 1 76 719 ALA A O 1
ATOM 5702 N N . SER A 1 720 ? 5.066 14.766 34.594 1 70.69 720 SER A N 1
ATOM 5703 C CA . SER A 1 720 ? 4.551 13.492 34.125 1 70.69 720 SER A CA 1
ATOM 5704 C C . SER A 1 720 ? 5.383 12.32 34.625 1 70.69 720 SER A C 1
ATOM 5706 O O . SER A 1 720 ? 4.93 11.18 34.625 1 70.69 720 SER A O 1
ATOM 5708 N N . SER A 1 721 ? 6.723 12.273 34.875 1 60.34 721 SER A N 1
ATOM 5709 C CA . SER A 1 721 ? 7.574 11.172 35.312 1 60.34 721 SER A CA 1
ATOM 5710 C C . SER A 1 721 ? 7.25 10.766 36.75 1 60.34 721 SER A C 1
ATOM 5712 O O . SER A 1 721 ? 7.258 11.594 37.656 1 60.34 721 SER A O 1
ATOM 5714 N N . PRO A 1 722 ? 6.555 9.734 37.062 1 51.06 722 PRO A N 1
ATOM 5715 C CA . PRO A 1 722 ? 6.48 9.32 38.469 1 51.06 722 PRO A CA 1
ATOM 5716 C C . PRO A 1 722 ? 7.848 9.32 39.156 1 51.06 722 PRO A C 1
ATOM 5718 O O . PRO A 1 722 ? 8.875 9.156 38.5 1 51.06 722 PRO A O 1
ATOM 5721 N N . GLN A 1 723 ? 8.086 9.75 40.531 1 39.94 723 GLN A N 1
ATOM 5722 C CA . GLN A 1 723 ? 9.281 9.703 41.344 1 39.94 723 GLN A CA 1
ATOM 5723 C C . GLN A 1 723 ? 10.039 8.391 41.156 1 39.94 723 GLN A C 1
ATOM 5725 O O . GLN A 1 723 ? 11.25 8.328 41.375 1 39.94 723 GLN A O 1
ATOM 5730 N N . GLU A 1 724 ? 9.422 7.125 41.312 1 35.12 724 GLU A N 1
ATOM 5731 C CA . GLU A 1 724 ? 10.172 5.891 41.531 1 35.12 724 GLU A CA 1
ATOM 5732 C C . GLU A 1 724 ? 10.969 5.492 40.312 1 35.12 724 GLU A C 1
ATOM 5734 O O . GLU A 1 724 ? 12.086 4.992 40.406 1 35.12 724 GLU A O 1
ATOM 5739 N N . SER A 1 725 ? 10.305 5.043 39.188 1 33.06 725 SER A N 1
ATOM 5740 C CA . SER A 1 725 ? 10.852 4.055 38.281 1 33.06 725 SER A CA 1
ATOM 5741 C C . SER A 1 725 ? 11.797 4.703 37.25 1 33.06 725 SER A C 1
ATOM 5743 O O . SER A 1 725 ? 12.031 4.16 36.188 1 33.06 725 SER A O 1
ATOM 5745 N N . VAL A 1 726 ? 12.164 5.859 37.406 1 32.16 726 VAL A N 1
ATOM 5746 C CA . VAL A 1 726 ? 13.141 6.352 36.438 1 32.16 726 VAL A CA 1
ATOM 5747 C C . VAL A 1 726 ? 14.406 5.496 36.5 1 32.16 726 VAL A C 1
ATOM 5749 O O . VAL A 1 726 ? 15.398 5.789 35.812 1 32.16 726 VAL A O 1
ATOM 5752 N N . GLU A 1 727 ? 14.594 4.621 37.562 1 29.03 727 GLU A N 1
ATOM 5753 C CA . GLU A 1 727 ? 15.898 3.988 37.719 1 29.03 727 GLU A CA 1
ATOM 5754 C C . GLU A 1 727 ? 16.219 3.09 36.531 1 29.03 727 GLU A C 1
ATOM 5756 O O . GLU A 1 727 ? 17.359 2.984 36.094 1 29.03 727 GLU A O 1
ATOM 5761 N N . SER A 1 728 ? 15.305 2.049 36.219 1 27.8 728 SER A N 1
ATOM 5762 C CA . SER A 1 728 ? 15.805 0.826 35.594 1 27.8 728 SER A CA 1
ATOM 5763 C C . SER A 1 728 ? 16.125 1.041 34.125 1 27.8 728 SER A C 1
ATOM 5765 O O . SER A 1 728 ? 16.656 0.148 33.469 1 27.8 728 SER A O 1
ATOM 5767 N N . LEU A 1 729 ? 15.32 1.81 33.438 1 28.56 729 LEU A N 1
ATOM 5768 C CA . LEU A 1 729 ? 15.508 1.569 32.031 1 28.56 729 LEU A CA 1
ATOM 5769 C C . LEU A 1 729 ? 16.812 2.182 31.531 1 28.56 729 LEU A C 1
ATOM 5771 O O . LEU A 1 729 ? 17.016 2.336 30.328 1 28.56 729 LEU A O 1
ATOM 5775 N N . THR A 1 730 ? 17.719 2.666 32.438 1 27.66 730 THR A N 1
ATOM 5776 C CA . THR A 1 730 ? 19.047 3.111 32.031 1 27.66 730 THR A CA 1
ATOM 5777 C C . THR A 1 730 ? 19.859 1.941 31.5 1 27.66 730 THR A C 1
ATOM 5779 O O . THR A 1 730 ? 21.062 2.08 31.25 1 27.66 730 THR A O 1
ATOM 5782 N N . MET A 1 731 ? 19.594 0.641 31.875 1 26.03 731 MET A N 1
ATOM 5783 C CA . MET A 1 731 ? 20.703 -0.285 31.656 1 26.03 731 MET A CA 1
ATOM 5784 C C . MET A 1 731 ? 21.078 -0.358 30.188 1 26.03 731 MET A C 1
ATOM 5786 O O . MET A 1 731 ? 22.156 -0.818 29.828 1 26.03 731 MET A O 1
ATOM 5790 N N . GLY A 1 732 ? 20.219 -1.03 29.375 1 25.23 732 GLY A N 1
ATOM 5791 C CA . GLY A 1 732 ? 20.984 -1.698 28.344 1 25.23 732 GLY A CA 1
ATOM 5792 C C . GLY A 1 732 ? 21.922 -0.769 27.609 1 25.23 732 GLY A C 1
ATOM 5793 O O . GLY A 1 732 ? 21.906 0.444 27.828 1 25.23 732 GLY A O 1
ATOM 5794 N N . THR A 1 733 ? 22.656 -1.519 26.469 1 25.72 733 THR A N 1
ATOM 5795 C CA . THR A 1 733 ? 23.891 -1.262 25.75 1 25.72 733 THR A CA 1
ATOM 5796 C C . THR A 1 733 ? 23.906 0.147 25.156 1 25.72 733 THR A C 1
ATOM 5798 O O . THR A 1 733 ? 22.891 0.612 24.641 1 25.72 733 THR A O 1
ATOM 5801 N N . GLU A 1 734 ? 24.781 0.937 25.703 1 25.77 734 GLU A N 1
ATOM 5802 C CA . GLU A 1 734 ? 25.547 2.047 25.141 1 25.77 734 GLU A CA 1
ATOM 5803 C C . GLU A 1 734 ? 25.812 1.831 23.656 1 25.77 734 GLU A C 1
ATOM 5805 O O . GLU A 1 734 ? 26.844 1.252 23.281 1 25.77 734 GLU A O 1
ATOM 5810 N N . SER A 1 735 ? 25.172 0.895 22.984 1 26.27 735 SER A N 1
ATOM 5811 C CA . SER A 1 735 ? 25.75 1.011 21.641 1 26.27 735 SER A CA 1
ATOM 5812 C C . SER A 1 735 ? 26.062 2.463 21.312 1 26.27 735 SER A C 1
ATOM 5814 O O . SER A 1 735 ? 25.266 3.359 21.578 1 26.27 735 SER A O 1
ATOM 5816 N N . SER A 1 736 ? 27.438 2.699 21.438 1 24.95 736 SER A N 1
ATOM 5817 C CA . SER A 1 736 ? 28.234 3.828 20.953 1 24.95 736 SER A CA 1
ATOM 5818 C C . SER A 1 736 ? 27.641 4.402 19.672 1 24.95 736 SER A C 1
ATOM 5820 O O . SER A 1 736 ? 27.859 3.869 18.594 1 24.95 736 SER A O 1
ATOM 5822 N N . LEU A 1 737 ? 26.484 4.344 19.562 1 26.27 737 LEU A N 1
ATOM 5823 C CA . LEU A 1 737 ? 26.297 5.328 18.5 1 26.27 737 LEU A CA 1
ATOM 5824 C C . LEU A 1 737 ? 27.203 6.531 18.719 1 26.27 737 LEU A C 1
ATOM 5826 O O . LEU A 1 737 ? 27.062 7.266 19.688 1 26.27 737 LEU A O 1
ATOM 5830 N N . GLY A 1 738 ? 28.656 6.133 18.688 1 23.62 738 GLY A N 1
ATOM 5831 C CA . GLY A 1 738 ? 29.609 7.215 18.469 1 23.62 738 GLY A CA 1
ATOM 5832 C C . GLY A 1 738 ? 28.953 8.469 17.906 1 23.62 738 GLY A C 1
ATOM 5833 O O . GLY A 1 738 ? 28.188 8.398 16.953 1 23.62 738 GLY A O 1
ATOM 5834 N N . PHE A 1 739 ? 28.719 9.148 18.844 1 25.3 739 PHE A N 1
ATOM 5835 C CA . PHE A 1 739 ? 28.562 10.57 18.594 1 25.3 739 PHE A CA 1
ATOM 5836 C C . PHE A 1 739 ? 29.578 11.062 17.578 1 25.3 739 PHE A C 1
ATOM 5838 O O . PHE A 1 739 ? 30.719 11.367 17.938 1 25.3 739 PHE A O 1
ATOM 5845 N N . ASP A 1 740 ? 30.031 10.148 16.672 1 25.19 740 ASP A N 1
ATOM 5846 C CA . ASP A 1 740 ? 30.938 10.906 15.812 1 25.19 740 ASP A CA 1
ATOM 5847 C C . ASP A 1 740 ? 30.484 12.359 15.68 1 25.19 740 ASP A C 1
ATOM 5849 O O . ASP A 1 740 ? 29.516 12.648 14.992 1 25.19 740 ASP A O 1
ATOM 5853 N N . VAL A 1 741 ? 30.641 13.094 16.734 1 26.33 741 VAL A N 1
ATOM 5854 C CA . VAL A 1 741 ? 30.844 14.539 16.812 1 26.33 741 VAL A CA 1
ATOM 5855 C C . VAL A 1 741 ? 31.562 15.039 15.562 1 26.33 741 VAL A C 1
ATOM 5857 O O . VAL A 1 741 ? 31.484 16.219 15.227 1 26.33 741 VAL A O 1
ATOM 5860 N N . ASP A 1 742 ? 32.656 14.289 15.234 1 25.84 742 ASP A N 1
ATOM 5861 C CA . ASP A 1 742 ? 33.438 14.75 14.086 1 25.84 742 ASP A CA 1
ATOM 5862 C C . ASP A 1 742 ? 32.562 14.844 12.836 1 25.84 742 ASP A C 1
ATOM 5864 O O . ASP A 1 742 ? 33 15.359 11.805 1 25.84 742 ASP A O 1
ATOM 5868 N N . ALA A 1 743 ? 31.859 13.812 12.734 1 27.47 743 ALA A N 1
ATOM 5869 C CA . ALA A 1 743 ? 31.125 14.039 11.484 1 27.47 743 ALA A CA 1
ATOM 5870 C C . ALA A 1 743 ? 30.109 15.172 11.641 1 27.47 743 ALA A C 1
ATOM 5872 O O . ALA A 1 743 ? 29.203 15.32 10.82 1 27.47 743 ALA A O 1
ATOM 5873 N N . LEU A 1 744 ? 29.875 15.758 12.781 1 28.05 744 LEU A N 1
ATOM 5874 C CA . LEU A 1 744 ? 29.766 17.188 13.078 1 28.05 744 LEU A CA 1
ATOM 5875 C C . LEU A 1 744 ? 30.891 17.969 12.406 1 28.05 744 LEU A C 1
ATOM 5877 O O . LEU A 1 744 ? 32.031 17.922 12.859 1 28.05 744 LEU A O 1
ATOM 5881 N N . ASP A 1 745 ? 31.219 17.734 11.258 1 26.34 745 ASP A N 1
ATOM 5882 C CA . ASP A 1 745 ? 32.281 18.641 10.852 1 26.34 745 ASP A CA 1
ATOM 5883 C C . ASP A 1 745 ? 32.25 19.922 11.688 1 26.34 745 ASP A C 1
ATOM 5885 O O . ASP A 1 745 ? 31.203 20.359 12.148 1 26.34 745 ASP A O 1
ATOM 5889 N N . PRO A 1 746 ? 33.406 20.469 12.328 1 28.88 746 PRO A N 1
ATOM 5890 C CA . PRO A 1 746 ? 33.688 21.828 12.82 1 28.88 746 PRO A CA 1
ATOM 5891 C C . PRO A 1 746 ? 32.75 22.875 12.234 1 28.88 746 PRO A C 1
ATOM 5893 O O . PRO A 1 746 ? 32.375 23.828 12.922 1 28.88 746 PRO A O 1
ATOM 5896 N N . ALA A 1 747 ? 32.906 23.172 10.93 1 26.42 747 ALA A N 1
ATOM 5897 C CA . ALA A 1 747 ? 32.062 24.312 10.562 1 26.42 747 ALA A CA 1
ATOM 5898 C C . ALA A 1 747 ? 30.594 24.031 10.836 1 26.42 747 ALA A C 1
ATOM 5900 O O . ALA A 1 747 ? 29.938 23.328 10.07 1 26.42 747 ALA A O 1
ATOM 5901 N N . LEU A 1 748 ? 30.125 23.312 11.836 1 30.59 748 LEU A N 1
ATOM 5902 C CA . LEU A 1 748 ? 28.797 23.391 12.43 1 30.59 748 LEU A CA 1
ATOM 5903 C C . LEU A 1 748 ? 28.047 24.625 11.938 1 30.59 748 LEU A C 1
ATOM 5905 O O . LEU A 1 748 ? 28.234 25.734 12.461 1 30.59 748 LEU A O 1
ATOM 5909 N N . GLY A 1 749 ? 28.234 25.094 10.859 1 28.88 749 GLY A N 1
ATOM 5910 C CA . GLY A 1 749 ? 27.438 26.156 10.258 1 28.88 749 GLY A CA 1
ATOM 5911 C C . GLY A 1 749 ? 25.953 26.062 10.609 1 28.88 749 GLY A C 1
ATOM 5912 O O . GLY A 1 749 ? 25.219 25.266 10.016 1 28.88 749 GLY A O 1
ATOM 5913 N N . LEU A 1 750 ? 25.594 26.125 11.883 1 32.78 750 LEU A N 1
ATOM 5914 C CA . LEU A 1 750 ? 24.281 26.453 12.422 1 32.78 750 LEU A CA 1
ATOM 5915 C C . LEU A 1 750 ? 23.484 27.281 11.43 1 32.78 750 LEU A C 1
ATOM 5917 O O . LEU A 1 750 ? 23.547 28.516 11.453 1 32.78 750 LEU A O 1
ATOM 5921 N N . GLU A 1 751 ? 23.375 26.891 10.234 1 38.59 751 GLU A N 1
ATOM 5922 C CA . GLU A 1 751 ? 22.453 27.578 9.328 1 38.59 751 GLU A CA 1
ATOM 5923 C C . GLU A 1 751 ? 21.016 27.5 9.828 1 38.59 751 GLU A C 1
ATOM 5925 O O . GLU A 1 751 ? 20.625 26.5 10.453 1 38.59 751 GLU A O 1
ATOM 5930 N N . ILE A 1 752 ? 20.469 28.516 10 1 41.72 752 ILE A N 1
ATOM 5931 C CA . ILE A 1 752 ? 19.078 28.672 10.445 1 41.72 752 ILE A CA 1
ATOM 5932 C C . ILE A 1 752 ? 18.25 27.484 9.961 1 41.72 752 ILE A C 1
ATOM 5934 O O . ILE A 1 752 ? 17.484 26.906 10.734 1 41.72 752 ILE A O 1
ATOM 5938 N N . PRO A 1 753 ? 18.5 27.047 8.727 1 44.28 753 PRO A N 1
ATOM 5939 C CA . PRO A 1 753 ? 17.625 25.922 8.359 1 44.28 753 PRO A CA 1
ATOM 5940 C C . PRO A 1 753 ? 17.844 24.688 9.227 1 44.28 753 PRO A C 1
ATOM 5942 O O . PRO A 1 753 ? 16.891 23.984 9.562 1 44.28 753 PRO A O 1
ATOM 5945 N N . SER A 1 754 ? 19.188 24.453 9.555 1 45.69 754 SER A N 1
ATOM 5946 C CA . SER A 1 754 ? 19.422 23.312 10.445 1 45.69 754 SER A CA 1
ATOM 5947 C C . SER A 1 754 ? 18.812 23.562 11.82 1 45.69 754 SER A C 1
ATOM 5949 O O . SER A 1 754 ? 18.469 22.625 12.539 1 45.69 754 SER A O 1
ATOM 5951 N N . LEU A 1 755 ? 19.031 24.812 12.156 1 42.62 755 LEU A N 1
ATOM 5952 C CA . LEU A 1 755 ? 18.531 25.234 13.461 1 42.62 755 LEU A CA 1
ATOM 5953 C C . LEU A 1 755 ? 17.016 25.078 13.531 1 42.62 755 LEU A C 1
ATOM 5955 O O . LEU A 1 755 ? 16.469 24.797 14.602 1 42.62 755 LEU A O 1
ATOM 5959 N N . LEU A 1 756 ? 16.375 25.672 12.391 1 46.53 756 LEU A N 1
ATOM 5960 C CA . LEU A 1 756 ? 14.922 25.562 12.367 1 46.53 756 LEU A CA 1
ATOM 5961 C C . LEU A 1 756 ? 14.492 24.125 12.086 1 46.53 756 LEU A C 1
ATOM 5963 O O . LEU A 1 756 ? 13.367 23.891 11.641 1 46.53 756 LEU A O 1
ATOM 5967 N N . PHE A 1 757 ? 15.352 23.109 12.406 1 43.53 757 PHE A N 1
ATOM 5968 C CA . PHE A 1 757 ? 15.242 21.656 12.438 1 43.53 757 PHE A CA 1
ATOM 5969 C C . PHE A 1 757 ? 14.953 21.109 11.039 1 43.53 757 PHE A C 1
ATOM 5971 O O . PHE A 1 757 ? 14.164 20.156 10.891 1 43.53 757 PHE A O 1
ATOM 5978 N N . PHE A 1 758 ? 15.336 21.828 9.867 1 39.62 758 PHE A N 1
ATOM 5979 C CA . PHE A 1 758 ? 15.422 21.25 8.539 1 39.62 758 PHE A CA 1
ATOM 5980 C C . PHE A 1 758 ? 16.797 20.641 8.297 1 39.62 758 PHE A C 1
ATOM 5982 O O . PHE A 1 758 ? 17.672 21.281 7.711 1 39.62 758 PHE A O 1
ATOM 5989 N N . PRO A 1 759 ? 17.203 19.844 8.922 1 39.22 759 PRO A N 1
ATOM 5990 C CA . PRO A 1 759 ? 18.625 19.469 8.859 1 39.22 759 PRO A CA 1
ATOM 5991 C C . PRO A 1 759 ? 19.109 19.219 7.434 1 39.22 759 PRO A C 1
ATOM 5993 O O . PRO A 1 759 ? 20.156 19.719 7.039 1 39.22 759 PRO A O 1
ATOM 5996 N N . ASP A 1 760 ? 18.562 18.109 6.629 1 38.47 760 ASP A N 1
ATOM 5997 C CA . ASP A 1 760 ? 19.188 17.453 5.484 1 38.47 760 ASP A CA 1
ATOM 5998 C C . ASP A 1 760 ? 18.922 18.234 4.195 1 38.47 760 ASP A C 1
ATOM 6000 O O . ASP A 1 760 ? 19.141 17.719 3.098 1 38.47 760 ASP A O 1
ATOM 6004 N N . MET A 1 761 ? 18.312 19.297 4.09 1 32.88 761 MET A N 1
ATOM 6005 C CA . MET A 1 761 ? 18.156 19.953 2.795 1 32.88 761 MET A CA 1
ATOM 6006 C C . MET A 1 761 ? 19.484 20.547 2.324 1 32.88 761 MET A C 1
ATOM 6008 O O . MET A 1 761 ? 19.609 20.984 1.18 1 32.88 761 MET A O 1
ATOM 6012 N N . MET A 1 762 ? 20.375 20.906 3.104 1 34.5 762 MET A N 1
ATOM 6013 C CA . MET A 1 762 ? 21.547 21.672 2.664 1 34.5 762 MET A CA 1
ATOM 6014 C C . MET A 1 762 ? 22.547 20.75 1.976 1 34.5 762 MET A C 1
ATOM 6016 O O . MET A 1 762 ? 23.625 21.203 1.584 1 34.5 762 MET A O 1
ATOM 6020 N N . ASP A 1 763 ? 22.641 19.594 1.869 1 30.27 763 ASP A N 1
ATOM 6021 C CA . ASP A 1 763 ? 23.844 19.156 1.151 1 30.27 763 ASP A CA 1
ATOM 6022 C C . ASP A 1 763 ? 23.734 19.484 -0.336 1 30.27 763 ASP A C 1
ATOM 6024 O O . ASP A 1 763 ? 23.641 18.578 -1.172 1 30.27 763 ASP A O 1
ATOM 6028 N N . MET A 1 764 ? 23.281 20.578 -0.825 1 27.45 764 MET A N 1
ATOM 6029 C CA . MET A 1 764 ? 23.562 20.891 -2.223 1 27.45 764 MET A CA 1
ATOM 6030 C C . MET A 1 764 ? 25.031 21.25 -2.408 1 27.45 764 MET A C 1
ATOM 6032 O O . MET A 1 764 ? 25.484 21.469 -3.535 1 27.45 764 MET A O 1
ATOM 6036 N N . SER A 1 765 ? 26.109 21.938 -1.677 1 23.78 765 SER A N 1
ATOM 6037 C CA . SER A 1 765 ? 27.391 22.266 -2.307 1 23.78 765 SER A CA 1
ATOM 6038 C C . SER A 1 765 ? 28.094 21 -2.801 1 23.78 765 SER A C 1
ATOM 6040 O O . SER A 1 765 ? 27.766 19.891 -2.383 1 23.78 765 SER A O 1
ATOM 6042 N N . SER A 1 766 ? 29.406 21.344 -2.75 1 23.25 766 SER A N 1
ATOM 6043 C CA . SER A 1 766 ? 30.391 21.984 -1.879 1 23.25 766 SER A CA 1
ATOM 6044 C C . SER A 1 766 ? 29.922 23.375 -1.455 1 23.25 766 SER A C 1
ATOM 6046 O O . SER A 1 766 ? 30.641 24.078 -0.746 1 23.25 766 SER A O 1
ATOM 6048 N N . ILE A 1 767 ? 29.109 24.172 -1.917 1 19.89 767 ILE A N 1
ATOM 6049 C CA . ILE A 1 767 ? 29.344 25.031 -3.07 1 19.89 767 ILE A CA 1
ATOM 6050 C C . ILE A 1 767 ? 30.625 25.844 -2.867 1 19.89 767 ILE A C 1
ATOM 6052 O O . ILE A 1 767 ? 30.75 26.594 -1.897 1 19.89 767 ILE A O 1
ATOM 6056 N N . GLU A 1 768 ? 31.672 25.688 -3.609 1 16.91 768 GLU A N 1
ATOM 6057 C CA . GLU A 1 768 ? 32.625 26.656 -4.172 1 16.91 768 GLU A CA 1
ATOM 6058 C C . GLU A 1 768 ? 31.906 27.953 -4.574 1 16.91 768 GLU A C 1
ATOM 6060 O O . GLU A 1 768 ? 31.031 27.938 -5.449 1 16.91 768 GLU A O 1
ATOM 6065 N N . TRP A 1 769 ? 31.797 28.625 -3.424 1 16.58 769 TRP A N 1
ATOM 6066 C CA . TRP A 1 769 ? 32.688 29.75 -3.295 1 16.58 769 TRP A CA 1
ATOM 6067 C C . TRP A 1 769 ? 34 29.344 -2.586 1 16.58 769 TRP A C 1
ATOM 6069 O O . TRP A 1 769 ? 33.938 28.594 -1.61 1 16.58 769 TRP A O 1
ATOM 6079 N N . MET B 1 1 ? 13.586 -58.531 44.25 1 17.92 1 MET B N 1
ATOM 6080 C CA . MET B 1 1 ? 13.648 -59.906 43.781 1 17.92 1 MET B CA 1
ATOM 6081 C C . MET B 1 1 ? 13.805 -59.969 42.25 1 17.92 1 MET B C 1
ATOM 6083 O O . MET B 1 1 ? 13.633 -58.969 41.562 1 17.92 1 MET B O 1
ATOM 6087 N N . SER B 1 2 ? 12.648 -60.875 41.688 1 18.66 2 SER B N 1
ATOM 6088 C CA . SER B 1 2 ? 13.164 -61.906 40.781 1 18.66 2 SER B CA 1
ATOM 6089 C C . SER B 1 2 ? 13.68 -61.281 39.5 1 18.66 2 SER B C 1
ATOM 6091 O O . SER B 1 2 ? 13.32 -60.156 39.156 1 18.66 2 SER B O 1
ATOM 6093 N N . PRO B 1 3 ? 13.594 -62.156 38.5 1 22.42 3 PRO B N 1
ATOM 6094 C CA . PRO B 1 3 ? 14.68 -62.719 37.688 1 22.42 3 PRO B CA 1
ATOM 6095 C C . PRO B 1 3 ? 14.883 -62.031 36.375 1 22.42 3 PRO B C 1
ATOM 6097 O O . PRO B 1 3 ? 14.055 -61.188 35.969 1 22.42 3 PRO B O 1
ATOM 6100 N N . PRO B 1 4 ? 15.25 -62.719 35.438 1 23.11 4 PRO B N 1
ATOM 6101 C CA . PRO B 1 4 ? 16.219 -62.875 34.344 1 23.11 4 PRO B CA 1
ATOM 6102 C C . PRO B 1 4 ? 15.625 -62.531 32.969 1 23.11 4 PRO B C 1
ATOM 6104 O O . PRO B 1 4 ? 16.328 -62.562 31.969 1 23.11 4 PRO B O 1
ATOM 6107 N N . ARG B 1 5 ? 14.172 -62.281 32.969 1 21.53 5 ARG B N 1
ATOM 6108 C CA . ARG B 1 5 ? 13.664 -63.062 31.844 1 21.53 5 ARG B CA 1
ATOM 6109 C C . ARG B 1 5 ? 14.406 -62.688 30.562 1 21.53 5 ARG B C 1
ATOM 6111 O O . ARG B 1 5 ? 14.992 -61.594 30.469 1 21.53 5 ARG B O 1
ATOM 6118 N N . LYS B 1 6 ? 13.664 -62.844 29.422 1 22.09 6 LYS B N 1
ATOM 6119 C CA . LYS B 1 6 ? 13.688 -63.719 28.25 1 22.09 6 LYS B CA 1
ATOM 6120 C C . LYS B 1 6 ? 14.336 -63 27.062 1 22.09 6 LYS B C 1
ATOM 6122 O O . LYS B 1 6 ? 14.203 -61.781 26.906 1 22.09 6 LYS B O 1
ATOM 6127 N N . ARG B 1 7 ? 15.008 -63.656 26.125 1 25.28 7 ARG B N 1
ATOM 6128 C CA . ARG B 1 7 ? 15.984 -63.906 25.078 1 25.28 7 ARG B CA 1
ATOM 6129 C C . ARG B 1 7 ? 15.508 -63.344 23.734 1 25.28 7 ARG B C 1
ATOM 6131 O O . ARG B 1 7 ? 16.297 -63.25 22.797 1 25.28 7 ARG B O 1
ATOM 6138 N N . ARG B 1 8 ? 14.102 -62.969 23.438 1 27.27 8 ARG B N 1
ATOM 6139 C CA . ARG B 1 8 ? 13.883 -63.5 22.094 1 27.27 8 ARG B CA 1
ATOM 6140 C C . ARG B 1 8 ? 14.859 -62.875 21.094 1 27.27 8 ARG B C 1
ATOM 6142 O O . ARG B 1 8 ? 15.086 -61.656 21.109 1 27.27 8 ARG B O 1
ATOM 6149 N N . ARG B 1 9 ? 15.711 -63.625 20.375 1 30.97 9 ARG B N 1
ATOM 6150 C CA . ARG B 1 9 ? 16.812 -63.781 19.438 1 30.97 9 ARG B CA 1
ATOM 6151 C C . ARG B 1 9 ? 16.531 -63.031 18.141 1 30.97 9 ARG B C 1
ATOM 6153 O O . ARG B 1 9 ? 15.398 -63 17.656 1 30.97 9 ARG B O 1
ATOM 6160 N N . PRO B 1 10 ? 17.25 -62.062 17.828 1 33.84 10 PRO B N 1
ATOM 6161 C CA . PRO B 1 10 ? 17.172 -61.219 16.641 1 33.84 10 PRO B CA 1
ATOM 6162 C C . PRO B 1 10 ? 16.938 -62 15.359 1 33.84 10 PRO B C 1
ATOM 6164 O O . PRO B 1 10 ? 17.625 -63 15.125 1 33.84 10 PRO B O 1
ATOM 6167 N N . PRO B 1 11 ? 15.688 -62.219 14.82 1 39.53 11 PRO B N 1
ATOM 6168 C CA . PRO B 1 11 ? 15.586 -63.219 13.75 1 39.53 11 PRO B CA 1
ATOM 6169 C C . PRO B 1 11 ? 16.656 -63.031 12.664 1 39.53 11 PRO B C 1
ATOM 6171 O O . PRO B 1 11 ? 16.984 -61.875 12.328 1 39.53 11 PRO B O 1
ATOM 6174 N N . LYS B 1 12 ? 17.766 -63.781 12.422 1 41.94 12 LYS B N 1
ATOM 6175 C CA . LYS B 1 12 ? 19.031 -63.75 11.711 1 41.94 12 LYS B CA 1
ATOM 6176 C C . LYS B 1 12 ? 18.828 -63.625 10.203 1 41.94 12 LYS B C 1
ATOM 6178 O O . LYS B 1 12 ? 19.781 -63.375 9.461 1 41.94 12 LYS B O 1
ATOM 6183 N N . SER B 1 13 ? 17.766 -64.25 9.586 1 45.56 13 SER B N 1
ATOM 6184 C CA . SER B 1 13 ? 17.734 -64.562 8.156 1 45.56 13 SER B CA 1
ATOM 6185 C C . SER B 1 13 ? 17.062 -63.438 7.375 1 45.56 13 SER B C 1
ATOM 6187 O O . SER B 1 13 ? 16.156 -62.75 7.887 1 45.56 13 SER B O 1
ATOM 6189 N N . CYS B 1 14 ? 17.531 -62.75 6.246 1 49.81 14 CYS B N 1
ATOM 6190 C CA . CYS B 1 14 ? 17.047 -61.594 5.484 1 49.81 14 CYS B CA 1
ATOM 6191 C C . CYS B 1 14 ? 15.711 -61.906 4.824 1 49.81 14 CYS B C 1
ATOM 6193 O O . CYS B 1 14 ? 15.352 -63.094 4.652 1 49.81 14 CYS B O 1
ATOM 6195 N N . ASP B 1 15 ? 14.562 -61.188 4.734 1 53.19 15 ASP B N 1
ATOM 6196 C CA . ASP B 1 15 ? 13.18 -61.531 4.445 1 53.19 15 ASP B CA 1
ATOM 6197 C C . ASP B 1 15 ? 13.062 -62.25 3.1 1 53.19 15 ASP B C 1
ATOM 6199 O O . ASP B 1 15 ? 12.266 -63.188 2.951 1 53.19 15 ASP B O 1
ATOM 6203 N N . PRO B 1 16 ? 13.742 -61.812 1.982 1 52.47 16 PRO B N 1
ATOM 6204 C CA . PRO B 1 16 ? 13.484 -62.562 0.752 1 52.47 16 PRO B CA 1
ATOM 6205 C C . PRO B 1 16 ? 13.781 -64.062 0.897 1 52.47 16 PRO B C 1
ATOM 6207 O O . PRO B 1 16 ? 13.055 -64.875 0.36 1 52.47 16 PRO B O 1
ATOM 6210 N N . CYS B 1 17 ? 14.75 -64.312 1.535 1 54.19 17 CYS B N 1
ATOM 6211 C CA . CYS B 1 17 ? 15.109 -65.688 1.842 1 54.19 17 CYS B CA 1
ATOM 6212 C C . CYS B 1 17 ? 14.031 -66.375 2.682 1 54.19 17 CYS B C 1
ATOM 6214 O O . CYS B 1 17 ? 13.773 -67.562 2.525 1 54.19 17 CYS B O 1
ATOM 6216 N N . ARG B 1 18 ? 13.289 -65.625 3.6 1 59.66 18 ARG B N 1
ATOM 6217 C CA . ARG B 1 18 ? 12.234 -66.125 4.477 1 59.66 18 ARG B CA 1
ATOM 6218 C C . ARG B 1 18 ? 11 -66.562 3.676 1 59.66 18 ARG B C 1
ATOM 6220 O O . ARG B 1 18 ? 10.391 -67.562 3.959 1 59.66 18 ARG B O 1
ATOM 6227 N N . ARG B 1 19 ? 10.594 -65.75 2.736 1 57.94 19 ARG B N 1
ATOM 6228 C CA . ARG B 1 19 ? 9.383 -66.125 2.002 1 57.94 19 ARG B CA 1
ATOM 6229 C C . ARG B 1 19 ? 9.617 -67.375 1.149 1 57.94 19 ARG B C 1
ATOM 6231 O O . ARG B 1 19 ? 8.711 -68.188 0.957 1 57.94 19 ARG B O 1
ATOM 6238 N N . ARG B 1 20 ? 10.773 -67.312 0.566 1 54.84 20 ARG B N 1
ATOM 6239 C CA . ARG B 1 20 ? 11.102 -68.438 -0.335 1 54.84 20 ARG B CA 1
ATOM 6240 C C . ARG B 1 20 ? 11.594 -69.625 0.442 1 54.84 20 ARG B C 1
ATOM 6242 O O . ARG B 1 20 ? 11.953 -70.625 -0.151 1 54.84 20 ARG B O 1
ATOM 6249 N N . LYS B 1 21 ? 11.25 -69.562 1.873 1 53.09 21 LYS B N 1
ATOM 6250 C CA . LYS B 1 21 ? 11.461 -70.562 2.93 1 53.09 21 LYS B CA 1
ATOM 6251 C C . LYS B 1 21 ? 12.828 -71.25 2.809 1 53.09 21 LYS B C 1
ATOM 6253 O O . LYS B 1 21 ? 12.961 -72.438 2.963 1 53.09 21 LYS B O 1
ATOM 6258 N N . VAL B 1 22 ? 13.844 -70.438 2.125 1 57.88 22 VAL B N 1
ATOM 6259 C CA . VAL B 1 22 ? 15.18 -71 1.911 1 57.88 22 VAL B CA 1
ATOM 6260 C C . VAL B 1 22 ? 16.156 -70.375 2.918 1 57.88 22 VAL B C 1
ATOM 6262 O O . VAL B 1 22 ? 15.922 -69.312 3.439 1 57.88 22 VAL B O 1
ATOM 6265 N N . ARG B 1 23 ? 17.188 -71 3.465 1 56.47 23 ARG B N 1
ATOM 6266 C CA . ARG B 1 23 ? 18.203 -70.688 4.469 1 56.47 23 ARG B CA 1
ATOM 6267 C C . ARG B 1 23 ? 19.031 -69.5 4.043 1 56.47 23 ARG B C 1
ATOM 6269 O O . ARG B 1 23 ? 19.672 -69.5 2.984 1 56.47 23 ARG B O 1
ATOM 6276 N N . CYS B 1 24 ? 19.031 -68.25 4.738 1 50.44 24 CYS B N 1
ATOM 6277 C CA . CYS B 1 24 ? 19.578 -66.938 4.41 1 50.44 24 CYS B CA 1
ATOM 6278 C C . CYS B 1 24 ? 21.047 -66.875 4.797 1 50.44 24 CYS B C 1
ATOM 6280 O O . CYS B 1 24 ? 21.406 -67.125 5.934 1 50.44 24 CYS B O 1
ATOM 6282 N N . ASP B 1 25 ? 22.141 -66.938 4.18 1 59.44 25 ASP B N 1
ATOM 6283 C CA . ASP B 1 25 ? 23.531 -67.125 4.582 1 59.44 25 ASP B CA 1
ATOM 6284 C C . ASP B 1 25 ? 24.062 -65.812 5.176 1 59.44 25 ASP B C 1
ATOM 6286 O O . ASP B 1 25 ? 25.266 -65.625 5.391 1 59.44 25 ASP B O 1
ATOM 6290 N N . ARG B 1 26 ? 23.422 -64.625 5.852 1 53.53 26 ARG B N 1
ATOM 6291 C CA . ARG B 1 26 ? 23.703 -63.438 6.656 1 53.53 26 ARG B CA 1
ATOM 6292 C C . ARG B 1 26 ? 24.734 -62.531 5.969 1 53.53 26 ARG B C 1
ATOM 6294 O O . ARG B 1 26 ? 25.359 -61.688 6.609 1 53.53 26 ARG B O 1
ATOM 6301 N N . GLU B 1 27 ? 25.5 -62.688 4.816 1 53.47 27 GLU B N 1
ATOM 6302 C CA . GLU B 1 27 ? 26.406 -61.781 4.098 1 53.47 27 GLU B CA 1
ATOM 6303 C C . GLU B 1 27 ? 25.656 -61 3.018 1 53.47 27 GLU B C 1
ATOM 6305 O O . GLU B 1 27 ? 24.656 -61.5 2.48 1 53.47 27 GLU B O 1
ATOM 6310 N N . PHE B 1 28 ? 25.719 -59.469 2.947 1 47.28 28 PHE B N 1
ATOM 6311 C CA . PHE B 1 28 ? 25.016 -58.75 1.91 1 47.28 28 PHE B CA 1
ATOM 6312 C C . PHE B 1 28 ? 25.828 -58.688 0.623 1 47.28 28 PHE B C 1
ATOM 6314 O O . PHE B 1 28 ? 26.969 -58.219 0.621 1 47.28 28 PHE B O 1
ATOM 6321 N N . PRO B 1 29 ? 25.375 -58.812 -0.51 1 48.03 29 PRO B N 1
ATOM 6322 C CA . PRO B 1 29 ? 24.125 -59.5 -0.796 1 48.03 29 PRO B CA 1
ATOM 6323 C C . PRO B 1 29 ? 24.141 -60.969 -0.382 1 48.03 29 PRO B C 1
ATOM 6325 O O . PRO B 1 29 ? 25.219 -61.594 -0.342 1 48.03 29 PRO B O 1
ATOM 6328 N N . CYS B 1 30 ? 23.188 -61.5 0.137 1 46.69 30 CYS B N 1
ATOM 6329 C CA . CYS B 1 30 ? 23.344 -62.75 0.872 1 46.69 30 CYS B CA 1
ATOM 6330 C C . CYS B 1 30 ? 23.641 -63.906 -0.076 1 46.69 30 CYS B C 1
ATOM 6332 O O . CYS B 1 30 ? 23.312 -63.844 -1.262 1 46.69 30 CYS B O 1
ATOM 6334 N N . GLY B 1 31 ? 24.516 -64.688 0.116 1 39.31 31 GLY B N 1
ATOM 6335 C CA . GLY B 1 31 ? 25.078 -65.688 -0.779 1 39.31 31 GLY B CA 1
ATOM 6336 C C . GLY B 1 31 ? 24.062 -66.312 -1.737 1 39.31 31 GLY B C 1
ATOM 6337 O O . GLY B 1 31 ? 24.281 -66.312 -2.951 1 39.31 31 GLY B O 1
ATOM 6338 N N . PRO B 1 32 ? 22.984 -66.75 -1.084 1 35.34 32 PRO B N 1
ATOM 6339 C CA . PRO B 1 32 ? 22.141 -67.562 -1.994 1 35.34 32 PRO B CA 1
ATOM 6340 C C . PRO B 1 32 ? 21.594 -66.688 -3.143 1 35.34 32 PRO B C 1
ATOM 6342 O O . PRO B 1 32 ? 20.844 -67.25 -3.98 1 35.34 32 PRO B O 1
ATOM 6345 N N . PHE B 1 33 ? 21.516 -65.312 -3.055 1 37.09 33 PHE B N 1
ATOM 6346 C CA . PHE B 1 33 ? 21.391 -64.562 -4.273 1 37.09 33 PHE B CA 1
ATOM 6347 C C . PHE B 1 33 ? 22.422 -64.938 -5.309 1 37.09 33 PHE B C 1
ATOM 6349 O O . PHE B 1 33 ? 22.25 -64.688 -6.5 1 37.09 33 PHE B O 1
ATOM 6356 N N . ALA B 1 34 ? 23.578 -65.062 -4.746 1 32.97 34 ALA B N 1
ATOM 6357 C CA . ALA B 1 34 ? 24.625 -65.25 -5.75 1 32.97 34 ALA B CA 1
ATOM 6358 C C . ALA B 1 34 ? 24.266 -66.375 -6.734 1 32.97 34 ALA B C 1
ATOM 6360 O O . ALA B 1 34 ? 24.578 -66.25 -7.922 1 32.97 34 ALA B O 1
ATOM 6361 N N . ALA B 1 35 ? 23.906 -67.562 -6.246 1 26.22 35 ALA B N 1
ATOM 6362 C CA . ALA B 1 35 ? 24.172 -68.75 -7.012 1 26.22 35 ALA B CA 1
ATOM 6363 C C . ALA B 1 35 ? 23.203 -68.875 -8.172 1 26.22 35 ALA B C 1
ATOM 6365 O O . ALA B 1 35 ? 23.234 -69.875 -8.898 1 26.22 35 ALA B O 1
ATOM 6366 N N . SER B 1 36 ? 21.953 -68.625 -8.031 1 23.55 36 SER B N 1
ATOM 6367 C CA . SER B 1 36 ? 21.203 -69.312 -9.078 1 23.55 36 SER B CA 1
ATOM 6368 C C . SER B 1 36 ? 21.719 -68.938 -10.461 1 23.55 36 SER B C 1
ATOM 6370 O O . SER B 1 36 ? 21.5 -67.812 -10.914 1 23.55 36 SER B O 1
ATOM 6372 N N . SER B 1 37 ? 22.766 -69.625 -11.141 1 21.91 37 SER B N 1
ATOM 6373 C CA . SER B 1 37 ? 23.891 -70 -12.008 1 21.91 37 SER B CA 1
ATOM 6374 C C . SER B 1 37 ? 23.406 -70.438 -13.375 1 21.91 37 SER B C 1
ATOM 6376 O O . SER B 1 37 ? 24.172 -70.438 -14.344 1 21.91 37 SER B O 1
ATOM 6378 N N . PRO B 1 38 ? 22.328 -71.188 -13.68 1 18.06 38 PRO B N 1
ATOM 6379 C CA . PRO B 1 38 ? 22.672 -72.375 -14.492 1 18.06 38 PRO B CA 1
ATOM 6380 C C . PRO B 1 38 ? 23.109 -72 -15.906 1 18.06 38 PRO B C 1
ATOM 6382 O O . PRO B 1 38 ? 22.875 -70.875 -16.344 1 18.06 38 PRO B O 1
ATOM 6385 N N . SER B 1 39 ? 23.203 -73.125 -16.938 1 17.05 39 SER B N 1
ATOM 6386 C CA . SER B 1 39 ? 23.953 -73.938 -17.906 1 17.05 39 SER B CA 1
ATOM 6387 C C . SER B 1 39 ? 23.641 -73.5 -19.328 1 17.05 39 SER B C 1
ATOM 6389 O O . SER B 1 39 ? 24.531 -73.062 -20.062 1 17.05 39 SER B O 1
ATOM 6391 N N . GLY B 1 40 ? 23.125 -74.562 -20.25 1 16.56 40 GLY B N 1
ATOM 6392 C CA . GLY B 1 40 ? 23.703 -75.312 -21.328 1 16.56 40 GLY B CA 1
ATOM 6393 C C . GLY B 1 40 ? 23.484 -74.688 -22.688 1 16.56 40 GLY B C 1
ATOM 6394 O O . GLY B 1 40 ? 24.281 -73.875 -23.141 1 16.56 40 GLY B O 1
ATOM 6395 N N . GLY B 1 41 ? 22.531 -75.375 -23.625 1 15.83 41 GLY B N 1
ATOM 6396 C CA . GLY B 1 41 ? 22.578 -76.125 -24.875 1 15.83 41 GLY B CA 1
ATOM 6397 C C . GLY B 1 41 ? 22.375 -75.25 -26.109 1 15.83 41 GLY B C 1
ATOM 6398 O O . GLY B 1 41 ? 22.016 -74.125 -26 1 15.83 41 GLY B O 1
ATOM 6399 N N . GLY B 1 42 ? 22.062 -76 -27.344 1 16.17 42 GLY B N 1
ATOM 6400 C CA . GLY B 1 42 ? 22.578 -76.25 -28.672 1 16.17 42 GLY B CA 1
ATOM 6401 C C . GLY B 1 42 ? 22 -75.312 -29.719 1 16.17 42 GLY B C 1
ATOM 6402 O O . GLY B 1 42 ? 22.688 -74.438 -30.188 1 16.17 42 GLY B O 1
ATOM 6403 N N . PHE B 1 43 ? 20.969 -75.875 -30.688 1 15.16 43 PHE B N 1
ATOM 6404 C CA . PHE B 1 43 ? 20.984 -76.438 -32.031 1 15.16 43 PHE B CA 1
ATOM 6405 C C . PHE B 1 43 ? 20.547 -75.375 -33.031 1 15.16 43 PHE B C 1
ATOM 6407 O O . PHE B 1 43 ? 20.047 -74.312 -32.656 1 15.16 43 PHE B O 1
ATOM 6414 N N . SER B 1 44 ? 19.5 -75.75 -34.031 1 15.27 44 SER B N 1
ATOM 6415 C CA . SER B 1 44 ? 19.438 -76.125 -35.469 1 15.27 44 SER B CA 1
ATOM 6416 C C . SER B 1 44 ? 18.969 -74.938 -36.281 1 15.27 44 SER B C 1
ATOM 6418 O O . SER B 1 44 ? 18.422 -73.938 -35.75 1 15.27 44 SER B O 1
ATOM 6420 N N . GLN B 1 45 ? 18.516 -75.188 -37.812 1 15.5 45 GLN B N 1
ATOM 6421 C CA . GLN B 1 45 ? 18.781 -75.062 -39.25 1 15.5 45 GLN B CA 1
ATOM 6422 C C . GLN B 1 45 ? 17.797 -74.125 -39.906 1 15.5 45 GLN B C 1
ATOM 6424 O O . GLN B 1 45 ? 18.188 -73.312 -40.75 1 15.5 45 GLN B O 1
ATOM 6429 N N . PHE B 1 46 ? 16.406 -74.25 -39.969 1 14.71 46 PHE B N 1
ATOM 6430 C CA . PHE B 1 46 ? 15.688 -74.562 -41.188 1 14.71 46 PHE B CA 1
ATOM 6431 C C . PHE B 1 46 ? 15.555 -73.312 -42.062 1 14.71 46 PHE B C 1
ATOM 6433 O O . PHE B 1 46 ? 15.531 -72.188 -41.594 1 14.71 46 PHE B O 1
ATOM 6440 N N . THR B 1 47 ? 15.148 -73.562 -43.562 1 14.83 47 THR B N 1
ATOM 6441 C CA . THR B 1 47 ? 15.281 -73.438 -45 1 14.83 47 THR B CA 1
ATOM 6442 C C . THR B 1 47 ? 14.266 -72.438 -45.562 1 14.83 47 THR B C 1
ATOM 6444 O O . THR B 1 47 ? 14.508 -71.812 -46.594 1 14.83 47 THR B O 1
ATOM 6447 N N . ALA B 1 48 ? 13.031 -72.188 -45.312 1 15.81 48 ALA B N 1
ATOM 6448 C CA . ALA B 1 48 ? 12.094 -72.438 -46.406 1 15.81 48 ALA B CA 1
ATOM 6449 C C . ALA B 1 48 ? 12.211 -71.375 -47.531 1 15.81 48 ALA B C 1
ATOM 6451 O O . ALA B 1 48 ? 12.562 -70.25 -47.25 1 15.81 48 ALA B O 1
ATOM 6452 N N . PRO B 1 49 ? 11.461 -71.625 -48.75 1 15.45 49 PRO B N 1
ATOM 6453 C CA . PRO B 1 49 ? 11.555 -71.688 -50.219 1 15.45 49 PRO B CA 1
ATOM 6454 C C . PRO B 1 49 ? 11.305 -70.312 -50.844 1 15.45 49 PRO B C 1
ATOM 6456 O O . PRO B 1 49 ? 10.93 -69.375 -50.156 1 15.45 49 PRO B O 1
ATOM 6459 N N . SER B 1 50 ? 10.25 -70.25 -51.938 1 14.85 50 SER B N 1
ATOM 6460 C CA . SER B 1 50 ? 10.195 -70.25 -53.406 1 14.85 50 SER B CA 1
ATOM 6461 C C . SER B 1 50 ? 9.812 -68.875 -53.938 1 14.85 50 SER B C 1
ATOM 6463 O O . SER B 1 50 ? 10.508 -68.312 -54.781 1 14.85 50 SER B O 1
ATOM 6465 N N . VAL B 1 51 ? 8.43 -68.562 -54.5 1 14.7 51 VAL B N 1
ATOM 6466 C CA . VAL B 1 51 ? 8.008 -68.562 -55.875 1 14.7 51 VAL B CA 1
ATOM 6467 C C . VAL B 1 51 ? 8.047 -67.188 -56.438 1 14.7 51 VAL B C 1
ATOM 6469 O O . VAL B 1 51 ? 8.031 -66.188 -55.688 1 14.7 51 VAL B O 1
ATOM 6472 N N . LEU B 1 52 ? 7.008 -66.812 -57.562 1 14.85 52 LEU B N 1
ATOM 6473 C CA . LEU B 1 52 ? 7.016 -66.688 -59 1 14.85 52 LEU B CA 1
ATOM 6474 C C . LEU B 1 52 ? 6.965 -65.188 -59.438 1 14.85 52 LEU B C 1
ATOM 6476 O O . LEU B 1 52 ? 7.809 -64.75 -60.219 1 14.85 52 LEU B O 1
ATOM 6480 N N . GLU B 1 53 ? 5.82 -64.75 -60.312 1 14.77 53 GLU B N 1
ATOM 6481 C CA . GLU B 1 53 ? 5.723 -64.562 -61.75 1 14.77 53 GLU B CA 1
ATOM 6482 C C . GLU B 1 53 ? 5.719 -63.062 -62.125 1 14.77 53 GLU B C 1
ATOM 6484 O O . GLU B 1 53 ? 6.52 -62.625 -62.938 1 14.77 53 GLU B O 1
ATOM 6489 N N . GLY B 1 54 ? 4.5 -62.406 -62.75 1 14.64 54 GLY B N 1
ATOM 6490 C CA . GLY B 1 54 ? 4.312 -62.156 -64.188 1 14.64 54 GLY B CA 1
ATOM 6491 C C . GLY B 1 54 ? 4.652 -60.719 -64.562 1 14.64 54 GLY B C 1
ATOM 6492 O O . GLY B 1 54 ? 4.852 -59.875 -63.688 1 14.64 54 GLY B O 1
ATOM 6493 N N . GLN B 1 55 ? 3.846 -60.094 -65.688 1 14.96 55 GLN B N 1
ATOM 6494 C CA . GLN B 1 55 ? 4.023 -59.688 -67.062 1 14.96 55 GLN B CA 1
ATOM 6495 C C . GLN B 1 55 ? 4.09 -58.156 -67.188 1 14.96 55 GLN B C 1
ATOM 6497 O O . GLN B 1 55 ? 5.059 -57.625 -67.688 1 14.96 55 GLN B O 1
ATOM 6502 N N . THR B 1 56 ? 2.99 -57.406 -67.875 1 14.59 56 THR B N 1
ATOM 6503 C CA . THR B 1 56 ? 3.045 -56.938 -69.25 1 14.59 56 THR B CA 1
ATOM 6504 C C . THR B 1 56 ? 3.402 -55.469 -69.312 1 14.59 56 THR B C 1
ATOM 6506 O O . THR B 1 56 ? 3.32 -54.75 -68.312 1 14.59 56 THR B O 1
ATOM 6509 N N . PRO B 1 57 ? 2.549 -54.531 -70.188 1 15.21 57 PRO B N 1
ATOM 6510 C CA . PRO B 1 57 ? 2.914 -54.031 -71.562 1 15.21 57 PRO B CA 1
ATOM 6511 C C . PRO B 1 57 ? 3.352 -52.562 -71.5 1 15.21 57 PRO B C 1
ATOM 6513 O O . PRO B 1 57 ? 3.219 -51.906 -70.5 1 15.21 57 PRO B O 1
ATOM 6516 N N . PRO B 1 58 ? 2.666 -51.656 -72.562 1 14.91 58 PRO B N 1
ATOM 6517 C CA . PRO B 1 58 ? 3.16 -51.031 -73.812 1 14.91 58 PRO B CA 1
ATOM 6518 C C . PRO B 1 58 ? 3.379 -49.531 -73.625 1 14.91 58 PRO B C 1
ATOM 6520 O O . PRO B 1 58 ? 4.488 -49.031 -73.875 1 14.91 58 PRO B O 1
ATOM 6523 N N . SER B 1 59 ? 2.369 -48.562 -74.312 1 14.55 59 SER B N 1
ATOM 6524 C CA . SER B 1 59 ? 2.488 -47.844 -75.562 1 14.55 59 SER B CA 1
ATOM 6525 C C . SER B 1 59 ? 2.809 -46.375 -75.375 1 14.55 59 SER B C 1
ATOM 6527 O O . SER B 1 59 ? 2.674 -45.875 -74.25 1 14.55 59 SER B O 1
ATOM 6529 N N . GLN B 1 60 ? 1.999 -45.281 -76.125 1 14.13 60 GLN B N 1
ATOM 6530 C CA . GLN B 1 60 ? 2.271 -44.5 -77.312 1 14.13 60 GLN B CA 1
ATOM 6531 C C . GLN B 1 60 ? 2.467 -43.031 -77 1 14.13 60 GLN B C 1
ATOM 6533 O O . GLN B 1 60 ? 3.467 -42.406 -77.438 1 14.13 60 GLN B O 1
ATOM 6538 N N . ALA B 1 61 ? 1.263 -42.062 -77.25 1 14.59 61 ALA B N 1
ATOM 6539 C CA . ALA B 1 61 ? 1.135 -41.188 -78.375 1 14.59 61 ALA B CA 1
ATOM 6540 C C . ALA B 1 61 ? 1.866 -39.875 -78.188 1 14.59 61 ALA B C 1
ATOM 6542 O O . ALA B 1 61 ? 2.15 -39.5 -77 1 14.59 61 ALA B O 1
ATOM 6543 N N . VAL B 1 62 ? 1.305 -38.594 -78.75 1 14.59 62 VAL B N 1
ATOM 6544 C CA . VAL B 1 62 ? 1.683 -37.812 -79.938 1 14.59 62 VAL B CA 1
ATOM 6545 C C . VAL B 1 62 ? 2.096 -36.406 -79.5 1 14.59 62 VAL B C 1
ATOM 6547 O O . VAL B 1 62 ? 2.066 -36.094 -78.312 1 14.59 62 VAL B O 1
ATOM 6550 N N . ASP B 1 63 ? 1.257 -35.219 -79.875 1 14.45 63 ASP B N 1
ATOM 6551 C CA . ASP B 1 63 ? 1.603 -34.312 -81 1 14.45 63 ASP B CA 1
ATOM 6552 C C . ASP B 1 63 ? 2.17 -33 -80.438 1 14.45 63 ASP B C 1
ATOM 6554 O O . ASP B 1 63 ? 1.991 -32.688 -79.312 1 14.45 63 ASP B O 1
ATOM 6558 N N . PRO B 1 64 ? 1.786 -31.719 -81.25 1 15.32 64 PRO B N 1
ATOM 6559 C CA . PRO B 1 64 ? 2.596 -30.797 -82.062 1 15.32 64 PRO B CA 1
ATOM 6560 C C . PRO B 1 64 ? 2.82 -29.453 -81.375 1 15.32 64 PRO B C 1
ATOM 6562 O O . PRO B 1 64 ? 3.961 -29 -81.25 1 15.32 64 PRO B O 1
ATOM 6565 N N . GLN B 1 65 ? 1.802 -28.312 -81.5 1 14.71 65 GLN B N 1
ATOM 6566 C CA . GLN B 1 65 ? 1.991 -27.172 -82.375 1 14.71 65 GLN B CA 1
ATOM 6567 C C . GLN B 1 65 ? 2.564 -25.984 -81.625 1 14.71 65 GLN B C 1
ATOM 6569 O O . GLN B 1 65 ? 2.475 -25.922 -80.375 1 14.71 65 GLN B O 1
ATOM 6574 N N . THR B 1 66 ? 2.543 -24.625 -82.312 1 15.85 66 THR B N 1
ATOM 6575 C CA . THR B 1 66 ? 3.506 -23.625 -82.75 1 15.85 66 THR B CA 1
ATOM 6576 C C . THR B 1 66 ? 3.473 -22.406 -81.812 1 15.85 66 THR B C 1
ATOM 6578 O O . THR B 1 66 ? 4.508 -21.969 -81.312 1 15.85 66 THR B O 1
ATOM 6581 N N . GLN B 1 67 ? 2.617 -21.234 -82.125 1 15.03 67 GLN B N 1
ATOM 6582 C CA . GLN B 1 67 ? 3.129 -20.016 -82.75 1 15.03 67 GLN B CA 1
ATOM 6583 C C . GLN B 1 67 ? 3.324 -18.906 -81.688 1 15.03 67 GLN B C 1
ATOM 6585 O O . GLN B 1 67 ? 4.441 -18.438 -81.5 1 15.03 67 GLN B O 1
ATOM 6590 N N . SER B 1 68 ? 2.436 -17.672 -81.625 1 15.87 68 SER B N 1
ATOM 6591 C CA . SER B 1 68 ? 2.703 -16.312 -82.125 1 15.87 68 SER B CA 1
ATOM 6592 C C . SER B 1 68 ? 2.979 -15.359 -81 1 15.87 68 SER B C 1
ATOM 6594 O O . SER B 1 68 ? 2.584 -15.625 -79.812 1 15.87 68 SER B O 1
ATOM 6596 N N . HIS B 1 69 ? 3.596 -14.039 -81.188 1 16.7 69 HIS B N 1
ATOM 6597 C CA . HIS B 1 69 ? 4.59 -13.094 -80.688 1 16.7 69 HIS B CA 1
ATOM 6598 C C . HIS B 1 69 ? 3.936 -11.984 -79.875 1 16.7 69 HIS B C 1
ATOM 6600 O O . HIS B 1 69 ? 4.555 -11.422 -78.938 1 16.7 69 HIS B O 1
ATOM 6606 N N . PRO B 1 70 ? 2.582 -11.578 -79.938 1 17.27 70 PRO B N 1
ATOM 6607 C CA . PRO B 1 70 ? 2.5 -10.148 -80.188 1 17.27 70 PRO B CA 1
ATOM 6608 C C . PRO B 1 70 ? 2.887 -9.281 -79 1 17.27 70 PRO B C 1
ATOM 6610 O O . PRO B 1 70 ? 2.904 -9.758 -77.875 1 17.27 70 PRO B O 1
ATOM 6613 N N . PRO B 1 71 ? 2.619 -7.777 -79.062 1 18.19 71 PRO B N 1
ATOM 6614 C CA . PRO B 1 71 ? 3.26 -6.477 -78.938 1 18.19 71 PRO B CA 1
ATOM 6615 C C . PRO B 1 71 ? 2.961 -5.852 -77.562 1 18.19 71 PRO B C 1
ATOM 6617 O O . PRO B 1 71 ? 2.006 -6.254 -76.875 1 18.19 71 PRO B O 1
ATOM 6620 N N . ALA B 1 72 ? 3.773 -4.777 -77 1 19.03 72 ALA B N 1
ATOM 6621 C CA . ALA B 1 72 ? 4.328 -4.09 -75.875 1 19.03 72 ALA B CA 1
ATOM 6622 C C . ALA B 1 72 ? 3.393 -2.982 -75.375 1 19.03 72 ALA B C 1
ATOM 6624 O O . ALA B 1 72 ? 3.721 -2.246 -74.438 1 19.03 72 ALA B O 1
ATOM 6625 N N . SER B 1 73 ? 2.07 -2.854 -75.875 1 16.67 73 SER B N 1
ATOM 6626 C CA . SER B 1 73 ? 1.613 -1.476 -76 1 16.67 73 SER B CA 1
ATOM 6627 C C . SER B 1 73 ? 1.54 -0.78 -74.688 1 16.67 73 SER B C 1
ATOM 6629 O O . SER B 1 73 ? 1.54 -1.438 -73.625 1 16.67 73 SER B O 1
ATOM 6631 N N . THR B 1 74 ? 0.711 0.507 -74.562 1 17.41 74 THR B N 1
ATOM 6632 C CA . THR B 1 74 ? 0.638 1.956 -74.438 1 17.41 74 THR B CA 1
ATOM 6633 C C . THR B 1 74 ? -0.085 2.33 -73.125 1 17.41 74 THR B C 1
ATOM 6635 O O . THR B 1 74 ? -0.399 3.5 -72.938 1 17.41 74 THR B O 1
ATOM 6638 N N . SER B 1 75 ? 0.088 1.746 -71.875 1 17.44 75 SER B N 1
ATOM 6639 C CA . SER B 1 75 ? -0.943 1.871 -70.875 1 17.44 75 SER B CA 1
ATOM 6640 C C . SER B 1 75 ? -0.927 3.258 -70.25 1 17.44 75 SER B C 1
ATOM 6642 O O . SER B 1 75 ? -0.157 3.512 -69.312 1 17.44 75 SER B O 1
ATOM 6644 N N . GLN B 1 76 ? -1.08 4.391 -71 1 17.38 76 GLN B N 1
ATOM 6645 C CA . GLN B 1 76 ? -0.914 5.797 -70.625 1 17.38 76 GLN B CA 1
ATOM 6646 C C . GLN B 1 76 ? -1.845 6.191 -69.5 1 17.38 76 GLN B C 1
ATOM 6648 O O . GLN B 1 76 ? -1.443 6.914 -68.562 1 17.38 76 GLN B O 1
ATOM 6653 N N . SER B 1 77 ? -3.232 6.074 -69.625 1 18.08 77 SER B N 1
ATOM 6654 C CA . SER B 1 77 ? -4.105 7.242 -69.562 1 18.08 77 SER B CA 1
ATOM 6655 C C . SER B 1 77 ? -4.379 7.633 -68.062 1 18.08 77 SER B C 1
ATOM 6657 O O . SER B 1 77 ? -4.379 8.82 -67.75 1 18.08 77 SER B O 1
ATOM 6659 N N . GLN B 1 78 ? -5.195 6.926 -67.188 1 17.95 78 GLN B N 1
ATOM 6660 C CA . GLN B 1 78 ? -6.391 7.504 -66.625 1 17.95 78 GLN B CA 1
ATOM 6661 C C . GLN B 1 78 ? -6.082 8.102 -65.25 1 17.95 78 GLN B C 1
ATOM 6663 O O . GLN B 1 78 ? -5.996 7.383 -64.25 1 17.95 78 GLN B O 1
ATOM 6668 N N . LEU B 1 79 ? -5.105 9.07 -65.125 1 20.59 79 LEU B N 1
ATOM 6669 C CA . LEU B 1 79 ? -4.625 9.742 -63.938 1 20.59 79 LEU B CA 1
ATOM 6670 C C . LEU B 1 79 ? -5.762 10.477 -63.25 1 20.59 79 LEU B C 1
ATOM 6672 O O . LEU B 1 79 ? -5.582 10.992 -62.125 1 20.59 79 LEU B O 1
ATOM 6676 N N . GLN B 1 80 ? -6.891 10.992 -63.938 1 20.2 80 GLN B N 1
ATOM 6677 C CA . GLN B 1 80 ? -7.508 12.289 -63.656 1 20.2 80 GLN B CA 1
ATOM 6678 C C . GLN B 1 80 ? -8.336 12.234 -62.375 1 20.2 80 GLN B C 1
ATOM 6680 O O . GLN B 1 80 ? -8.336 13.188 -61.594 1 20.2 80 GLN B O 1
ATOM 6685 N N . ASP B 1 81 ? -9.367 11.344 -62.219 1 21.95 81 ASP B N 1
ATOM 6686 C CA . ASP B 1 81 ? -10.695 11.734 -61.75 1 21.95 81 ASP B CA 1
ATOM 6687 C C . ASP B 1 81 ? -10.758 11.789 -60.219 1 21.95 81 ASP B C 1
ATOM 6689 O O . ASP B 1 81 ? -11.836 11.898 -59.656 1 21.95 81 ASP B O 1
ATOM 6693 N N . GLN B 1 82 ? -9.742 11.391 -59.438 1 23.02 82 GLN B N 1
ATOM 6694 C CA . GLN B 1 82 ? -9.992 11.062 -58.031 1 23.02 82 GLN B CA 1
ATOM 6695 C C . GLN B 1 82 ? -10.172 12.32 -57.188 1 23.02 82 GLN B C 1
ATOM 6697 O O . GLN B 1 82 ? -10.297 12.25 -55.969 1 23.02 82 GLN B O 1
ATOM 6702 N N . ASP B 1 83 ? -10.016 13.594 -57.781 1 26.61 83 ASP B N 1
ATOM 6703 C CA . ASP B 1 83 ? -10 14.828 -57 1 26.61 83 ASP B CA 1
ATOM 6704 C C . ASP B 1 83 ? -11.383 15.133 -56.438 1 26.61 83 ASP B C 1
ATOM 6706 O O . ASP B 1 83 ? -11.516 15.992 -55.562 1 26.61 83 ASP B O 1
ATOM 6710 N N . LYS B 1 84 ? -12.586 14.797 -57.188 1 31.8 84 LYS B N 1
ATOM 6711 C CA . LYS B 1 84 ? -13.891 15.422 -57.031 1 31.8 84 LYS B CA 1
ATOM 6712 C C . LYS B 1 84 ? -14.531 15.023 -55.719 1 31.8 84 LYS B C 1
ATOM 6714 O O . LYS B 1 84 ? -15.242 15.812 -55.094 1 31.8 84 LYS B O 1
ATOM 6719 N N . ASP B 1 85 ? -14.383 13.703 -55.375 1 28.83 85 ASP B N 1
ATOM 6720 C CA . ASP B 1 85 ? -15.336 13.211 -54.375 1 28.83 85 ASP B CA 1
ATOM 6721 C C . ASP B 1 85 ? -15.008 13.742 -53 1 28.83 85 ASP B C 1
ATOM 6723 O O . ASP B 1 85 ? -15.797 13.586 -52.062 1 28.83 85 ASP B O 1
ATOM 6727 N N . GLN B 1 86 ? -13.773 14.258 -52.781 1 29.61 86 GLN B N 1
ATOM 6728 C CA . GLN B 1 86 ? -13.383 14.719 -51.469 1 29.61 86 GLN B CA 1
ATOM 6729 C C . GLN B 1 86 ? -14.148 15.977 -51.062 1 29.61 86 GLN B C 1
ATOM 6731 O O . GLN B 1 86 ? -14.422 16.203 -49.906 1 29.61 86 GLN B O 1
ATOM 6736 N N . ASN B 1 87 ? -14.484 16.797 -52.156 1 33.44 87 ASN B N 1
ATOM 6737 C CA . ASN B 1 87 ? -15.117 18.078 -51.906 1 33.44 87 ASN B CA 1
ATOM 6738 C C . ASN B 1 87 ? -16.531 17.906 -51.344 1 33.44 87 ASN B C 1
ATOM 6740 O O . ASN B 1 87 ? -17 18.75 -50.562 1 33.44 87 ASN B O 1
ATOM 6744 N N . LYS B 1 88 ? -17.281 16.844 -51.812 1 39.88 88 LYS B N 1
ATOM 6745 C CA . LYS B 1 88 ? -18.688 16.719 -51.469 1 39.88 88 LYS B CA 1
ATOM 6746 C C . LYS B 1 88 ? -18.844 16.438 -49.969 1 39.88 88 LYS B C 1
ATOM 6748 O O . LYS B 1 88 ? -19.781 16.953 -49.344 1 39.88 88 LYS B O 1
ATOM 6753 N N . ILE B 1 89 ? -17.859 15.648 -49.5 1 35.16 89 ILE B N 1
ATOM 6754 C CA . ILE B 1 89 ? -18 15.258 -48.125 1 35.16 89 ILE B CA 1
ATOM 6755 C C . ILE B 1 89 ? -17.797 16.469 -47.219 1 35.16 89 ILE B C 1
ATOM 6757 O O . ILE B 1 89 ? -18.531 16.656 -46.25 1 35.16 89 ILE B O 1
ATOM 6761 N N . ILE B 1 90 ? -16.906 17.438 -47.719 1 39.25 90 ILE B N 1
ATOM 6762 C CA . ILE B 1 90 ? -16.703 18.672 -46.969 1 39.25 90 ILE B CA 1
ATOM 6763 C C . ILE B 1 90 ? -18 19.484 -46.969 1 39.25 90 ILE B C 1
ATOM 6765 O O . ILE B 1 90 ? -18.406 20 -45.938 1 39.25 90 ILE B O 1
ATOM 6769 N N . GLN B 1 91 ? -18.688 19.484 -48.156 1 43.19 91 GLN B N 1
ATOM 6770 C CA . GLN B 1 91 ? -19.875 20.312 -48.281 1 43.19 91 GLN B CA 1
ATOM 6771 C C . GLN B 1 91 ? -21 19.797 -47.406 1 43.19 91 GLN B C 1
ATOM 6773 O O . GLN B 1 91 ? -21.734 20.578 -46.781 1 43.19 91 GLN B O 1
ATOM 6778 N N . ASP B 1 92 ? -21.094 18.438 -47.344 1 42.44 92 ASP B N 1
ATOM 6779 C CA . ASP B 1 92 ? -22.188 17.875 -46.562 1 42.44 92 ASP B CA 1
ATOM 6780 C C . ASP B 1 92 ? -21.984 18.156 -45.062 1 42.44 92 ASP B C 1
ATOM 6782 O O . ASP B 1 92 ? -22.938 18.5 -44.375 1 42.44 92 ASP B O 1
ATOM 6786 N N . LEU B 1 93 ? -20.75 18.047 -44.656 1 40.62 93 LEU B N 1
ATOM 6787 C CA . LEU B 1 93 ? -20.469 18.344 -43.25 1 40.62 93 LEU B CA 1
ATOM 6788 C C . LEU B 1 93 ? -20.766 19.797 -42.938 1 40.62 93 LEU B C 1
ATOM 6790 O O . LEU B 1 93 ? -21.328 20.109 -41.875 1 40.62 93 LEU B O 1
ATOM 6794 N N . GLN B 1 94 ? -20.453 20.672 -43.938 1 44.81 94 GLN B N 1
ATOM 6795 C CA . GLN B 1 94 ? -20.781 22.078 -43.781 1 44.81 94 GLN B CA 1
ATOM 6796 C C . GLN B 1 94 ? -22.281 22.297 -43.719 1 44.81 94 GLN B C 1
ATOM 6798 O O . GLN B 1 94 ? -22.766 23.109 -42.938 1 44.81 94 GLN B O 1
ATOM 6803 N N . ARG B 1 95 ? -22.984 21.562 -44.562 1 48.22 95 ARG B N 1
ATOM 6804 C CA . ARG B 1 95 ? -24.438 21.703 -44.594 1 48.22 95 ARG B CA 1
ATOM 6805 C C . ARG B 1 95 ? -25.047 21.234 -43.25 1 48.22 95 ARG B C 1
ATOM 6807 O O . ARG B 1 95 ? -25.953 21.891 -42.719 1 48.22 95 ARG B O 1
ATOM 6814 N N . ARG B 1 96 ? -24.531 20.125 -42.781 1 44.5 96 ARG B N 1
ATOM 6815 C CA . ARG B 1 96 ? -25.094 19.594 -41.531 1 44.5 96 ARG B CA 1
ATOM 6816 C C . ARG B 1 96 ? -24.781 20.516 -40.375 1 44.5 96 ARG B C 1
ATOM 6818 O O . ARG B 1 96 ? -25.641 20.75 -39.5 1 44.5 96 ARG B O 1
ATOM 6825 N N . LEU B 1 97 ? -23.625 21.188 -40.375 1 42.97 97 LEU B N 1
ATOM 6826 C CA . LEU B 1 97 ? -23.312 22.219 -39.375 1 42.97 97 LEU B CA 1
ATOM 6827 C C . LEU B 1 97 ? -24.266 23.391 -39.5 1 42.97 97 LEU B C 1
ATOM 6829 O O . LEU B 1 97 ? -24.75 23.891 -38.469 1 42.97 97 LEU B O 1
ATOM 6833 N N . ARG B 1 98 ? -24.484 23.688 -40.75 1 44.44 98 ARG B N 1
ATOM 6834 C CA . ARG B 1 98 ? -25.406 24.797 -40.969 1 44.44 98 ARG B CA 1
ATOM 6835 C C . ARG B 1 98 ? -26.797 24.469 -40.438 1 44.44 98 ARG B C 1
ATOM 6837 O O . ARG B 1 98 ? -27.453 25.312 -39.844 1 44.44 98 ARG B O 1
ATOM 6844 N N . ARG B 1 99 ? -27.234 23.188 -40.688 1 43.41 99 ARG B N 1
ATOM 6845 C CA . ARG B 1 99 ? -28.578 22.828 -40.25 1 43.41 99 ARG B CA 1
ATOM 6846 C C . ARG B 1 99 ? -28.672 22.891 -38.719 1 43.41 99 ARG B C 1
ATOM 6848 O O . ARG B 1 99 ? -29.703 23.297 -38.188 1 43.41 99 ARG B O 1
ATOM 6855 N N . LEU B 1 100 ? -27.656 22.344 -38.094 1 38.03 100 LEU B N 1
ATOM 6856 C CA . LEU B 1 100 ? -27.703 22.391 -36.625 1 38.03 100 LEU B CA 1
ATOM 6857 C C . LEU B 1 100 ? -27.703 23.828 -36.125 1 38.03 100 LEU B C 1
ATOM 6859 O O . LEU B 1 100 ? -28.391 24.172 -35.156 1 38.03 100 LEU B O 1
ATOM 6863 N N . GLU B 1 101 ? -26.875 24.672 -36.812 1 38.19 101 GLU B N 1
ATOM 6864 C CA . GLU B 1 101 ? -26.906 26.109 -36.531 1 38.19 101 GLU B CA 1
ATOM 6865 C C . GLU B 1 101 ? -28.297 26.672 -36.719 1 38.19 101 GLU B C 1
ATOM 6867 O O . GLU B 1 101 ? -28.719 27.562 -35.969 1 38.19 101 GLU B O 1
ATOM 6872 N N . GLU B 1 102 ? -28.859 26.172 -37.844 1 38.84 102 GLU B N 1
ATOM 6873 C CA . GLU B 1 102 ? -30.188 26.688 -38.156 1 38.84 102 GLU B CA 1
ATOM 6874 C C . GLU B 1 102 ? -31.203 26.328 -37.094 1 38.84 102 GLU B C 1
ATOM 6876 O O . GLU B 1 102 ? -32.219 26.984 -36.938 1 38.84 102 GLU B O 1
ATOM 6881 N N . GLN B 1 103 ? -30.969 25.094 -36.531 1 34.44 103 GLN B N 1
ATOM 6882 C CA . GLN B 1 103 ? -31.984 24.75 -35.562 1 34.44 103 GLN B CA 1
ATOM 6883 C C . GLN B 1 103 ? -31.797 25.531 -34.25 1 34.44 103 GLN B C 1
ATOM 6885 O O . GLN B 1 103 ? -32.469 25.266 -33.281 1 34.44 103 GLN B O 1
ATOM 6890 N N . LEU B 1 104 ? -30.609 26.219 -34.156 1 30.31 104 LEU B N 1
ATOM 6891 C CA . LEU B 1 104 ? -30.5 27.125 -33 1 30.31 104 LEU B CA 1
ATOM 6892 C C . LEU B 1 104 ? -31.578 28.203 -33.062 1 30.31 104 LEU B C 1
ATOM 6894 O O . LEU B 1 104 ? -31.719 28.906 -34.062 1 30.31 104 LEU B O 1
ATOM 6898 N N . PRO B 1 105 ? -32.625 28 -32.281 1 30.44 105 PRO B N 1
ATOM 6899 C CA . PRO B 1 105 ? -33.781 28.906 -32.406 1 30.44 105 PRO B CA 1
ATOM 6900 C C . PRO B 1 105 ? -33.375 30.375 -32.5 1 30.44 105 PRO B C 1
ATOM 6902 O O . PRO B 1 105 ? -32.312 30.766 -31.969 1 30.44 105 PRO B O 1
ATOM 6905 N N . GLY B 1 106 ? -33.562 31.016 -33.625 1 27.27 106 GLY B N 1
ATOM 6906 C CA . GLY B 1 106 ? -33.469 32.438 -33.906 1 27.27 106 GLY B CA 1
ATOM 6907 C C . GLY B 1 106 ? -33.969 33.312 -32.75 1 27.27 106 GLY B C 1
ATOM 6908 O O . GLY B 1 106 ? -34.719 32.844 -31.891 1 27.27 106 GLY B O 1
ATOM 6909 N N . PRO B 1 107 ? -33.219 34.375 -32.406 1 29.34 107 PRO B N 1
ATOM 6910 C CA . PRO B 1 107 ? -33.594 35.375 -31.375 1 29.34 107 PRO B CA 1
ATOM 6911 C C . PRO B 1 107 ? -35.031 35.812 -31.516 1 29.34 107 PRO B C 1
ATOM 6913 O O . PRO B 1 107 ? -35.5 36.094 -32.625 1 29.34 107 PRO B O 1
ATOM 6916 N N . PRO B 1 108 ? -36.062 35.219 -30.844 1 28.3 108 PRO B N 1
ATOM 6917 C CA . PRO B 1 108 ? -37.344 35.906 -31.047 1 28.3 108 PRO B CA 1
ATOM 6918 C C . PRO B 1 108 ? -37.219 37.406 -30.938 1 28.3 108 PRO B C 1
ATOM 6920 O O . PRO B 1 108 ? -36.281 37.938 -30.312 1 28.3 108 PRO B O 1
ATOM 6923 N N . PRO B 1 109 ? -38.094 38.156 -31.703 1 24.56 109 PRO B N 1
ATOM 6924 C CA . PRO B 1 109 ? -38.125 39.625 -31.844 1 24.56 109 PRO B CA 1
ATOM 6925 C C . PRO B 1 109 ? -38.031 40.375 -30.516 1 24.56 109 PRO B C 1
ATOM 6927 O O . PRO B 1 109 ? -38.219 39.75 -29.453 1 24.56 109 PRO B O 1
ATOM 6930 N N . SER B 1 110 ? -37.969 41.688 -30.562 1 25.48 110 SER B N 1
ATOM 6931 C CA . SER B 1 110 ? -37.562 42.906 -29.891 1 25.48 110 SER B CA 1
ATOM 6932 C C . SER B 1 110 ? -38.438 43.188 -28.672 1 25.48 110 SER B C 1
ATOM 6934 O O . SER B 1 110 ? -38.406 44.281 -28.094 1 25.48 110 SER B O 1
ATOM 6936 N N . GLN B 1 111 ? -39.531 42.438 -28.266 1 25.16 111 GLN B N 1
ATOM 6937 C CA . GLN B 1 111 ? -40.281 43.281 -27.344 1 25.16 111 GLN B CA 1
ATOM 6938 C C . GLN B 1 111 ? -39.406 43.781 -26.203 1 25.16 111 GLN B C 1
ATOM 6940 O O . GLN B 1 111 ? -38.438 43.094 -25.812 1 25.16 111 GLN B O 1
ATOM 6945 N N . THR B 1 112 ? -39.688 45.062 -25.641 1 25.47 112 THR B N 1
ATOM 6946 C CA . THR B 1 112 ? -39.094 46.219 -24.953 1 25.47 112 THR B CA 1
ATOM 6947 C C . THR B 1 112 ? -38.5 45.781 -23.609 1 25.47 112 THR B C 1
ATOM 6949 O O . THR B 1 112 ? -37.875 46.562 -22.906 1 25.47 112 THR B O 1
ATOM 6952 N N . THR B 1 113 ? -39.094 44.688 -22.953 1 27.92 113 THR B N 1
ATOM 6953 C CA . THR B 1 113 ? -38.938 44.844 -21.516 1 27.92 113 THR B CA 1
ATOM 6954 C C . THR B 1 113 ? -37.438 44.781 -21.125 1 27.92 113 THR B C 1
ATOM 6956 O O . THR B 1 113 ? -36.688 44 -21.703 1 27.92 113 THR B O 1
ATOM 6959 N N . THR B 1 114 ? -36.969 45.812 -20.328 1 28.5 114 THR B N 1
ATOM 6960 C CA . THR B 1 114 ? -35.688 46.406 -19.906 1 28.5 114 THR B CA 1
ATOM 6961 C C . THR B 1 114 ? -34.781 45.344 -19.297 1 28.5 114 THR B C 1
ATOM 6963 O O . THR B 1 114 ? -34.062 45.625 -18.344 1 28.5 114 THR B O 1
ATOM 6966 N N . ASP B 1 115 ? -35.25 44.031 -19.359 1 27.58 115 ASP B N 1
ATOM 6967 C CA . ASP B 1 115 ? -34.531 43.188 -18.375 1 27.58 115 ASP B CA 1
ATOM 6968 C C . ASP B 1 115 ? -33.062 43.094 -18.719 1 27.58 115 ASP B C 1
ATOM 6970 O O . ASP B 1 115 ? -32.688 42.969 -19.891 1 27.58 115 ASP B O 1
ATOM 6974 N N . PRO B 1 116 ? -32.156 43.438 -17.688 1 30.42 116 PRO B N 1
ATOM 6975 C CA . PRO B 1 116 ? -30.734 43.75 -17.812 1 30.42 116 PRO B CA 1
ATOM 6976 C C . PRO B 1 116 ? -30 42.75 -18.719 1 30.42 116 PRO B C 1
ATOM 6978 O O . PRO B 1 116 ? -30.547 41.688 -19.047 1 30.42 116 PRO B O 1
ATOM 6981 N N . ASN B 1 117 ? -28.625 42.781 -18.688 1 27.72 117 ASN B N 1
ATOM 6982 C CA . ASN B 1 117 ? -27.547 42.531 -19.656 1 27.72 117 ASN B CA 1
ATOM 6983 C C . ASN B 1 117 ? -27.422 41.062 -20 1 27.72 117 ASN B C 1
ATOM 6985 O O . ASN B 1 117 ? -27.203 40.219 -19.109 1 27.72 117 ASN B O 1
ATOM 6989 N N . PRO B 1 118 ? -27.969 40.688 -21.188 1 32.06 118 PRO B N 1
ATOM 6990 C CA . PRO B 1 118 ? -28.047 39.375 -21.875 1 32.06 118 PRO B CA 1
ATOM 6991 C C . PRO B 1 118 ? -26.688 38.75 -22.062 1 32.06 118 PRO B C 1
ATOM 6993 O O . PRO B 1 118 ? -26.578 37.688 -22.688 1 32.06 118 PRO B O 1
ATOM 6996 N N . THR B 1 119 ? -25.672 39.656 -21.891 1 33.34 119 THR B N 1
ATOM 6997 C CA . THR B 1 119 ? -24.406 39.219 -22.469 1 33.34 119 THR B CA 1
ATOM 6998 C C . THR B 1 119 ? -23.844 38.031 -21.688 1 33.34 119 THR B C 1
ATOM 7000 O O . THR B 1 119 ? -23 37.281 -22.203 1 33.34 119 THR B O 1
ATOM 7003 N N . VAL B 1 120 ? -24.141 38.156 -20.312 1 35.78 120 VAL B N 1
ATOM 7004 C CA . VAL B 1 120 ? -23.438 37.188 -19.469 1 35.78 120 VAL B CA 1
ATOM 7005 C C . VAL B 1 120 ? -23.938 35.781 -19.797 1 35.78 120 VAL B C 1
ATOM 7007 O O . VAL B 1 120 ? -23.234 34.781 -19.547 1 35.78 120 VAL B O 1
ATOM 7010 N N . SER B 1 121 ? -25.203 35.844 -20.438 1 35.56 121 SER B N 1
ATOM 7011 C CA . SER B 1 121 ? -25.859 34.562 -20.641 1 35.56 121 SER B CA 1
ATOM 7012 C C . SER B 1 121 ? -25.25 33.781 -21.812 1 35.56 121 SER B C 1
ATOM 7014 O O . SER B 1 121 ? -25.188 32.562 -21.797 1 35.56 121 SER B O 1
ATOM 7016 N N . GLN B 1 122 ? -24.781 34.562 -22.75 1 35.03 122 GLN B N 1
ATOM 7017 C CA . GLN B 1 122 ? -24.344 33.938 -23.984 1 35.03 122 GLN B CA 1
ATOM 7018 C C . GLN B 1 122 ? -23 33.219 -23.781 1 35.03 122 GLN B C 1
ATOM 7020 O O . GLN B 1 122 ? -22.766 32.156 -24.312 1 35.03 122 GLN B O 1
ATOM 7025 N N . THR B 1 123 ? -22.141 33.938 -22.969 1 38.41 123 THR B N 1
ATOM 7026 C CA . THR B 1 123 ? -20.797 33.406 -22.828 1 38.41 123 THR B CA 1
ATOM 7027 C C . THR B 1 123 ? -20.844 32.094 -22.016 1 38.41 123 THR B C 1
ATOM 7029 O O . THR B 1 123 ? -20.062 31.188 -22.266 1 38.41 123 THR B O 1
ATOM 7032 N N . GLN B 1 124 ? -21.75 32.062 -21 1 40.56 124 GLN B N 1
ATOM 7033 C CA . GLN B 1 124 ? -21.906 30.828 -20.234 1 40.56 124 GLN B CA 1
ATOM 7034 C C . GLN B 1 124 ? -22.469 29.703 -21.094 1 40.56 124 GLN B C 1
ATOM 7036 O O . GLN B 1 124 ? -22.062 28.547 -20.969 1 40.56 124 GLN B O 1
ATOM 7041 N N . ALA B 1 125 ? -23.375 30.094 -21.984 1 41.81 125 ALA B N 1
ATOM 7042 C CA . ALA B 1 125 ? -23.953 29.109 -22.906 1 41.81 125 ALA B CA 1
ATOM 7043 C C . ALA B 1 125 ? -22.906 28.547 -23.859 1 41.81 125 ALA B C 1
ATOM 7045 O O . ALA B 1 125 ? -22.891 27.359 -24.141 1 41.81 125 ALA B O 1
ATOM 7046 N N . LEU B 1 126 ? -22 29.438 -24.234 1 41.91 126 LEU B N 1
ATOM 7047 C CA . LEU B 1 126 ? -20.969 28.969 -25.156 1 41.91 126 LEU B CA 1
ATOM 7048 C C . LEU B 1 126 ? -19.984 28.031 -24.469 1 41.91 126 LEU B C 1
ATOM 7050 O O . LEU B 1 126 ? -19.562 27.031 -25.047 1 41.91 126 LEU B O 1
ATOM 7054 N N . ARG B 1 127 ? -19.641 28.312 -23.188 1 44.91 127 ARG B N 1
ATOM 7055 C CA . ARG B 1 127 ? -18.703 27.438 -22.484 1 44.91 127 ARG B CA 1
ATOM 7056 C C . ARG B 1 127 ? -19.328 26.094 -22.172 1 44.91 127 ARG B C 1
ATOM 7058 O O . ARG B 1 127 ? -18.688 25.047 -22.297 1 44.91 127 ARG B O 1
ATOM 7065 N N . HIS B 1 128 ? -20.672 26.109 -21.875 1 45.5 128 HIS B N 1
ATOM 7066 C CA . HIS B 1 128 ? -21.391 24.844 -21.719 1 45.5 128 HIS B CA 1
ATOM 7067 C C . HIS B 1 128 ? -21.438 24.062 -23.016 1 45.5 128 HIS B C 1
ATOM 7069 O O . HIS B 1 128 ? -21.266 22.844 -23.031 1 45.5 128 HIS B O 1
ATOM 7075 N N . LEU B 1 129 ? -21.641 24.797 -24.094 1 43.12 129 LEU B N 1
ATOM 7076 C CA . LEU B 1 129 ? -21.641 24.141 -25.391 1 43.12 129 LEU B CA 1
ATOM 7077 C C . LEU B 1 129 ? -20.25 23.609 -25.734 1 43.12 129 LEU B C 1
ATOM 7079 O O . LEU B 1 129 ? -20.109 22.5 -26.25 1 43.12 129 LEU B O 1
ATOM 7083 N N . GLN B 1 130 ? -19.219 24.359 -25.359 1 42.72 130 GLN B N 1
ATOM 7084 C CA . GLN B 1 130 ? -17.859 23.875 -25.641 1 42.72 130 GLN B CA 1
ATOM 7085 C C . GLN B 1 130 ? -17.547 22.625 -24.812 1 42.72 130 GLN B C 1
ATOM 7087 O O . GLN B 1 130 ? -16.953 21.672 -25.328 1 42.72 130 GLN B O 1
ATOM 7092 N N . ASP B 1 131 ? -17.953 22.625 -23.578 1 46.22 131 ASP B N 1
ATOM 7093 C CA . ASP B 1 131 ? -17.766 21.453 -22.719 1 46.22 131 ASP B CA 1
ATOM 7094 C C . ASP B 1 131 ? -18.594 20.266 -23.234 1 46.22 131 ASP B C 1
ATOM 7096 O O . ASP B 1 131 ? -18.125 19.125 -23.234 1 46.22 131 ASP B O 1
ATOM 7100 N N . ARG B 1 132 ? -19.828 20.531 -23.672 1 47.53 132 ARG B N 1
ATOM 7101 C CA . ARG B 1 132 ? -20.625 19.484 -24.281 1 47.53 132 ARG B CA 1
ATOM 7102 C C . ARG B 1 132 ? -20 19 -25.594 1 47.53 132 ARG B C 1
ATOM 7104 O O . ARG B 1 132 ? -20.016 17.812 -25.891 1 47.53 132 ARG B O 1
ATOM 7111 N N . VAL B 1 133 ? -19.5 19.938 -26.328 1 47.59 133 VAL B N 1
ATOM 7112 C CA . VAL B 1 133 ? -18.859 19.562 -27.578 1 47.59 133 VAL B CA 1
ATOM 7113 C C . VAL B 1 133 ? -17.594 18.75 -27.281 1 47.59 133 VAL B C 1
ATOM 7115 O O . VAL B 1 133 ? -17.344 17.719 -27.906 1 47.59 133 VAL B O 1
ATOM 7118 N N . LEU B 1 134 ? -16.797 19.172 -26.281 1 44.03 134 LEU B N 1
ATOM 7119 C CA . LEU B 1 134 ? -15.586 18.422 -25.953 1 44.03 134 LEU B CA 1
ATOM 7120 C C . LEU B 1 134 ? -15.938 17.047 -25.375 1 44.03 134 LEU B C 1
ATOM 7122 O O . LEU B 1 134 ? -15.305 16.047 -25.719 1 44.03 134 LEU B O 1
ATOM 7126 N N . ARG B 1 135 ? -16.969 16.875 -24.547 1 45.38 135 ARG B N 1
ATOM 7127 C CA . ARG B 1 135 ? -17.469 15.57 -24.094 1 45.38 135 ARG B CA 1
ATOM 7128 C C . ARG B 1 135 ? -18.062 14.789 -25.266 1 45.38 135 ARG B C 1
ATOM 7130 O O . ARG B 1 135 ? -17.875 13.578 -25.375 1 45.38 135 ARG B O 1
ATOM 7137 N N . ALA B 1 136 ? -18.922 15.492 -26.031 1 44.12 136 ALA B N 1
ATOM 7138 C CA . ALA B 1 136 ? -19.438 14.844 -27.234 1 44.12 136 ALA B CA 1
ATOM 7139 C C . ALA B 1 136 ? -18.312 14.469 -28.188 1 44.12 136 ALA B C 1
ATOM 7141 O O . ALA B 1 136 ? -18.344 13.398 -28.797 1 44.12 136 ALA B O 1
ATOM 7142 N N . GLU B 1 137 ? -17.328 15.359 -28.328 1 43.62 137 GLU B N 1
ATOM 7143 C CA . GLU B 1 137 ? -16.156 15.016 -29.156 1 43.62 137 GLU B CA 1
ATOM 7144 C C . GLU B 1 137 ? -15.367 13.867 -28.547 1 43.62 137 GLU B C 1
ATOM 7146 O O . GLU B 1 137 ? -14.914 12.969 -29.25 1 43.62 137 GLU B O 1
ATOM 7151 N N . GLU B 1 138 ? -15.172 13.836 -27.219 1 41.69 138 GLU B N 1
ATOM 7152 C CA . GLU B 1 138 ? -14.57 12.703 -26.516 1 41.69 138 GLU B CA 1
ATOM 7153 C C . GLU B 1 138 ? -15.484 11.484 -26.547 1 41.69 138 GLU B C 1
ATOM 7155 O O . GLU B 1 138 ? -15.031 10.367 -26.781 1 41.69 138 GLU B O 1
ATOM 7160 N N . GLN B 1 139 ? -16.766 11.664 -26.25 1 40.69 139 GLN B N 1
ATOM 7161 C CA . GLN B 1 139 ? -17.734 10.594 -26.484 1 40.69 139 GLN B CA 1
ATOM 7162 C C . GLN B 1 139 ? -17.828 10.25 -27.969 1 40.69 139 GLN B C 1
ATOM 7164 O O . GLN B 1 139 ? -17.969 9.078 -28.328 1 40.69 139 GLN B O 1
ATOM 7169 N N . LEU B 1 140 ? -17.969 11.281 -28.812 1 37.28 140 LEU B N 1
ATOM 7170 C CA . LEU B 1 140 ? -17.984 11.07 -30.25 1 37.28 140 LEU B CA 1
ATOM 7171 C C . LEU B 1 140 ? -16.672 10.484 -30.734 1 37.28 140 LEU B C 1
ATOM 7173 O O . LEU B 1 140 ? -16.641 9.625 -31.625 1 37.28 140 LEU B O 1
ATOM 7177 N N . SER B 1 141 ? -15.484 10.961 -30.312 1 38.16 141 SER B N 1
ATOM 7178 C CA . SER B 1 141 ? -14.234 10.266 -30.594 1 38.16 141 SER B CA 1
ATOM 7179 C C . SER B 1 141 ? -14.227 8.867 -29.984 1 38.16 141 SER B C 1
ATOM 7181 O O . SER B 1 141 ? -13.742 7.918 -30.609 1 38.16 141 SER B O 1
ATOM 7183 N N . ASP B 1 142 ? -14.648 8.695 -28.703 1 38.06 142 ASP B N 1
ATOM 7184 C CA . ASP B 1 142 ? -14.922 7.375 -28.141 1 38.06 142 ASP B CA 1
ATOM 7185 C C . ASP B 1 142 ? -16.078 6.695 -28.875 1 38.06 142 ASP B C 1
ATOM 7187 O O . ASP B 1 142 ? -16.031 5.488 -29.125 1 38.06 142 ASP B O 1
ATOM 7191 N N . ALA B 1 143 ? -17.219 7.387 -29.094 1 35.22 143 ALA B N 1
ATOM 7192 C CA . ALA B 1 143 ? -18.328 6.879 -29.906 1 35.22 143 ALA B CA 1
ATOM 7193 C C . ALA B 1 143 ? -17.922 6.762 -31.375 1 35.22 143 ALA B C 1
ATOM 7195 O O . ALA B 1 143 ? -18.531 5.996 -32.125 1 35.22 143 ALA B O 1
ATOM 7196 N N . ALA B 1 144 ? -17.344 7.746 -31.953 1 34.56 144 ALA B N 1
ATOM 7197 C CA . ALA B 1 144 ? -16.891 7.715 -33.344 1 34.56 144 ALA B CA 1
ATOM 7198 C C . ALA B 1 144 ? -15.711 6.766 -33.531 1 34.56 144 ALA B C 1
ATOM 7200 O O . ALA B 1 144 ? -15.219 6.582 -34.625 1 34.56 144 ALA B O 1
ATOM 7201 N N . ARG B 1 145 ? -15.016 6.539 -32.406 1 37.12 145 ARG B N 1
ATOM 7202 C CA . ARG B 1 145 ? -14.141 5.398 -32.656 1 37.12 145 ARG B CA 1
ATOM 7203 C C . ARG B 1 145 ? -14.945 4.152 -33.031 1 37.12 145 ARG B C 1
ATOM 7205 O O . ARG B 1 145 ? -15.828 3.744 -32.25 1 37.12 145 ARG B O 1
ATOM 7212 N N . PRO B 1 146 ? -15.133 3.826 -34.094 1 37.69 146 PRO B N 1
ATOM 7213 C CA . PRO B 1 146 ? -15.883 2.604 -34.406 1 37.69 146 PRO B CA 1
ATOM 7214 C C . PRO B 1 146 ? -15.633 1.494 -33.375 1 37.69 146 PRO B C 1
ATOM 7216 O O . PRO B 1 146 ? -14.5 1.301 -32.938 1 37.69 146 PRO B O 1
ATOM 7219 N N . SER B 1 147 ? -16.516 1.323 -32.344 1 44.91 147 SER B N 1
ATOM 7220 C CA . SER B 1 147 ? -16.422 0.106 -31.531 1 44.91 147 SER B CA 1
ATOM 7221 C C . SER B 1 147 ? -15.641 -0.977 -32.281 1 44.91 147 SER B C 1
ATOM 7223 O O . SER B 1 147 ? -15.977 -1.332 -33.406 1 44.91 147 SER B O 1
ATOM 7225 N N . LEU B 1 148 ? -14.422 -1.002 -32.125 1 50.09 148 LEU B N 1
ATOM 7226 C CA . LEU B 1 148 ? -13.672 -2.121 -32.688 1 50.09 148 LEU B CA 1
ATOM 7227 C C . LEU B 1 148 ? -14.5 -3.398 -32.656 1 50.09 148 LEU B C 1
ATOM 7229 O O . LEU B 1 148 ? -14.164 -4.375 -33.344 1 50.09 148 LEU B O 1
ATOM 7233 N N . LEU B 1 149 ? -15.484 -3.359 -31.672 1 54.84 149 LEU B N 1
ATOM 7234 C CA . LEU B 1 149 ? -16.375 -4.512 -31.719 1 54.84 149 LEU B CA 1
ATOM 7235 C C . LEU B 1 149 ? -17.047 -4.617 -33.094 1 54.84 149 LEU B C 1
ATOM 7237 O O . LEU B 1 149 ? -17.281 -5.719 -33.594 1 54.84 149 LEU B O 1
ATOM 7241 N N . VAL B 1 150 ? -17.266 -3.391 -33.562 1 47.5 150 VAL B N 1
ATOM 7242 C CA . VAL B 1 150 ? -18.016 -3.393 -34.812 1 47.5 150 VAL B CA 1
ATOM 7243 C C . VAL B 1 150 ? -17.125 -3.926 -35.938 1 47.5 150 VAL B C 1
ATOM 7245 O O . VAL B 1 150 ? -17.609 -4.641 -36.812 1 47.5 150 VAL B O 1
ATOM 7248 N N . ASN B 1 151 ? -15.914 -3.523 -35.844 1 53.38 151 ASN B N 1
ATOM 7249 C CA . ASN B 1 151 ? -15.133 -4.012 -36.969 1 53.38 151 ASN B CA 1
ATOM 7250 C C . ASN B 1 151 ? -14.695 -5.461 -36.75 1 53.38 151 ASN B C 1
ATOM 7252 O O . ASN B 1 151 ? -14.008 -6.035 -37.625 1 53.38 151 ASN B O 1
ATOM 7256 N N . GLY B 1 152 ? -15.141 -6.133 -35.656 1 65.88 152 GLY B N 1
ATOM 7257 C CA . GLY B 1 152 ? -15.062 -7.566 -35.438 1 65.88 152 GLY B CA 1
ATOM 7258 C C . GLY B 1 152 ? -13.75 -8.008 -34.812 1 65.88 152 GLY B C 1
ATOM 7259 O O . GLY B 1 152 ? -13.547 -9.195 -34.562 1 65.88 152 GLY B O 1
ATOM 7260 N N . TRP B 1 153 ? -12.805 -7.047 -34.594 1 82.5 153 TRP B N 1
ATOM 7261 C CA . TRP B 1 153 ? -11.508 -7.48 -34.094 1 82.5 153 TRP B CA 1
ATOM 7262 C C . TRP B 1 153 ? -11.375 -7.176 -32.594 1 82.5 153 TRP B C 1
ATOM 7264 O O . TRP B 1 153 ? -10.266 -7.004 -32.094 1 82.5 153 TRP B O 1
ATOM 7274 N N . ALA B 1 154 ? -12.477 -7.012 -31.844 1 86.62 154 ALA B N 1
ATOM 7275 C CA . ALA B 1 154 ? -12.477 -6.785 -30.406 1 86.62 154 ALA B CA 1
ATOM 7276 C C . ALA B 1 154 ? -13.5 -7.676 -29.703 1 86.62 154 ALA B C 1
ATOM 7278 O O . ALA B 1 154 ? -14.461 -8.125 -30.328 1 86.62 154 ALA B O 1
ATOM 7279 N N . ILE B 1 155 ? -13.109 -8.117 -28.562 1 88.5 155 ILE B N 1
ATOM 7280 C CA . ILE B 1 155 ? -14.047 -8.891 -27.75 1 88.5 155 ILE B CA 1
ATOM 7281 C C . ILE B 1 155 ? -14.383 -8.133 -26.469 1 88.5 155 ILE B C 1
ATOM 7283 O O . ILE B 1 155 ? -13.617 -7.273 -26.031 1 88.5 155 ILE B O 1
ATOM 7287 N N . PRO B 1 156 ? -15.562 -8.375 -25.969 1 83.94 156 PRO B N 1
ATOM 7288 C CA . PRO B 1 156 ? -15.883 -7.738 -24.688 1 83.94 156 PRO B CA 1
ATOM 7289 C C . PRO B 1 156 ? -14.945 -8.172 -23.562 1 83.94 156 PRO B C 1
ATOM 7291 O O . PRO B 1 156 ? -14.469 -9.305 -23.562 1 83.94 156 PRO B O 1
ATOM 7294 N N . ALA B 1 157 ? -14.773 -7.297 -22.641 1 83.5 157 ALA B N 1
ATOM 7295 C CA . ALA B 1 157 ? -13.938 -7.605 -21.484 1 83.5 157 ALA B CA 1
ATOM 7296 C C . ALA B 1 157 ? -14.594 -8.664 -20.609 1 83.5 157 ALA B C 1
ATOM 7298 O O . ALA B 1 157 ? -15.82 -8.703 -20.484 1 83.5 157 ALA B O 1
ATOM 7299 N N . THR B 1 158 ? -13.727 -9.516 -19.984 1 85.25 158 THR B N 1
ATOM 7300 C CA . THR B 1 158 ? -14.219 -10.555 -19.078 1 85.25 158 THR B CA 1
ATOM 7301 C C . THR B 1 158 ? -14.625 -9.961 -17.734 1 85.25 158 THR B C 1
ATOM 7303 O O . THR B 1 158 ? -13.805 -9.352 -17.047 1 85.25 158 THR B O 1
ATOM 7306 N N . PRO B 1 159 ? -15.883 -10.086 -17.375 1 84.19 159 PRO B N 1
ATOM 7307 C CA . PRO B 1 159 ? -16.297 -9.57 -16.062 1 84.19 159 PRO B CA 1
ATOM 7308 C C . PRO B 1 159 ? -15.656 -10.328 -14.898 1 84.19 159 PRO B C 1
ATOM 7310 O O . PRO B 1 159 ? -15.523 -11.555 -14.953 1 84.19 159 PRO B O 1
ATOM 7313 N N . PRO B 1 160 ? -15.25 -9.625 -13.898 1 88.69 160 PRO B N 1
ATOM 7314 C CA . PRO B 1 160 ? -14.656 -10.281 -12.734 1 88.69 160 PRO B CA 1
ATOM 7315 C C . PRO B 1 160 ? -15.68 -11.055 -11.906 1 88.69 160 PRO B C 1
ATOM 7317 O O . PRO B 1 160 ? -16.891 -10.859 -12.07 1 88.69 160 PRO B O 1
ATOM 7320 N N . ARG B 1 161 ? -15.164 -11.953 -11.094 1 87.75 161 ARG B N 1
ATOM 7321 C CA . ARG B 1 161 ? -15.977 -12.711 -10.148 1 87.75 161 ARG B CA 1
ATOM 7322 C C . ARG B 1 161 ? -15.562 -12.414 -8.711 1 87.75 161 ARG B C 1
ATOM 7324 O O . ARG B 1 161 ? -14.422 -12.008 -8.461 1 87.75 161 ARG B O 1
ATOM 7331 N N . LEU B 1 162 ? -16.516 -12.516 -7.801 1 89.62 162 LEU B N 1
ATOM 7332 C CA . LEU B 1 162 ? -16.234 -12.227 -6.402 1 89.62 162 LEU B CA 1
ATOM 7333 C C . LEU B 1 162 ? -16.609 -13.406 -5.512 1 89.62 162 LEU B C 1
ATOM 7335 O O . LEU B 1 162 ? -17.734 -13.922 -5.602 1 89.62 162 LEU B O 1
ATOM 7339 N N . ARG B 1 163 ? -15.609 -13.82 -4.75 1 86.31 163 ARG B N 1
ATOM 7340 C CA . ARG B 1 163 ? -15.883 -14.781 -3.686 1 86.31 163 ARG B CA 1
ATOM 7341 C C . ARG B 1 163 ? -16.25 -14.07 -2.389 1 86.31 163 ARG B C 1
ATOM 7343 O O . ARG B 1 163 ? -15.477 -13.25 -1.883 1 86.31 163 ARG B O 1
ATOM 7350 N N . VAL B 1 164 ? -17.484 -14.352 -1.973 1 83.44 164 VAL B N 1
ATOM 7351 C CA . VAL B 1 164 ? -17.953 -13.703 -0.749 1 83.44 164 VAL B CA 1
ATOM 7352 C C . VAL B 1 164 ? -18.094 -14.742 0.357 1 83.44 164 VAL B C 1
ATOM 7354 O O . VAL B 1 164 ? -19.031 -15.555 0.333 1 83.44 164 VAL B O 1
ATOM 7357 N N . ALA B 1 165 ? -17.109 -14.859 1.205 1 75.62 165 ALA B N 1
ATOM 7358 C CA . ALA B 1 165 ? -17.188 -15.703 2.393 1 75.62 165 ALA B CA 1
ATOM 7359 C C . ALA B 1 165 ? -17.047 -14.875 3.666 1 75.62 165 ALA B C 1
ATOM 7361 O O . ALA B 1 165 ? -16.531 -13.758 3.631 1 75.62 165 ALA B O 1
ATOM 7362 N N . PRO B 1 166 ? -17.656 -15.352 4.738 1 68.12 166 PRO B N 1
ATOM 7363 C CA . PRO B 1 166 ? -17.609 -14.57 5.977 1 68.12 166 PRO B CA 1
ATOM 7364 C C . PRO B 1 166 ? -16.172 -14.25 6.414 1 68.12 166 PRO B C 1
ATOM 7366 O O . PRO B 1 166 ? -15.906 -13.148 6.91 1 68.12 166 PRO B O 1
ATOM 7369 N N . ASP B 1 167 ? -15.312 -15.188 6.133 1 75.62 167 ASP B N 1
ATOM 7370 C CA . ASP B 1 167 ? -13.977 -15.008 6.688 1 75.62 167 ASP B CA 1
ATOM 7371 C C . ASP B 1 167 ? -13.023 -14.422 5.648 1 75.62 167 ASP B C 1
ATOM 7373 O O . ASP B 1 167 ? -11.977 -13.883 5.996 1 75.62 167 ASP B O 1
ATOM 7377 N N . LYS B 1 168 ? -13.477 -14.578 4.383 1 82.81 168 LYS B N 1
ATOM 7378 C CA . LYS B 1 168 ? -12.547 -14.133 3.357 1 82.81 168 LYS B CA 1
ATOM 7379 C C . LYS B 1 168 ? -13.281 -13.68 2.1 1 82.81 168 LYS B C 1
ATOM 7381 O O . LYS B 1 168 ? -14.18 -14.375 1.62 1 82.81 168 LYS B O 1
ATOM 7386 N N . THR B 1 169 ? -12.984 -12.484 1.671 1 89.31 169 THR B N 1
ATOM 7387 C CA . THR B 1 169 ? -13.5 -11.961 0.411 1 89.31 169 THR B CA 1
ATOM 7388 C C . THR B 1 169 ? -12.367 -11.75 -0.591 1 89.31 169 THR B C 1
ATOM 7390 O O . THR B 1 169 ? -11.336 -11.172 -0.257 1 89.31 169 THR B O 1
ATOM 7393 N N . LYS B 1 170 ? -12.562 -12.328 -1.774 1 89.56 170 LYS B N 1
ATOM 7394 C CA . LYS B 1 170 ? -11.5 -12.227 -2.77 1 89.56 170 LYS B CA 1
ATOM 7395 C C . LYS B 1 170 ? -12.07 -11.961 -4.16 1 89.56 170 LYS B C 1
ATOM 7397 O O . LYS B 1 170 ? -13.016 -12.633 -4.582 1 89.56 170 LYS B O 1
ATOM 7402 N N . LEU B 1 171 ? -11.516 -11 -4.836 1 91.56 171 LEU B N 1
ATOM 7403 C CA . LEU B 1 171 ? -11.883 -10.68 -6.211 1 91.56 171 LEU B CA 1
ATOM 7404 C C . LEU B 1 171 ? -11.062 -11.5 -7.199 1 91.56 171 LEU B C 1
ATOM 7406 O O . LEU B 1 171 ? -9.844 -11.602 -7.059 1 91.56 171 LEU B O 1
ATOM 7410 N N . PHE B 1 172 ? -11.703 -12.141 -8.117 1 90.94 172 PHE B N 1
ATOM 7411 C CA . PHE B 1 172 ? -11.047 -12.812 -9.227 1 90.94 172 PHE B CA 1
ATOM 7412 C C . PHE B 1 172 ? -11.078 -11.953 -10.484 1 90.94 172 PHE B C 1
ATOM 7414 O O . PHE B 1 172 ? -12.07 -11.953 -11.219 1 90.94 172 PHE B O 1
ATOM 7421 N N . GLY B 1 173 ? -10.008 -11.312 -10.766 1 89.5 173 GLY B N 1
ATOM 7422 C CA . GLY B 1 173 ? -9.922 -10.406 -11.898 1 89.5 173 GLY B CA 1
ATOM 7423 C C . GLY B 1 173 ? -10.031 -11.109 -13.234 1 89.5 173 GLY B C 1
ATOM 7424 O O . GLY B 1 173 ? -10.188 -12.328 -13.289 1 89.5 173 GLY B O 1
ATOM 7425 N N . PRO B 1 174 ? -9.93 -10.414 -14.281 1 87.5 174 PRO B N 1
ATOM 7426 C CA . PRO B 1 174 ? -10.195 -10.953 -15.617 1 87.5 174 PRO B CA 1
ATOM 7427 C C . PRO B 1 174 ? -9.141 -11.977 -16.062 1 87.5 174 PRO B C 1
ATOM 7429 O O . PRO B 1 174 ? -9.43 -12.852 -16.875 1 87.5 174 PRO B O 1
ATOM 7432 N N . SER B 1 175 ? -7.98 -11.844 -15.547 1 90 175 SER B N 1
ATOM 7433 C CA . SER B 1 175 ? -6.914 -12.734 -16 1 90 175 SER B CA 1
ATOM 7434 C C . SER B 1 175 ? -6.812 -13.977 -15.133 1 90 175 SER B C 1
ATOM 7436 O O . SER B 1 175 ? -5.914 -14.797 -15.312 1 90 175 SER B O 1
ATOM 7438 N N . HIS B 1 176 ? -7.703 -14.133 -14.219 1 90.12 176 HIS B N 1
ATOM 7439 C CA . HIS B 1 176 ? -7.68 -15.281 -13.312 1 90.12 176 HIS B CA 1
ATOM 7440 C C . HIS B 1 176 ? -8 -16.578 -14.047 1 90.12 176 HIS B C 1
ATOM 7442 O O . HIS B 1 176 ? -8.859 -16.594 -14.938 1 90.12 176 HIS B O 1
ATOM 7448 N N . TRP B 1 177 ? -7.422 -17.641 -13.711 1 90.31 177 TRP B N 1
ATOM 7449 C CA . TRP B 1 177 ? -7.551 -18.938 -14.375 1 90.31 177 TRP B CA 1
ATOM 7450 C C . TRP B 1 177 ? -8.984 -19.438 -14.305 1 90.31 177 TRP B C 1
ATOM 7452 O O . TRP B 1 177 ? -9.406 -20.25 -15.125 1 90.31 177 TRP B O 1
ATOM 7462 N N . LEU B 1 178 ? -9.758 -18.969 -13.359 1 87.19 178 LEU B N 1
ATOM 7463 C CA . LEU B 1 178 ? -11.141 -19.391 -13.141 1 87.19 178 LEU B CA 1
ATOM 7464 C C . LEU B 1 178 ? -11.984 -19.172 -14.391 1 87.19 178 LEU B C 1
ATOM 7466 O O . LEU B 1 178 ? -12.883 -19.969 -14.688 1 87.19 178 LEU B O 1
ATOM 7470 N N . HIS B 1 179 ? -11.695 -18.219 -15.156 1 86.69 179 HIS B N 1
ATOM 7471 C CA . HIS B 1 179 ? -12.469 -17.906 -16.359 1 86.69 179 HIS B CA 1
ATOM 7472 C C . HIS B 1 179 ? -12.242 -18.953 -17.453 1 86.69 179 HIS B C 1
ATOM 7474 O O . HIS B 1 179 ? -13.125 -19.203 -18.266 1 86.69 179 HIS B O 1
ATOM 7480 N N . THR B 1 180 ? -11.008 -19.531 -17.422 1 90.81 180 THR B N 1
ATOM 7481 C CA . THR B 1 180 ? -10.719 -20.625 -18.328 1 90.81 180 THR B CA 1
ATOM 7482 C C . THR B 1 180 ? -11.359 -21.922 -17.844 1 90.81 180 THR B C 1
ATOM 7484 O O . THR B 1 180 ? -11.922 -22.672 -18.641 1 90.81 180 THR B O 1
ATOM 7487 N N . ALA B 1 181 ? -11.305 -22.109 -16.594 1 87.12 181 ALA B N 1
ATOM 7488 C CA . ALA B 1 181 ? -11.859 -23.328 -15.984 1 87.12 181 ALA B CA 1
ATOM 7489 C C . ALA B 1 181 ? -13.359 -23.422 -16.234 1 87.12 181 ALA B C 1
ATOM 7491 O O . ALA B 1 181 ? -13.898 -24.516 -16.391 1 87.12 181 ALA B O 1
ATOM 7492 N N . GLU B 1 182 ? -14.016 -22.328 -16.344 1 82.62 182 GLU B N 1
ATOM 7493 C CA . GLU B 1 182 ? -15.469 -22.281 -16.5 1 82.62 182 GLU B CA 1
ATOM 7494 C C . GLU B 1 182 ? -15.883 -22.766 -17.891 1 82.62 182 GLU B C 1
ATOM 7496 O O . GLU B 1 182 ? -17.047 -23.109 -18.125 1 82.62 182 GLU B O 1
ATOM 7501 N N . LYS B 1 183 ? -14.984 -22.828 -18.781 1 87.31 183 LYS B N 1
ATOM 7502 C CA . LYS B 1 183 ? -15.32 -23.188 -20.156 1 87.31 183 LYS B CA 1
ATOM 7503 C C . LYS B 1 183 ? -15.344 -24.688 -20.344 1 87.31 183 LYS B C 1
ATOM 7505 O O . LYS B 1 183 ? -15.789 -25.188 -21.391 1 87.31 183 LYS B O 1
ATOM 7510 N N . PHE B 1 184 ? -14.922 -25.406 -19.297 1 83.94 184 PHE B N 1
ATOM 7511 C CA . PHE B 1 184 ? -15.039 -26.859 -19.375 1 83.94 184 PHE B CA 1
ATOM 7512 C C . PHE B 1 184 ? -16.5 -27.281 -19.25 1 83.94 184 PHE B C 1
ATOM 7514 O O . PHE B 1 184 ? -17.234 -26.75 -18.406 1 83.94 184 PHE B O 1
ATOM 7521 N N . GLN B 1 185 ? -17.172 -27.938 -20.312 1 60.78 185 GLN B N 1
ATOM 7522 C CA . GLN B 1 185 ? -18.562 -28.344 -20.469 1 60.78 185 GLN B CA 1
ATOM 7523 C C . GLN B 1 185 ? -19.188 -28.719 -19.141 1 60.78 185 GLN B C 1
ATOM 7525 O O . GLN B 1 185 ? -20.297 -28.281 -18.812 1 60.78 185 GLN B O 1
ATOM 7530 N N . VAL B 1 186 ? -18.656 -29.625 -18.5 1 55.25 186 VAL B N 1
ATOM 7531 C CA . VAL B 1 186 ? -19.25 -30.188 -17.297 1 55.25 186 VAL B CA 1
ATOM 7532 C C . VAL B 1 186 ? -18.828 -29.375 -16.078 1 55.25 186 VAL B C 1
ATOM 7534 O O . VAL B 1 186 ? -19.625 -29.188 -15.148 1 55.25 186 VAL B O 1
ATOM 7537 N N . LEU B 1 187 ? -17.75 -28.828 -16.219 1 50.53 187 LEU B N 1
ATOM 7538 C CA . LEU B 1 187 ? -17.25 -28.125 -15.039 1 50.53 187 LEU B CA 1
ATOM 7539 C C . LEU B 1 187 ? -17.891 -26.75 -14.898 1 50.53 187 LEU B C 1
ATOM 7541 O O . LEU B 1 187 ? -18.109 -26.281 -13.781 1 50.53 187 LEU B O 1
ATOM 7545 N N . GLY B 1 188 ? -18.281 -26.109 -16.062 1 43.06 188 GLY B N 1
ATOM 7546 C CA . GLY B 1 188 ? -18.875 -24.781 -16.078 1 43.06 188 GLY B CA 1
ATOM 7547 C C . GLY B 1 188 ? -20.375 -24.797 -15.836 1 43.06 188 GLY B C 1
ATOM 7548 O O . GLY B 1 188 ? -20.922 -23.844 -15.273 1 43.06 188 GLY B O 1
ATOM 7549 N N . LYS B 1 189 ? -21.141 -25.797 -16.578 1 42.94 189 LYS B N 1
ATOM 7550 C CA . LYS B 1 189 ? -22.594 -25.859 -16.562 1 42.94 189 LYS B CA 1
ATOM 7551 C C . LYS B 1 189 ? -23.109 -26.625 -15.352 1 42.94 189 LYS B C 1
ATOM 7553 O O . LYS B 1 189 ? -24.297 -26.969 -15.273 1 42.94 189 LYS B O 1
ATOM 7558 N N . PHE B 1 190 ? -22.281 -27.031 -14.625 1 36.91 190 PHE B N 1
ATOM 7559 C CA . PHE B 1 190 ? -22.797 -27.906 -13.578 1 36.91 190 PHE B CA 1
ATOM 7560 C C . PHE B 1 190 ? -23.812 -27.172 -12.703 1 36.91 190 PHE B C 1
ATOM 7562 O O . PHE B 1 190 ? -23.438 -26.297 -11.922 1 36.91 190 PHE B O 1
ATOM 7569 N N . ASP B 1 191 ? -24.953 -26.969 -13.32 1 35.66 191 ASP B N 1
ATOM 7570 C CA . ASP B 1 191 ? -26.094 -26.453 -12.578 1 35.66 191 ASP B CA 1
ATOM 7571 C C . ASP B 1 191 ? -26.375 -27.297 -11.336 1 35.66 191 ASP B C 1
ATOM 7573 O O . ASP B 1 191 ? -26.438 -28.531 -11.422 1 35.66 191 ASP B O 1
ATOM 7577 N N . ALA B 1 192 ? -26.125 -26.781 -10.172 1 36.75 192 ALA B N 1
ATOM 7578 C CA . ALA B 1 192 ? -26.438 -27.406 -8.891 1 36.75 192 ALA B CA 1
ATOM 7579 C C . ALA B 1 192 ? -27.656 -28.312 -9.023 1 36.75 192 ALA B C 1
ATOM 7581 O O . ALA B 1 192 ? -27.797 -29.281 -8.273 1 36.75 192 ALA B O 1
ATOM 7582 N N . LYS B 1 193 ? -28.594 -27.922 -9.789 1 35.66 193 LYS B N 1
ATOM 7583 C CA . LYS B 1 193 ? -29.875 -28.609 -9.812 1 35.66 193 LYS B CA 1
ATOM 7584 C C . LYS B 1 193 ? -29.766 -29.969 -10.508 1 35.66 193 LYS B C 1
ATOM 7586 O O . LYS B 1 193 ? -30.672 -30.812 -10.375 1 35.66 193 LYS B O 1
ATOM 7591 N N . GLU B 1 194 ? -29.078 -30.062 -11.445 1 34.69 194 GLU B N 1
ATOM 7592 C CA . GLU B 1 194 ? -29.109 -31.375 -12.078 1 34.69 194 GLU B CA 1
ATOM 7593 C C . GLU B 1 194 ? -28.234 -32.375 -11.336 1 34.69 194 GLU B C 1
ATOM 7595 O O . GLU B 1 194 ? -27.031 -32.5 -11.633 1 34.69 194 GLU B O 1
ATOM 7600 N N . VAL B 1 195 ? -28.438 -32.531 -10.086 1 36.94 195 VAL B N 1
ATOM 7601 C CA . VAL B 1 195 ? -27.906 -33.656 -9.336 1 36.94 195 VAL B CA 1
ATOM 7602 C C . VAL B 1 195 ? -27.859 -34.906 -10.227 1 36.94 195 VAL B C 1
ATOM 7604 O O . VAL B 1 195 ? -28.891 -35.344 -10.742 1 36.94 195 VAL B O 1
ATOM 7607 N N . GLU B 1 196 ? -26.828 -35.219 -10.859 1 41.41 196 GLU B N 1
ATOM 7608 C CA . GLU B 1 196 ? -26.734 -36.375 -11.75 1 41.41 196 GLU B CA 1
ATOM 7609 C C . GLU B 1 196 ? -27.344 -37.625 -11.125 1 41.41 196 GLU B C 1
ATOM 7611 O O . GLU B 1 196 ? -27.234 -37.844 -9.914 1 41.41 196 GLU B O 1
ATOM 7616 N N . PRO B 1 197 ? -28.047 -38.344 -11.727 1 41.59 197 PRO B N 1
ATOM 7617 C CA . PRO B 1 197 ? -28.531 -39.688 -11.398 1 41.59 197 PRO B CA 1
ATOM 7618 C C . PRO B 1 197 ? -27.453 -40.562 -10.75 1 41.59 197 PRO B C 1
ATOM 7620 O O . PRO B 1 197 ? -27.766 -41.406 -9.914 1 41.59 197 PRO B O 1
ATOM 7623 N N . SER B 1 198 ? -26.234 -40.375 -11.117 1 42.62 198 SER B N 1
ATOM 7624 C CA . SER B 1 198 ? -25.188 -41.219 -10.586 1 42.62 198 SER B CA 1
ATOM 7625 C C . SER B 1 198 ? -24.922 -40.938 -9.109 1 42.62 198 SER B C 1
ATOM 7627 O O . SER B 1 198 ? -24.312 -41.75 -8.422 1 42.62 198 SER B O 1
ATOM 7629 N N . LEU B 1 199 ? -25.016 -39.719 -8.711 1 50.47 199 LEU B N 1
ATOM 7630 C CA . LEU B 1 199 ? -24.969 -39.438 -7.273 1 50.47 199 LEU B CA 1
ATOM 7631 C C . LEU B 1 199 ? -26.359 -39.594 -6.656 1 50.47 199 LEU B C 1
ATOM 7633 O O . LEU B 1 199 ? -26.594 -39.094 -5.543 1 50.47 199 LEU B O 1
ATOM 7637 N N . ARG B 1 200 ? -27.266 -40.062 -7.461 1 50 200 ARG B N 1
ATOM 7638 C CA . ARG B 1 200 ? -28.625 -40.312 -7.008 1 50 200 ARG B CA 1
ATOM 7639 C C . ARG B 1 200 ? -28.641 -41.312 -5.848 1 50 200 ARG B C 1
ATOM 7641 O O . ARG B 1 200 ? -29.625 -41.375 -5.109 1 50 200 ARG B O 1
ATOM 7648 N N . ASP B 1 201 ? -27.5 -42.062 -5.992 1 55.75 201 ASP B N 1
ATOM 7649 C CA . ASP B 1 201 ? -27.469 -42.969 -4.852 1 55.75 201 ASP B CA 1
ATOM 7650 C C . ASP B 1 201 ? -27.047 -42.219 -3.578 1 55.75 201 ASP B C 1
ATOM 7652 O O . ASP B 1 201 ? -25.984 -41.625 -3.531 1 55.75 201 ASP B O 1
ATOM 7656 N N . VAL B 1 202 ? -27.953 -41.969 -2.797 1 57.31 202 VAL B N 1
ATOM 7657 C CA . VAL B 1 202 ? -27.797 -41.344 -1.491 1 57.31 202 VAL B CA 1
ATOM 7658 C C . VAL B 1 202 ? -26.484 -41.812 -0.845 1 57.31 202 VAL B C 1
ATOM 7660 O O . VAL B 1 202 ? -25.781 -41 -0.235 1 57.31 202 VAL B O 1
ATOM 7663 N N . ASP B 1 203 ? -26.203 -43 -1.182 1 62.31 203 ASP B N 1
ATOM 7664 C CA . ASP B 1 203 ? -25.016 -43.562 -0.537 1 62.31 203 ASP B CA 1
ATOM 7665 C C . ASP B 1 203 ? -23.734 -43 -1.141 1 62.31 203 ASP B C 1
ATOM 7667 O O . ASP B 1 203 ? -22.797 -42.688 -0.416 1 62.31 203 ASP B O 1
ATOM 7671 N N . ALA B 1 204 ? -23.734 -42.781 -2.391 1 65.81 204 ALA B N 1
ATOM 7672 C CA . ALA B 1 204 ? -22.562 -42.25 -3.068 1 65.81 204 ALA B CA 1
ATOM 7673 C C . ALA B 1 204 ? -22.312 -40.781 -2.697 1 65.81 204 ALA B C 1
ATOM 7675 O O . ALA B 1 204 ? -21.156 -40.375 -2.502 1 65.81 204 ALA B O 1
ATOM 7676 N N . ARG B 1 205 ? -23.328 -40.156 -2.516 1 68.75 205 ARG B N 1
ATOM 7677 C CA . ARG B 1 205 ? -23.25 -38.781 -2.1 1 68.75 205 ARG B CA 1
ATOM 7678 C C . ARG B 1 205 ? -22.703 -38.656 -0.677 1 68.75 205 ARG B C 1
ATOM 7680 O O . ARG B 1 205 ? -21.875 -37.781 -0.387 1 68.75 205 ARG B O 1
ATOM 7687 N N . SER B 1 206 ? -23.25 -39.531 0.063 1 73.06 206 SER B N 1
ATOM 7688 C CA . SER B 1 206 ? -22.828 -39.5 1.46 1 73.06 206 SER B CA 1
ATOM 7689 C C . SER B 1 206 ? -21.344 -39.875 1.595 1 73.06 206 SER B C 1
ATOM 7691 O O . SER B 1 206 ? -20.641 -39.281 2.418 1 73.06 206 SER B O 1
ATOM 7693 N N . GLU B 1 207 ? -20.953 -40.75 0.809 1 76.62 207 GLU B N 1
ATOM 7694 C CA . GLU B 1 207 ? -19.547 -41.156 0.84 1 76.62 207 GLU B CA 1
ATOM 7695 C C . GLU B 1 207 ? -18.625 -40.031 0.378 1 76.62 207 GLU B C 1
ATOM 7697 O O . GLU B 1 207 ? -17.578 -39.812 0.976 1 76.62 207 GLU B O 1
ATOM 7702 N N . PHE B 1 208 ? -19.031 -39.438 -0.61 1 75.62 208 PHE B N 1
ATOM 7703 C CA . PHE B 1 208 ? -18.266 -38.312 -1.14 1 75.62 208 PHE B CA 1
ATOM 7704 C C . PHE B 1 208 ? -18.188 -37.188 -0.119 1 75.62 208 PHE B C 1
ATOM 7706 O O . PHE B 1 208 ? -17.109 -36.625 0.095 1 75.62 208 PHE B O 1
ATOM 7713 N N . ALA B 1 209 ? -19.281 -36.875 0.426 1 72.69 209 ALA B N 1
ATOM 7714 C CA . ALA B 1 209 ? -19.344 -35.812 1.426 1 72.69 209 ALA B CA 1
ATOM 7715 C C . ALA B 1 209 ? -18.438 -36.125 2.619 1 72.69 209 ALA B C 1
ATOM 7717 O O . ALA B 1 209 ? -17.797 -35.25 3.174 1 72.69 209 ALA B O 1
ATOM 7718 N N . SER B 1 210 ? -18.453 -37.344 2.938 1 81.31 210 SER B N 1
ATOM 7719 C CA . SER B 1 210 ? -17.656 -37.75 4.09 1 81.31 210 SER B CA 1
ATOM 7720 C C . SER B 1 210 ? -16.172 -37.594 3.811 1 81.31 210 SER B C 1
ATOM 7722 O O . SER B 1 210 ? -15.422 -37.062 4.645 1 81.31 210 SER B O 1
ATOM 7724 N N . ILE B 1 211 ? -15.734 -38 2.652 1 82.31 211 ILE B N 1
ATOM 7725 C CA . ILE B 1 211 ? -14.32 -37.938 2.309 1 82.31 211 ILE B CA 1
ATOM 7726 C C . ILE B 1 211 ? -13.883 -36.469 2.188 1 82.31 211 ILE B C 1
ATOM 7728 O O . ILE B 1 211 ? -12.773 -36.125 2.572 1 82.31 211 ILE B O 1
ATOM 7732 N N . PHE B 1 212 ? -14.711 -35.75 1.656 1 82 212 PHE B N 1
ATOM 7733 C CA . PHE B 1 212 ? -14.43 -34.344 1.525 1 82 212 PHE B CA 1
ATOM 7734 C C . PHE B 1 212 ? -14.258 -33.688 2.895 1 82 212 PHE B C 1
ATOM 7736 O O . PHE B 1 212 ? -13.328 -32.906 3.109 1 82 212 PHE B O 1
ATOM 7743 N N . LYS B 1 213 ? -15.125 -33.969 3.734 1 80.5 213 LYS B N 1
ATOM 7744 C CA . LYS B 1 213 ? -15.062 -33.438 5.09 1 80.5 213 LYS B CA 1
ATOM 7745 C C . LYS B 1 213 ? -13.781 -33.875 5.797 1 80.5 213 LYS B C 1
ATOM 7747 O O . LYS B 1 213 ? -13.148 -33.062 6.492 1 80.5 213 LYS B O 1
ATOM 7752 N N . ASP B 1 214 ? -13.484 -35.094 5.543 1 85.19 214 ASP B N 1
ATOM 7753 C CA . ASP B 1 214 ? -12.273 -35.625 6.168 1 85.19 214 ASP B CA 1
ATOM 7754 C C . ASP B 1 214 ? -11.031 -34.906 5.645 1 85.19 214 ASP B C 1
ATOM 7756 O O . ASP B 1 214 ? -10.133 -34.562 6.422 1 85.19 214 ASP B O 1
ATOM 7760 N N . CYS B 1 215 ? -10.984 -34.75 4.395 1 85.12 215 CYS B N 1
ATOM 7761 C CA . CYS B 1 215 ? -9.859 -34.062 3.779 1 85.12 215 CYS B CA 1
ATOM 7762 C C . CYS B 1 215 ? -9.758 -32.625 4.281 1 85.12 215 CYS B C 1
ATOM 7764 O O . CYS B 1 215 ? -8.664 -32.156 4.578 1 85.12 215 CYS B O 1
ATOM 7766 N N . ARG B 1 216 ? -10.852 -31.984 4.324 1 83.62 216 ARG B N 1
ATOM 7767 C CA . ARG B 1 216 ? -10.898 -30.609 4.785 1 83.62 216 ARG B CA 1
ATOM 7768 C C . ARG B 1 216 ? -10.406 -30.5 6.227 1 83.62 216 ARG B C 1
ATOM 7770 O O . ARG B 1 216 ? -9.609 -29.609 6.547 1 83.62 216 ARG B O 1
ATOM 7777 N N . HIS B 1 217 ? -10.859 -31.391 7.07 1 84.25 217 HIS B N 1
ATOM 7778 C CA . HIS B 1 217 ? -10.469 -31.375 8.477 1 84.25 217 HIS B CA 1
ATOM 7779 C C . HIS B 1 217 ? -8.969 -31.625 8.633 1 84.25 217 HIS B C 1
ATOM 7781 O O . HIS B 1 217 ? -8.305 -30.969 9.43 1 84.25 217 HIS B O 1
ATOM 7787 N N . LEU B 1 218 ? -8.562 -32.594 7.895 1 88.62 218 LEU B N 1
ATOM 7788 C CA . LEU B 1 218 ? -7.145 -32.938 7.957 1 88.62 218 LEU B CA 1
ATOM 7789 C C . LEU B 1 218 ? -6.289 -31.766 7.473 1 88.62 218 LEU B C 1
ATOM 7791 O O . LEU B 1 218 ? -5.254 -31.453 8.07 1 88.62 218 LEU B O 1
ATOM 7795 N N . ARG B 1 219 ? -6.68 -31.156 6.402 1 87.38 219 ARG B N 1
ATOM 7796 C CA . ARG B 1 219 ? -5.98 -29.984 5.863 1 87.38 219 ARG B CA 1
ATOM 7797 C C . ARG B 1 219 ? -5.914 -28.859 6.891 1 87.38 219 ARG B C 1
ATOM 7799 O O . ARG B 1 219 ? -4.855 -28.266 7.098 1 87.38 219 ARG B O 1
ATOM 7806 N N . GLN B 1 220 ? -6.984 -28.562 7.527 1 82.69 220 GLN B N 1
ATOM 7807 C CA . GLN B 1 220 ? -7.051 -27.5 8.531 1 82.69 220 GLN B CA 1
ATOM 7808 C C . GLN B 1 220 ? -6.145 -27.797 9.719 1 82.69 220 GLN B C 1
ATOM 7810 O O . GLN B 1 220 ? -5.477 -26.906 10.242 1 82.69 220 GLN B O 1
ATOM 7815 N N . ALA B 1 221 ? -6.168 -29.047 10.086 1 83.5 221 ALA B N 1
ATOM 7816 C CA . ALA B 1 221 ? -5.332 -29.469 11.211 1 83.5 221 ALA B CA 1
ATOM 7817 C C . ALA B 1 221 ? -3.85 -29.297 10.883 1 83.5 221 ALA B C 1
ATOM 7819 O O . ALA B 1 221 ? -3.07 -28.844 11.719 1 83.5 221 ALA B O 1
ATOM 7820 N N . MET B 1 222 ? -3.49 -29.688 9.766 1 83.94 222 MET B N 1
ATOM 7821 C CA . MET B 1 222 ? -2.098 -29.594 9.336 1 83.94 222 MET B CA 1
ATOM 7822 C C . MET B 1 222 ? -1.654 -28.141 9.234 1 83.94 222 MET B C 1
ATOM 7824 O O . MET B 1 222 ? -0.543 -27.797 9.641 1 83.94 222 MET B O 1
ATOM 7828 N N . LYS B 1 223 ? -2.498 -27.281 8.625 1 78.62 223 LYS B N 1
ATOM 7829 C CA . LYS B 1 223 ? -2.184 -25.859 8.508 1 78.62 223 LYS B CA 1
ATOM 7830 C C . LYS B 1 223 ? -2.07 -25.203 9.883 1 78.62 223 LYS B C 1
ATOM 7832 O O . LYS B 1 223 ? -1.226 -24.328 10.094 1 78.62 223 LYS B O 1
ATOM 7837 N N . ALA B 1 224 ? -2.908 -25.578 10.812 1 75.62 224 ALA B N 1
ATOM 7838 C CA . ALA B 1 224 ? -2.869 -25.047 12.172 1 75.62 224 ALA B CA 1
ATOM 7839 C C . ALA B 1 224 ? -1.569 -25.438 12.875 1 75.62 224 ALA B C 1
ATOM 7841 O O . ALA B 1 224 ? -1.014 -24.641 13.641 1 75.62 224 ALA B O 1
ATOM 7842 N N . GLN B 1 225 ? -1.151 -26.578 12.594 1 74.19 225 GLN B N 1
ATOM 7843 C CA . GLN B 1 225 ? 0.089 -27.062 13.188 1 74.19 225 GLN B CA 1
ATOM 7844 C C . GLN B 1 225 ? 1.292 -26.281 12.672 1 74.19 225 GLN B C 1
ATOM 7846 O O . GLN B 1 225 ? 2.256 -26.062 13.414 1 74.19 225 GLN B O 1
ATOM 7851 N N . GLU B 1 226 ? 1.219 -25.875 11.5 1 71.69 226 GLU B N 1
ATOM 7852 C CA . GLU B 1 226 ? 2.326 -25.156 10.875 1 71.69 226 GLU B CA 1
ATOM 7853 C C . GLU B 1 226 ? 2.295 -23.672 11.242 1 71.69 226 GLU B C 1
ATOM 7855 O O . GLU B 1 226 ? 3.301 -22.969 11.102 1 71.69 226 GLU B O 1
ATOM 7860 N N . SER B 1 227 ? 1.113 -23.25 11.672 1 70.12 227 SER B N 1
ATOM 7861 C CA . SER B 1 227 ? 0.946 -21.812 11.93 1 70.12 227 SER B CA 1
ATOM 7862 C C . SER B 1 227 ? 1.733 -21.391 13.164 1 70.12 227 SER B C 1
ATOM 7864 O O . SER B 1 227 ? 1.846 -22.141 14.133 1 70.12 227 SER B O 1
ATOM 7866 N N . VAL B 1 228 ? 2.631 -20.359 12.906 1 65.56 228 VAL B N 1
ATOM 7867 C CA . VAL B 1 228 ? 3.416 -19.797 14 1 65.56 228 VAL B CA 1
ATOM 7868 C C . VAL B 1 228 ? 2.506 -19.016 14.945 1 65.56 228 VAL B C 1
ATOM 7870 O O . VAL B 1 228 ? 1.638 -18.266 14.5 1 65.56 228 VAL B O 1
ATOM 7873 N N . ARG B 1 229 ? 2.441 -19.531 16.156 1 56.62 229 ARG B N 1
ATOM 7874 C CA . ARG B 1 229 ? 1.702 -18.781 17.172 1 56.62 229 ARG B CA 1
ATOM 7875 C C . ARG B 1 229 ? 2.572 -17.688 17.781 1 56.62 229 ARG B C 1
ATOM 7877 O O . ARG B 1 229 ? 3.484 -17.984 18.562 1 56.62 229 ARG B O 1
ATOM 7884 N N . LEU B 1 230 ? 2.941 -16.781 16.938 1 55.03 230 LEU B N 1
ATOM 7885 C CA . LEU B 1 230 ? 3.84 -15.75 17.453 1 55.03 230 LEU B CA 1
ATOM 7886 C C . LEU B 1 230 ? 3.127 -14.867 18.469 1 55.03 230 LEU B C 1
ATOM 7888 O O . LEU B 1 230 ? 2.26 -14.07 18.109 1 55.03 230 LEU B O 1
ATOM 7892 N N . ASN B 1 231 ? 2.752 -15.453 19.641 1 48.22 231 ASN B N 1
ATOM 7893 C CA . ASN B 1 231 ? 2.225 -14.523 20.641 1 48.22 231 ASN B CA 1
ATOM 7894 C C . ASN B 1 231 ? 3.055 -13.25 20.703 1 48.22 231 ASN B C 1
ATOM 7896 O O . ASN B 1 231 ? 2.527 -12.172 21 1 48.22 231 ASN B O 1
ATOM 7900 N N . HIS B 1 232 ? 4.539 -13.398 20.672 1 53.06 232 HIS B N 1
ATOM 7901 C CA . HIS B 1 232 ? 5.359 -12.219 20.891 1 53.06 232 HIS B CA 1
ATOM 7902 C C . HIS B 1 232 ? 6.355 -12.023 19.75 1 53.06 232 HIS B C 1
ATOM 7904 O O . HIS B 1 232 ? 6.777 -12.984 19.125 1 53.06 232 HIS B O 1
ATOM 7910 N N . PRO B 1 233 ? 6.371 -10.75 19.234 1 57.97 233 PRO B N 1
ATOM 7911 C CA . PRO B 1 233 ? 7.504 -10.469 18.359 1 57.97 233 PRO B CA 1
ATOM 7912 C C . PRO B 1 233 ? 8.805 -11.117 18.828 1 57.97 233 PRO B C 1
ATOM 7914 O O . PRO B 1 233 ? 8.953 -11.406 20.016 1 57.97 233 PRO B O 1
ATOM 7917 N N . VAL B 1 234 ? 9.586 -11.672 18.031 1 59.66 234 VAL B N 1
ATOM 7918 C CA . VAL B 1 234 ? 10.797 -12.445 18.312 1 59.66 234 VAL B CA 1
ATOM 7919 C C . VAL B 1 234 ? 11.797 -11.578 19.078 1 59.66 234 VAL B C 1
ATOM 7921 O O . VAL B 1 234 ? 12.57 -10.836 18.469 1 59.66 234 VAL B O 1
ATOM 7924 N N . PRO B 1 235 ? 11.75 -11.562 20.438 1 63.34 235 PRO B N 1
ATOM 7925 C CA . PRO B 1 235 ? 12.625 -10.656 21.203 1 63.34 235 PRO B CA 1
ATOM 7926 C C . PRO B 1 235 ? 14.102 -10.891 20.922 1 63.34 235 PRO B C 1
ATOM 7928 O O . PRO B 1 235 ? 14.891 -9.938 20.891 1 63.34 235 PRO B O 1
ATOM 7931 N N . ASP B 1 236 ? 14.508 -12.219 20.75 1 80.31 236 ASP B N 1
ATOM 7932 C CA . ASP B 1 236 ? 15.93 -12.453 20.5 1 80.31 236 ASP B CA 1
ATOM 7933 C C . ASP B 1 236 ? 16.141 -13.172 19.172 1 80.31 236 ASP B C 1
ATOM 7935 O O . ASP B 1 236 ? 16.375 -14.383 19.141 1 80.31 236 ASP B O 1
ATOM 7939 N N . LEU B 1 237 ? 16.203 -12.508 18.172 1 86.81 237 LEU B N 1
ATOM 7940 C CA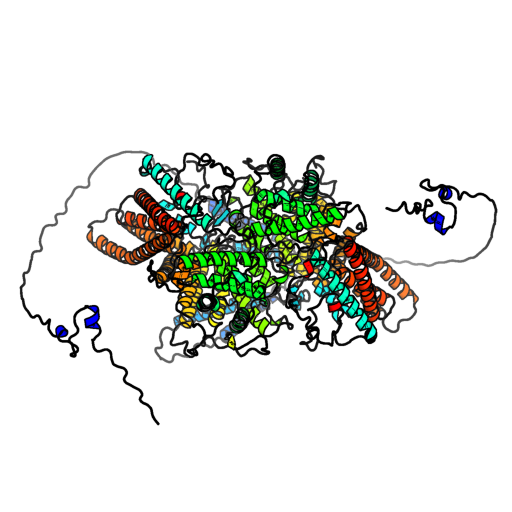 . LEU B 1 237 ? 16.312 -13.023 16.812 1 86.81 237 LEU B CA 1
ATOM 7941 C C . LEU B 1 237 ? 17.688 -13.648 16.578 1 86.81 237 LEU B C 1
ATOM 7943 O O . LEU B 1 237 ? 17.812 -14.625 15.836 1 86.81 237 LEU B O 1
ATOM 7947 N N . LEU B 1 238 ? 18.719 -13.156 17.25 1 90 238 LEU B N 1
ATOM 7948 C CA . LEU B 1 238 ? 20.078 -13.633 17.078 1 90 238 LEU B CA 1
ATOM 7949 C C . LEU B 1 238 ? 20.219 -15.078 17.516 1 90 238 LEU B C 1
ATOM 7951 O O . LEU B 1 238 ? 20.969 -15.852 16.922 1 90 238 LEU B O 1
ATOM 7955 N N . SER B 1 239 ? 19.469 -15.406 18.516 1 88.94 239 SER B N 1
ATOM 7956 C CA . SER B 1 239 ? 19.578 -16.75 19.078 1 88.94 239 SER B CA 1
ATOM 7957 C C . SER B 1 239 ? 18.891 -17.781 18.172 1 88.94 239 SER B C 1
ATOM 7959 O O . SER B 1 239 ? 19.125 -18.984 18.312 1 88.94 239 SER B O 1
ATOM 7961 N N . THR B 1 240 ? 18.109 -17.375 17.25 1 90.56 240 THR B N 1
ATOM 7962 C CA . THR B 1 240 ? 17.375 -18.281 16.391 1 90.56 240 THR B CA 1
ATOM 7963 C C . THR B 1 240 ? 18.203 -18.688 15.18 1 90.56 240 THR B C 1
ATOM 7965 O O . THR B 1 240 ? 17.844 -19.609 14.453 1 90.56 240 THR B O 1
ATOM 7968 N N . LEU B 1 241 ? 19.359 -18.031 14.977 1 95 241 LEU B N 1
ATOM 7969 C CA . LEU B 1 241 ? 20.188 -18.328 13.805 1 95 241 LEU B CA 1
ATOM 7970 C C . LEU B 1 241 ? 20.797 -19.719 13.891 1 95 241 LEU B C 1
ATOM 7972 O O . LEU B 1 241 ? 21.297 -20.109 14.945 1 95 241 LEU B O 1
ATOM 7976 N N . PRO B 1 242 ? 20.719 -20.453 12.805 1 94.56 242 PRO B N 1
ATOM 7977 C CA . PRO B 1 242 ? 21.422 -21.734 12.781 1 94.56 242 PRO B CA 1
ATOM 7978 C C . PRO B 1 242 ? 22.938 -21.562 12.828 1 94.56 242 PRO B C 1
ATOM 7980 O O . PRO B 1 242 ? 23.438 -20.453 12.992 1 94.56 242 PRO B O 1
ATOM 7983 N N . THR B 1 243 ? 23.625 -22.75 12.711 1 95.19 243 THR B N 1
ATOM 7984 C CA . THR B 1 243 ? 25.078 -22.703 12.672 1 95.19 243 THR B CA 1
ATOM 7985 C C . THR B 1 243 ? 25.562 -21.906 11.469 1 95.19 243 THR B C 1
ATOM 7987 O O . THR B 1 243 ? 24.844 -21.797 10.469 1 95.19 243 THR B O 1
ATOM 7990 N N . GLN B 1 244 ? 26.734 -21.359 11.562 1 96.81 244 GLN B N 1
ATOM 7991 C CA . GLN B 1 244 ? 27.297 -20.547 10.477 1 96.81 244 GLN B CA 1
ATOM 7992 C C . GLN B 1 244 ? 27.359 -21.344 9.18 1 96.81 244 GLN B C 1
ATOM 7994 O O . GLN B 1 244 ? 27.109 -20.797 8.102 1 96.81 244 GLN B O 1
ATOM 7999 N N . ALA B 1 245 ? 27.672 -22.594 9.289 1 95.88 245 ALA B N 1
ATOM 8000 C CA . ALA B 1 245 ? 27.781 -23.438 8.102 1 95.88 245 ALA B CA 1
ATOM 8001 C C . ALA B 1 245 ? 26.438 -23.531 7.371 1 95.88 245 ALA B C 1
ATOM 8003 O O . ALA B 1 245 ? 26.391 -23.453 6.141 1 95.88 245 ALA B O 1
ATOM 8004 N N . VAL B 1 246 ? 25.422 -23.719 8.102 1 96.12 246 VAL B N 1
ATOM 8005 C CA . VAL B 1 246 ? 24.078 -23.781 7.516 1 96.12 246 VAL B CA 1
ATOM 8006 C C . VAL B 1 246 ? 23.719 -22.422 6.926 1 96.12 246 VAL B C 1
ATOM 8008 O O . VAL B 1 246 ? 23.156 -22.344 5.824 1 96.12 246 VAL B O 1
ATOM 8011 N N . CYS B 1 247 ? 24.016 -21.328 7.648 1 97.75 247 CYS B N 1
ATOM 8012 C CA . CYS B 1 247 ? 23.734 -19.984 7.164 1 97.75 247 CYS B CA 1
ATOM 8013 C C . CYS B 1 247 ? 24.453 -19.703 5.852 1 97.75 247 CYS B C 1
ATOM 8015 O O . CYS B 1 247 ? 23.891 -19.094 4.945 1 97.75 247 CYS B O 1
ATOM 8017 N N . ASP B 1 248 ? 25.703 -20.172 5.781 1 97.81 248 ASP B N 1
ATOM 8018 C CA . ASP B 1 248 ? 26.469 -19.984 4.559 1 97.81 248 ASP B CA 1
ATOM 8019 C C . ASP B 1 248 ? 25.766 -20.625 3.359 1 97.81 248 ASP B C 1
ATOM 8021 O O . ASP B 1 248 ? 25.688 -20.016 2.289 1 97.81 248 ASP B O 1
ATOM 8025 N N . VAL B 1 249 ? 25.266 -21.797 3.58 1 96.56 249 VAL B N 1
ATOM 8026 C CA . VAL B 1 249 ? 24.594 -22.531 2.51 1 96.56 249 VAL B CA 1
ATOM 8027 C C . VAL B 1 249 ? 23.312 -21.812 2.102 1 96.56 249 VAL B C 1
ATOM 8029 O O . VAL B 1 249 ? 23.016 -21.688 0.913 1 96.56 249 VAL B O 1
ATOM 8032 N N . LEU B 1 250 ? 22.594 -21.359 3.047 1 97.81 250 LEU B N 1
ATOM 8033 C CA . LEU B 1 250 ? 21.328 -20.672 2.773 1 97.81 250 LEU B CA 1
ATOM 8034 C C . LEU B 1 250 ? 21.562 -19.344 2.086 1 97.81 250 LEU B C 1
ATOM 8036 O O . LEU B 1 250 ? 20.828 -18.969 1.161 1 97.81 250 LEU B O 1
ATOM 8040 N N . VAL B 1 251 ? 22.547 -18.594 2.541 1 98.25 251 VAL B N 1
ATOM 8041 C CA . VAL B 1 251 ? 22.891 -17.328 1.915 1 98.25 251 VAL B CA 1
ATOM 8042 C C . VAL B 1 251 ? 23.297 -17.547 0.463 1 98.25 251 VAL B C 1
ATOM 8044 O O . VAL B 1 251 ? 22.875 -16.812 -0.434 1 98.25 251 VAL B O 1
ATOM 8047 N N . ASP B 1 252 ? 24.078 -18.547 0.264 1 96.5 252 ASP B N 1
ATOM 8048 C CA . ASP B 1 252 ? 24.516 -18.875 -1.087 1 96.5 252 ASP B CA 1
ATOM 8049 C C . ASP B 1 252 ? 23.344 -19.234 -1.985 1 96.5 252 ASP B C 1
ATOM 8051 O O . ASP B 1 252 ? 23.312 -18.859 -3.162 1 96.5 252 ASP B O 1
ATOM 8055 N N . ALA B 1 253 ? 22.422 -19.938 -1.456 1 96.31 253 ALA B N 1
ATOM 8056 C CA . ALA B 1 253 ? 21.219 -20.312 -2.209 1 96.31 253 ALA B CA 1
ATOM 8057 C C . ALA B 1 253 ? 20.453 -19.078 -2.668 1 96.31 253 ALA B C 1
ATOM 8059 O O . ALA B 1 253 ? 20 -19.016 -3.814 1 96.31 253 ALA B O 1
ATOM 8060 N N . TYR B 1 254 ? 20.312 -18.109 -1.826 1 97.56 254 TYR B N 1
ATOM 8061 C CA . TYR B 1 254 ? 19.656 -16.859 -2.186 1 97.56 254 TYR B CA 1
ATOM 8062 C C . TYR B 1 254 ? 20.438 -16.125 -3.266 1 97.56 254 TYR B C 1
ATOM 8064 O O . TYR B 1 254 ? 19.844 -15.656 -4.246 1 97.56 254 TYR B O 1
ATOM 8072 N N . LEU B 1 255 ? 21.719 -15.977 -3.082 1 96.75 255 LEU B N 1
ATOM 8073 C CA . LEU B 1 255 ? 22.562 -15.164 -3.965 1 96.75 255 LEU B CA 1
ATOM 8074 C C . LEU B 1 255 ? 22.594 -15.766 -5.367 1 96.75 255 LEU B C 1
ATOM 8076 O O . LEU B 1 255 ? 22.672 -15.031 -6.359 1 96.75 255 LEU B O 1
ATOM 8080 N N . ARG B 1 256 ? 22.531 -17.047 -5.52 1 94.38 256 ARG B N 1
ATOM 8081 C CA . ARG B 1 256 ? 22.656 -17.672 -6.828 1 94.38 256 ARG B CA 1
ATOM 8082 C C . ARG B 1 256 ? 21.312 -17.719 -7.547 1 94.38 256 ARG B C 1
ATOM 8084 O O . ARG B 1 256 ? 21.25 -18.062 -8.727 1 94.38 256 ARG B O 1
ATOM 8091 N N . THR B 1 257 ? 20.234 -17.359 -6.863 1 96 257 THR B N 1
ATOM 8092 C CA . THR B 1 257 ? 18.922 -17.453 -7.473 1 96 257 THR B CA 1
ATOM 8093 C C . THR B 1 257 ? 18.281 -16.062 -7.582 1 96 257 THR B C 1
ATOM 8095 O O . THR B 1 257 ? 18.578 -15.312 -8.516 1 96 257 THR B O 1
ATOM 8098 N N . PHE B 1 258 ? 17.672 -15.531 -6.523 1 97.19 258 PHE B N 1
ATOM 8099 C CA . PHE B 1 258 ? 16.797 -14.367 -6.598 1 97.19 258 PHE B CA 1
ATOM 8100 C C . PHE B 1 258 ? 17.625 -13.086 -6.695 1 97.19 258 PHE B C 1
ATOM 8102 O O . PHE B 1 258 ? 17.188 -12.109 -7.32 1 97.19 258 PHE B O 1
ATOM 8109 N N . GLU B 1 259 ? 18.766 -13 -6.066 1 97.62 259 GLU B N 1
ATOM 8110 C CA . GLU B 1 259 ? 19.516 -11.75 -6.008 1 97.62 259 GLU B CA 1
ATOM 8111 C C . GLU B 1 259 ? 19.906 -11.273 -7.402 1 97.62 259 GLU B C 1
ATOM 8113 O O . GLU B 1 259 ? 20.016 -10.07 -7.648 1 97.62 259 GLU B O 1
ATOM 8118 N N . LEU B 1 260 ? 20.109 -12.18 -8.32 1 94.31 260 LEU B N 1
ATOM 8119 C CA . LEU B 1 260 ? 20.516 -11.797 -9.672 1 94.31 260 LEU B CA 1
ATOM 8120 C C . LEU B 1 260 ? 19.328 -11.281 -10.477 1 94.31 260 LEU B C 1
ATOM 8122 O O . LEU B 1 260 ? 19.516 -10.57 -11.469 1 94.31 260 LEU B O 1
ATOM 8126 N N . ILE B 1 261 ? 18.141 -11.672 -10.102 1 96.38 261 ILE B N 1
ATOM 8127 C CA . ILE B 1 261 ? 16.938 -11.219 -10.781 1 96.38 261 ILE B CA 1
ATOM 8128 C C . ILE B 1 261 ? 16.422 -9.945 -10.117 1 96.38 261 ILE B C 1
ATOM 8130 O O . ILE B 1 261 ? 16.156 -8.945 -10.797 1 96.38 261 ILE B O 1
ATOM 8134 N N . TYR B 1 262 ? 16.234 -10.047 -8.781 1 97.75 262 TYR B N 1
ATOM 8135 C CA . TYR B 1 262 ? 15.781 -8.938 -7.949 1 97.75 262 TYR B CA 1
ATOM 8136 C C . TYR B 1 262 ? 16.922 -8.383 -7.102 1 97.75 262 TYR B C 1
ATOM 8138 O O . TYR B 1 262 ? 17.156 -8.836 -5.977 1 97.75 262 TYR B O 1
ATOM 8146 N N . ARG B 1 263 ? 17.547 -7.402 -7.629 1 97.94 263 ARG B N 1
ATOM 8147 C CA . ARG B 1 263 ? 18.719 -6.859 -6.945 1 97.94 263 ARG B CA 1
ATOM 8148 C C . ARG B 1 263 ? 18.312 -6.066 -5.707 1 97.94 263 ARG B C 1
ATOM 8150 O O . ARG B 1 263 ? 17.641 -5.031 -5.816 1 97.94 263 ARG B O 1
ATOM 8157 N N . VAL B 1 264 ? 18.703 -6.527 -4.516 1 98.56 264 VAL B N 1
ATOM 8158 C CA . VAL B 1 264 ? 18.297 -5.883 -3.275 1 98.56 264 VAL B CA 1
ATOM 8159 C C . VAL B 1 264 ? 19.516 -5.402 -2.506 1 98.56 264 VAL B C 1
ATOM 8161 O O . VAL B 1 264 ? 19.531 -4.289 -1.973 1 98.56 264 VAL B O 1
ATOM 8164 N N . ILE B 1 265 ? 20.578 -6.227 -2.48 1 98.19 265 ILE B N 1
ATOM 8165 C CA . ILE B 1 265 ? 21.734 -5.895 -1.655 1 98.19 265 ILE B CA 1
ATOM 8166 C C . ILE B 1 265 ? 22.953 -5.656 -2.545 1 98.19 265 ILE B C 1
ATOM 8168 O O . ILE B 1 265 ? 22.969 -6.074 -3.705 1 98.19 265 ILE B O 1
ATOM 8172 N N . HIS B 1 266 ? 23.859 -4.883 -2.104 1 97.81 266 HIS B N 1
ATOM 8173 C CA . HIS B 1 266 ? 25.219 -4.844 -2.631 1 97.81 266 HIS B CA 1
ATOM 8174 C C . HIS B 1 266 ? 26.062 -5.98 -2.064 1 97.81 266 HIS B C 1
ATOM 8176 O O . HIS B 1 266 ? 26.453 -5.949 -0.896 1 97.81 266 HIS B O 1
ATOM 8182 N N . ILE B 1 267 ? 26.422 -6.922 -2.85 1 97.38 267 ILE B N 1
ATOM 8183 C CA . ILE B 1 267 ? 26.906 -8.227 -2.42 1 97.38 267 ILE B CA 1
ATOM 8184 C C . ILE B 1 267 ? 28.203 -8.062 -1.618 1 97.38 267 ILE B C 1
ATOM 8186 O O . ILE B 1 267 ? 28.328 -8.609 -0.521 1 97.38 267 ILE B O 1
ATOM 8190 N N . PRO B 1 268 ? 29.172 -7.242 -2.07 1 97.19 268 PRO B N 1
ATOM 8191 C CA . PRO B 1 268 ? 30.391 -7.105 -1.278 1 97.19 268 PRO B CA 1
ATOM 8192 C C . PRO B 1 268 ? 30.141 -6.488 0.095 1 97.19 268 PRO B C 1
ATOM 8194 O O . PRO B 1 268 ? 30.703 -6.945 1.095 1 97.19 268 PRO B O 1
ATOM 8197 N N . SER B 1 269 ? 29.312 -5.441 0.16 1 96.25 269 SER B N 1
ATOM 8198 C CA . SER B 1 269 ? 29 -4.812 1.44 1 96.25 269 SER B CA 1
ATOM 8199 C C . SER B 1 269 ? 28.281 -5.777 2.371 1 96.25 269 SER B C 1
ATOM 8201 O O . SER B 1 269 ? 28.484 -5.75 3.586 1 96.25 269 SER B O 1
ATOM 8203 N N . PHE B 1 270 ? 27.438 -6.617 1.896 1 97.62 270 PHE B N 1
ATOM 8204 C CA . PHE B 1 270 ? 26.719 -7.617 2.676 1 97.62 270 PHE B CA 1
ATOM 8205 C C . PHE B 1 270 ? 27.688 -8.602 3.314 1 97.62 270 PHE B C 1
ATOM 8207 O O . PHE B 1 270 ? 27.578 -8.906 4.504 1 97.62 270 PHE B O 1
ATOM 8214 N N . TRP B 1 271 ? 28.594 -9.117 2.521 1 97.19 271 TRP B N 1
ATOM 8215 C CA . TRP B 1 271 ? 29.547 -10.094 3.037 1 97.19 271 TRP B CA 1
ATOM 8216 C C . TRP B 1 271 ? 30.422 -9.484 4.141 1 97.19 271 TRP B C 1
ATOM 8218 O O . TRP B 1 271 ? 30.797 -10.18 5.086 1 97.19 271 TRP B O 1
ATOM 8228 N N . GLU B 1 272 ? 30.719 -8.219 3.965 1 96.25 272 GLU B N 1
ATOM 8229 C CA . GLU B 1 272 ? 31.469 -7.535 5.008 1 96.25 272 GLU B CA 1
ATOM 8230 C C . GLU B 1 272 ? 30.719 -7.535 6.332 1 96.25 272 GLU B C 1
ATOM 8232 O O . GLU B 1 272 ? 31.281 -7.879 7.375 1 96.25 272 GLU B O 1
ATOM 8237 N N . GLU B 1 273 ? 29.453 -7.172 6.289 1 96.31 273 GLU B N 1
ATOM 8238 C CA . GLU B 1 273 ? 28.641 -7.148 7.492 1 96.31 273 GLU B CA 1
ATOM 8239 C C . GLU B 1 273 ? 28.391 -8.562 8.016 1 96.31 273 GLU B C 1
ATOM 8241 O O . GLU B 1 273 ? 28.297 -8.773 9.227 1 96.31 273 GLU B O 1
ATOM 8246 N N . TYR B 1 274 ? 28.25 -9.516 7.117 1 97.81 274 TYR B N 1
ATOM 8247 C CA . TYR B 1 274 ? 28.031 -10.914 7.477 1 97.81 274 TYR B CA 1
ATOM 8248 C C . TYR B 1 274 ? 29.219 -11.461 8.258 1 97.81 274 TYR B C 1
ATOM 8250 O O . TYR B 1 274 ? 29.031 -12.148 9.266 1 97.81 274 TYR B O 1
ATOM 8258 N N . ARG B 1 275 ? 30.391 -11.164 7.812 1 96.88 275 ARG B N 1
ATOM 8259 C CA . ARG B 1 275 ? 31.594 -11.586 8.523 1 96.88 275 ARG B CA 1
ATOM 8260 C C . ARG B 1 275 ? 31.672 -10.938 9.898 1 96.88 275 ARG B C 1
ATOM 8262 O O . ARG B 1 275 ? 32.062 -11.578 10.875 1 96.88 275 ARG B O 1
ATOM 8269 N N . GLN B 1 276 ? 31.266 -9.68 9.969 1 96.19 276 GLN B N 1
ATOM 8270 C CA . GLN B 1 276 ? 31.281 -8.953 11.234 1 96.19 276 GLN B CA 1
ATOM 8271 C C . GLN B 1 276 ? 30.312 -9.57 12.227 1 96.19 276 GLN B C 1
ATOM 8273 O O . GLN B 1 276 ? 30.562 -9.578 13.438 1 96.19 276 GLN B O 1
ATOM 8278 N N . LEU B 1 277 ? 29.156 -10.031 11.766 1 96.31 277 LEU B N 1
ATOM 8279 C CA . LEU B 1 277 ? 28.141 -10.664 12.609 1 96.31 277 LEU B CA 1
ATOM 8280 C C . LEU B 1 277 ? 28.734 -11.852 13.359 1 96.31 277 LEU B C 1
ATOM 8282 O O . LEU B 1 277 ? 28.469 -12.023 14.555 1 96.31 277 LEU B O 1
ATOM 8286 N N . TRP B 1 278 ? 29.5 -12.711 12.719 1 96.12 278 TRP B N 1
ATOM 8287 C CA . TRP B 1 278 ? 30.047 -13.914 13.336 1 96.12 278 TRP B CA 1
ATOM 8288 C C . TRP B 1 278 ? 31.25 -13.578 14.211 1 96.12 278 TRP B C 1
ATOM 8290 O O . TRP B 1 278 ? 31.5 -14.25 15.211 1 96.12 278 TRP B O 1
ATOM 8300 N N . ALA B 1 279 ? 31.891 -12.469 13.859 1 95.62 279 ALA B N 1
ATOM 8301 C CA . ALA B 1 279 ? 33.031 -12.031 14.664 1 95.62 279 ALA B CA 1
ATOM 8302 C C . ALA B 1 279 ? 32.562 -11.32 15.93 1 95.62 279 ALA B C 1
ATOM 8304 O O . ALA B 1 279 ? 33.125 -11.523 17.016 1 95.62 279 ALA B O 1
ATOM 8305 N N . GLN B 1 280 ? 31.5 -10.445 15.836 1 94.62 280 GLN B N 1
ATOM 8306 C CA . GLN B 1 280 ? 30.953 -9.664 16.938 1 94.62 280 GLN B CA 1
ATOM 8307 C C . GLN B 1 280 ? 29.438 -9.625 16.891 1 94.62 280 GLN B C 1
ATOM 8309 O O . GLN B 1 280 ? 28.844 -8.578 16.609 1 94.62 280 GLN B O 1
ATOM 8314 N N . PRO B 1 281 ? 28.797 -10.656 17.312 1 90.81 281 PRO B N 1
ATOM 8315 C CA . PRO B 1 281 ? 27.344 -10.766 17.172 1 90.81 281 PRO B CA 1
ATOM 8316 C C . PRO B 1 281 ? 26.594 -9.672 17.922 1 90.81 281 PRO B C 1
ATOM 8318 O O . PRO B 1 281 ? 25.562 -9.195 17.453 1 90.81 281 PRO B O 1
ATOM 8321 N N . GLN B 1 282 ? 27.047 -9.195 19.016 1 87.69 282 GLN B N 1
ATOM 8322 C CA . GLN B 1 282 ? 26.344 -8.25 19.875 1 87.69 282 GLN B CA 1
ATOM 8323 C C . GLN B 1 282 ? 26.312 -6.859 19.25 1 87.69 282 GLN B C 1
ATOM 8325 O O . GLN B 1 282 ? 25.453 -6.035 19.594 1 87.69 282 GLN B O 1
ATOM 8330 N N . SER B 1 283 ? 27.156 -6.633 18.281 1 90.06 283 SER B N 1
ATOM 8331 C CA . SER B 1 283 ? 27.234 -5.32 17.656 1 90.06 283 SER B CA 1
ATOM 8332 C C . SER B 1 283 ? 26.438 -5.281 16.359 1 90.06 283 SER B C 1
ATOM 8334 O O . SER B 1 283 ? 26.391 -4.258 15.672 1 90.06 283 SER B O 1
ATOM 8336 N N . THR B 1 284 ? 25.734 -6.324 16.109 1 91.56 284 THR B N 1
ATOM 8337 C CA . THR B 1 284 ? 25.031 -6.41 14.836 1 91.56 284 THR B CA 1
ATOM 8338 C C . THR B 1 284 ? 23.828 -5.469 14.82 1 91.56 284 THR B C 1
ATOM 8340 O O . THR B 1 284 ? 23.031 -5.445 15.766 1 91.56 284 THR B O 1
ATOM 8343 N N . SER B 1 285 ? 23.781 -4.648 13.758 1 91.69 285 SER B N 1
ATOM 8344 C CA . SER B 1 285 ? 22.641 -3.738 13.625 1 91.69 285 SER B CA 1
ATOM 8345 C C . SER B 1 285 ? 21.344 -4.5 13.352 1 91.69 285 SER B C 1
ATOM 8347 O O . SER B 1 285 ? 21.375 -5.559 12.719 1 91.69 285 SER B O 1
ATOM 8349 N N . THR B 1 286 ? 20.219 -4 13.797 1 90.38 286 THR B N 1
ATOM 8350 C CA . THR B 1 286 ? 18.938 -4.664 13.641 1 90.38 286 THR B CA 1
ATOM 8351 C C . THR B 1 286 ? 18.531 -4.73 12.164 1 90.38 286 THR B C 1
ATOM 8353 O O . THR B 1 286 ? 17.938 -5.711 11.719 1 90.38 286 THR B O 1
ATOM 8356 N N . HIS B 1 287 ? 18.812 -3.654 11.406 1 92.44 287 HIS B N 1
ATOM 8357 C CA . HIS B 1 287 ? 18.438 -3.656 10 1 92.44 287 HIS B CA 1
ATOM 8358 C C . HIS B 1 287 ? 19.172 -4.762 9.242 1 92.44 287 HIS B C 1
ATOM 8360 O O . HIS B 1 287 ? 18.578 -5.406 8.367 1 92.44 287 HIS B O 1
ATOM 8366 N N . PHE B 1 288 ? 20.469 -4.977 9.625 1 96.25 288 PHE B N 1
ATOM 8367 C CA . PHE B 1 288 ? 21.203 -6.055 8.969 1 96.25 288 PHE B CA 1
ATOM 8368 C C . PHE B 1 288 ? 20.625 -7.41 9.359 1 96.25 288 PHE B C 1
ATOM 8370 O O . PHE B 1 288 ? 20.484 -8.297 8.516 1 96.25 288 PHE B O 1
ATOM 8377 N N . LEU B 1 289 ? 20.375 -7.551 10.602 1 95.94 289 LEU B N 1
ATOM 8378 C CA . LEU B 1 289 ? 19.828 -8.812 11.086 1 95.94 289 LEU B CA 1
ATOM 8379 C C . LEU B 1 289 ? 18.516 -9.141 10.375 1 95.94 289 LEU B C 1
ATOM 8381 O O . LEU B 1 289 ? 18.266 -10.289 10.016 1 95.94 289 LEU B O 1
ATOM 8385 N N . MET B 1 290 ? 17.625 -8.164 10.195 1 96.25 290 MET B N 1
ATOM 8386 C CA . MET B 1 290 ? 16.359 -8.359 9.5 1 96.25 290 MET B CA 1
ATOM 8387 C C . MET B 1 290 ? 16.594 -8.789 8.055 1 96.25 290 MET B C 1
ATOM 8389 O O . MET B 1 290 ? 15.922 -9.68 7.547 1 96.25 290 MET B O 1
ATOM 8393 N N . LYS B 1 291 ? 17.562 -8.18 7.367 1 98.06 291 LYS B N 1
ATOM 8394 C CA . LYS B 1 291 ? 17.906 -8.586 6.012 1 98.06 291 LYS B CA 1
ATOM 8395 C C . LYS B 1 291 ? 18.391 -10.031 5.98 1 98.06 291 LYS B C 1
ATOM 8397 O O . LYS B 1 291 ? 17.969 -10.82 5.125 1 98.06 291 LYS B O 1
ATOM 8402 N N . LEU B 1 292 ? 19.25 -10.281 6.945 1 98.38 292 LEU B N 1
ATOM 8403 C CA . LEU B 1 292 ? 19.891 -11.602 6.965 1 98.38 292 LEU B CA 1
ATOM 8404 C C . LEU B 1 292 ? 18.859 -12.695 7.168 1 98.38 292 LEU B C 1
ATOM 8406 O O . LEU B 1 292 ? 18.844 -13.695 6.438 1 98.38 292 LEU B O 1
ATOM 8410 N N . VAL B 1 293 ? 17.984 -12.562 8.125 1 97.38 293 VAL B N 1
ATOM 8411 C CA . VAL B 1 293 ? 17.047 -13.641 8.43 1 97.38 293 VAL B CA 1
ATOM 8412 C C . VAL B 1 293 ? 16.094 -13.844 7.254 1 97.38 293 VAL B C 1
ATOM 8414 O O . VAL B 1 293 ? 15.672 -14.969 6.977 1 97.38 293 VAL B O 1
ATOM 8417 N N . LEU B 1 294 ? 15.719 -12.781 6.539 1 98.5 294 LEU B N 1
ATOM 8418 C CA . LEU B 1 294 ? 14.875 -12.938 5.355 1 98.5 294 LEU B CA 1
ATOM 8419 C C . LEU B 1 294 ? 15.641 -13.617 4.227 1 98.5 294 LEU B C 1
ATOM 8421 O O . LEU B 1 294 ? 15.078 -14.422 3.484 1 98.5 294 LEU B O 1
ATOM 8425 N N . ILE B 1 295 ? 16.922 -13.242 4.094 1 98.75 295 ILE B N 1
ATOM 8426 C CA . ILE B 1 295 ? 17.781 -13.906 3.115 1 98.75 295 ILE B CA 1
ATOM 8427 C C . ILE B 1 295 ? 17.875 -15.398 3.445 1 98.75 295 ILE B C 1
ATOM 8429 O O . ILE B 1 295 ? 17.797 -16.25 2.553 1 98.75 295 ILE B O 1
ATOM 8433 N N . LEU B 1 296 ? 18.047 -15.711 4.734 1 98.5 296 LEU B N 1
ATOM 8434 C CA . LEU B 1 296 ? 18.078 -17.109 5.168 1 98.5 296 LEU B CA 1
ATOM 8435 C C . LEU B 1 296 ? 16.75 -17.797 4.871 1 98.5 296 LEU B C 1
ATOM 8437 O O . LEU B 1 296 ? 16.719 -18.953 4.422 1 98.5 296 LEU B O 1
ATOM 8441 N N . ALA B 1 297 ? 15.625 -17.109 5.141 1 97.81 297 ALA B N 1
ATOM 8442 C CA . ALA B 1 297 ? 14.312 -17.672 4.832 1 97.81 297 ALA B CA 1
ATOM 8443 C C . ALA B 1 297 ? 14.188 -17.984 3.348 1 97.81 297 ALA B C 1
ATOM 8445 O O . ALA B 1 297 ? 13.68 -19.047 2.98 1 97.81 297 ALA B O 1
ATOM 8446 N N . LEU B 1 298 ? 14.633 -17.125 2.51 1 98.31 298 LEU B N 1
ATOM 8447 C CA . LEU B 1 298 ? 14.602 -17.344 1.066 1 98.31 298 LEU B CA 1
ATOM 8448 C C . LEU B 1 298 ? 15.5 -18.5 0.674 1 98.31 298 LEU B C 1
ATOM 8450 O O . LEU B 1 298 ? 15.156 -19.297 -0.207 1 98.31 298 LEU B O 1
ATOM 8454 N N . GLY B 1 299 ? 16.625 -18.578 1.345 1 97.75 299 GLY B N 1
ATOM 8455 C CA . GLY B 1 299 ? 17.547 -19.672 1.082 1 97.75 299 GLY B CA 1
ATOM 8456 C C . GLY B 1 299 ? 16.969 -21.031 1.415 1 97.75 299 GLY B C 1
ATOM 8457 O O . GLY B 1 299 ? 17.297 -22.031 0.771 1 97.75 299 GLY B O 1
ATOM 8458 N N . THR B 1 300 ? 16.094 -21.094 2.424 1 95.69 300 THR B N 1
ATOM 8459 C CA . THR B 1 300 ? 15.484 -22.344 2.834 1 95.69 300 THR B CA 1
ATOM 8460 C C . THR B 1 300 ? 14.664 -22.953 1.691 1 95.69 300 THR B C 1
ATOM 8462 O O . THR B 1 300 ? 14.531 -24.172 1.596 1 95.69 300 THR B O 1
ATOM 8465 N N . THR B 1 301 ? 14.227 -22.156 0.79 1 94.31 301 THR B N 1
ATOM 8466 C CA . THR B 1 301 ? 13.43 -22.594 -0.353 1 94.31 301 THR B CA 1
ATOM 8467 C C . THR B 1 301 ? 14.266 -23.438 -1.309 1 94.31 301 THR B C 1
ATOM 8469 O O . THR B 1 301 ? 13.773 -24.391 -1.898 1 94.31 301 THR B O 1
ATOM 8472 N N . PHE B 1 302 ? 15.539 -23.141 -1.407 1 93.56 302 PHE B N 1
ATOM 8473 C CA . PHE B 1 302 ? 16.391 -23.734 -2.422 1 93.56 302 PHE B CA 1
ATOM 8474 C C . PHE B 1 302 ? 17.328 -24.766 -1.795 1 93.56 302 PHE B C 1
ATOM 8476 O O . PHE B 1 302 ? 18.203 -25.312 -2.475 1 93.56 302 PHE B O 1
ATOM 8483 N N . HIS B 1 303 ? 17.125 -24.906 -0.516 1 90.94 303 HIS B N 1
ATOM 8484 C CA . HIS B 1 303 ? 18.031 -25.812 0.202 1 90.94 303 HIS B CA 1
ATOM 8485 C C . HIS B 1 303 ? 17.453 -27.219 0.272 1 90.94 303 HIS B C 1
ATOM 8487 O O . HIS B 1 303 ? 16.281 -27.391 0.646 1 90.94 303 HIS B O 1
ATOM 8493 N N . SER B 1 304 ? 18.25 -28.125 -0.193 1 85.38 304 SER B N 1
ATOM 8494 C CA . SER B 1 304 ? 17.859 -29.531 -0.096 1 85.38 304 SER B CA 1
ATOM 8495 C C . SER B 1 304 ? 18.516 -30.203 1.116 1 85.38 304 SER B C 1
ATOM 8497 O O . SER B 1 304 ? 19.734 -30.188 1.262 1 85.38 304 SER B O 1
ATOM 8499 N N . ASP B 1 305 ? 17.766 -30.438 2.109 1 79.81 305 ASP B N 1
ATOM 8500 C CA . ASP B 1 305 ? 18.25 -31.172 3.273 1 79.81 305 ASP B CA 1
ATOM 8501 C C . ASP B 1 305 ? 17.719 -32.594 3.291 1 79.81 305 ASP B C 1
ATOM 8503 O O . ASP B 1 305 ? 16.516 -32.812 3.082 1 79.81 305 ASP B O 1
ATOM 8507 N N . SER B 1 306 ? 18.625 -33.5 3.404 1 78.25 306 SER B N 1
ATOM 8508 C CA . SER B 1 306 ? 18.25 -34.938 3.393 1 78.25 306 SER B CA 1
ATOM 8509 C C . SER B 1 306 ? 17.469 -35.281 4.648 1 78.25 306 SER B C 1
ATOM 8511 O O . SER B 1 306 ? 16.672 -36.25 4.637 1 78.25 306 SER B O 1
ATOM 8513 N N . ASP B 1 307 ? 17.703 -34.531 5.613 1 81.38 307 ASP B N 1
ATOM 8514 C CA . ASP B 1 307 ? 17 -34.781 6.871 1 81.38 307 ASP B CA 1
ATOM 8515 C C . ASP B 1 307 ? 15.664 -34.031 6.922 1 81.38 307 ASP B C 1
ATOM 8517 O O . ASP B 1 307 ? 15.641 -32.812 6.941 1 81.38 307 ASP B O 1
ATOM 8521 N N . GLN B 1 308 ? 14.617 -34.781 6.961 1 77.44 308 GLN B N 1
ATOM 8522 C CA . GLN B 1 308 ? 13.266 -34.219 6.965 1 77.44 308 GLN B CA 1
ATOM 8523 C C . GLN B 1 308 ? 13.039 -33.375 8.203 1 77.44 308 GLN B C 1
ATOM 8525 O O . GLN B 1 308 ? 12.375 -32.344 8.133 1 77.44 308 GLN B O 1
ATOM 8530 N N . SER B 1 309 ? 13.539 -33.844 9.328 1 81.25 309 SER B N 1
ATOM 8531 C CA . SER B 1 309 ? 13.367 -33.094 10.57 1 81.25 309 SER B CA 1
ATOM 8532 C C . SER B 1 309 ? 14.023 -31.719 10.492 1 81.25 309 SER B C 1
ATOM 8534 O O . SER B 1 309 ? 13.461 -30.719 10.961 1 81.25 309 SER B O 1
ATOM 8536 N N . ASN B 1 310 ? 15.117 -31.719 9.859 1 87 310 ASN B N 1
ATOM 8537 C CA . ASN B 1 310 ? 15.828 -30.453 9.695 1 87 310 ASN B CA 1
ATOM 8538 C C . ASN B 1 310 ? 15.102 -29.516 8.734 1 87 310 ASN B C 1
ATOM 8540 O O . ASN B 1 310 ? 15.102 -28.297 8.922 1 87 310 ASN B O 1
ATOM 8544 N N . ARG B 1 311 ? 14.547 -30.078 7.762 1 85.25 311 ARG B N 1
ATOM 8545 C CA . ARG B 1 311 ? 13.797 -29.281 6.793 1 85.25 311 ARG B CA 1
ATOM 8546 C C . ARG B 1 311 ? 12.586 -28.625 7.441 1 85.25 311 ARG B C 1
ATOM 8548 O O . ARG B 1 311 ? 12.312 -27.438 7.207 1 85.25 311 ARG B O 1
ATOM 8555 N N . VAL B 1 312 ? 11.898 -29.359 8.234 1 82.31 312 VAL B N 1
ATOM 8556 C CA . VAL B 1 312 ? 10.711 -28.859 8.922 1 82.31 312 VAL B CA 1
ATOM 8557 C C . VAL B 1 312 ? 11.117 -27.766 9.906 1 82.31 312 VAL B C 1
ATOM 8559 O O . VAL B 1 312 ? 10.438 -26.734 10.016 1 82.31 312 VAL B O 1
ATOM 8562 N N . HIS B 1 313 ? 12.203 -28 10.539 1 87.62 313 HIS B N 1
ATOM 8563 C CA . HIS B 1 313 ? 12.695 -27.016 11.5 1 87.62 313 HIS B CA 1
ATOM 8564 C C . HIS B 1 313 ? 13.07 -25.719 10.805 1 87.62 313 HIS B C 1
ATOM 8566 O O . HIS B 1 313 ? 12.719 -24.641 11.281 1 87.62 313 HIS B O 1
ATOM 8572 N N . LEU B 1 314 ? 13.773 -25.828 9.711 1 91.44 314 LEU B N 1
ATOM 8573 C CA . LEU B 1 314 ? 14.188 -24.641 8.977 1 91.44 314 LEU B CA 1
ATOM 8574 C C . LEU B 1 314 ? 12.977 -23.891 8.438 1 91.44 314 LEU B C 1
ATOM 8576 O O . LEU B 1 314 ? 12.977 -22.656 8.398 1 91.44 314 LEU B O 1
ATOM 8580 N N . ARG B 1 315 ? 12.023 -24.562 8.062 1 88.25 315 ARG B N 1
ATOM 8581 C CA . ARG B 1 315 ? 10.805 -23.922 7.562 1 88.25 315 ARG B CA 1
ATOM 8582 C C . ARG B 1 315 ? 10.094 -23.156 8.672 1 88.25 315 ARG B C 1
ATOM 8584 O O . ARG B 1 315 ? 9.57 -22.062 8.445 1 88.25 315 ARG B O 1
ATOM 8591 N N . ARG B 1 316 ? 10.031 -23.75 9.812 1 86.56 316 ARG B N 1
ATOM 8592 C CA . ARG B 1 316 ? 9.43 -23.062 10.961 1 86.56 316 ARG B CA 1
ATOM 8593 C C . ARG B 1 316 ? 10.219 -21.812 11.328 1 86.56 316 ARG B C 1
ATOM 8595 O O . ARG B 1 316 ? 9.625 -20.781 11.656 1 86.56 316 ARG B O 1
ATOM 8602 N N . LEU B 1 317 ? 11.469 -21.969 11.273 1 90.56 317 LEU B N 1
ATOM 8603 C CA . LEU B 1 317 ? 12.32 -20.812 11.539 1 90.56 317 LEU B CA 1
ATOM 8604 C C . LEU B 1 317 ? 12.078 -19.719 10.508 1 90.56 317 LEU B C 1
ATOM 8606 O O . LEU B 1 317 ? 12.047 -18.531 10.859 1 90.56 317 LEU B O 1
ATOM 8610 N N . ALA B 1 318 ? 11.953 -20.141 9.289 1 94.06 318 ALA B N 1
ATOM 8611 C CA . ALA B 1 318 ? 11.703 -19.156 8.227 1 94.06 318 ALA B CA 1
ATOM 8612 C C . ALA B 1 318 ? 10.422 -18.375 8.5 1 94.06 318 ALA B C 1
ATOM 8614 O O . ALA B 1 318 ? 10.398 -17.156 8.336 1 94.06 318 ALA B O 1
ATOM 8615 N N . HIS B 1 319 ? 9.352 -19.016 8.938 1 90.38 319 HIS B N 1
ATOM 8616 C CA . HIS B 1 319 ? 8.102 -18.328 9.273 1 90.38 319 HIS B CA 1
ATOM 8617 C C . HIS B 1 319 ? 8.312 -17.344 10.422 1 90.38 319 HIS B C 1
ATOM 8619 O O . HIS B 1 319 ? 7.805 -16.219 10.367 1 90.38 319 HIS B O 1
ATOM 8625 N N . THR B 1 320 ? 9.047 -17.781 11.375 1 89.44 320 THR B N 1
ATOM 8626 C CA . THR B 1 320 ? 9.344 -16.922 12.516 1 89.44 320 THR B CA 1
ATOM 8627 C C . THR B 1 320 ? 10.102 -15.672 12.07 1 89.44 320 THR B C 1
ATOM 8629 O O . THR B 1 320 ? 9.797 -14.562 12.516 1 89.44 320 THR B O 1
ATOM 8632 N N . TRP B 1 321 ? 11.102 -15.906 11.258 1 93.75 321 TRP B N 1
ATOM 8633 C CA . TRP B 1 321 ? 11.906 -14.805 10.75 1 93.75 321 TRP B CA 1
ATOM 8634 C C . TRP B 1 321 ? 11.055 -13.82 9.953 1 93.75 321 TRP B C 1
ATOM 8636 O O . TRP B 1 321 ? 11.211 -12.602 10.078 1 93.75 321 TRP B O 1
ATOM 8646 N N . ILE B 1 322 ? 10.156 -14.312 9.141 1 94.06 322 ILE B N 1
ATOM 8647 C CA . ILE B 1 322 ? 9.297 -13.484 8.297 1 94.06 322 ILE B CA 1
ATOM 8648 C C . ILE B 1 322 ? 8.391 -12.617 9.18 1 94.06 322 ILE B C 1
ATOM 8650 O O . ILE B 1 322 ? 8.297 -11.406 8.977 1 94.06 322 ILE B O 1
ATOM 8654 N N . TYR B 1 323 ? 7.766 -13.172 10.195 1 90.31 323 TYR B N 1
ATOM 8655 C CA . TYR B 1 323 ? 6.863 -12.414 11.047 1 90.31 323 TYR B CA 1
ATOM 8656 C C . TYR B 1 323 ? 7.637 -11.445 11.938 1 90.31 323 TYR B C 1
ATOM 8658 O O . TYR B 1 323 ? 7.145 -10.359 12.258 1 90.31 323 TYR B O 1
ATOM 8666 N N . ALA B 1 324 ? 8.867 -11.836 12.305 1 91 324 ALA B N 1
ATOM 8667 C CA . ALA B 1 324 ? 9.719 -10.898 13.047 1 91 324 ALA B CA 1
ATOM 8668 C C . ALA B 1 324 ? 10.016 -9.656 12.211 1 91 324 ALA B C 1
ATOM 8670 O O . ALA B 1 324 ? 9.977 -8.531 12.727 1 91 324 ALA B O 1
ATOM 8671 N N . ALA B 1 325 ? 10.359 -9.891 10.969 1 93.62 325 ALA B N 1
ATOM 8672 C CA . ALA B 1 325 ? 10.648 -8.773 10.078 1 93.62 325 ALA B CA 1
ATOM 8673 C C . ALA B 1 325 ? 9.414 -7.91 9.852 1 93.62 325 ALA B C 1
ATOM 8675 O O . ALA B 1 325 ? 9.5 -6.684 9.789 1 93.62 325 ALA B O 1
ATOM 8676 N N . GLN B 1 326 ? 8.227 -8.547 9.711 1 92.69 326 GLN B N 1
ATOM 8677 C CA . GLN B 1 326 ? 6.984 -7.801 9.555 1 92.69 326 GLN B CA 1
ATOM 8678 C C . GLN B 1 326 ? 6.715 -6.914 10.766 1 92.69 326 GLN B C 1
ATOM 8680 O O . GLN B 1 326 ? 6.316 -5.758 10.617 1 92.69 326 GLN B O 1
ATOM 8685 N N . TRP B 1 327 ? 6.945 -7.457 11.883 1 89.12 327 TRP B N 1
ATOM 8686 C CA . TRP B 1 327 ? 6.723 -6.688 13.109 1 89.12 327 TRP B CA 1
ATOM 8687 C C . TRP B 1 327 ? 7.715 -5.531 13.211 1 89.12 327 TRP B C 1
ATOM 8689 O O . TRP B 1 327 ? 7.352 -4.434 13.641 1 89.12 327 TRP B O 1
ATOM 8699 N N . TRP B 1 328 ? 8.945 -5.828 12.875 1 91 328 TRP B N 1
ATOM 8700 C CA . TRP B 1 328 ? 9.953 -4.777 12.906 1 91 328 TRP B CA 1
ATOM 8701 C C . TRP B 1 328 ? 9.539 -3.605 12.016 1 91 328 TRP B C 1
ATOM 8703 O O . TRP B 1 328 ? 9.75 -2.443 12.375 1 91 328 TRP B O 1
ATOM 8713 N N . LEU B 1 329 ? 8.953 -3.863 10.875 1 92.88 329 LEU B N 1
ATOM 8714 C CA . LEU B 1 329 ? 8.562 -2.834 9.922 1 92.88 329 LEU B CA 1
ATOM 8715 C C . LEU B 1 329 ? 7.359 -2.049 10.422 1 92.88 329 LEU B C 1
ATOM 8717 O O . LEU B 1 329 ? 7.293 -0.829 10.258 1 92.88 329 LEU B O 1
ATOM 8721 N N . VAL B 1 330 ? 6.363 -2.713 11.109 1 91.69 330 VAL B N 1
ATOM 8722 C CA . VAL B 1 330 ? 5.07 -2.078 11.336 1 91.69 330 VAL B CA 1
ATOM 8723 C C . VAL B 1 330 ? 4.918 -1.726 12.812 1 91.69 330 VAL B C 1
ATOM 8725 O O . VAL B 1 330 ? 4.078 -0.903 13.18 1 91.69 330 VAL B O 1
ATOM 8728 N N . GLY B 1 331 ? 5.703 -2.312 13.648 1 87.56 331 GLY B N 1
ATOM 8729 C CA . GLY B 1 331 ? 5.609 -2.088 15.078 1 87.56 331 GLY B CA 1
ATOM 8730 C C . GLY B 1 331 ? 6.238 -0.778 15.523 1 87.56 331 GLY B C 1
ATOM 8731 O O . GLY B 1 331 ? 6.43 0.129 14.711 1 87.56 331 GLY B O 1
ATOM 8732 N N . PRO B 1 332 ? 6.539 -0.652 16.75 1 85.38 332 PRO B N 1
ATOM 8733 C CA . PRO B 1 332 ? 7.027 0.607 17.312 1 85.38 332 PRO B CA 1
ATOM 8734 C C . PRO B 1 332 ? 8.367 1.038 16.734 1 85.38 332 PRO B C 1
ATOM 8736 O O . PRO B 1 332 ? 8.742 2.211 16.828 1 85.38 332 PRO B O 1
ATOM 8739 N N . SER B 1 333 ? 9.109 0.103 16.047 1 86.31 333 SER B N 1
ATOM 8740 C CA . SER B 1 333 ? 10.398 0.427 15.445 1 86.31 333 SER B CA 1
ATOM 8741 C C . SER B 1 333 ? 10.219 1.079 14.078 1 86.31 333 SER B C 1
ATOM 8743 O O . SER B 1 333 ? 11.195 1.39 13.398 1 86.31 333 SER B O 1
ATOM 8745 N N . GLU B 1 334 ? 9.078 1.324 13.672 1 88.06 334 GLU B N 1
ATOM 8746 C CA . GLU B 1 334 ? 8.766 1.759 12.312 1 88.06 334 GLU B CA 1
ATOM 8747 C C . GLU B 1 334 ? 9.5 3.053 11.961 1 88.06 334 GLU B C 1
ATOM 8749 O O . GLU B 1 334 ? 9.844 3.285 10.805 1 88.06 334 GLU B O 1
ATOM 8754 N N . LYS B 1 335 ? 9.766 3.875 12.914 1 84.12 335 LYS B N 1
ATOM 8755 C CA . LYS B 1 335 ? 10.438 5.148 12.656 1 84.12 335 LYS B CA 1
ATOM 8756 C C . LYS B 1 335 ? 11.844 4.934 12.102 1 84.12 335 LYS B C 1
ATOM 8758 O O . LYS B 1 335 ? 12.344 5.754 11.328 1 84.12 335 LYS B O 1
ATOM 8763 N N . SER B 1 336 ? 12.422 3.799 12.461 1 86.56 336 SER B N 1
ATOM 8764 C CA . SER B 1 336 ? 13.805 3.527 12.078 1 86.56 336 SER B CA 1
ATOM 8765 C C . SER B 1 336 ? 13.875 2.758 10.766 1 86.56 336 SER B C 1
ATOM 8767 O O . SER B 1 336 ? 14.961 2.389 10.312 1 86.56 336 SER B O 1
ATOM 8769 N N . THR B 1 337 ? 12.773 2.566 10.188 1 93.12 337 THR B N 1
ATOM 8770 C CA . THR B 1 337 ? 12.758 1.706 9.016 1 93.12 337 THR B CA 1
ATOM 8771 C C . THR B 1 337 ? 12.547 2.527 7.742 1 93.12 337 THR B C 1
ATOM 8773 O O . THR B 1 337 ? 12.555 1.983 6.637 1 93.12 337 THR B O 1
ATOM 8776 N N . ILE B 1 338 ? 12.398 3.812 7.816 1 92.75 338 ILE B N 1
ATOM 8777 C CA . ILE B 1 338 ? 12.086 4.66 6.668 1 92.75 338 ILE B CA 1
ATOM 8778 C C . ILE B 1 338 ? 13.383 5.094 5.984 1 92.75 338 ILE B C 1
ATOM 8780 O O . ILE B 1 338 ? 13.703 6.285 5.949 1 92.75 338 ILE B O 1
ATOM 8784 N N . ASN B 1 339 ? 14.109 4.203 5.488 1 93.94 339 ASN B N 1
ATOM 8785 C CA . ASN B 1 339 ? 15.383 4.371 4.789 1 93.94 339 ASN B CA 1
ATOM 8786 C C . ASN B 1 339 ? 15.648 3.221 3.822 1 93.94 339 ASN B C 1
ATOM 8788 O O . ASN B 1 339 ? 14.789 2.352 3.635 1 93.94 339 ASN B O 1
ATOM 8792 N N . LEU B 1 340 ? 16.766 3.184 3.191 1 95 340 LEU B N 1
ATOM 8793 C CA . LEU B 1 340 ? 17.062 2.182 2.174 1 95 340 LEU B CA 1
ATOM 8794 C C . LEU B 1 340 ? 17.109 0.785 2.783 1 95 340 LEU B C 1
ATOM 8796 O O . LEU B 1 340 ? 16.703 -0.189 2.152 1 95 340 LEU B O 1
ATOM 8800 N N . ASP B 1 341 ? 17.641 0.694 4.023 1 95.69 341 ASP B N 1
ATOM 8801 C CA . ASP B 1 341 ? 17.672 -0.598 4.703 1 95.69 341 ASP B CA 1
ATOM 8802 C C . ASP B 1 341 ? 16.266 -1.157 4.895 1 95.69 341 ASP B C 1
ATOM 8804 O O . ASP B 1 341 ? 16.031 -2.344 4.66 1 95.69 341 ASP B O 1
ATOM 8808 N N . GLY B 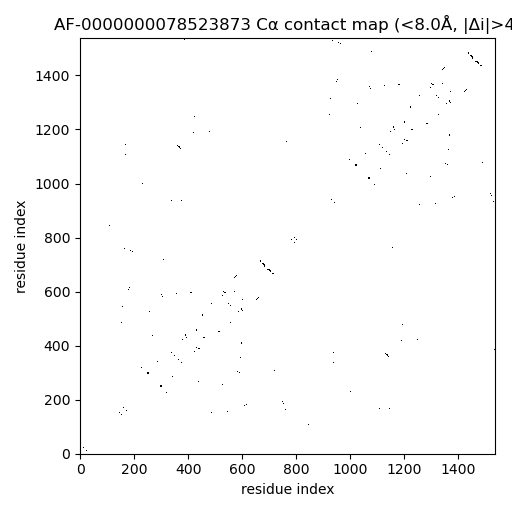1 342 ? 15.383 -0.27 5.379 1 96.44 342 GLY B N 1
ATOM 8809 C CA . GLY B 1 342 ? 14 -0.693 5.516 1 96.44 342 GLY B CA 1
ATOM 8810 C C . GLY B 1 342 ? 13.383 -1.142 4.207 1 96.44 342 GLY B C 1
ATOM 8811 O O . GLY B 1 342 ? 12.633 -2.121 4.172 1 96.44 342 GLY B O 1
ATOM 8812 N N . LEU B 1 343 ? 13.672 -0.442 3.154 1 97.56 343 LEU B N 1
ATOM 8813 C CA . LEU B 1 343 ? 13.133 -0.785 1.843 1 97.56 343 LEU B CA 1
ATOM 8814 C C . LEU B 1 343 ? 13.664 -2.133 1.372 1 97.56 343 LEU B C 1
ATOM 8816 O O . LEU B 1 343 ? 12.93 -2.924 0.779 1 97.56 343 LEU B O 1
ATOM 8820 N N . GLN B 1 344 ? 14.977 -2.354 1.612 1 98.44 344 GLN B N 1
ATOM 8821 C CA . GLN B 1 344 ? 15.562 -3.652 1.288 1 98.44 344 GLN B CA 1
ATOM 8822 C C . GLN B 1 344 ? 14.844 -4.777 2.031 1 98.44 344 GLN B C 1
ATOM 8824 O O . GLN B 1 344 ? 14.508 -5.805 1.44 1 98.44 344 GLN B O 1
ATOM 8829 N N . VAL B 1 345 ? 14.594 -4.566 3.268 1 98.19 345 VAL B N 1
ATOM 8830 C CA . VAL B 1 345 ? 13.875 -5.547 4.07 1 98.19 345 VAL B CA 1
ATOM 8831 C C . VAL B 1 345 ? 12.477 -5.762 3.494 1 98.19 345 VAL B C 1
ATOM 8833 O O . VAL B 1 345 ? 12 -6.895 3.414 1 98.19 345 VAL B O 1
ATOM 8836 N N . GLY B 1 346 ? 11.844 -4.652 3.121 1 97.94 346 GLY B N 1
ATOM 8837 C CA . GLY B 1 346 ? 10.531 -4.762 2.51 1 97.94 346 GLY B CA 1
ATOM 8838 C C . GLY B 1 346 ? 10.523 -5.617 1.259 1 97.94 346 GLY B C 1
ATOM 8839 O O . GLY B 1 346 ? 9.625 -6.445 1.071 1 97.94 346 GLY B O 1
ATOM 8840 N N . CYS B 1 347 ? 11.461 -5.461 0.389 1 98.62 347 CYS B N 1
ATOM 8841 C CA . CYS B 1 347 ? 11.562 -6.242 -0.839 1 98.62 347 CYS B CA 1
ATOM 8842 C C . CYS B 1 347 ? 11.797 -7.715 -0.53 1 98.62 347 CYS B C 1
ATOM 8844 O O . CYS B 1 347 ? 11.148 -8.586 -1.108 1 98.62 347 CYS B O 1
ATOM 8846 N N . LEU B 1 348 ? 12.734 -7.93 0.365 1 98.75 348 LEU B N 1
ATOM 8847 C CA . LEU B 1 348 ? 13.047 -9.305 0.745 1 98.75 348 LEU B CA 1
ATOM 8848 C C . LEU B 1 348 ? 11.836 -9.984 1.378 1 98.75 348 LEU B C 1
ATOM 8850 O O . LEU B 1 348 ? 11.594 -11.172 1.155 1 98.75 348 LEU B O 1
ATOM 8854 N N . LEU B 1 349 ? 11.133 -9.234 2.135 1 97.94 349 LEU B N 1
ATOM 8855 C CA . LEU B 1 349 ? 9.938 -9.758 2.801 1 97.94 349 LEU B CA 1
ATOM 8856 C C . LEU B 1 349 ? 8.914 -10.242 1.781 1 97.94 349 LEU B C 1
ATOM 8858 O O . LEU B 1 349 ? 8.328 -11.312 1.941 1 97.94 349 LEU B O 1
ATOM 8862 N N . LEU B 1 350 ? 8.68 -9.469 0.771 1 97.06 350 LEU B N 1
ATOM 8863 C CA . LEU B 1 350 ? 7.723 -9.852 -0.264 1 97.06 350 LEU B CA 1
ATOM 8864 C C . LEU B 1 350 ? 8.109 -11.172 -0.908 1 97.06 350 LEU B C 1
ATOM 8866 O O . LEU B 1 350 ? 7.27 -12.055 -1.081 1 97.06 350 LEU B O 1
ATOM 8870 N N . LEU B 1 351 ? 9.367 -11.312 -1.206 1 97.56 351 LEU B N 1
ATOM 8871 C CA . LEU B 1 351 ? 9.852 -12.531 -1.837 1 97.56 351 LEU B CA 1
ATOM 8872 C C . LEU B 1 351 ? 9.766 -13.711 -0.875 1 97.56 351 LEU B C 1
ATOM 8874 O O . LEU B 1 351 ? 9.375 -14.812 -1.27 1 97.56 351 LEU B O 1
ATOM 8878 N N . ALA B 1 352 ? 10.156 -13.453 0.361 1 97.56 352 ALA B N 1
ATOM 8879 C CA . ALA B 1 352 ? 10.148 -14.523 1.358 1 97.56 352 ALA B CA 1
ATOM 8880 C C . ALA B 1 352 ? 8.734 -15.039 1.594 1 97.56 352 ALA B C 1
ATOM 8882 O O . ALA B 1 352 ? 8.523 -16.25 1.745 1 97.56 352 ALA B O 1
ATOM 8883 N N . ARG B 1 353 ? 7.789 -14.195 1.613 1 95.38 353 ARG B N 1
ATOM 8884 C CA . ARG B 1 353 ? 6.406 -14.617 1.818 1 95.38 353 ARG B CA 1
ATOM 8885 C C . ARG B 1 353 ? 5.918 -15.469 0.653 1 95.38 353 ARG B C 1
ATOM 8887 O O . ARG B 1 353 ? 5.223 -16.469 0.856 1 95.38 353 ARG B O 1
ATOM 8894 N N . GLN B 1 354 ? 6.293 -15.125 -0.518 1 94.81 354 GLN B N 1
ATOM 8895 C CA . GLN B 1 354 ? 5.832 -15.812 -1.723 1 94.81 354 GLN B CA 1
ATOM 8896 C C . GLN B 1 354 ? 6.457 -17.203 -1.84 1 94.81 354 GLN B C 1
ATOM 8898 O O . GLN B 1 354 ? 5.957 -18.047 -2.58 1 94.81 354 GLN B O 1
ATOM 8903 N N . THR B 1 355 ? 7.547 -17.438 -1.094 1 95.88 355 THR B N 1
ATOM 8904 C CA . THR B 1 355 ? 8.273 -18.672 -1.285 1 95.88 355 THR B CA 1
ATOM 8905 C C . THR B 1 355 ? 8.172 -19.562 -0.048 1 95.88 355 THR B C 1
ATOM 8907 O O . THR B 1 355 ? 8.773 -20.641 0.008 1 95.88 355 THR B O 1
ATOM 8910 N N . ASN B 1 356 ? 7.457 -19.156 0.96 1 91.44 356 ASN B N 1
ATOM 8911 C CA . ASN B 1 356 ? 7.379 -19.953 2.188 1 91.44 356 ASN B CA 1
ATOM 8912 C C . ASN B 1 356 ? 5.934 -20.281 2.547 1 91.44 356 ASN B C 1
ATOM 8914 O O . ASN B 1 356 ? 5.578 -20.328 3.725 1 91.44 356 ASN B O 1
ATOM 8918 N N . ASN B 1 357 ? 5.117 -20.469 1.63 1 83.81 357 ASN B N 1
ATOM 8919 C CA . ASN B 1 357 ? 3.76 -20.984 1.771 1 83.81 357 ASN B CA 1
ATOM 8920 C C . ASN B 1 357 ? 2.92 -20.109 2.697 1 83.81 357 ASN B C 1
ATOM 8922 O O . ASN B 1 357 ? 2.164 -20.609 3.525 1 83.81 357 ASN B O 1
ATOM 8926 N N . LEU B 1 358 ? 3.166 -18.859 2.693 1 86.25 358 LEU B N 1
ATOM 8927 C CA . LEU B 1 358 ? 2.324 -17.906 3.422 1 86.25 358 LEU B CA 1
ATOM 8928 C C . LEU B 1 358 ? 1.244 -17.328 2.516 1 86.25 358 LEU B C 1
ATOM 8930 O O . LEU B 1 358 ? 1.328 -17.453 1.291 1 86.25 358 LEU B O 1
ATOM 8934 N N . PRO B 1 359 ? 0.233 -16.766 3.158 1 79.62 359 PRO B N 1
ATOM 8935 C CA . PRO B 1 359 ? -0.848 -16.219 2.328 1 79.62 359 PRO B CA 1
ATOM 8936 C C . PRO B 1 359 ? -0.363 -15.164 1.346 1 79.62 359 PRO B C 1
ATOM 8938 O O . PRO B 1 359 ? 0.5 -14.352 1.687 1 79.62 359 PRO B O 1
ATOM 8941 N N . GLY B 1 360 ? -0.967 -15.18 0.196 1 78 360 GLY B N 1
ATOM 8942 C CA . GLY B 1 360 ? -0.558 -14.281 -0.874 1 78 360 GLY B CA 1
ATOM 8943 C C . GLY B 1 360 ? -0.993 -12.844 -0.648 1 78 360 GLY B C 1
ATOM 8944 O O . GLY B 1 360 ? -0.282 -11.914 -1.022 1 78 360 GLY B O 1
ATOM 8945 N N . THR B 1 361 ? -2.201 -12.68 -0.179 1 81.12 361 THR B N 1
ATOM 8946 C CA . THR B 1 361 ? -2.693 -11.336 0.107 1 81.12 361 THR B CA 1
ATOM 8947 C C . THR B 1 361 ? -2.234 -10.875 1.487 1 81.12 361 THR B C 1
ATOM 8949 O O . THR B 1 361 ? -2.422 -11.586 2.479 1 81.12 361 THR B O 1
ATOM 8952 N N . SER B 1 362 ? -1.541 -9.781 1.499 1 89.12 362 SER B N 1
ATOM 8953 C CA . SER B 1 362 ? -0.997 -9.25 2.748 1 89.12 362 SER B CA 1
ATOM 8954 C C . SER B 1 362 ? -1.184 -7.742 2.84 1 89.12 362 SER B C 1
ATOM 8956 O O . SER B 1 362 ? -1.315 -7.062 1.819 1 89.12 362 SER B O 1
ATOM 8958 N N . TRP B 1 363 ? -1.282 -7.262 4.066 1 93.19 363 TRP B N 1
ATOM 8959 C CA . TRP B 1 363 ? -1.406 -5.832 4.312 1 93.19 363 TRP B CA 1
ATOM 8960 C C . TRP B 1 363 ? -0.101 -5.109 3.996 1 93.19 363 TRP B C 1
ATOM 8962 O O . TRP B 1 363 ? -0.113 -3.953 3.564 1 93.19 363 TRP B O 1
ATOM 8972 N N . VAL B 1 364 ? 1.018 -5.785 4.312 1 92.94 364 VAL B N 1
ATOM 8973 C CA . VAL B 1 364 ? 2.297 -5.297 3.812 1 92.94 364 VAL B CA 1
ATOM 8974 C C . VAL B 1 364 ? 2.549 -5.84 2.408 1 92.94 364 VAL B C 1
ATOM 8976 O O . VAL B 1 364 ? 3.248 -6.84 2.24 1 92.94 364 VAL B O 1
ATOM 8979 N N . SER B 1 365 ? 1.994 -5.184 1.508 1 92.81 365 SER B N 1
ATOM 8980 C CA . SER B 1 365 ? 1.941 -5.648 0.125 1 92.81 365 SER B CA 1
ATOM 8981 C C . SER B 1 365 ? 2.99 -4.949 -0.733 1 92.81 365 SER B C 1
ATOM 8983 O O . SER B 1 365 ? 3.756 -4.121 -0.235 1 92.81 365 SER B O 1
ATOM 8985 N N . ALA B 1 366 ? 3.029 -5.402 -1.984 1 94.88 366 ALA B N 1
ATOM 8986 C CA . ALA B 1 366 ? 3.896 -4.715 -2.938 1 94.88 366 ALA B CA 1
ATOM 8987 C C . ALA B 1 366 ? 3.512 -3.246 -3.068 1 94.88 366 ALA B C 1
ATOM 8989 O O . ALA B 1 366 ? 4.371 -2.391 -3.295 1 94.88 366 ALA B O 1
ATOM 8990 N N . GLY B 1 367 ? 2.197 -2.945 -2.902 1 93.06 367 GLY B N 1
ATOM 8991 C CA . GLY B 1 367 ? 1.765 -1.557 -2.883 1 93.06 367 GLY B CA 1
ATOM 8992 C C . GLY B 1 367 ? 2.377 -0.754 -1.751 1 93.06 367 GLY B C 1
ATOM 8993 O O . GLY B 1 367 ? 2.744 0.408 -1.935 1 93.06 367 GLY B O 1
ATOM 8994 N N . SER B 1 368 ? 2.508 -1.386 -0.581 1 94.38 368 SER B N 1
ATOM 8995 C CA . SER B 1 368 ? 3.141 -0.738 0.562 1 94.38 368 SER B CA 1
ATOM 8996 C C . SER B 1 368 ? 4.605 -0.416 0.276 1 94.38 368 SER B C 1
ATOM 8998 O O . SER B 1 368 ? 5.078 0.678 0.589 1 94.38 368 SER B O 1
ATOM 9000 N N . VAL B 1 369 ? 5.277 -1.376 -0.264 1 97 369 VAL B N 1
ATOM 9001 C CA . VAL B 1 369 ? 6.695 -1.209 -0.571 1 97 369 VAL B CA 1
ATOM 9002 C C . VAL B 1 369 ? 6.867 -0.125 -1.633 1 97 369 VAL B C 1
ATOM 9004 O O . VAL B 1 369 ? 7.777 0.701 -1.541 1 97 369 VAL B O 1
ATOM 9007 N N . LEU B 1 370 ? 6.012 -0.13 -2.607 1 96.81 370 LEU B N 1
ATOM 9008 C CA . LEU B 1 370 ? 6.051 0.886 -3.652 1 96.81 370 LEU B CA 1
ATOM 9009 C C . LEU B 1 370 ? 5.848 2.279 -3.064 1 96.81 370 LEU B C 1
ATOM 9011 O O . LEU B 1 370 ? 6.586 3.211 -3.395 1 96.81 370 LEU B O 1
ATOM 9015 N N . ARG B 1 371 ? 4.848 2.426 -2.219 1 95.19 371 ARG B N 1
ATOM 9016 C CA . ARG B 1 371 ? 4.559 3.725 -1.617 1 95.19 371 ARG B CA 1
ATOM 9017 C C . ARG B 1 371 ? 5.723 4.199 -0.755 1 95.19 371 ARG B C 1
ATOM 9019 O O . ARG B 1 371 ? 6.055 5.387 -0.746 1 95.19 371 ARG B O 1
ATOM 9026 N N . MET B 1 372 ? 6.293 3.268 0.001 1 95.94 372 MET B N 1
ATOM 9027 C CA . MET B 1 372 ? 7.449 3.598 0.831 1 95.94 372 MET B CA 1
ATOM 9028 C C . MET B 1 372 ? 8.617 4.062 -0.028 1 95.94 372 MET B C 1
ATOM 9030 O O . MET B 1 372 ? 9.297 5.031 0.314 1 95.94 372 MET B O 1
ATOM 9034 N N . ALA B 1 373 ? 8.867 3.357 -1.099 1 97.19 373 ALA B N 1
ATOM 9035 C CA . ALA B 1 373 ? 9.938 3.746 -2.014 1 97.19 373 ALA B CA 1
ATOM 9036 C C . ALA B 1 373 ? 9.703 5.148 -2.566 1 97.19 373 ALA B C 1
ATOM 9038 O O . ALA B 1 373 ? 10.641 5.945 -2.668 1 97.19 373 ALA B O 1
ATOM 9039 N N . MET B 1 374 ? 8.492 5.453 -2.914 1 94.88 374 MET B N 1
ATOM 9040 C CA . MET B 1 374 ? 8.164 6.773 -3.451 1 94.88 374 MET B CA 1
ATOM 9041 C C . MET B 1 374 ? 8.305 7.848 -2.379 1 94.88 374 MET B C 1
ATOM 9043 O O . MET B 1 374 ? 8.727 8.969 -2.67 1 94.88 374 MET B O 1
ATOM 9047 N N . ALA B 1 375 ? 7.918 7.492 -1.155 1 94.38 375 ALA B N 1
ATOM 9048 C CA . ALA B 1 375 ? 8.07 8.43 -0.048 1 94.38 375 ALA B CA 1
ATOM 9049 C C . ALA B 1 375 ? 9.539 8.797 0.162 1 94.38 375 ALA B C 1
ATOM 9051 O O . ALA B 1 375 ? 9.844 9.883 0.663 1 94.38 375 ALA B O 1
ATOM 9052 N N . MET B 1 376 ? 10.43 7.914 -0.291 1 95.19 376 MET B N 1
ATOM 9053 C CA . MET B 1 376 ? 11.867 8.148 -0.174 1 95.19 376 MET B CA 1
ATOM 9054 C C . MET B 1 376 ? 12.43 8.742 -1.46 1 95.19 376 MET B C 1
ATOM 9056 O O . MET B 1 376 ? 13.633 8.961 -1.573 1 95.19 376 MET B O 1
ATOM 9060 N N . GLY B 1 377 ? 11.609 8.906 -2.439 1 94.31 377 GLY B N 1
ATOM 9061 C CA . GLY B 1 377 ? 11.984 9.617 -3.652 1 94.31 377 GLY B CA 1
ATOM 9062 C C . GLY B 1 377 ? 12.656 8.727 -4.684 1 94.31 377 GLY B C 1
ATOM 9063 O O . GLY B 1 377 ? 13.336 9.219 -5.586 1 94.31 377 GLY B O 1
ATOM 9064 N N . LEU B 1 378 ? 12.477 7.379 -4.605 1 96.88 378 LEU B N 1
ATOM 9065 C CA . LEU B 1 378 ? 13.211 6.484 -5.5 1 96.88 378 LEU B CA 1
ATOM 9066 C C . LEU B 1 378 ? 12.617 6.523 -6.906 1 96.88 378 LEU B C 1
ATOM 9068 O O . LEU B 1 378 ? 13.266 6.098 -7.867 1 96.88 378 LEU B O 1
ATOM 9072 N N . HIS B 1 379 ? 11.398 6.941 -7.082 1 94.75 379 HIS B N 1
ATOM 9073 C CA . HIS B 1 379 ? 10.773 7.008 -8.398 1 94.75 379 HIS B CA 1
ATOM 9074 C C . HIS B 1 379 ? 11.328 8.172 -9.211 1 94.75 379 HIS B C 1
ATOM 9076 O O . HIS B 1 379 ? 11.086 8.266 -10.414 1 94.75 379 HIS B O 1
ATOM 9082 N N . ARG B 1 380 ? 12.102 9.039 -8.523 1 93.5 380 ARG B N 1
ATOM 9083 C CA . ARG B 1 380 ? 12.719 10.188 -9.172 1 93.5 380 ARG B CA 1
ATOM 9084 C C . ARG B 1 380 ? 14.188 9.922 -9.477 1 93.5 380 ARG B C 1
ATOM 9086 O O . ARG B 1 380 ? 14.852 9.164 -8.766 1 93.5 380 ARG B O 1
ATOM 9093 N N . THR B 1 381 ? 14.711 10.578 -10.492 1 93.62 381 THR B N 1
ATOM 9094 C CA . THR B 1 381 ? 16.109 10.406 -10.859 1 93.62 381 THR B CA 1
ATOM 9095 C C . THR B 1 381 ? 17.031 10.93 -9.758 1 93.62 381 THR B C 1
ATOM 9097 O O . THR B 1 381 ? 16.797 12.008 -9.211 1 93.62 381 THR B O 1
ATOM 9100 N N . PRO B 1 382 ? 18.031 10.164 -9.422 1 93.94 382 PRO B N 1
ATOM 9101 C CA . PRO B 1 382 ? 18.969 10.617 -8.375 1 93.94 382 PRO B CA 1
ATOM 9102 C C . PRO B 1 382 ? 19.672 11.914 -8.742 1 93.94 382 PRO B C 1
ATOM 9104 O O . PRO B 1 382 ? 20.188 12.609 -7.863 1 93.94 382 PRO B O 1
ATOM 9107 N N . GLY B 1 383 ? 19.703 12.266 -10.031 1 91.06 383 GLY B N 1
ATOM 9108 C CA . GLY B 1 383 ? 20.344 13.492 -10.477 1 91.06 383 GLY B CA 1
ATOM 9109 C C . GLY B 1 383 ? 19.703 14.742 -9.898 1 91.06 383 GLY B C 1
ATOM 9110 O O . GLY B 1 383 ? 20.344 15.797 -9.844 1 91.06 383 GLY B O 1
ATOM 9111 N N . LEU B 1 384 ? 18.516 14.648 -9.43 1 89.88 384 LEU B N 1
ATOM 9112 C CA . LEU B 1 384 ? 17.797 15.773 -8.844 1 89.88 384 LEU B CA 1
ATOM 9113 C C . LEU B 1 384 ? 18.297 16.062 -7.426 1 89.88 384 LEU B C 1
ATOM 9115 O O . LEU B 1 384 ? 18.016 17.125 -6.867 1 89.88 384 LEU B O 1
ATOM 9119 N N . PHE B 1 385 ? 19.047 15.047 -6.848 1 91.94 385 PHE B N 1
ATOM 9120 C CA . PHE B 1 385 ? 19.406 15.141 -5.434 1 91.94 385 PHE B CA 1
ATOM 9121 C C . PHE B 1 385 ? 20.906 15.117 -5.246 1 91.94 385 PHE B C 1
ATOM 9123 O O . PHE B 1 385 ? 21.484 14.055 -4.992 1 91.94 385 PHE B O 1
ATOM 9130 N N . PRO B 1 386 ? 21.531 16.219 -5.18 1 88.38 386 PRO B N 1
ATOM 9131 C CA . PRO B 1 386 ? 23 16.297 -5.102 1 88.38 386 PRO B CA 1
ATOM 9132 C C . PRO B 1 386 ? 23.547 15.75 -3.793 1 88.38 386 PRO B C 1
ATOM 9134 O O . PRO B 1 386 ? 24.734 15.391 -3.719 1 88.38 386 PRO B O 1
ATOM 9137 N N . ALA B 1 387 ? 22.688 15.664 -2.789 1 86.19 387 ALA B N 1
ATOM 9138 C CA . ALA B 1 387 ? 23.125 15.188 -1.479 1 86.19 387 ALA B CA 1
ATOM 9139 C C . ALA B 1 387 ? 23.406 13.688 -1.502 1 86.19 387 ALA B C 1
ATOM 9141 O O . ALA B 1 387 ? 24.062 13.164 -0.603 1 86.19 387 ALA B O 1
ATOM 9142 N N . LEU B 1 388 ? 22.984 13.023 -2.521 1 92.5 388 LEU B N 1
ATOM 9143 C CA . LEU B 1 388 ? 23.172 11.578 -2.604 1 92.5 388 LEU B CA 1
ATOM 9144 C C . LEU B 1 388 ? 24.594 11.242 -3.07 1 92.5 388 LEU B C 1
ATOM 9146 O O . LEU B 1 388 ? 25.109 11.875 -3.99 1 92.5 388 LEU B O 1
ATOM 9150 N N . SER B 1 389 ? 25.25 10.289 -2.371 1 93.19 389 SER B N 1
ATOM 9151 C CA . SER B 1 389 ? 26.516 9.766 -2.869 1 93.19 389 SER B CA 1
ATOM 9152 C C . SER B 1 389 ? 26.312 8.945 -4.137 1 93.19 389 SER B C 1
ATOM 9154 O O . SER B 1 389 ? 25.188 8.555 -4.457 1 93.19 389 SER B O 1
ATOM 9156 N N . VAL B 1 390 ? 27.375 8.695 -4.762 1 95.06 390 VAL B N 1
ATOM 9157 C CA . VAL B 1 390 ? 27.344 7.891 -5.977 1 95.06 390 VAL B CA 1
ATOM 9158 C C . VAL B 1 390 ? 26.844 6.484 -5.652 1 95.06 390 VAL B C 1
ATOM 9160 O O . VAL B 1 390 ? 26.047 5.914 -6.406 1 95.06 390 VAL B O 1
ATOM 9163 N N . TYR B 1 391 ? 27.328 5.914 -4.555 1 95.69 391 TYR B N 1
ATOM 9164 C CA . TYR B 1 391 ? 26.906 4.594 -4.102 1 95.69 391 TYR B CA 1
ATOM 9165 C C . TYR B 1 391 ? 25.391 4.562 -3.855 1 95.69 391 TYR B C 1
ATOM 9167 O O . TYR B 1 391 ? 24.703 3.652 -4.312 1 95.69 391 TYR B O 1
ATOM 9175 N N . GLN B 1 392 ? 24.891 5.609 -3.16 1 94.5 392 GLN B N 1
ATOM 9176 C CA . GLN B 1 392 ? 23.453 5.672 -2.846 1 94.5 392 GLN B CA 1
ATOM 9177 C C . GLN B 1 392 ? 22.625 5.82 -4.113 1 94.5 392 GLN B C 1
ATOM 9179 O O . GLN B 1 392 ? 21.547 5.219 -4.23 1 94.5 392 GLN B O 1
ATOM 9184 N N . SER B 1 393 ? 23.078 6.637 -4.988 1 96.06 393 SER B N 1
ATOM 9185 C CA . SER B 1 393 ? 22.375 6.855 -6.242 1 96.06 393 SER B CA 1
ATOM 9186 C C . SER B 1 393 ? 22.203 5.551 -7.016 1 96.06 393 SER B C 1
ATOM 9188 O O . SER B 1 393 ? 21.109 5.238 -7.484 1 96.06 393 SER B O 1
ATOM 9190 N N . GLU B 1 394 ? 23.281 4.781 -7.109 1 97.19 394 GLU B N 1
ATOM 9191 C CA . GLU B 1 394 ? 23.234 3.516 -7.836 1 97.19 394 GLU B CA 1
ATOM 9192 C C . GLU B 1 394 ? 22.328 2.512 -7.141 1 97.19 394 GLU B C 1
ATOM 9194 O O . GLU B 1 394 ? 21.516 1.845 -7.789 1 97.19 394 GLU B O 1
ATOM 9199 N N . MET B 1 395 ? 22.422 2.418 -5.855 1 96.81 395 MET B N 1
ATOM 9200 C CA . MET B 1 395 ? 21.609 1.477 -5.098 1 96.81 395 MET B CA 1
ATOM 9201 C C . MET B 1 395 ? 20.125 1.834 -5.203 1 96.81 395 MET B C 1
ATOM 9203 O O . MET B 1 395 ? 19.266 0.949 -5.227 1 96.81 395 MET B O 1
ATOM 9207 N N . ARG B 1 396 ? 19.828 3.145 -5.188 1 97.25 396 ARG B N 1
ATOM 9208 C CA . ARG B 1 396 ? 18.453 3.6 -5.328 1 97.25 396 ARG B CA 1
ATOM 9209 C C . ARG B 1 396 ? 17.875 3.174 -6.672 1 97.25 396 ARG B C 1
ATOM 9211 O O . ARG B 1 396 ? 16.719 2.738 -6.75 1 97.25 396 ARG B O 1
ATOM 9218 N N . CYS B 1 397 ? 18.656 3.258 -7.699 1 97.62 397 CYS B N 1
ATOM 9219 C CA . CYS B 1 397 ? 18.203 2.846 -9.023 1 97.62 397 CYS B CA 1
ATOM 9220 C C . CYS B 1 397 ? 17.938 1.345 -9.062 1 97.62 397 CYS B C 1
ATOM 9222 O O . CYS B 1 397 ? 16.922 0.904 -9.594 1 97.62 397 CYS B O 1
ATOM 9224 N N . ARG B 1 398 ? 18.844 0.591 -8.539 1 97.88 398 ARG B N 1
ATOM 9225 C CA . ARG B 1 398 ? 18.703 -0.861 -8.508 1 97.88 398 ARG B CA 1
ATOM 9226 C C . ARG B 1 398 ? 17.484 -1.279 -7.703 1 97.88 398 ARG B C 1
ATOM 9228 O O . ARG B 1 398 ? 16.688 -2.121 -8.141 1 97.88 398 ARG B O 1
ATOM 9235 N N . LEU B 1 399 ? 17.297 -0.679 -6.574 1 98.31 399 LEU B N 1
ATOM 9236 C CA . LEU B 1 399 ? 16.188 -1.021 -5.703 1 98.31 399 LEU B CA 1
ATOM 9237 C C . LEU B 1 399 ? 14.859 -0.607 -6.336 1 98.31 399 LEU B C 1
ATOM 9239 O O . LEU B 1 399 ? 13.859 -1.318 -6.215 1 98.31 399 LEU B O 1
ATOM 9243 N N . TRP B 1 400 ? 14.852 0.568 -6.93 1 98.12 400 TRP B N 1
ATOM 9244 C CA . TRP B 1 400 ? 13.625 1.008 -7.586 1 98.12 400 TRP B CA 1
ATOM 9245 C C . TRP B 1 400 ? 13.211 0.023 -8.672 1 98.12 400 TRP B C 1
ATOM 9247 O O . TRP B 1 400 ? 12.031 -0.325 -8.789 1 98.12 400 TRP B O 1
ATOM 9257 N N . ALA B 1 401 ? 14.188 -0.446 -9.469 1 97.88 401 ALA B N 1
ATOM 9258 C CA . ALA B 1 401 ? 13.898 -1.444 -10.492 1 97.88 401 ALA B CA 1
ATOM 9259 C C . ALA B 1 401 ? 13.289 -2.701 -9.883 1 97.88 401 ALA B C 1
ATOM 9261 O O . ALA B 1 401 ? 12.352 -3.279 -10.438 1 97.88 401 ALA B O 1
ATOM 9262 N N . THR B 1 402 ? 13.812 -3.102 -8.797 1 98.5 402 THR B N 1
ATOM 9263 C CA . THR B 1 402 ? 13.297 -4.273 -8.094 1 98.5 402 THR B CA 1
ATOM 9264 C C . THR B 1 402 ? 11.883 -4.02 -7.586 1 98.5 402 THR B C 1
ATOM 9266 O O . THR B 1 402 ? 11.008 -4.883 -7.703 1 98.5 402 THR B O 1
ATOM 9269 N N . VAL B 1 403 ? 11.625 -2.859 -7 1 98.25 403 VAL B N 1
ATOM 9270 C CA . VAL B 1 403 ? 10.305 -2.498 -6.496 1 98.25 403 VAL B CA 1
ATOM 9271 C C . VAL B 1 403 ? 9.281 -2.551 -7.633 1 98.25 403 VAL B C 1
ATOM 9273 O O . VAL B 1 403 ? 8.18 -3.08 -7.465 1 98.25 403 VAL B O 1
ATOM 9276 N N . LEU B 1 404 ? 9.641 -2.039 -8.758 1 97.44 404 LEU B N 1
ATOM 9277 C CA . LEU B 1 404 ? 8.75 -2.064 -9.906 1 97.44 404 LEU B CA 1
ATOM 9278 C C . LEU B 1 404 ? 8.453 -3.498 -10.336 1 97.44 404 LEU B C 1
ATOM 9280 O O . LEU B 1 404 ? 7.297 -3.84 -10.609 1 97.44 404 LEU B O 1
ATOM 9284 N N . GLU B 1 405 ? 9.508 -4.324 -10.344 1 97.31 405 GLU B N 1
ATOM 9285 C CA . GLU B 1 405 ? 9.328 -5.719 -10.742 1 97.31 405 GLU B CA 1
ATOM 9286 C C . GLU B 1 405 ? 8.391 -6.449 -9.781 1 97.31 405 GLU B C 1
ATOM 9288 O O . GLU B 1 405 ? 7.52 -7.207 -10.211 1 97.31 405 GLU B O 1
ATOM 9293 N N . LEU B 1 406 ? 8.617 -6.25 -8.555 1 97.06 406 LEU B N 1
ATOM 9294 C CA . LEU B 1 406 ? 7.789 -6.922 -7.562 1 97.06 406 LEU B CA 1
ATOM 9295 C C . LEU B 1 406 ? 6.348 -6.422 -7.633 1 97.06 406 LEU B C 1
ATOM 9297 O O . LEU B 1 406 ? 5.41 -7.188 -7.395 1 97.06 406 LEU B O 1
ATOM 9301 N N . THR B 1 407 ? 6.191 -5.133 -7.895 1 96.5 407 THR B N 1
ATOM 9302 C CA . THR B 1 407 ? 4.855 -4.566 -8.047 1 96.5 407 THR B CA 1
ATOM 9303 C C . THR B 1 407 ? 4.137 -5.18 -9.242 1 96.5 407 THR B C 1
ATOM 9305 O O . THR B 1 407 ? 2.963 -5.539 -9.156 1 96.5 407 THR B O 1
ATOM 9308 N N . LEU B 1 408 ? 4.824 -5.324 -10.336 1 95.62 408 LEU B N 1
ATOM 9309 C CA . LEU B 1 408 ? 4.254 -5.934 -11.531 1 95.62 408 LEU B CA 1
ATOM 9310 C C . LEU B 1 408 ? 3.879 -7.391 -11.273 1 95.62 408 LEU B C 1
ATOM 9312 O O . LEU B 1 408 ? 2.801 -7.84 -11.672 1 95.62 408 LEU B O 1
ATOM 9316 N N . LEU B 1 409 ? 4.809 -8.023 -10.664 1 95 409 LEU B N 1
ATOM 9317 C CA . LEU B 1 409 ? 4.578 -9.422 -10.328 1 95 409 LEU B CA 1
ATOM 9318 C C . LEU B 1 409 ? 3.324 -9.578 -9.477 1 95 409 LEU B C 1
ATOM 9320 O O . LEU B 1 409 ? 2.49 -10.445 -9.742 1 95 409 LEU B O 1
ATOM 9324 N N . SER B 1 410 ? 3.201 -8.766 -8.477 1 93.56 410 SER B N 1
ATOM 9325 C CA . SER B 1 410 ? 2.068 -8.836 -7.559 1 93.56 410 SER B CA 1
ATOM 9326 C C . SER B 1 410 ? 0.76 -8.516 -8.273 1 93.56 410 SER B C 1
ATOM 9328 O O . SER B 1 410 ? -0.256 -9.18 -8.047 1 93.56 410 SER B O 1
ATOM 9330 N N . SER B 1 411 ? 0.746 -7.504 -9.109 1 92.5 411 SER B N 1
ATOM 9331 C CA . SER B 1 411 ? -0.456 -7.109 -9.836 1 92.5 411 SER B CA 1
ATOM 9332 C C . SER B 1 411 ? -0.885 -8.195 -10.82 1 92.5 411 SER B C 1
ATOM 9334 O O . SER B 1 411 ? -2.08 -8.438 -11 1 92.5 411 SER B O 1
ATOM 9336 N N . LEU B 1 412 ? 0.07 -8.82 -11.445 1 92.44 412 LEU B N 1
ATOM 9337 C CA . LEU B 1 412 ? -0.214 -9.906 -12.375 1 92.44 412 LEU B CA 1
ATOM 9338 C C . LEU B 1 412 ? -0.819 -11.102 -11.648 1 92.44 412 LEU B C 1
ATOM 9340 O O . LEU B 1 412 ? -1.806 -11.68 -12.109 1 92.44 412 LEU B O 1
ATOM 9344 N N . ASP B 1 413 ? -0.238 -11.438 -10.539 1 92.06 413 ASP B N 1
ATOM 9345 C CA . ASP B 1 413 ? -0.689 -12.594 -9.773 1 92.06 413 ASP B CA 1
ATOM 9346 C C . ASP B 1 413 ? -2.086 -12.367 -9.203 1 92.06 413 ASP B C 1
ATOM 9348 O O . ASP B 1 413 ? -2.898 -13.289 -9.141 1 92.06 413 ASP B O 1
ATOM 9352 N N . ALA B 1 414 ? -2.334 -11.148 -8.781 1 90.69 414 ALA B N 1
ATOM 9353 C CA . ALA B 1 414 ? -3.605 -10.836 -8.141 1 90.69 414 ALA B CA 1
ATOM 9354 C C . ALA B 1 414 ? -4.652 -10.414 -9.164 1 90.69 414 ALA B C 1
ATOM 9356 O O . ALA B 1 414 ? -5.824 -10.227 -8.828 1 90.69 414 ALA B O 1
ATOM 9357 N N . ALA B 1 415 ? -4.254 -10.242 -10.438 1 90.38 415 ALA B N 1
ATOM 9358 C CA . ALA B 1 415 ? -5.145 -9.75 -11.484 1 90.38 415 ALA B CA 1
ATOM 9359 C C . ALA B 1 415 ? -5.75 -8.406 -11.094 1 90.38 415 ALA B C 1
ATOM 9361 O O . ALA B 1 415 ? -6.973 -8.227 -11.156 1 90.38 415 ALA B O 1
ATOM 9362 N N . MET B 1 416 ? -4.93 -7.496 -10.672 1 90.81 416 MET B N 1
ATOM 9363 C CA . MET B 1 416 ? -5.352 -6.18 -10.203 1 90.81 416 MET B CA 1
ATOM 9364 C C . MET B 1 416 ? -4.672 -5.07 -11 1 90.81 416 MET B C 1
ATOM 9366 O O . MET B 1 416 ? -3.605 -5.281 -11.578 1 90.81 416 MET B O 1
ATOM 9370 N N . PRO B 1 417 ? -5.297 -3.875 -10.992 1 90.75 417 PRO B N 1
ATOM 9371 C CA . PRO B 1 417 ? -4.652 -2.75 -11.672 1 90.75 417 PRO B CA 1
ATOM 9372 C C . PRO B 1 417 ? -3.326 -2.35 -11.023 1 90.75 417 PRO B C 1
ATOM 9374 O O . PRO B 1 417 ? -3.08 -2.674 -9.859 1 90.75 417 PRO B O 1
ATOM 9377 N N . LEU B 1 418 ? -2.553 -1.671 -11.844 1 93 418 LEU B N 1
ATOM 9378 C CA . LEU B 1 418 ? -1.259 -1.22 -11.344 1 93 418 LEU B CA 1
ATOM 9379 C C . LEU B 1 418 ? -1.426 -0.039 -10.391 1 93 418 LEU B C 1
ATOM 9381 O O . LEU B 1 418 ? -2.268 0.833 -10.617 1 93 418 LEU B O 1
ATOM 9385 N N . PRO B 1 419 ? -0.639 0.054 -9.336 1 93.25 419 PRO B N 1
ATOM 9386 C CA . PRO B 1 419 ? -0.74 1.142 -8.359 1 93.25 419 PRO B CA 1
ATOM 9387 C C . PRO B 1 419 ? 0.166 2.324 -8.695 1 93.25 419 PRO B C 1
ATOM 9389 O O . PRO B 1 419 ? 0.62 3.035 -7.801 1 93.25 419 PRO B O 1
ATOM 9392 N N . PHE B 1 420 ? 0.593 2.439 -9.906 1 91.69 420 PHE B N 1
ATOM 9393 C CA . PHE B 1 420 ? 1.406 3.578 -10.312 1 91.69 420 PHE B CA 1
ATOM 9394 C C . PHE B 1 420 ? 1.152 3.928 -11.773 1 91.69 420 PHE B C 1
ATOM 9396 O O . PHE B 1 420 ? 0.601 3.121 -12.523 1 91.69 420 PHE B O 1
ATOM 9403 N N . SER B 1 421 ? 1.505 5.121 -12.086 1 88.56 421 SER B N 1
ATOM 9404 C CA . SER B 1 421 ? 1.485 5.586 -13.469 1 88.56 421 SER B CA 1
ATOM 9405 C C . SER B 1 421 ? 2.898 5.805 -13.992 1 88.56 421 SER B C 1
ATOM 9407 O O . SER B 1 421 ? 3.748 6.367 -13.297 1 88.56 421 SER B O 1
ATOM 9409 N N . PRO B 1 422 ? 3.109 5.328 -15.219 1 86.25 422 PRO B N 1
ATOM 9410 C CA . PRO B 1 422 ? 4.441 5.531 -15.789 1 86.25 422 PRO B CA 1
ATOM 9411 C C . PRO B 1 422 ? 4.828 7.008 -15.875 1 86.25 422 PRO B C 1
ATOM 9413 O O . PRO B 1 422 ? 6.016 7.344 -15.836 1 86.25 422 PRO B O 1
ATOM 9416 N N . GLN B 1 423 ? 3.902 7.844 -15.859 1 83.75 423 GLN B N 1
ATOM 9417 C CA . GLN B 1 423 ? 4.164 9.273 -15.992 1 83.75 423 GLN B CA 1
ATOM 9418 C C . GLN B 1 423 ? 4.754 9.844 -14.711 1 83.75 423 GLN B C 1
ATOM 9420 O O . GLN B 1 423 ? 5.363 10.914 -14.727 1 83.75 423 GLN B O 1
ATOM 9425 N N . ASP B 1 424 ? 4.598 9.172 -13.672 1 86.44 424 ASP B N 1
ATOM 9426 C CA . ASP B 1 424 ? 5.07 9.664 -12.383 1 86.44 424 ASP B CA 1
ATOM 9427 C C . ASP B 1 424 ? 6.5 9.211 -12.109 1 86.44 424 ASP B C 1
ATOM 9429 O O . ASP B 1 424 ? 7.074 9.547 -11.07 1 86.44 424 ASP B O 1
ATOM 9433 N N . ILE B 1 425 ? 7.105 8.484 -13.008 1 90.69 425 ILE B N 1
ATOM 9434 C CA . ILE B 1 425 ? 8.406 7.855 -12.773 1 90.69 425 ILE B CA 1
ATOM 9435 C C . ILE B 1 425 ? 9.43 8.414 -13.758 1 90.69 425 ILE B C 1
ATOM 9437 O O . ILE B 1 425 ? 9.188 8.43 -14.969 1 90.69 425 ILE B O 1
ATOM 9441 N N . ASP B 1 426 ? 10.523 8.906 -13.312 1 88.31 426 ASP B N 1
ATOM 9442 C CA . ASP B 1 426 ? 11.602 9.336 -14.195 1 88.31 426 ASP B CA 1
ATOM 9443 C C . ASP B 1 426 ? 12.945 8.797 -13.719 1 88.31 426 ASP B C 1
ATOM 9445 O O . ASP B 1 426 ? 14 9.32 -14.094 1 88.31 426 ASP B O 1
ATOM 9449 N N . CYS B 1 427 ? 12.883 7.879 -12.852 1 88.38 427 CYS B N 1
ATOM 9450 C CA . CYS B 1 427 ? 14.117 7.297 -12.336 1 88.38 427 CYS B CA 1
ATOM 9451 C C . CYS B 1 427 ? 14.938 6.672 -13.453 1 88.38 427 CYS B C 1
ATOM 9453 O O . CYS B 1 427 ? 14.383 6.023 -14.344 1 88.38 427 CYS B O 1
ATOM 9455 N N . THR B 1 428 ? 16.203 6.816 -13.367 1 86.62 428 THR B N 1
ATOM 9456 C CA . THR B 1 428 ? 17.125 6.27 -14.359 1 86.62 428 THR B CA 1
ATOM 9457 C C . THR B 1 428 ? 17.344 4.777 -14.125 1 86.62 428 THR B C 1
ATOM 9459 O O . THR B 1 428 ? 17.141 4.281 -13.008 1 86.62 428 THR B O 1
ATOM 9462 N N . ALA B 1 429 ? 17.781 4.109 -15.18 1 92.88 429 ALA B N 1
ATOM 9463 C CA . ALA B 1 429 ? 18.078 2.684 -15.086 1 92.88 429 ALA B CA 1
ATOM 9464 C C . ALA B 1 429 ? 19.391 2.445 -14.328 1 92.88 429 ALA B C 1
ATOM 9466 O O . ALA B 1 429 ? 20.281 3.287 -14.352 1 92.88 429 ALA B O 1
ATOM 9467 N N . PRO B 1 430 ? 19.453 1.328 -13.602 1 95.62 430 PRO B N 1
ATOM 9468 C CA . PRO B 1 430 ? 20.734 0.983 -12.969 1 95.62 430 PRO B CA 1
ATOM 9469 C C . PRO B 1 430 ? 21.844 0.753 -13.977 1 95.62 430 PRO B C 1
ATOM 9471 O O . PRO B 1 430 ? 21.578 0.36 -15.117 1 95.62 430 PRO B O 1
ATOM 9474 N N . SER B 1 431 ? 23.062 0.955 -13.523 1 95.25 431 SER B N 1
ATOM 9475 C CA . SER B 1 431 ? 24.234 0.733 -14.359 1 95.25 431 SER B CA 1
ATOM 9476 C C . SER B 1 431 ? 24.531 -0.754 -14.516 1 95.25 431 SER B C 1
ATOM 9478 O O . SER B 1 431 ? 24.422 -1.516 -13.555 1 95.25 431 SER B O 1
ATOM 9480 N N . ASN B 1 432 ? 24.844 -1.162 -15.797 1 94.5 432 ASN B N 1
ATOM 9481 C CA . ASN B 1 432 ? 25.234 -2.541 -16.047 1 94.5 432 ASN B CA 1
ATOM 9482 C C . ASN B 1 432 ? 26.656 -2.814 -15.539 1 94.5 432 ASN B C 1
ATOM 9484 O O . ASN B 1 432 ? 27.578 -2.961 -16.328 1 94.5 432 ASN B O 1
ATOM 9488 N N . LEU B 1 433 ? 26.781 -2.979 -14.227 1 95.56 433 LEU B N 1
ATOM 9489 C CA . LEU B 1 433 ? 28.062 -3.133 -13.539 1 95.56 433 LEU B CA 1
ATOM 9490 C C . LEU B 1 433 ? 28.016 -4.293 -12.555 1 95.56 433 LEU B C 1
ATOM 9492 O O . LEU B 1 433 ? 26.938 -4.66 -12.07 1 95.56 433 LEU B O 1
ATOM 9496 N N . ASP B 1 434 ? 29.172 -4.812 -12.336 1 94.44 434 ASP B N 1
ATOM 9497 C CA . ASP B 1 434 ? 29.312 -5.758 -11.234 1 94.44 434 ASP B CA 1
ATOM 9498 C C . ASP B 1 434 ? 29.391 -5.027 -9.898 1 94.44 434 ASP B C 1
ATOM 9500 O O . ASP B 1 434 ? 29.891 -3.91 -9.812 1 94.44 434 ASP B O 1
ATOM 9504 N N . ASP B 1 435 ? 28.844 -5.648 -8.844 1 95.38 435 ASP B N 1
ATOM 9505 C CA . ASP B 1 435 ? 28.844 -5.051 -7.512 1 95.38 435 ASP B CA 1
ATOM 9506 C C . ASP B 1 435 ? 30.266 -4.703 -7.062 1 95.38 435 ASP B C 1
ATOM 9508 O O . ASP B 1 435 ? 30.469 -3.748 -6.312 1 95.38 435 ASP B O 1
ATOM 9512 N N . GLU B 1 436 ? 31.219 -5.41 -7.484 1 94.75 436 GLU B N 1
ATOM 9513 C CA . GLU B 1 436 ? 32.594 -5.238 -7.043 1 94.75 436 GLU B CA 1
ATOM 9514 C C . GLU B 1 436 ? 33.219 -3.971 -7.633 1 94.75 436 GLU B C 1
ATOM 9516 O O . GLU B 1 436 ? 34.25 -3.504 -7.164 1 94.75 436 GLU B O 1
ATOM 9521 N N . GLN B 1 437 ? 32.562 -3.486 -8.594 1 94.56 437 GLN B N 1
ATOM 9522 C CA . GLN B 1 437 ? 33.156 -2.359 -9.32 1 94.56 437 GLN B CA 1
ATOM 9523 C C . GLN B 1 437 ? 32.844 -1.041 -8.609 1 94.56 437 GLN B C 1
ATOM 9525 O O . GLN B 1 437 ? 33.344 0.012 -9.016 1 94.56 437 GLN B O 1
ATOM 9530 N N . PHE B 1 438 ? 32.062 -0.999 -7.57 1 95.12 438 PHE B N 1
ATOM 9531 C CA . PHE B 1 438 ? 31.812 0.216 -6.805 1 95.12 438 PHE B CA 1
ATOM 9532 C C . PHE B 1 438 ? 31.547 -0.112 -5.34 1 95.12 438 PHE B C 1
ATOM 9534 O O . PHE B 1 438 ? 31.312 -1.271 -4.992 1 95.12 438 PHE B O 1
ATOM 9541 N N . ASN B 1 439 ? 31.672 0.848 -4.508 1 93.94 439 ASN B N 1
ATOM 9542 C CA . ASN B 1 439 ? 31.453 0.729 -3.068 1 93.94 439 ASN B CA 1
ATOM 9543 C C . ASN B 1 439 ? 31.031 2.057 -2.453 1 93.94 439 ASN B C 1
ATOM 9545 O O . ASN B 1 439 ? 30.891 3.061 -3.158 1 93.94 439 ASN B O 1
ATOM 9549 N N . PRO B 1 440 ? 30.719 2.09 -1.147 1 91.31 440 PRO B N 1
ATOM 9550 C CA . PRO B 1 440 ? 30.219 3.312 -0.513 1 91.31 440 PRO B CA 1
ATOM 9551 C C . PRO B 1 440 ? 31.203 4.477 -0.615 1 91.31 440 PRO B C 1
ATOM 9553 O O . PRO B 1 440 ? 30.797 5.637 -0.515 1 91.31 440 PRO B O 1
ATOM 9556 N N . GLU B 1 441 ? 32.406 4.234 -0.904 1 92.75 441 GLU B N 1
ATOM 9557 C CA . GLU B 1 441 ? 33.438 5.273 -0.97 1 92.75 441 GLU B CA 1
ATOM 9558 C C . GLU B 1 441 ? 33.688 5.707 -2.412 1 92.75 441 GLU B C 1
ATOM 9560 O O . GLU B 1 441 ? 34.438 6.648 -2.658 1 92.75 441 GLU B O 1
ATOM 9565 N N . THR B 1 442 ? 32.969 5.074 -3.289 1 93.88 442 THR B N 1
ATOM 9566 C CA . THR B 1 442 ? 33.188 5.375 -4.699 1 93.88 442 THR B CA 1
ATOM 9567 C C . THR B 1 442 ? 32.688 6.777 -5.035 1 93.88 442 THR B C 1
ATOM 9569 O O . THR B 1 442 ? 31.562 7.137 -4.699 1 93.88 442 THR B O 1
ATOM 9572 N N . GLU B 1 443 ? 33.438 7.57 -5.75 1 92.75 443 GLU B N 1
ATOM 9573 C CA . GLU B 1 443 ? 33.094 8.945 -6.102 1 92.75 443 GLU B CA 1
ATOM 9574 C C . GLU B 1 443 ? 32.5 9.016 -7.512 1 92.75 443 GLU B C 1
ATOM 9576 O O . GLU B 1 443 ? 31.672 9.883 -7.797 1 92.75 443 GLU B O 1
ATOM 9581 N N . THR B 1 444 ? 33.031 8.172 -8.383 1 92.88 444 THR B N 1
ATOM 9582 C CA . THR B 1 444 ? 32.5 8.125 -9.742 1 92.88 444 THR B CA 1
ATOM 9583 C C . THR B 1 444 ? 32.312 6.676 -10.195 1 92.88 444 THR B C 1
ATOM 9585 O O . THR B 1 444 ? 33.188 5.836 -10.008 1 92.88 444 THR B O 1
ATOM 9588 N N . LEU B 1 445 ? 31.203 6.445 -10.797 1 93 445 LEU B N 1
ATOM 9589 C CA . LEU B 1 445 ? 30.938 5.086 -11.258 1 93 445 LEU B CA 1
ATOM 9590 C C . LEU B 1 445 ? 31.734 4.77 -12.516 1 93 445 LEU B C 1
ATOM 9592 O O . LEU B 1 445 ? 31.875 5.625 -13.391 1 93 445 LEU B O 1
ATOM 9596 N N . PRO B 1 446 ? 32.156 3.639 -12.625 1 94.12 446 PRO B N 1
ATOM 9597 C CA . PRO B 1 446 ? 32.781 3.23 -13.891 1 94.12 446 PRO B CA 1
ATOM 9598 C C . PRO B 1 446 ? 31.781 3.229 -15.047 1 94.12 446 PRO B C 1
ATOM 9600 O O . PRO B 1 446 ? 30.578 3.242 -14.828 1 94.12 446 PRO B O 1
ATOM 9603 N N . THR B 1 447 ? 32.312 3.207 -16.188 1 93.38 447 THR B N 1
ATOM 9604 C CA . THR B 1 447 ? 31.438 3.133 -17.359 1 93.38 447 THR B CA 1
ATOM 9605 C C . THR B 1 447 ? 30.688 1.803 -17.406 1 93.38 447 THR B C 1
ATOM 9607 O O . THR B 1 447 ? 31.297 0.738 -17.281 1 93.38 447 THR B O 1
ATOM 9610 N N . PRO B 1 448 ? 29.453 1.902 -17.5 1 93.25 448 PRO B N 1
ATOM 9611 C CA . PRO B 1 448 ? 28.672 0.666 -17.562 1 93.25 448 PRO B CA 1
ATOM 9612 C C . PRO B 1 448 ? 29.078 -0.233 -18.719 1 93.25 448 PRO B C 1
ATOM 9614 O O . PRO B 1 448 ? 29.438 0.264 -19.797 1 93.25 448 PRO B O 1
ATOM 9617 N N . GLN B 1 449 ? 29 -1.43 -18.562 1 89.5 449 GLN B N 1
ATOM 9618 C CA . GLN B 1 449 ? 29.344 -2.406 -19.578 1 89.5 449 GLN B CA 1
ATOM 9619 C C . GLN B 1 449 ? 28.266 -2.477 -20.656 1 89.5 449 GLN B C 1
ATOM 9621 O O . GLN B 1 449 ? 27.094 -2.162 -20.406 1 89.5 449 GLN B O 1
ATOM 9626 N N . SER B 1 450 ? 28.672 -2.867 -21.828 1 84.94 450 SER B N 1
ATOM 9627 C CA . SER B 1 450 ? 27.703 -3.078 -22.906 1 84.94 450 SER B CA 1
ATOM 9628 C C . SER B 1 450 ? 26.828 -4.297 -22.641 1 84.94 450 SER B C 1
ATOM 9630 O O . SER B 1 450 ? 27.141 -5.105 -21.75 1 84.94 450 SER B O 1
ATOM 9632 N N . ASN B 1 451 ? 25.828 -4.484 -23.375 1 80.12 451 ASN B N 1
ATOM 9633 C CA . ASN B 1 451 ? 24.875 -5.574 -23.188 1 80.12 451 ASN B CA 1
ATOM 9634 C C . ASN B 1 451 ? 25.5 -6.922 -23.562 1 80.12 451 ASN B C 1
ATOM 9636 O O . ASN B 1 451 ? 24.953 -7.973 -23.219 1 80.12 451 ASN B O 1
ATOM 9640 N N . GLN B 1 452 ? 26.609 -6.859 -24.125 1 75.88 452 GLN B N 1
ATOM 9641 C CA . GLN B 1 452 ? 27.281 -8.086 -24.547 1 75.88 452 GLN B CA 1
ATOM 9642 C C . GLN B 1 452 ? 28.031 -8.727 -23.391 1 75.88 452 GLN B C 1
ATOM 9644 O O . GLN B 1 452 ? 28.359 -9.914 -23.438 1 75.88 452 GLN B O 1
ATOM 9649 N N . TYR B 1 453 ? 28.281 -7.879 -22.406 1 81.69 453 TYR B N 1
ATOM 9650 C CA . TYR B 1 453 ? 28.984 -8.383 -21.234 1 81.69 453 TYR B CA 1
ATOM 9651 C C . TYR B 1 453 ? 28.031 -8.625 -20.078 1 81.69 453 TYR B C 1
ATOM 9653 O O . TYR B 1 453 ? 27.234 -7.754 -19.719 1 81.69 453 TYR B O 1
ATOM 9661 N N . LEU B 1 454 ? 28.188 -9.844 -19.562 1 85.81 454 LEU B N 1
ATOM 9662 C CA . LEU B 1 454 ? 27.312 -10.211 -18.453 1 85.81 454 LEU B CA 1
ATOM 9663 C C . LEU B 1 454 ? 27.844 -9.664 -17.141 1 85.81 454 LEU B C 1
ATOM 9665 O O . LEU B 1 454 ? 29.016 -9.836 -16.812 1 85.81 454 LEU B O 1
ATOM 9669 N N . THR B 1 455 ? 27.062 -8.93 -16.484 1 91.38 455 THR B N 1
ATOM 9670 C CA . THR B 1 455 ? 27.375 -8.422 -15.156 1 91.38 455 THR B CA 1
ATOM 9671 C C . THR B 1 455 ? 26.312 -8.867 -14.141 1 91.38 455 THR B C 1
ATOM 9673 O O . THR B 1 455 ? 25.344 -9.539 -14.508 1 91.38 455 THR B O 1
ATOM 9676 N N . ASP B 1 456 ? 26.469 -8.477 -12.883 1 92.12 456 ASP B N 1
ATOM 9677 C CA . ASP B 1 456 ? 25.516 -8.781 -11.828 1 92.12 456 ASP B CA 1
ATOM 9678 C C . ASP B 1 456 ? 24.172 -8.109 -12.102 1 92.12 456 ASP B C 1
ATOM 9680 O O . ASP B 1 456 ? 23.125 -8.547 -11.602 1 92.12 456 ASP B O 1
ATOM 9684 N N . SER B 1 457 ? 24.141 -7.043 -12.898 1 93.81 457 SER B N 1
ATOM 9685 C CA . SER B 1 457 ? 22.938 -6.25 -13.102 1 93.81 457 SER B CA 1
ATOM 9686 C C . SER B 1 457 ? 22.359 -6.469 -14.492 1 93.81 457 SER B C 1
ATOM 9688 O O . SER B 1 457 ? 21.359 -5.844 -14.859 1 93.81 457 SER B O 1
ATOM 9690 N N . SER B 1 458 ? 22.922 -7.391 -15.297 1 92.5 458 SER B N 1
ATOM 9691 C CA . SER B 1 458 ? 22.531 -7.574 -16.688 1 92.5 458 SER B CA 1
ATOM 9692 C C . SER B 1 458 ? 21.062 -7.988 -16.797 1 92.5 458 SER B C 1
ATOM 9694 O O . SER B 1 458 ? 20.328 -7.492 -17.656 1 92.5 458 SER B O 1
ATOM 9696 N N . ILE B 1 459 ? 20.609 -8.93 -15.93 1 94.19 459 ILE B N 1
ATOM 9697 C CA . ILE B 1 459 ? 19.234 -9.398 -15.961 1 94.19 459 ILE B CA 1
ATOM 9698 C C . ILE B 1 459 ? 18.281 -8.242 -15.648 1 94.19 459 ILE B C 1
ATOM 9700 O O . ILE B 1 459 ? 17.266 -8.055 -16.328 1 94.19 459 ILE B O 1
ATOM 9704 N N . GLN B 1 460 ? 18.641 -7.5 -14.586 1 95.25 460 GLN B N 1
ATOM 9705 C CA . GLN B 1 460 ? 17.797 -6.379 -14.172 1 95.25 460 GLN B CA 1
ATOM 9706 C C . GLN B 1 460 ? 17.688 -5.34 -15.281 1 95.25 460 GLN B C 1
ATOM 9708 O O . GLN B 1 460 ? 16.609 -4.793 -15.531 1 95.25 460 GLN B O 1
ATOM 9713 N N . VAL B 1 461 ? 18.766 -5.055 -15.93 1 93.62 461 VAL B N 1
ATOM 9714 C CA . VAL B 1 461 ? 18.781 -4.09 -17.031 1 93.62 461 VAL B CA 1
ATOM 9715 C C . VAL B 1 461 ? 17.922 -4.59 -18.172 1 93.62 461 VAL B C 1
ATOM 9717 O O . VAL B 1 461 ? 17.172 -3.818 -18.781 1 93.62 461 VAL B O 1
ATOM 9720 N N . LEU B 1 462 ? 18.047 -5.832 -18.469 1 91.44 462 LEU B N 1
ATOM 9721 C CA . LEU B 1 462 ? 17.25 -6.426 -19.531 1 91.44 462 LEU B CA 1
ATOM 9722 C C . LEU B 1 462 ? 15.766 -6.383 -19.203 1 91.44 462 LEU B C 1
ATOM 9724 O O . LEU B 1 462 ? 14.938 -6.102 -20.078 1 91.44 462 LEU B O 1
ATOM 9728 N N . LEU B 1 463 ? 15.406 -6.707 -18 1 94.62 463 LEU B N 1
ATOM 9729 C CA . LEU B 1 463 ? 14.016 -6.66 -17.562 1 94.62 463 LEU B CA 1
ATOM 9730 C C . LEU B 1 463 ? 13.461 -5.242 -17.656 1 94.62 463 LEU B C 1
ATOM 9732 O O . LEU B 1 463 ? 12.297 -5.051 -18.016 1 94.62 463 LEU B O 1
ATOM 9736 N N . LEU B 1 464 ? 14.273 -4.293 -17.344 1 93.94 464 LEU B N 1
ATOM 9737 C CA . LEU B 1 464 ? 13.836 -2.902 -17.406 1 93.94 464 LEU B CA 1
ATOM 9738 C C . LEU B 1 464 ? 13.531 -2.502 -18.844 1 93.94 464 LEU B C 1
ATOM 9740 O O . LEU B 1 464 ? 12.648 -1.683 -19.094 1 93.94 464 LEU B O 1
ATOM 9744 N N . LYS B 1 465 ? 14.258 -3.043 -19.734 1 91.06 465 LYS B N 1
ATOM 9745 C CA . LYS B 1 465 ? 14.039 -2.752 -21.156 1 91.06 465 LYS B CA 1
ATOM 9746 C C . LYS B 1 465 ? 12.641 -3.18 -21.594 1 91.06 465 LYS B C 1
ATOM 9748 O O . LYS B 1 465 ? 12.008 -2.508 -22.406 1 91.06 465 LYS B O 1
ATOM 9753 N N . SER B 1 466 ? 12.148 -4.281 -21.094 1 94.56 466 SER B N 1
ATOM 9754 C CA . SER B 1 466 ? 10.844 -4.801 -21.484 1 94.56 466 SER B CA 1
ATOM 9755 C C . SER B 1 466 ? 9.742 -4.25 -20.594 1 94.56 466 SER B C 1
ATOM 9757 O O . SER B 1 466 ? 8.562 -4.566 -20.781 1 94.56 466 SER B O 1
ATOM 9759 N N . LEU B 1 467 ? 10.016 -3.441 -19.641 1 95.06 467 LEU B N 1
ATOM 9760 C CA . LEU B 1 467 ? 9.086 -2.977 -18.609 1 95.06 467 LEU B CA 1
ATOM 9761 C C . LEU B 1 467 ? 7.926 -2.219 -19.234 1 95.06 467 LEU B C 1
ATOM 9763 O O . LEU B 1 467 ? 6.766 -2.451 -18.891 1 95.06 467 LEU B O 1
ATOM 9767 N N . PRO B 1 468 ? 8.133 -1.271 -20.172 1 93.31 468 PRO B N 1
ATOM 9768 C CA . PRO B 1 468 ? 7 -0.518 -20.719 1 93.31 468 PRO B CA 1
ATOM 9769 C C . PRO B 1 468 ? 5.949 -1.418 -21.375 1 93.31 468 PRO B C 1
ATOM 9771 O O . PRO B 1 468 ? 4.75 -1.196 -21.188 1 93.31 468 PRO B O 1
ATOM 9774 N N . MET B 1 469 ? 6.41 -2.43 -22.078 1 94.06 469 MET B N 1
ATOM 9775 C CA . MET B 1 469 ? 5.473 -3.346 -22.734 1 94.06 469 MET B CA 1
ATOM 9776 C C . MET B 1 469 ? 4.719 -4.176 -21.703 1 94.06 469 MET B C 1
ATOM 9778 O O . MET B 1 469 ? 3.531 -4.453 -21.859 1 94.06 469 MET B O 1
ATOM 9782 N N . ARG B 1 470 ? 5.391 -4.586 -20.703 1 96.44 470 ARG B N 1
ATOM 9783 C CA . ARG B 1 470 ? 4.758 -5.383 -19.656 1 96.44 470 ARG B CA 1
ATOM 9784 C C . ARG B 1 470 ? 3.748 -4.551 -18.875 1 96.44 470 ARG B C 1
ATOM 9786 O O . ARG B 1 470 ? 2.684 -5.047 -18.5 1 96.44 470 ARG B O 1
ATOM 9793 N N . VAL B 1 471 ? 4.078 -3.293 -18.609 1 95 471 VAL B N 1
ATOM 9794 C CA . VAL B 1 471 ? 3.156 -2.373 -17.953 1 95 471 VAL B CA 1
ATOM 9795 C C . VAL B 1 471 ? 1.892 -2.223 -18.797 1 95 471 VAL B C 1
ATOM 9797 O O . VAL B 1 471 ? 0.777 -2.309 -18.281 1 95 471 VAL B O 1
ATOM 9800 N N . GLU B 1 472 ? 2.051 -2.016 -20.062 1 93.44 472 GLU B N 1
ATOM 9801 C CA . GLU B 1 472 ? 0.907 -1.881 -20.953 1 93.44 472 GLU B CA 1
ATOM 9802 C C . GLU B 1 472 ? 0.074 -3.16 -20.984 1 93.44 472 GLU B C 1
ATOM 9804 O O . GLU B 1 472 ? -1.156 -3.104 -21.031 1 93.44 472 GLU B O 1
ATOM 9809 N N . ALA B 1 473 ? 0.752 -4.266 -20.984 1 93.69 473 ALA B N 1
ATOM 9810 C CA . ALA B 1 473 ? 0.056 -5.551 -20.984 1 93.69 473 ALA B CA 1
ATOM 9811 C C . ALA B 1 473 ? -0.824 -5.703 -19.734 1 93.69 473 ALA B C 1
ATOM 9813 O O . ALA B 1 473 ? -1.981 -6.117 -19.844 1 93.69 473 ALA B O 1
ATOM 9814 N N . VAL B 1 474 ? -0.272 -5.367 -18.562 1 92.31 474 VAL B N 1
ATOM 9815 C CA . VAL B 1 474 ? -1.022 -5.496 -17.328 1 92.31 474 VAL B CA 1
ATOM 9816 C C . VAL B 1 474 ? -2.211 -4.535 -17.328 1 92.31 474 VAL B C 1
ATOM 9818 O O . VAL B 1 474 ? -3.299 -4.879 -16.875 1 92.31 474 VAL B O 1
ATOM 9821 N N . GLN B 1 475 ? -1.984 -3.359 -17.844 1 88.31 475 GLN B N 1
ATOM 9822 C CA . GLN B 1 475 ? -3.061 -2.375 -17.922 1 88.31 475 GLN B CA 1
ATOM 9823 C C . GLN B 1 475 ? -4.18 -2.857 -18.844 1 88.31 475 GLN B C 1
ATOM 9825 O O . GLN B 1 475 ? -5.359 -2.646 -18.562 1 88.31 475 GLN B O 1
ATOM 9830 N N . LEU B 1 476 ? -3.791 -3.49 -19.906 1 86.81 476 LEU B N 1
ATOM 9831 C CA . LEU B 1 476 ? -4.77 -3.98 -20.859 1 86.81 476 LEU B CA 1
ATOM 9832 C C . LEU B 1 476 ? -5.566 -5.145 -20.281 1 86.81 476 LEU B C 1
ATOM 9834 O O . LEU B 1 476 ? -6.789 -5.199 -20.438 1 86.81 476 LEU B O 1
ATOM 9838 N N . VAL B 1 477 ? -4.891 -6.027 -19.672 1 87.25 477 VAL B N 1
ATOM 9839 C CA . VAL B 1 477 ? -5.523 -7.254 -19.203 1 87.25 477 VAL B CA 1
ATOM 9840 C C . VAL B 1 477 ? -6.445 -6.938 -18.031 1 87.25 477 VAL B C 1
ATOM 9842 O O . VAL B 1 477 ? -7.477 -7.59 -17.844 1 87.25 477 VAL B O 1
ATOM 9845 N N . ASN B 1 478 ? -6.062 -5.898 -17.297 1 79.94 478 ASN B N 1
ATOM 9846 C CA . ASN B 1 478 ? -6.844 -5.586 -16.094 1 79.94 478 ASN B CA 1
ATOM 9847 C C . ASN B 1 478 ? -7.785 -4.41 -16.344 1 79.94 478 ASN B C 1
ATOM 9849 O O . ASN B 1 478 ? -8.406 -3.904 -15.406 1 79.94 478 ASN B O 1
ATOM 9853 N N . ASN B 1 479 ? -7.754 -3.92 -17.594 1 70.69 479 ASN B N 1
ATOM 9854 C CA . ASN B 1 479 ? -8.602 -2.77 -17.906 1 70.69 479 ASN B CA 1
ATOM 9855 C C . ASN B 1 479 ? -10.078 -3.094 -17.719 1 70.69 479 ASN B C 1
ATOM 9857 O O . ASN B 1 479 ? -10.648 -3.881 -18.484 1 70.69 479 ASN B O 1
ATOM 9861 N N . GLN B 1 480 ? -10.656 -2.658 -16.734 1 60.22 480 GLN B N 1
ATOM 9862 C CA . GLN B 1 480 ? -12.016 -3.02 -16.328 1 60.22 480 GLN B CA 1
ATOM 9863 C C . GLN B 1 480 ? -13.047 -2.096 -16.969 1 60.22 480 GLN B C 1
ATOM 9865 O O . GLN B 1 480 ? -14.219 -2.447 -17.078 1 60.22 480 GLN B O 1
ATOM 9870 N N . HIS B 1 481 ? -12.508 -0.832 -17.266 1 55.69 481 HIS B N 1
ATOM 9871 C CA . HIS B 1 481 ? -13.5 0.118 -17.766 1 55.69 481 HIS B CA 1
ATOM 9872 C C . HIS B 1 481 ? -13.719 -0.044 -19.266 1 55.69 481 HIS B C 1
ATOM 9874 O O . HIS B 1 481 ? -14.711 0.456 -19.812 1 55.69 481 HIS B O 1
ATOM 9880 N N . ARG B 1 482 ? -12.547 -0.694 -19.922 1 56.59 482 ARG B N 1
ATOM 9881 C CA . ARG B 1 482 ? -12.703 -0.773 -21.375 1 56.59 482 ARG B CA 1
ATOM 9882 C C . ARG B 1 482 ? -13.625 -1.921 -21.766 1 56.59 482 ARG B C 1
ATOM 9884 O O . ARG B 1 482 ? -13.523 -3.023 -21.219 1 56.59 482 ARG B O 1
ATOM 9891 N N . GLN B 1 483 ? -14.672 -1.517 -22.234 1 62.94 483 GLN B N 1
ATOM 9892 C CA . GLN B 1 483 ? -15.758 -2.381 -22.688 1 62.94 483 GLN B CA 1
ATOM 9893 C C . GLN B 1 483 ? -15.25 -3.41 -23.688 1 62.94 483 GLN B C 1
ATOM 9895 O O . GLN B 1 483 ? -15.859 -4.465 -23.875 1 62.94 483 GLN B O 1
ATOM 9900 N N . GLU B 1 484 ? -13.836 -3.129 -24.188 1 77.5 484 GLU B N 1
ATOM 9901 C CA . GLU B 1 484 ? -13.453 -4.094 -25.219 1 77.5 484 GLU B CA 1
ATOM 9902 C C . GLU B 1 484 ? -11.945 -4.328 -25.203 1 77.5 484 GLU B C 1
ATOM 9904 O O . GLU B 1 484 ? -11.172 -3.453 -24.812 1 77.5 484 GLU B O 1
ATOM 9909 N N . LEU B 1 485 ? -11.484 -5.551 -25.469 1 85.56 485 LEU B N 1
ATOM 9910 C CA . LEU B 1 485 ? -10.086 -5.945 -25.641 1 85.56 485 LEU B CA 1
ATOM 9911 C C . LEU B 1 485 ? -9.734 -6.02 -27.125 1 85.56 485 LEU B C 1
ATOM 9913 O O . LEU B 1 485 ? -10.352 -6.773 -27.875 1 85.56 485 LEU B O 1
ATOM 9917 N N . SER B 1 486 ? -8.781 -5.227 -27.547 1 87.88 486 SER B N 1
ATOM 9918 C CA . SER B 1 486 ? -8.367 -5.172 -28.953 1 87.88 486 SER B CA 1
ATOM 9919 C C . SER B 1 486 ? -7.453 -6.34 -29.297 1 87.88 486 SER B C 1
ATOM 9921 O O . SER B 1 486 ? -6.402 -6.523 -28.688 1 87.88 486 SER B O 1
ATOM 9923 N N . TYR B 1 487 ? -7.852 -7.109 -30.344 1 92.56 487 TYR B N 1
ATOM 9924 C CA . TYR B 1 487 ? -7.035 -8.234 -30.781 1 92.56 487 TYR B CA 1
ATOM 9925 C C . TYR B 1 487 ? -5.727 -7.746 -31.406 1 92.56 487 TYR B C 1
ATOM 9927 O O . TYR B 1 487 ? -4.68 -8.367 -31.219 1 92.56 487 TYR B O 1
ATOM 9935 N N . GLU B 1 488 ? -5.746 -6.586 -32.094 1 91.38 488 GLU B N 1
ATOM 9936 C CA . GLU B 1 488 ? -4.559 -6.004 -32.688 1 91.38 488 GLU B CA 1
ATOM 9937 C C . GLU B 1 488 ? -3.51 -5.648 -31.641 1 91.38 488 GLU B C 1
ATOM 9939 O O . GLU B 1 488 ? -2.324 -5.934 -31.828 1 91.38 488 GLU B O 1
ATOM 9944 N N . THR B 1 489 ? -4.016 -5.082 -30.578 1 91.88 489 THR B N 1
ATOM 9945 C CA . THR B 1 489 ? -3.1 -4.707 -29.516 1 91.88 489 THR B CA 1
ATOM 9946 C C . THR B 1 489 ? -2.506 -5.945 -28.844 1 91.88 489 THR B C 1
ATOM 9948 O O . THR B 1 489 ? -1.324 -5.961 -28.5 1 91.88 489 THR B O 1
ATOM 9951 N N . ALA B 1 490 ? -3.322 -6.992 -28.656 1 93.69 490 ALA B N 1
ATOM 9952 C CA . ALA B 1 490 ? -2.844 -8.242 -28.078 1 93.69 490 ALA B CA 1
ATOM 9953 C C . ALA B 1 490 ? -1.763 -8.875 -28.938 1 93.69 490 ALA B C 1
ATOM 9955 O O . ALA B 1 490 ? -0.754 -9.367 -28.422 1 93.69 490 ALA B O 1
ATOM 9956 N N . LEU B 1 491 ? -1.976 -8.812 -30.25 1 95 491 LEU B N 1
ATOM 9957 C CA . LEU B 1 491 ? -1.004 -9.383 -31.172 1 95 491 LEU B CA 1
ATOM 9958 C C . LEU B 1 491 ? 0.302 -8.594 -31.141 1 95 491 LEU B C 1
ATOM 9960 O O . LEU B 1 491 ? 1.386 -9.18 -31.125 1 95 491 LEU B O 1
ATOM 9964 N N . ARG B 1 492 ? 0.168 -7.293 -31.172 1 95.69 492 ARG B N 1
ATOM 9965 C CA . ARG B 1 492 ? 1.354 -6.445 -31.141 1 95.69 492 ARG B CA 1
ATOM 9966 C C . ARG B 1 492 ? 2.174 -6.695 -29.875 1 95.69 492 ARG B C 1
ATOM 9968 O O . ARG B 1 492 ? 3.369 -6.992 -29.953 1 95.69 492 ARG B O 1
ATOM 9975 N N . LEU B 1 493 ? 1.501 -6.613 -28.734 1 96.06 493 LEU B N 1
ATOM 9976 C CA . LEU B 1 493 ? 2.182 -6.797 -27.453 1 96.06 493 LEU B CA 1
ATOM 9977 C C . LEU B 1 493 ? 2.719 -8.219 -27.328 1 96.06 493 LEU B C 1
ATOM 9979 O O . LEU B 1 493 ? 3.805 -8.43 -26.781 1 96.06 493 LEU B O 1
ATOM 9983 N N . GLY B 1 494 ? 1.917 -9.188 -27.797 1 96.19 494 GLY B N 1
ATOM 9984 C CA . GLY B 1 494 ? 2.381 -10.57 -27.797 1 96.19 494 GLY B CA 1
ATOM 9985 C C . GLY B 1 494 ? 3.682 -10.766 -28.547 1 96.19 494 GLY B C 1
ATOM 9986 O O . GLY B 1 494 ? 4.582 -11.461 -28.078 1 96.19 494 GLY B O 1
ATOM 9987 N N . ASN B 1 495 ? 3.801 -10.125 -29.641 1 95.56 495 ASN B N 1
ATOM 9988 C CA . ASN B 1 495 ? 5.004 -10.234 -30.453 1 95.56 495 ASN B CA 1
ATOM 9989 C C . ASN B 1 495 ? 6.191 -9.539 -29.797 1 95.56 495 ASN B C 1
ATOM 9991 O O . ASN B 1 495 ? 7.312 -10.047 -29.844 1 95.56 495 ASN B O 1
ATOM 9995 N N . GLU B 1 496 ? 5.914 -8.414 -29.266 1 96.44 496 GLU B N 1
ATOM 9996 C CA . GLU B 1 496 ? 6.973 -7.691 -28.578 1 96.44 496 GLU B CA 1
ATOM 9997 C C . GLU B 1 496 ? 7.5 -8.492 -27.391 1 96.44 496 GLU B C 1
ATOM 9999 O O . GLU B 1 496 ? 8.711 -8.508 -27.125 1 96.44 496 GLU B O 1
ATOM 10004 N N . LEU B 1 497 ? 6.645 -9.125 -26.703 1 96.94 497 LEU B N 1
ATOM 10005 C CA . LEU B 1 497 ? 7.043 -9.922 -25.547 1 96.94 497 LEU B CA 1
ATOM 10006 C C . LEU B 1 497 ? 7.785 -11.18 -25.984 1 96.94 497 LEU B C 1
ATOM 10008 O O . LEU B 1 497 ? 8.695 -11.641 -25.281 1 96.94 497 LEU B O 1
ATOM 10012 N N . ARG B 1 498 ? 7.418 -11.758 -27.094 1 95.5 498 ARG B N 1
ATOM 10013 C CA . ARG B 1 498 ? 8.164 -12.883 -27.641 1 95.5 498 ARG B CA 1
ATOM 10014 C C . ARG B 1 498 ? 9.594 -12.477 -27.984 1 95.5 498 ARG B C 1
ATOM 10016 O O . ARG B 1 498 ? 10.531 -13.25 -27.766 1 95.5 498 ARG B O 1
ATOM 10023 N N . SER B 1 499 ? 9.688 -11.297 -28.516 1 95.06 499 SER B N 1
ATOM 10024 C CA . SER B 1 499 ? 11.023 -10.773 -28.781 1 95.06 499 SER B CA 1
ATOM 10025 C C . SER B 1 499 ? 11.828 -10.625 -27.5 1 95.06 499 SER B C 1
ATOM 10027 O O . SER B 1 499 ? 13.039 -10.852 -27.5 1 95.06 499 SER B O 1
ATOM 10029 N N . ALA B 1 500 ? 11.148 -10.188 -26.484 1 95.12 500 ALA B N 1
ATOM 10030 C CA . ALA B 1 500 ? 11.805 -10.078 -25.172 1 95.12 500 ALA B CA 1
ATOM 10031 C C . ALA B 1 500 ? 12.273 -11.445 -24.688 1 95.12 500 ALA B C 1
ATOM 10033 O O . ALA B 1 500 ? 13.328 -11.547 -24.047 1 95.12 500 ALA B O 1
ATOM 10034 N N . CYS B 1 501 ? 11.484 -12.523 -24.906 1 94.31 501 CYS B N 1
ATOM 10035 C CA . CYS B 1 501 ? 11.898 -13.875 -24.562 1 94.31 501 CYS B CA 1
ATOM 10036 C C . CYS B 1 501 ? 13.18 -14.258 -25.297 1 94.31 501 CYS B C 1
ATOM 10038 O O . CYS B 1 501 ? 14.078 -14.867 -24.719 1 94.31 501 CYS B O 1
ATOM 10040 N N . HIS B 1 502 ? 13.289 -13.82 -26.516 1 93.06 502 HIS B N 1
ATOM 10041 C CA . HIS B 1 502 ? 14.484 -14.094 -27.328 1 93.06 502 HIS B CA 1
ATOM 10042 C C . HIS B 1 502 ? 15.695 -13.336 -26.781 1 93.06 502 HIS B C 1
ATOM 10044 O O . HIS B 1 502 ? 16.812 -13.867 -26.781 1 93.06 502 HIS B O 1
ATOM 10050 N N . ASP B 1 503 ? 15.453 -12.109 -26.391 1 89.62 503 ASP B N 1
ATOM 10051 C CA . ASP B 1 503 ? 16.531 -11.328 -25.812 1 89.62 503 ASP B CA 1
ATOM 10052 C C . ASP B 1 503 ? 17.094 -12.008 -24.562 1 89.62 503 ASP B C 1
ATOM 10054 O O . ASP B 1 503 ? 18.312 -12.023 -24.344 1 89.62 503 ASP B O 1
ATOM 10058 N N . ILE B 1 504 ? 16.188 -12.539 -23.75 1 89.25 504 ILE B N 1
ATOM 10059 C CA . ILE B 1 504 ? 16.609 -13.227 -22.531 1 89.25 504 ILE B CA 1
ATOM 10060 C C . ILE B 1 504 ? 17.391 -14.484 -22.906 1 89.25 504 ILE B C 1
ATOM 10062 O O . ILE B 1 504 ? 18.438 -14.766 -22.312 1 89.25 504 ILE B O 1
ATOM 10066 N N . ALA B 1 505 ? 16.922 -15.211 -23.859 1 89 505 ALA B N 1
ATOM 10067 C CA . ALA B 1 505 ? 17.609 -16.422 -24.297 1 89 505 ALA B CA 1
ATOM 10068 C C . ALA B 1 505 ? 18.984 -16.078 -24.859 1 89 505 ALA B C 1
ATOM 10070 O O . ALA B 1 505 ? 19.953 -16.828 -24.625 1 89 505 ALA B O 1
ATOM 10071 N N . ALA B 1 506 ? 19.094 -15.008 -25.547 1 87.06 506 ALA B N 1
ATOM 10072 C CA . ALA B 1 506 ? 20.344 -14.57 -26.141 1 87.06 506 ALA B CA 1
ATOM 10073 C C . ALA B 1 506 ? 21.375 -14.219 -25.062 1 87.06 506 ALA B C 1
ATOM 10075 O O . ALA B 1 506 ? 22.578 -14.438 -25.25 1 87.06 506 ALA B O 1
ATOM 10076 N N . LEU B 1 507 ? 20.875 -13.68 -24.047 1 83.88 507 LEU B N 1
ATOM 10077 C CA . LEU B 1 507 ? 21.75 -13.328 -22.953 1 83.88 507 LEU B CA 1
ATOM 10078 C C . LEU B 1 507 ? 22.453 -14.562 -22.391 1 83.88 507 LEU B C 1
ATOM 10080 O O . LEU B 1 507 ? 23.594 -14.484 -21.938 1 83.88 507 LEU B O 1
ATOM 10084 N N . PHE B 1 508 ? 21.812 -15.742 -22.453 1 82.06 508 PHE B N 1
ATOM 10085 C CA . PHE B 1 508 ? 22.344 -16.953 -21.828 1 82.06 508 PHE B CA 1
ATOM 10086 C C . PHE B 1 508 ? 23.031 -17.828 -22.859 1 82.06 508 PHE B C 1
ATOM 10088 O O . PHE B 1 508 ? 23.578 -18.891 -22.516 1 82.06 508 PHE B O 1
ATOM 10095 N N . HIS B 1 509 ? 23.031 -17.469 -24.109 1 76.25 509 HIS B N 1
ATOM 10096 C CA . HIS B 1 509 ? 23.703 -18.25 -25.125 1 76.25 509 HIS B CA 1
ATOM 10097 C C . HIS B 1 509 ? 25.219 -18.109 -25.047 1 76.25 509 HIS B C 1
ATOM 10099 O O . HIS B 1 509 ? 25.719 -16.984 -24.906 1 76.25 509 HIS B O 1
ATOM 10105 N N . PRO B 1 510 ? 25.969 -19.266 -24.828 1 60.38 510 PRO B N 1
ATOM 10106 C CA . PRO B 1 510 ? 27.406 -19.297 -24.609 1 60.38 510 PRO B CA 1
ATOM 10107 C C . PRO B 1 510 ? 28.172 -18.453 -25.641 1 60.38 510 PRO B C 1
ATOM 10109 O O . PRO B 1 510 ? 29.219 -17.875 -25.312 1 60.38 510 PRO B O 1
ATOM 10112 N N . SER B 1 511 ? 27.922 -18.672 -26.969 1 51.34 511 SER B N 1
ATOM 10113 C CA . SER B 1 511 ? 28.75 -18 -27.953 1 51.34 511 SER B CA 1
ATOM 10114 C C . SER B 1 511 ? 28.797 -16.5 -27.703 1 51.34 511 SER B C 1
ATOM 10116 O O . SER B 1 511 ? 29.797 -15.836 -28 1 51.34 511 SER B O 1
ATOM 10118 N N . GLN B 1 512 ? 27.766 -15.945 -27.422 1 47.12 512 GLN B N 1
ATOM 10119 C CA . GLN B 1 512 ? 27.703 -14.492 -27.281 1 47.12 512 GLN B CA 1
ATOM 10120 C C . GLN B 1 512 ? 28.312 -14.031 -25.969 1 47.12 512 GLN B C 1
ATOM 10122 O O . GLN B 1 512 ? 28.781 -12.898 -25.844 1 47.12 512 GLN B O 1
ATOM 10127 N N . ASN B 1 513 ? 28.125 -14.711 -24.891 1 50.38 513 ASN B N 1
ATOM 10128 C CA . ASN B 1 513 ? 28.562 -14.219 -23.594 1 50.38 513 ASN B CA 1
ATOM 10129 C C . ASN B 1 513 ? 29.969 -14.727 -23.25 1 50.38 513 ASN B C 1
ATOM 10131 O O . ASN B 1 513 ? 30.125 -15.797 -22.656 1 50.38 513 ASN B O 1
ATOM 10135 N N . GLN B 1 514 ? 30.953 -14.594 -24.188 1 44.72 514 GLN B N 1
ATOM 10136 C CA . GLN B 1 514 ? 32.375 -14.938 -24.094 1 44.72 514 GLN B CA 1
ATOM 10137 C C . GLN B 1 514 ? 32.906 -14.695 -22.688 1 44.72 514 GLN B C 1
ATOM 10139 O O . GLN B 1 514 ? 33.688 -15.492 -22.172 1 44.72 514 GLN B O 1
ATOM 10144 N N . SER B 1 515 ? 33.125 -13.398 -22.281 1 44.31 515 SER B N 1
ATOM 10145 C CA . SER B 1 515 ? 34.125 -12.93 -21.328 1 44.31 515 SER B CA 1
ATOM 10146 C C . SER B 1 515 ? 33.656 -13.164 -19.891 1 44.31 515 SER B C 1
ATOM 10148 O O . SER B 1 515 ? 33.438 -12.203 -19.156 1 44.31 515 SER B O 1
ATOM 10150 N N . ARG B 1 516 ? 32.875 -14.164 -19.625 1 45.09 516 ARG B N 1
ATOM 10151 C CA . ARG B 1 516 ? 32.719 -14.328 -18.188 1 45.09 516 ARG B CA 1
ATOM 10152 C C . ARG B 1 516 ? 34.031 -14.523 -17.484 1 45.09 516 ARG B C 1
ATOM 10154 O O . ARG B 1 516 ? 34.844 -15.391 -17.875 1 45.09 516 ARG B O 1
ATOM 10161 N N . HIS B 1 517 ? 34.531 -13.711 -16.812 1 41.97 517 HIS B N 1
ATOM 10162 C CA . HIS B 1 517 ? 35.562 -14.07 -15.859 1 41.97 517 HIS B CA 1
ATOM 10163 C C . HIS B 1 517 ? 35.125 -15.258 -15.008 1 41.97 517 HIS B C 1
ATOM 10165 O O . HIS B 1 517 ? 34.094 -15.211 -14.344 1 41.97 517 HIS B O 1
ATOM 10171 N N . ALA B 1 518 ? 35.406 -16.609 -15.242 1 38.81 518 ALA B N 1
ATOM 10172 C CA . ALA B 1 518 ? 35.188 -17.953 -14.742 1 38.81 518 ALA B CA 1
ATOM 10173 C C . ALA B 1 518 ? 34.969 -17.969 -13.242 1 38.81 518 ALA B C 1
ATOM 10175 O O . ALA B 1 518 ? 34.219 -18.812 -12.727 1 38.81 518 ALA B O 1
ATOM 10176 N N . ASP B 1 519 ? 35.688 -17.391 -12.312 1 39.53 519 ASP B N 1
ATOM 10177 C CA . ASP B 1 519 ? 35.875 -17.828 -10.93 1 39.53 519 ASP B CA 1
ATOM 10178 C C . ASP B 1 519 ? 34.688 -17.391 -10.062 1 39.53 519 ASP B C 1
ATOM 10180 O O . ASP B 1 519 ? 34.531 -17.859 -8.938 1 39.53 519 ASP B O 1
ATOM 10184 N N . ARG B 1 520 ? 34.281 -16.062 -9.906 1 39.44 520 ARG B N 1
ATOM 10185 C CA . ARG B 1 520 ? 33.688 -15.625 -8.641 1 39.44 520 ARG B CA 1
ATOM 10186 C C . ARG B 1 520 ? 32.156 -15.617 -8.703 1 39.44 520 ARG B C 1
ATOM 10188 O O . ARG B 1 520 ? 31.5 -15.398 -7.691 1 39.44 520 ARG B O 1
ATOM 10195 N N . THR B 1 521 ? 31.469 -14.812 -9.57 1 46.44 521 THR B N 1
ATOM 10196 C CA . THR B 1 521 ? 30.094 -14.406 -9.312 1 46.44 521 THR B CA 1
ATOM 10197 C C . THR B 1 521 ? 29.125 -15.547 -9.625 1 46.44 521 THR B C 1
ATOM 10199 O O . THR B 1 521 ? 29.297 -16.266 -10.617 1 46.44 521 THR B O 1
ATOM 10202 N N . PRO B 1 522 ? 28.375 -16.062 -8.633 1 51.34 522 PRO B N 1
ATOM 10203 C CA . PRO B 1 522 ? 27.328 -17.078 -8.852 1 51.34 522 PRO B CA 1
ATOM 10204 C C . PRO B 1 522 ? 26.609 -16.906 -10.18 1 51.34 522 PRO B C 1
ATOM 10206 O O . PRO B 1 522 ? 26.047 -15.836 -10.445 1 51.34 522 PRO B O 1
ATOM 10209 N N . GLY B 1 523 ? 27.141 -17.312 -11.242 1 60.84 523 GLY B N 1
ATOM 10210 C CA . GLY B 1 523 ? 26.859 -17.172 -12.656 1 60.84 523 GLY B CA 1
ATOM 10211 C C . GLY B 1 523 ? 25.422 -17.516 -13.023 1 60.84 523 GLY B C 1
ATOM 10212 O O . GLY B 1 523 ? 24.703 -18.109 -12.211 1 60.84 523 GLY B O 1
ATOM 10213 N N . MET B 1 524 ? 24.844 -16.828 -13.883 1 70.69 524 MET B N 1
ATOM 10214 C CA . MET B 1 524 ? 23.562 -17.094 -14.531 1 70.69 524 MET B CA 1
ATOM 10215 C C . MET B 1 524 ? 23.438 -18.562 -14.914 1 70.69 524 MET B C 1
ATOM 10217 O O . MET B 1 524 ? 24.375 -19.156 -15.445 1 70.69 524 MET B O 1
ATOM 10221 N N . THR B 1 525 ? 22.453 -19.172 -14.234 1 80.25 525 THR B N 1
ATOM 10222 C CA . THR B 1 525 ? 22.203 -20.594 -14.43 1 80.25 525 THR B CA 1
ATOM 10223 C C . THR B 1 525 ? 20.938 -20.797 -15.25 1 80.25 525 THR B C 1
ATOM 10225 O O . THR B 1 525 ? 20.297 -19.828 -15.672 1 80.25 525 THR B O 1
ATOM 10228 N N . LYS B 1 526 ? 20.734 -21.984 -15.5 1 87.94 526 LYS B N 1
ATOM 10229 C CA . LYS B 1 526 ? 19.516 -22.375 -16.188 1 87.94 526 LYS B CA 1
ATOM 10230 C C . LYS B 1 526 ? 18.281 -21.953 -15.398 1 87.94 526 LYS B C 1
ATOM 10232 O O . LYS B 1 526 ? 17.219 -21.719 -15.977 1 87.94 526 LYS B O 1
ATOM 10237 N N . PHE B 1 527 ? 18.5 -21.812 -14.141 1 93.88 527 PHE B N 1
ATOM 10238 C CA . PHE B 1 527 ? 17.391 -21.344 -13.305 1 93.88 527 PHE B CA 1
ATOM 10239 C C . PHE B 1 527 ? 16.891 -19.984 -13.789 1 93.88 527 PHE B C 1
ATOM 10241 O O . PHE B 1 527 ? 15.688 -19.781 -13.953 1 93.88 527 PHE B O 1
ATOM 10248 N N . HIS B 1 528 ? 17.766 -19.094 -14.023 1 94.56 528 HIS B N 1
ATOM 10249 C CA . HIS B 1 528 ? 17.406 -17.734 -14.383 1 94.56 528 HIS B CA 1
ATOM 10250 C C . HIS B 1 528 ? 16.719 -17.672 -15.734 1 94.56 528 HIS B C 1
ATOM 10252 O O . HIS B 1 528 ? 15.711 -16.984 -15.891 1 94.56 528 HIS B O 1
ATOM 10258 N N . LEU B 1 529 ? 17.266 -18.422 -16.641 1 93.69 529 LEU B N 1
ATOM 10259 C CA . LEU B 1 529 ? 16.688 -18.453 -17.984 1 93.69 529 LEU B CA 1
ATOM 10260 C C . LEU B 1 529 ? 15.25 -18.969 -17.938 1 93.69 529 LEU B C 1
ATOM 10262 O O . LEU B 1 529 ? 14.336 -18.328 -18.453 1 93.69 529 LEU B O 1
ATOM 10266 N N . ARG B 1 530 ? 15.062 -20.125 -17.328 1 95.25 530 ARG B N 1
ATOM 10267 C CA . ARG B 1 530 ? 13.742 -20.75 -17.281 1 95.25 530 ARG B CA 1
ATOM 10268 C C . ARG B 1 530 ? 12.758 -19.922 -16.469 1 95.25 530 ARG B C 1
ATOM 10270 O O . ARG B 1 530 ? 11.578 -19.812 -16.828 1 95.25 530 ARG B O 1
ATOM 10277 N N . PHE B 1 531 ? 13.266 -19.359 -15.422 1 96.38 531 PHE B N 1
ATOM 10278 C CA . PHE B 1 531 ? 12.438 -18.5 -14.586 1 96.38 531 PHE B CA 1
ATOM 10279 C C . PHE B 1 531 ? 11.938 -17.297 -15.383 1 96.38 531 PHE B C 1
ATOM 10281 O O . PHE B 1 531 ? 10.742 -17 -15.375 1 96.38 531 PHE B O 1
ATOM 10288 N N . LEU B 1 532 ? 12.812 -16.609 -16.031 1 96.31 532 LEU B N 1
ATOM 10289 C CA . LEU B 1 532 ? 12.492 -15.383 -16.75 1 96.31 532 LEU B CA 1
ATOM 10290 C C . LEU B 1 532 ? 11.625 -15.68 -17.969 1 96.31 532 LEU B C 1
ATOM 10292 O O . LEU B 1 532 ? 10.719 -14.914 -18.297 1 96.31 532 LEU B O 1
ATOM 10296 N N . ASP B 1 533 ? 11.961 -16.734 -18.594 1 95.75 533 ASP B N 1
ATOM 10297 C CA . ASP B 1 533 ? 11.141 -17.125 -19.734 1 95.75 533 ASP B CA 1
ATOM 10298 C C . ASP B 1 533 ? 9.703 -17.406 -19.297 1 95.75 533 ASP B C 1
ATOM 10300 O O . ASP B 1 533 ? 8.758 -16.984 -19.953 1 95.75 533 ASP B O 1
ATOM 10304 N N . THR B 1 534 ? 9.578 -18.203 -18.219 1 96.62 534 THR B N 1
ATOM 10305 C CA . THR B 1 534 ? 8.25 -18.484 -17.688 1 96.62 534 THR B CA 1
ATOM 10306 C C . THR B 1 534 ? 7.527 -17.188 -17.328 1 96.62 534 THR B C 1
ATOM 10308 O O . THR B 1 534 ? 6.332 -17.047 -17.609 1 96.62 534 THR B O 1
ATOM 10311 N N . TYR B 1 535 ? 8.273 -16.297 -16.781 1 96.31 535 TYR B N 1
ATOM 10312 C CA . TYR B 1 535 ? 7.723 -15.023 -16.344 1 96.31 535 TYR B CA 1
ATOM 10313 C C . TYR B 1 535 ? 7.18 -14.227 -17.516 1 96.31 535 TYR B C 1
ATOM 10315 O O . TYR B 1 535 ? 6.059 -13.719 -17.469 1 96.31 535 TYR B O 1
ATOM 10323 N N . LEU B 1 536 ? 7.875 -14.133 -18.578 1 96.69 536 LEU B N 1
ATOM 10324 C CA . LEU B 1 536 ? 7.469 -13.359 -19.75 1 96.69 536 LEU B CA 1
ATOM 10325 C C . LEU B 1 536 ? 6.344 -14.062 -20.5 1 96.69 536 LEU B C 1
ATOM 10327 O O . LEU B 1 536 ? 5.426 -13.414 -21 1 96.69 536 LEU B O 1
ATOM 10331 N N . ARG B 1 537 ? 6.422 -15.336 -20.562 1 96.75 537 ARG B N 1
ATOM 10332 C CA . ARG B 1 537 ? 5.395 -16.094 -21.266 1 96.75 537 ARG B CA 1
ATOM 10333 C C . ARG B 1 537 ? 4.055 -16 -20.547 1 96.75 537 ARG B C 1
ATOM 10335 O O . ARG B 1 537 ? 2.996 -16.141 -21.172 1 96.75 537 ARG B O 1
ATOM 10342 N N . ARG B 1 538 ? 4.102 -15.812 -19.281 1 96.12 538 ARG B N 1
ATOM 10343 C CA . ARG B 1 538 ? 2.859 -15.625 -18.531 1 96.12 538 ARG B CA 1
ATOM 10344 C C . ARG B 1 538 ? 2.117 -14.383 -19.016 1 96.12 538 ARG B C 1
ATOM 10346 O O . ARG B 1 538 ? 0.888 -14.391 -19.109 1 96.12 538 ARG B O 1
ATOM 10353 N N . TYR B 1 539 ? 2.842 -13.305 -19.344 1 96.62 539 TYR B N 1
ATOM 10354 C CA . TYR B 1 539 ? 2.223 -12.117 -19.922 1 96.62 539 TYR B CA 1
ATOM 10355 C C . TYR B 1 539 ? 1.554 -12.438 -21.25 1 96.62 539 TYR B C 1
ATOM 10357 O O . TYR B 1 539 ? 0.434 -12 -21.516 1 96.62 539 TYR B O 1
ATOM 10365 N N . ILE B 1 540 ? 2.262 -13.18 -22.016 1 97.12 540 ILE B N 1
ATOM 10366 C CA . ILE B 1 540 ? 1.743 -13.555 -23.328 1 97.12 540 ILE B CA 1
ATOM 10367 C C . ILE B 1 540 ? 0.458 -14.367 -23.156 1 97.12 540 ILE B C 1
ATOM 10369 O O . ILE B 1 540 ? -0.538 -14.109 -23.844 1 97.12 540 ILE B O 1
ATOM 10373 N N . LEU B 1 541 ? 0.528 -15.281 -22.266 1 96.75 541 LEU B N 1
ATOM 10374 C CA . LEU B 1 541 ? -0.629 -16.125 -22 1 96.75 541 LEU B CA 1
ATOM 10375 C C . LEU B 1 541 ? -1.831 -15.289 -21.578 1 96.75 541 LEU B C 1
ATOM 10377 O O . LEU B 1 541 ? -2.939 -15.484 -22.094 1 96.75 541 LEU B O 1
ATOM 10381 N N . PHE B 1 542 ? -1.663 -14.359 -20.688 1 95.44 542 PHE B N 1
ATOM 10382 C CA . PHE B 1 542 ? -2.76 -13.57 -20.156 1 95.44 542 PHE B CA 1
ATOM 10383 C C . PHE B 1 542 ? -3.322 -12.633 -21.203 1 95.44 542 PHE B C 1
ATOM 10385 O O . PHE B 1 542 ? -4.527 -12.367 -21.234 1 95.44 542 PHE B O 1
ATOM 10392 N N . LEU B 1 543 ? -2.48 -12.164 -22.094 1 94.44 543 LEU B N 1
ATOM 10393 C CA . LEU B 1 543 ? -2.912 -11.273 -23.172 1 94.44 543 LEU B CA 1
ATOM 10394 C C . LEU B 1 543 ? -3.799 -12.016 -24.156 1 94.44 543 LEU B C 1
ATOM 10396 O O . LEU B 1 543 ? -4.777 -11.461 -24.656 1 94.44 543 LEU B O 1
ATOM 10400 N N . HIS B 1 544 ? -3.498 -13.258 -24.406 1 95.88 544 HIS B N 1
ATOM 10401 C CA . HIS B 1 544 ? -4.129 -13.984 -25.5 1 95.88 544 HIS B CA 1
ATOM 10402 C C . HIS B 1 544 ? -5.25 -14.891 -24.984 1 95.88 544 HIS B C 1
ATOM 10404 O O . HIS B 1 544 ? -6.09 -15.344 -25.766 1 95.88 544 HIS B O 1
ATOM 10410 N N . ARG B 1 545 ? -5.289 -15.141 -23.75 1 95 545 ARG B N 1
ATOM 10411 C CA . ARG B 1 545 ? -6.195 -16.125 -23.172 1 95 545 ARG B CA 1
ATOM 10412 C C . ARG B 1 545 ? -7.648 -15.766 -23.469 1 95 545 ARG B C 1
ATOM 10414 O O . ARG B 1 545 ? -8.438 -16.625 -23.859 1 95 545 ARG B O 1
ATOM 10421 N N . PRO B 1 546 ? -8.07 -14.484 -23.297 1 92.62 546 PRO B N 1
ATOM 10422 C CA . PRO B 1 546 ? -9.461 -14.18 -23.625 1 92.62 546 PRO B CA 1
ATOM 10423 C C . PRO B 1 546 ? -9.805 -14.484 -25.078 1 92.62 546 PRO B C 1
ATOM 10425 O O . PRO B 1 546 ? -10.898 -14.961 -25.375 1 92.62 546 PRO B O 1
ATOM 10428 N N . PHE B 1 547 ? -8.891 -14.281 -25.984 1 94.38 547 PHE B N 1
ATOM 10429 C CA . PHE B 1 547 ? -9.102 -14.555 -27.406 1 94.38 547 PHE B CA 1
ATOM 10430 C C . PHE B 1 547 ? -9.039 -16.047 -27.688 1 94.38 547 PHE B C 1
ATOM 10432 O O . PHE B 1 547 ? -9.734 -16.547 -28.578 1 94.38 547 PHE B O 1
ATOM 10439 N N . MET B 1 548 ? -8.133 -16.703 -26.938 1 95.88 548 MET B N 1
ATOM 10440 C CA . MET B 1 548 ? -8.078 -18.156 -27.047 1 95.88 548 MET B CA 1
ATOM 10441 C C . MET B 1 548 ? -9.422 -18.781 -26.688 1 95.88 548 MET B C 1
ATOM 10443 O O . MET B 1 548 ? -9.891 -19.688 -27.375 1 95.88 548 MET B O 1
ATOM 10447 N N . ILE B 1 549 ? -10.031 -18.312 -25.641 1 93.31 549 ILE B N 1
ATOM 10448 C CA . ILE B 1 549 ? -11.336 -18.797 -25.203 1 93.31 549 ILE B CA 1
ATOM 10449 C C . ILE B 1 549 ? -12.383 -18.5 -26.266 1 93.31 549 ILE B C 1
ATOM 10451 O O . ILE B 1 549 ? -13.188 -19.375 -26.609 1 93.31 549 ILE B O 1
ATOM 10455 N N . GLN B 1 550 ? -12.297 -17.312 -26.859 1 92.44 550 GLN B N 1
ATOM 10456 C CA . GLN B 1 550 ? -13.258 -16.906 -27.875 1 92.44 550 GLN B CA 1
ATOM 10457 C C . GLN B 1 550 ? -13.031 -17.641 -29.188 1 92.44 550 GLN B C 1
ATOM 10459 O O . GLN B 1 550 ? -13.953 -17.781 -30 1 92.44 550 GLN B O 1
ATOM 10464 N N . ALA B 1 551 ? -11.836 -18.125 -29.406 1 94.5 551 ALA B N 1
ATOM 10465 C CA . ALA B 1 551 ? -11.461 -18.797 -30.641 1 94.5 551 ALA B CA 1
ATOM 10466 C C . ALA B 1 551 ? -12.242 -20.094 -30.812 1 94.5 551 ALA B C 1
ATOM 10468 O O . ALA B 1 551 ? -12.344 -20.625 -31.922 1 94.5 551 ALA B O 1
ATOM 10469 N N . ARG B 1 552 ? -12.773 -20.641 -29.766 1 90.31 552 ARG B N 1
ATOM 10470 C CA . ARG B 1 552 ? -13.586 -21.844 -29.844 1 90.31 552 ARG B CA 1
ATOM 10471 C C . ARG B 1 552 ? -14.836 -21.625 -30.688 1 90.31 552 ARG B C 1
ATOM 10473 O O . ARG B 1 552 ? -15.328 -22.531 -31.344 1 90.31 552 ARG B O 1
ATOM 10480 N N . GLU B 1 553 ? -15.297 -20.344 -30.672 1 88.19 553 GLU B N 1
ATOM 10481 C CA . GLU B 1 553 ? -16.5 -20 -31.422 1 88.19 553 GLU B CA 1
ATOM 10482 C C . GLU B 1 553 ? -16.188 -19.109 -32.625 1 88.19 553 GLU B C 1
ATOM 10484 O O . GLU B 1 553 ? -16.969 -19.031 -33.562 1 88.19 553 GLU B O 1
ATOM 10489 N N . ASP B 1 554 ? -15.07 -18.438 -32.562 1 92.06 554 ASP B N 1
ATOM 10490 C CA . ASP B 1 554 ? -14.688 -17.484 -33.594 1 92.06 554 ASP B CA 1
ATOM 10491 C C . ASP B 1 554 ? -13.281 -17.781 -34.125 1 92.06 554 ASP B C 1
ATOM 10493 O O . ASP B 1 554 ? -12.289 -17.406 -33.5 1 92.06 554 ASP B O 1
ATOM 10497 N N . PRO B 1 555 ? -13.18 -18.359 -35.219 1 91.12 555 PRO B N 1
ATOM 10498 C CA . PRO B 1 555 ? -11.883 -18.797 -35.781 1 91.12 555 PRO B CA 1
ATOM 10499 C C . PRO B 1 555 ? -10.953 -17.609 -36.062 1 91.12 555 PRO B C 1
ATOM 10501 O O . PRO B 1 555 ? -9.75 -17.812 -36.25 1 91.12 555 PRO B O 1
ATOM 10504 N N . ARG B 1 556 ? -11.414 -16.344 -36.062 1 90.81 556 ARG B N 1
ATOM 10505 C CA . ARG B 1 556 ? -10.578 -15.172 -36.312 1 90.81 556 ARG B CA 1
ATOM 10506 C C . ARG B 1 556 ? -9.484 -15.07 -35.25 1 90.81 556 ARG B C 1
ATOM 10508 O O . ARG B 1 556 ? -8.422 -14.492 -35.5 1 90.81 556 ARG B O 1
ATOM 10515 N N . PHE B 1 557 ? -9.766 -15.742 -34.156 1 96.06 557 PHE B N 1
ATOM 10516 C CA . PHE B 1 557 ? -8.844 -15.602 -33.031 1 96.06 557 PHE B CA 1
ATOM 10517 C C . PHE B 1 557 ? -7.984 -16.844 -32.875 1 96.06 557 PHE B C 1
ATOM 10519 O O . PHE B 1 557 ? -7.398 -17.078 -31.797 1 96.06 557 PHE B O 1
ATOM 10526 N N . TYR B 1 558 ? -7.844 -17.625 -33.906 1 95.38 558 TYR B N 1
ATOM 10527 C CA . TYR B 1 558 ? -7.141 -18.906 -33.875 1 95.38 558 TYR B CA 1
ATOM 10528 C C . TYR B 1 558 ? -5.668 -18.703 -33.531 1 95.38 558 TYR B C 1
ATOM 10530 O O . TYR B 1 558 ? -5.062 -19.531 -32.844 1 95.38 558 TYR B O 1
ATOM 10538 N N . LEU B 1 559 ? -5.082 -17.656 -34 1 96.19 559 LEU B N 1
ATOM 10539 C CA . LEU B 1 559 ? -3.672 -17.406 -33.75 1 96.19 559 LEU B CA 1
ATOM 10540 C C . LEU B 1 559 ? -3.416 -17.312 -32.25 1 96.19 559 LEU B C 1
ATOM 10542 O O . LEU B 1 559 ? -2.365 -17.75 -31.75 1 96.19 559 LEU B O 1
ATOM 10546 N N . SER B 1 560 ? -4.309 -16.703 -31.516 1 96.88 560 SER B N 1
ATOM 10547 C CA . SER B 1 560 ? -4.172 -16.609 -30.062 1 96.88 560 SER B CA 1
ATOM 10548 C C . SER B 1 560 ? -4.207 -18 -29.406 1 96.88 560 SER B C 1
ATOM 10550 O O . SER B 1 560 ? -3.529 -18.234 -28.406 1 96.88 560 SER B O 1
ATOM 10552 N N . ARG B 1 561 ? -5.02 -18.875 -29.906 1 96.19 561 ARG B N 1
ATOM 10553 C CA . ARG B 1 561 ? -5.039 -20.25 -29.438 1 96.19 561 ARG B CA 1
ATOM 10554 C C . ARG B 1 561 ? -3.674 -20.906 -29.609 1 96.19 561 ARG B C 1
ATOM 10556 O O . ARG B 1 561 ? -3.168 -21.547 -28.688 1 96.19 561 ARG B O 1
ATOM 10563 N N . LYS B 1 562 ? -3.066 -20.703 -30.734 1 96.19 562 LYS B N 1
ATOM 10564 C CA . LYS B 1 562 ? -1.756 -21.281 -31.031 1 96.19 562 LYS B CA 1
ATOM 10565 C C . LYS B 1 562 ? -0.683 -20.688 -30.109 1 96.19 562 LYS B C 1
ATOM 10567 O O . LYS B 1 562 ? 0.157 -21.422 -29.594 1 96.19 562 LYS B O 1
ATOM 10572 N N . VAL B 1 563 ? -0.721 -19.391 -30 1 96.94 563 VAL B N 1
ATOM 10573 C CA . VAL B 1 563 ? 0.268 -18.703 -29.188 1 96.94 563 VAL B CA 1
ATOM 10574 C C . VAL B 1 563 ? 0.171 -19.188 -27.734 1 96.94 563 VAL B C 1
ATOM 10576 O O . VAL B 1 563 ? 1.19 -19.406 -27.078 1 96.94 563 VAL B O 1
ATOM 10579 N N . CYS B 1 564 ? -1.008 -19.312 -27.203 1 97.38 564 CYS B N 1
ATOM 10580 C CA . CYS B 1 564 ? -1.212 -19.797 -25.844 1 97.38 564 CYS B CA 1
ATOM 10581 C C . CYS B 1 564 ? -0.701 -21.219 -25.688 1 97.38 564 CYS B C 1
ATOM 10583 O O . CYS B 1 564 ? -0.044 -21.547 -24.688 1 97.38 564 CYS B O 1
ATOM 10585 N N . LEU B 1 565 ? -1.019 -22.062 -26.641 1 97.19 565 LEU B N 1
ATOM 10586 C CA . LEU B 1 565 ? -0.57 -23.453 -26.609 1 97.19 565 LEU B CA 1
ATOM 10587 C C . LEU B 1 565 ? 0.953 -23.531 -26.594 1 97.19 565 LEU B C 1
ATOM 10589 O O . LEU B 1 565 ? 1.534 -24.234 -25.766 1 97.19 565 LEU B O 1
ATOM 10593 N N . GLU B 1 566 ? 1.574 -22.797 -27.453 1 96.38 566 GLU B N 1
ATOM 10594 C CA . GLU B 1 566 ? 3.031 -22.797 -27.547 1 96.38 566 GLU B CA 1
ATOM 10595 C C . GLU B 1 566 ? 3.662 -22.328 -26.234 1 96.38 566 GLU B C 1
ATOM 10597 O O . GLU B 1 566 ? 4.629 -22.938 -25.766 1 96.38 566 GLU B O 1
ATOM 10602 N N . SER B 1 567 ? 3.115 -21.266 -25.703 1 97.19 567 SER B N 1
ATOM 10603 C CA . SER B 1 567 ? 3.631 -20.734 -24.438 1 97.19 567 SER B CA 1
ATOM 10604 C C . SER B 1 567 ? 3.479 -21.75 -23.312 1 97.19 567 SER B C 1
ATOM 10606 O O . SER B 1 567 ? 4.398 -21.953 -22.516 1 97.19 567 SER B O 1
ATOM 10608 N N . CYS B 1 568 ? 2.377 -22.438 -23.234 1 97.69 568 CYS B N 1
ATOM 10609 C CA . CYS B 1 568 ? 2.109 -23.406 -22.172 1 97.69 568 CYS B CA 1
ATOM 10610 C C . CYS B 1 568 ? 2.988 -24.641 -22.328 1 97.69 568 CYS B C 1
ATOM 10612 O O . CYS B 1 568 ? 3.445 -25.219 -21.328 1 97.69 568 CYS B O 1
ATOM 10614 N N . ILE B 1 569 ? 3.203 -25.109 -23.562 1 97.44 569 ILE B N 1
ATOM 10615 C CA . ILE B 1 569 ? 4.035 -26.281 -23.812 1 97.44 569 ILE B CA 1
ATOM 10616 C C . ILE B 1 569 ? 5.461 -26.016 -23.328 1 97.44 569 ILE B C 1
ATOM 10618 O O . ILE B 1 569 ? 6.078 -26.859 -22.688 1 97.44 569 ILE B O 1
ATOM 10622 N N . VAL B 1 570 ? 5.945 -24.844 -23.625 1 96.81 570 VAL B N 1
ATOM 10623 C CA . VAL B 1 570 ? 7.297 -24.484 -23.219 1 96.81 570 VAL B CA 1
ATOM 10624 C C . VAL B 1 570 ? 7.391 -24.453 -21.688 1 96.81 570 VAL B C 1
ATOM 10626 O O . VAL B 1 570 ? 8.305 -25.031 -21.109 1 96.81 570 VAL B O 1
ATOM 10629 N N . VAL B 1 571 ? 6.488 -23.766 -21.047 1 97.38 571 VAL B N 1
ATOM 10630 C CA . VAL B 1 571 ? 6.516 -23.641 -19.594 1 97.38 571 VAL B CA 1
ATOM 10631 C C . VAL B 1 571 ? 6.355 -25.031 -18.953 1 97.38 571 VAL B C 1
ATOM 10633 O O . VAL B 1 571 ? 7.043 -25.344 -17.984 1 97.38 571 VAL B O 1
ATOM 10636 N N . ALA B 1 572 ? 5.445 -25.859 -19.5 1 97.69 572 ALA B N 1
ATOM 10637 C CA . ALA B 1 572 ? 5.23 -27.203 -19 1 97.69 572 ALA B CA 1
ATOM 10638 C C . ALA B 1 572 ? 6.504 -28.047 -19.094 1 97.69 572 ALA B C 1
ATOM 10640 O O . ALA B 1 572 ? 6.781 -28.875 -18.234 1 97.69 572 ALA B O 1
ATOM 10641 N N . SER B 1 573 ? 7.27 -27.844 -20.094 1 96.75 573 SER B N 1
ATOM 10642 C CA . SER B 1 573 ? 8.477 -28.625 -20.328 1 96.75 573 SER B CA 1
ATOM 10643 C C . SER B 1 573 ? 9.516 -28.375 -19.25 1 96.75 573 SER B C 1
ATOM 10645 O O . SER B 1 573 ? 10.406 -29.203 -19.031 1 96.75 573 SER B O 1
ATOM 10647 N N . TYR B 1 574 ? 9.422 -27.25 -18.609 1 95 574 TYR B N 1
ATOM 10648 C CA . TYR B 1 574 ? 10.391 -26.938 -17.547 1 95 574 TYR B CA 1
ATOM 10649 C C . TYR B 1 574 ? 10.156 -27.812 -16.328 1 95 574 TYR B C 1
ATOM 10651 O O . TYR B 1 574 ? 10.992 -27.844 -15.414 1 95 574 TYR B O 1
ATOM 10659 N N . ALA B 1 575 ? 9.07 -28.562 -16.266 1 93.44 575 ALA B N 1
ATOM 10660 C CA . ALA B 1 575 ? 8.812 -29.5 -15.18 1 93.44 575 ALA B CA 1
ATOM 10661 C C . ALA B 1 575 ? 9.141 -30.922 -15.602 1 93.44 575 ALA B C 1
ATOM 10663 O O . ALA B 1 575 ? 8.969 -31.859 -14.812 1 93.44 575 ALA B O 1
ATOM 10664 N N . ASP B 1 576 ? 9.609 -31.125 -16.781 1 92.38 576 ASP B N 1
ATOM 10665 C CA . ASP B 1 576 ? 9.859 -32.469 -17.297 1 92.38 576 ASP B CA 1
ATOM 10666 C C . ASP B 1 576 ? 10.867 -33.219 -16.438 1 92.38 576 ASP B C 1
ATOM 10668 O O . ASP B 1 576 ? 10.781 -34.438 -16.266 1 92.38 576 ASP B O 1
ATOM 10672 N N . ASP B 1 577 ? 11.711 -32.438 -15.859 1 87.62 577 ASP B N 1
ATOM 10673 C CA . ASP B 1 577 ? 12.766 -33.062 -15.078 1 87.62 577 ASP B CA 1
ATOM 10674 C C . ASP B 1 577 ? 12.375 -33.156 -13.609 1 87.62 577 ASP B C 1
ATOM 10676 O O . ASP B 1 577 ? 13.156 -33.656 -12.781 1 87.62 577 ASP B O 1
ATOM 10680 N N . LEU B 1 578 ? 11.266 -32.656 -13.281 1 92.75 578 LEU B N 1
ATOM 10681 C CA . LEU B 1 578 ? 10.781 -32.781 -11.914 1 92.75 578 LEU B CA 1
ATOM 10682 C C . LEU B 1 578 ? 10.312 -34.219 -11.641 1 92.75 578 LEU B C 1
ATOM 10684 O O . LEU B 1 578 ? 9.344 -34.688 -12.234 1 92.75 578 LEU B O 1
ATOM 10688 N N . ASN B 1 579 ? 11.055 -34.938 -10.859 1 91.06 579 ASN B N 1
ATOM 10689 C CA . ASN B 1 579 ? 10.719 -36.312 -10.562 1 91.06 579 ASN B CA 1
ATOM 10690 C C . ASN B 1 579 ? 10.734 -36.594 -9.062 1 91.06 579 ASN B C 1
ATOM 10692 O O . ASN B 1 579 ? 11.641 -37.25 -8.547 1 91.06 579 ASN B O 1
ATOM 10696 N N . LEU B 1 580 ? 9.766 -36.25 -8.391 1 89.5 580 LEU B N 1
ATOM 10697 C CA . LEU B 1 580 ? 9.625 -36.469 -6.957 1 89.5 580 LEU B CA 1
ATOM 10698 C C . LEU B 1 580 ? 9.195 -37.875 -6.652 1 89.5 580 LEU B C 1
ATOM 10700 O O . LEU B 1 580 ? 8.469 -38.5 -7.441 1 89.5 580 LEU B O 1
ATOM 10704 N N . PRO B 1 581 ? 9.547 -38.594 -5.645 1 83.31 581 PRO B N 1
ATOM 10705 C CA . PRO B 1 581 ? 10.438 -38.062 -4.605 1 83.31 581 PRO B CA 1
ATOM 10706 C C . PRO B 1 581 ? 11.914 -38.188 -4.961 1 83.31 581 PRO B C 1
ATOM 10708 O O . PRO B 1 581 ? 12.336 -39.25 -5.461 1 83.31 581 PRO B O 1
ATOM 10711 N N . SER B 1 582 ? 12.531 -37.156 -5.387 1 74.94 582 SER B N 1
ATOM 10712 C CA . SER B 1 582 ? 13.953 -37.156 -5.707 1 74.94 582 SER B CA 1
ATOM 10713 C C . SER B 1 582 ? 14.742 -36.281 -4.734 1 74.94 582 SER B C 1
ATOM 10715 O O . SER B 1 582 ? 14.227 -35.281 -4.234 1 74.94 582 SER B O 1
ATOM 10717 N N . ASP B 1 583 ? 15.891 -36.781 -4.516 1 66.31 583 ASP B N 1
ATOM 10718 C CA . ASP B 1 583 ? 16.734 -36.031 -3.596 1 66.31 583 ASP B CA 1
ATOM 10719 C C . ASP B 1 583 ? 17.484 -34.938 -4.32 1 66.31 583 ASP B C 1
ATOM 10721 O O . ASP B 1 583 ? 18.047 -34.031 -3.686 1 66.31 583 ASP B O 1
ATOM 10725 N N . THR B 1 584 ? 17.453 -35.062 -5.613 1 82.88 584 THR B N 1
ATOM 10726 C CA . THR B 1 584 ? 18.234 -34.031 -6.285 1 82.88 584 THR B CA 1
ATOM 10727 C C . THR B 1 584 ? 17.344 -33.125 -7.113 1 82.88 584 THR B C 1
ATOM 10729 O O . THR B 1 584 ? 16.938 -33.469 -8.227 1 82.88 584 THR B O 1
ATOM 10732 N N . LEU B 1 585 ? 16.938 -32.062 -6.59 1 88.75 585 LEU B N 1
ATOM 10733 C CA . LEU B 1 585 ? 16.094 -31.094 -7.281 1 88.75 585 LEU B CA 1
ATOM 10734 C C . LEU B 1 585 ? 16.891 -29.859 -7.699 1 88.75 585 LEU B C 1
ATOM 10736 O O . LEU B 1 585 ? 17.75 -29.391 -6.953 1 88.75 585 LEU B O 1
ATOM 10740 N N . ASP B 1 586 ? 16.688 -29.438 -8.898 1 91.81 586 ASP B N 1
ATOM 10741 C CA . ASP B 1 586 ? 17.281 -28.156 -9.289 1 91.81 586 ASP B CA 1
ATOM 10742 C C . ASP B 1 586 ? 16.547 -26.984 -8.633 1 91.81 586 ASP B C 1
ATOM 10744 O O . ASP B 1 586 ? 15.5 -27.188 -8 1 91.81 586 ASP B O 1
ATOM 10748 N N . ASP B 1 587 ? 17.031 -25.797 -8.734 1 93.69 587 ASP B N 1
ATOM 10749 C CA . ASP B 1 587 ? 16.5 -24.625 -8.047 1 93.69 587 ASP B CA 1
ATOM 10750 C C . ASP B 1 587 ? 15.078 -24.312 -8.508 1 93.69 587 ASP B C 1
ATOM 10752 O O . ASP B 1 587 ? 14.219 -23.938 -7.703 1 93.69 587 ASP B O 1
ATOM 10756 N N . LEU B 1 588 ? 14.812 -24.438 -9.805 1 95 588 LEU B N 1
ATOM 10757 C CA . LEU B 1 588 ? 13.477 -24.141 -10.312 1 95 588 LEU B CA 1
ATOM 10758 C C . LEU B 1 588 ? 12.445 -25.109 -9.742 1 95 588 LEU B C 1
ATOM 10760 O O . LEU B 1 588 ? 11.32 -24.703 -9.438 1 95 588 LEU B O 1
ATOM 10764 N N . SER B 1 589 ? 12.859 -26.359 -9.656 1 93.62 589 SER B N 1
ATOM 10765 C CA . SER B 1 589 ? 11.977 -27.375 -9.078 1 93.62 589 SER B CA 1
ATOM 10766 C C . SER B 1 589 ? 11.641 -27.047 -7.625 1 93.62 589 SER B C 1
ATOM 10768 O O . SER B 1 589 ? 10.477 -27.141 -7.215 1 93.62 589 SER B O 1
ATOM 10770 N N . HIS B 1 590 ? 12.664 -26.641 -6.848 1 93.19 590 HIS B N 1
ATOM 10771 C CA . HIS B 1 590 ? 12.438 -26.234 -5.465 1 93.19 590 HIS B CA 1
ATOM 10772 C C . HIS B 1 590 ? 11.414 -25.094 -5.391 1 93.19 590 HIS B C 1
ATOM 10774 O O . HIS B 1 590 ? 10.508 -25.141 -4.559 1 93.19 590 HIS B O 1
ATOM 10780 N N . LEU B 1 591 ? 11.57 -24.156 -6.254 1 95.25 591 LEU B N 1
ATOM 10781 C CA . LEU B 1 591 ? 10.703 -22.984 -6.258 1 95.25 591 LEU B CA 1
ATOM 10782 C C . LEU B 1 591 ? 9.281 -23.359 -6.641 1 95.25 591 LEU B C 1
ATOM 10784 O O . LEU B 1 591 ? 8.32 -22.906 -6.008 1 95.25 591 LEU B O 1
ATOM 10788 N N . THR B 1 592 ? 9.133 -24.203 -7.66 1 94.44 592 THR B N 1
ATOM 10789 C CA . THR B 1 592 ? 7.82 -24.562 -8.188 1 94.44 592 THR B CA 1
ATOM 10790 C C . THR B 1 592 ? 7.016 -25.344 -7.152 1 94.44 592 THR B C 1
ATOM 10792 O O . THR B 1 592 ? 5.785 -25.266 -7.129 1 94.44 592 THR B O 1
ATOM 10795 N N . ILE B 1 593 ? 7.707 -26.016 -6.27 1 92.12 593 ILE B N 1
ATOM 10796 C CA . ILE B 1 593 ? 7.062 -26.859 -5.27 1 92.12 593 ILE B CA 1
ATOM 10797 C C . ILE B 1 593 ? 6.457 -26 -4.168 1 92.12 593 ILE B C 1
ATOM 10799 O O . ILE B 1 593 ? 5.34 -26.25 -3.715 1 92.12 593 ILE B O 1
ATOM 10803 N N . VAL B 1 594 ? 7.188 -24.922 -3.832 1 91.25 594 VAL B N 1
ATOM 10804 C CA . VAL B 1 594 ? 6.773 -24.188 -2.639 1 91.25 594 VAL B CA 1
ATOM 10805 C C . VAL B 1 594 ? 6.25 -22.797 -3.033 1 91.25 594 VAL B C 1
ATOM 10807 O O . VAL B 1 594 ? 5.539 -22.156 -2.26 1 91.25 594 VAL B O 1
ATOM 10810 N N . GLY B 1 595 ? 6.594 -22.328 -4.203 1 92.56 595 GLY B N 1
ATOM 10811 C CA . GLY B 1 595 ? 6.281 -20.969 -4.605 1 92.56 595 GLY B CA 1
ATOM 10812 C C . GLY B 1 595 ? 4.797 -20.719 -4.809 1 92.56 595 GLY B C 1
ATOM 10813 O O . GLY B 1 595 ? 4.031 -21.672 -5.008 1 92.56 595 GLY B O 1
ATOM 10814 N N . ARG B 1 596 ? 4.41 -19.438 -4.789 1 92.12 596 ARG B N 1
ATOM 10815 C CA . ARG B 1 596 ? 3.027 -19.031 -5.02 1 92.12 596 ARG B CA 1
ATOM 10816 C C . ARG B 1 596 ? 2.893 -18.266 -6.332 1 92.12 596 ARG B C 1
ATOM 10818 O O . ARG B 1 596 ? 3.873 -17.719 -6.844 1 92.12 596 ARG B O 1
ATOM 10825 N N . GLY B 1 597 ? 1.676 -18.297 -6.824 1 89.31 597 GLY B N 1
ATOM 10826 C CA . GLY B 1 597 ? 1.395 -17.5 -8.016 1 89.31 597 GLY B CA 1
ATOM 10827 C C . GLY B 1 597 ? 2.285 -17.859 -9.188 1 89.31 597 GLY B C 1
ATOM 10828 O O . GLY B 1 597 ? 2.396 -19.047 -9.555 1 89.31 597 GLY B O 1
ATOM 10829 N N . SER B 1 598 ? 3.023 -16.922 -9.648 1 89 598 SER B N 1
ATOM 10830 C CA . SER B 1 598 ? 3.902 -17.078 -10.797 1 89 598 SER B CA 1
ATOM 10831 C C . SER B 1 598 ? 5.027 -18.062 -10.508 1 89 598 SER B C 1
ATOM 10833 O O . SER B 1 598 ? 5.555 -18.703 -11.422 1 89 598 SER B O 1
ATOM 10835 N N . PHE B 1 599 ? 5.328 -18.25 -9.289 1 95.44 599 PHE B N 1
ATOM 10836 C CA . PHE B 1 599 ? 6.473 -19.078 -8.922 1 95.44 599 PHE B CA 1
ATOM 10837 C C . PHE B 1 599 ? 6.133 -20.547 -9.055 1 95.44 599 PHE B C 1
ATOM 10839 O O . PHE B 1 599 ? 7.023 -21.406 -9.039 1 95.44 599 PHE B O 1
ATOM 10846 N N . LYS B 1 600 ? 4.855 -20.922 -9.289 1 95.25 600 LYS B N 1
ATOM 10847 C CA . LYS B 1 600 ? 4.453 -22.312 -9.477 1 95.25 600 LYS B CA 1
ATOM 10848 C C . LYS B 1 600 ? 4.848 -22.812 -10.859 1 95.25 600 LYS B C 1
ATOM 10850 O O . LYS B 1 600 ? 4.867 -24.031 -11.094 1 95.25 600 LYS B O 1
ATOM 10855 N N . GLY B 1 601 ? 5.078 -21.938 -11.773 1 95.12 601 GLY B N 1
ATOM 10856 C CA . GLY B 1 601 ? 5.562 -22.281 -13.094 1 95.12 601 GLY B CA 1
ATOM 10857 C C . GLY B 1 601 ? 4.668 -23.281 -13.82 1 95.12 601 GLY B C 1
ATOM 10858 O O . GLY B 1 601 ? 3.463 -23.062 -13.945 1 95.12 601 GLY B O 1
ATOM 10859 N N . ALA B 1 602 ? 5.242 -24.406 -14.086 1 96.38 602 ALA B N 1
ATOM 10860 C CA . ALA B 1 602 ? 4.562 -25.438 -14.875 1 96.38 602 ALA B CA 1
ATOM 10861 C C . ALA B 1 602 ? 3.398 -26.031 -14.102 1 96.38 602 ALA B C 1
ATOM 10863 O O . ALA B 1 602 ? 2.461 -26.578 -14.695 1 96.38 602 ALA B O 1
ATOM 10864 N N . LEU B 1 603 ? 3.42 -25.922 -12.82 1 97.12 603 LEU B N 1
ATOM 10865 C CA . LEU B 1 603 ? 2.402 -26.562 -11.992 1 97.12 603 LEU B CA 1
ATOM 10866 C C . LEU B 1 603 ? 1.249 -25.594 -11.719 1 97.12 603 LEU B C 1
ATOM 10868 O O . LEU B 1 603 ? 0.344 -25.906 -10.945 1 97.12 603 LEU B O 1
ATOM 10872 N N . SER B 1 604 ? 1.242 -24.453 -12.375 1 96.19 604 SER B N 1
ATOM 10873 C CA . SER B 1 604 ? 0.234 -23.438 -12.125 1 96.19 604 SER B CA 1
ATOM 10874 C C . SER B 1 604 ? -1.099 -23.797 -12.766 1 96.19 604 SER B C 1
ATOM 10876 O O . SER B 1 604 ? -1.135 -24.531 -13.758 1 96.19 604 SER B O 1
ATOM 10878 N N . PHE B 1 605 ? -2.172 -23.25 -12.25 1 94.12 605 PHE B N 1
ATOM 10879 C CA . PHE B 1 605 ? -3.5 -23.422 -12.828 1 94.12 605 PHE B CA 1
ATOM 10880 C C . PHE B 1 605 ? -3.561 -22.828 -14.227 1 94.12 605 PHE B C 1
ATOM 10882 O O . PHE B 1 605 ? -4.289 -23.328 -15.086 1 94.12 605 PHE B O 1
ATOM 10889 N N . ASP B 1 606 ? -2.799 -21.859 -14.453 1 95.31 606 ASP B N 1
ATOM 10890 C CA . ASP B 1 606 ? -2.799 -21.203 -15.766 1 95.31 606 ASP B CA 1
ATOM 10891 C C . ASP B 1 606 ? -2.385 -22.188 -16.859 1 95.31 606 ASP B C 1
ATOM 10893 O O . ASP B 1 606 ? -3.029 -22.25 -17.906 1 95.31 606 ASP B O 1
ATOM 10897 N N . VAL B 1 607 ? -1.331 -22.922 -16.594 1 97.19 607 VAL B N 1
ATOM 10898 C CA . VAL B 1 607 ? -0.82 -23.891 -17.562 1 97.19 607 VAL B CA 1
ATOM 10899 C C . VAL B 1 607 ? -1.763 -25.094 -17.656 1 97.19 607 VAL B C 1
ATOM 10901 O O . VAL B 1 607 ? -2.129 -25.516 -18.75 1 97.19 607 VAL B O 1
ATOM 10904 N N . ILE B 1 608 ? -2.236 -25.578 -16.547 1 96.44 608 ILE B N 1
ATOM 10905 C CA . ILE B 1 608 ? -3.076 -26.781 -16.453 1 96.44 608 ILE B CA 1
ATOM 10906 C C . ILE B 1 608 ? -4.395 -26.531 -17.188 1 96.44 608 ILE B C 1
ATOM 10908 O O . ILE B 1 608 ? -4.805 -27.328 -18.031 1 96.44 608 ILE B O 1
ATOM 10912 N N . THR B 1 609 ? -5.031 -25.391 -16.922 1 95.06 609 THR B N 1
ATOM 10913 C CA . THR B 1 609 ? -6.344 -25.125 -17.5 1 95.06 609 THR B CA 1
ATOM 10914 C C . THR B 1 609 ? -6.227 -24.797 -18.984 1 95.06 609 THR B C 1
ATOM 10916 O O . THR B 1 609 ? -7.082 -25.188 -19.781 1 95.06 609 THR B O 1
ATOM 10919 N N . SER B 1 610 ? -5.168 -24.109 -19.344 1 96.25 610 SER B N 1
ATOM 10920 C CA . SER B 1 610 ? -5.004 -23.75 -20.75 1 96.25 610 SER B CA 1
ATOM 10921 C C . SER B 1 610 ? -4.738 -24.984 -21.609 1 96.25 610 SER B C 1
ATOM 10923 O O . SER B 1 610 ? -5.34 -25.156 -22.672 1 96.25 610 SER B O 1
ATOM 10925 N N . LEU B 1 611 ? -3.867 -25.875 -21.156 1 97.06 611 LEU B N 1
ATOM 10926 C CA . LEU B 1 611 ? -3.588 -27.109 -21.891 1 97.06 611 LEU B CA 1
ATOM 10927 C C . LEU B 1 611 ? -4.809 -28.031 -21.906 1 97.06 611 LEU B C 1
ATOM 10929 O O . LEU B 1 611 ? -5.145 -28.609 -22.938 1 97.06 611 LEU B O 1
ATOM 10933 N N . GLY B 1 612 ? -5.438 -28.172 -20.734 1 96.19 612 GLY B N 1
ATOM 10934 C CA . GLY B 1 612 ? -6.648 -28.969 -20.656 1 96.19 612 GLY B CA 1
ATOM 10935 C C . GLY B 1 612 ? -7.742 -28.5 -21.594 1 96.19 612 GLY B C 1
ATOM 10936 O O . GLY B 1 612 ? -8.375 -29.312 -22.266 1 96.19 612 GLY B O 1
ATOM 10937 N N . LEU B 1 613 ? -7.949 -27.203 -21.625 1 95 613 LEU B N 1
ATOM 10938 C CA . LEU B 1 613 ? -9 -26.641 -22.469 1 95 613 LEU B CA 1
ATOM 10939 C C . LEU B 1 613 ? -8.672 -26.828 -23.938 1 95 613 LEU B C 1
ATOM 10941 O O . LEU B 1 613 ? -9.562 -27.031 -24.766 1 95 613 LEU B O 1
ATOM 10945 N N . GLU B 1 614 ? -7.387 -26.688 -24.281 1 95.56 614 GLU B N 1
ATOM 10946 C CA . GLU B 1 614 ? -6.969 -26.938 -25.656 1 95.56 614 GLU B CA 1
ATOM 10947 C C . GLU B 1 614 ? -7.309 -28.344 -26.094 1 95.56 614 GLU B C 1
ATOM 10949 O O . GLU B 1 614 ? -7.844 -28.562 -27.188 1 95.56 614 GLU B O 1
ATOM 10954 N N . ILE B 1 615 ? -7.035 -29.328 -25.281 1 95.81 615 ILE B N 1
ATOM 10955 C CA . ILE B 1 615 ? -7.32 -30.719 -25.609 1 95.81 615 ILE B CA 1
ATOM 10956 C C . ILE B 1 615 ? -8.828 -30.938 -25.703 1 95.81 615 ILE B C 1
ATOM 10958 O O . ILE B 1 615 ? -9.305 -31.594 -26.641 1 95.81 615 ILE B O 1
ATOM 10962 N N . ASP B 1 616 ? -9.516 -30.375 -24.75 1 93 616 ASP B N 1
ATOM 10963 C CA . ASP B 1 616 ? -10.969 -30.438 -24.766 1 93 616 ASP B CA 1
ATOM 10964 C C . ASP B 1 616 ? -11.539 -29.859 -26.062 1 93 616 ASP B C 1
ATOM 10966 O O . ASP B 1 616 ? -12.445 -30.438 -26.656 1 93 616 ASP B O 1
ATOM 10970 N N . THR B 1 617 ? -11.031 -28.703 -26.453 1 92.56 617 THR B N 1
ATOM 10971 C CA . THR B 1 617 ? -11.477 -28.047 -27.672 1 92.56 617 THR B CA 1
ATOM 10972 C C . THR B 1 617 ? -11.195 -28.906 -28.891 1 92.56 617 THR B C 1
ATOM 10974 O O . THR B 1 617 ? -12.039 -29.016 -29.781 1 92.56 617 THR B O 1
ATOM 10977 N N . GLN B 1 618 ? -10.047 -29.531 -28.969 1 92.38 618 GLN B N 1
ATOM 10978 C CA . GLN B 1 618 ? -9.703 -30.422 -30.078 1 92.38 618 GLN B CA 1
ATOM 10979 C C . GLN B 1 618 ? -10.664 -31.609 -30.156 1 92.38 618 GLN B C 1
ATOM 10981 O O . GLN B 1 618 ? -11.078 -32 -31.25 1 92.38 618 GLN B O 1
ATOM 10986 N N . LEU B 1 619 ? -11.008 -32.125 -29.062 1 92.25 619 LEU B N 1
ATOM 10987 C CA . LEU B 1 619 ? -11.906 -33.25 -29 1 92.25 619 LEU B CA 1
ATOM 10988 C C . LEU B 1 619 ? -13.32 -32.875 -29.422 1 92.25 619 LEU B C 1
ATOM 10990 O O . LEU B 1 619 ? -14 -33.625 -30.125 1 92.25 619 LEU B O 1
ATOM 10994 N N . GLU B 1 620 ? -13.742 -31.688 -29.016 1 88.25 620 GLU B N 1
ATOM 10995 C CA . GLU B 1 620 ? -15.055 -31.188 -29.438 1 88.25 620 GLU B CA 1
ATOM 10996 C C . GLU B 1 620 ? -15.109 -30.953 -30.938 1 88.25 620 GLU B C 1
ATOM 10998 O O . GLU B 1 620 ? -16.109 -31.25 -31.578 1 88.25 620 GLU B O 1
ATOM 11003 N N . GLU B 1 621 ? -14.055 -30.375 -31.438 1 87.69 621 GLU B N 1
ATOM 11004 C CA . GLU B 1 621 ? -13.977 -30.125 -32.875 1 87.69 621 GLU B CA 1
ATOM 11005 C C . GLU B 1 621 ? -14 -31.438 -33.656 1 87.69 621 GLU B C 1
ATOM 11007 O O . GLU B 1 621 ? -14.633 -31.531 -34.719 1 87.69 621 GLU B O 1
ATOM 11012 N N . GLU B 1 622 ? -13.359 -32.438 -33.156 1 85.06 622 GLU B N 1
ATOM 11013 C CA . GLU B 1 622 ? -13.352 -33.75 -33.781 1 85.06 622 GLU B CA 1
ATOM 11014 C C . GLU B 1 622 ? -14.734 -34.406 -33.75 1 85.06 622 GLU B C 1
ATOM 11016 O O . GLU B 1 622 ? -15.148 -35.031 -34.719 1 85.06 622 GLU B O 1
ATOM 11021 N N . ALA B 1 623 ? -15.352 -34.25 -32.656 1 82.25 623 ALA B N 1
ATOM 11022 C CA . ALA B 1 623 ? -16.688 -34.812 -32.531 1 82.25 623 ALA B CA 1
ATOM 11023 C C . ALA B 1 623 ? -17.688 -34.125 -33.438 1 82.25 623 ALA B C 1
ATOM 11025 O O . ALA B 1 623 ? -18.609 -34.75 -33.969 1 82.25 623 ALA B O 1
ATOM 11026 N N . SER B 1 624 ? -17.562 -32.875 -33.594 1 79.44 624 SER B N 1
ATOM 11027 C CA . SER B 1 624 ? -18.469 -32.125 -34.438 1 79.44 624 SER B CA 1
ATOM 11028 C C . SER B 1 624 ? -18.266 -32.469 -35.906 1 79.44 624 SER B C 1
ATOM 11030 O O . SER B 1 624 ? -19.188 -32.375 -36.719 1 79.44 624 SER B O 1
ATOM 11032 N N . THR B 1 625 ? -17.172 -32.719 -36.188 1 72.69 625 THR B N 1
ATOM 11033 C CA . THR B 1 625 ? -16.891 -33.094 -37.562 1 72.69 625 THR B CA 1
ATOM 11034 C C . THR B 1 625 ? -17.297 -34.531 -37.844 1 72.69 625 THR B C 1
ATOM 11036 O O . THR B 1 625 ? -17.531 -34.906 -39 1 72.69 625 THR B O 1
ATOM 11039 N N . ARG B 1 626 ? -17.438 -35.375 -36.688 1 64.56 626 ARG B N 1
ATOM 11040 C CA . ARG B 1 626 ? -17.906 -36.75 -36.844 1 64.56 626 ARG B CA 1
ATOM 11041 C C . ARG B 1 626 ? -19.406 -36.812 -37.125 1 64.56 626 ARG B C 1
ATOM 11043 O O . ARG B 1 626 ? -19.984 -37.875 -37.25 1 64.56 626 ARG B O 1
ATOM 11050 N N . SER B 1 627 ? -20.188 -35.75 -37.156 1 50.97 627 SER B N 1
ATOM 11051 C CA . SER B 1 627 ? -21.625 -35.906 -37.375 1 50.97 627 SER B CA 1
ATOM 11052 C C . SER B 1 627 ? -21.922 -37.031 -38.375 1 50.97 627 SER B C 1
ATOM 11054 O O . SER B 1 627 ? -21.031 -37.781 -38.75 1 50.97 627 SER B O 1
ATOM 11056 N N . LEU B 1 628 ? -23.125 -36.656 -39.531 1 46.19 628 LEU B N 1
ATOM 11057 C CA . LEU B 1 628 ? -24.266 -37.406 -40 1 46.19 628 LEU B CA 1
ATOM 11058 C C . LEU B 1 628 ? -23.828 -38.688 -40.688 1 46.19 628 LEU B C 1
ATOM 11060 O O . LEU B 1 628 ? -24.328 -39.781 -40.375 1 46.19 628 LEU B O 1
ATOM 11064 N N . GLY B 1 629 ? -24.109 -38.719 -42.156 1 40.75 629 GLY B N 1
ATOM 11065 C CA . GLY B 1 629 ? -24.266 -39.719 -43.188 1 40.75 629 GLY B CA 1
ATOM 11066 C C . GLY B 1 629 ? -22.969 -40.406 -43.562 1 40.75 629 GLY B C 1
ATOM 11067 O O . GLY B 1 629 ? -22.922 -41.156 -44.531 1 40.75 629 GLY B O 1
ATOM 11068 N N . SER B 1 630 ? -21.969 -39.625 -43.531 1 40.66 630 SER B N 1
ATOM 11069 C CA . SER B 1 630 ? -20.984 -40.125 -44.469 1 40.66 630 SER B CA 1
ATOM 11070 C C . SER B 1 630 ? -20.5 -41.531 -44.062 1 40.66 630 SER B C 1
ATOM 11072 O O . SER B 1 630 ? -20.547 -41.906 -42.906 1 40.66 630 SER B O 1
ATOM 11074 N N . SER B 1 631 ? -20.25 -42.219 -45.219 1 41.09 631 SER B N 1
ATOM 11075 C CA . SER B 1 631 ? -19.875 -43.562 -45.562 1 41.09 631 SER B CA 1
ATOM 11076 C C . SER B 1 631 ? -18.797 -44.094 -44.625 1 41.09 631 SER B C 1
ATOM 11078 O O . SER B 1 631 ? -18.203 -43.344 -43.844 1 41.09 631 SER B O 1
ATOM 11080 N N . PRO B 1 632 ? -17.75 -44.875 -45.375 1 45.12 632 PRO B N 1
ATOM 11081 C CA . PRO B 1 632 ? -16.984 -46 -44.844 1 45.12 632 PRO B CA 1
ATOM 11082 C C . PRO B 1 632 ? -15.914 -45.562 -43.844 1 45.12 632 PRO B C 1
ATOM 11084 O O . PRO B 1 632 ? -15.344 -44.5 -43.969 1 45.12 632 PRO B O 1
ATOM 11087 N N . PRO B 1 633 ? -15.633 -46.156 -42.625 1 46.03 633 PRO B N 1
ATOM 11088 C CA . PRO B 1 633 ? -14.82 -46.125 -41.406 1 46.03 633 PRO B CA 1
ATOM 11089 C C . PRO B 1 633 ? -13.359 -45.781 -41.688 1 46.03 633 PRO B C 1
ATOM 11091 O O . PRO B 1 633 ? -12.586 -45.562 -40.75 1 46.03 633 PRO B O 1
ATOM 11094 N N . PHE B 1 634 ? -12.812 -45.875 -42.875 1 44.09 634 PHE B N 1
ATOM 11095 C CA . PHE B 1 634 ? -11.367 -46 -43.062 1 44.09 634 PHE B CA 1
ATOM 11096 C C . PHE B 1 634 ? -10.688 -44.656 -42.875 1 44.09 634 PHE B C 1
ATOM 11098 O O . PHE B 1 634 ? -9.703 -44.531 -42.125 1 44.09 634 PHE B O 1
ATOM 11105 N N . VAL B 1 635 ? -10.938 -43.594 -43.75 1 46.22 635 VAL B N 1
ATOM 11106 C CA . VAL B 1 635 ? -10.219 -42.344 -43.781 1 46.22 635 VAL B CA 1
ATOM 11107 C C . VAL B 1 635 ? -10.414 -41.594 -42.469 1 46.22 635 VAL B C 1
ATOM 11109 O O . VAL B 1 635 ? -9.477 -41 -41.938 1 46.22 635 VAL B O 1
ATOM 11112 N N . THR B 1 636 ? -11.586 -41.625 -42.031 1 55.41 636 THR B N 1
ATOM 11113 C CA . THR B 1 636 ? -11.922 -40.969 -40.75 1 55.41 636 THR B CA 1
ATOM 11114 C C . THR B 1 636 ? -11.102 -41.562 -39.594 1 55.41 636 THR B C 1
ATOM 11116 O O . THR B 1 636 ? -10.695 -40.844 -38.688 1 55.41 636 THR B O 1
ATOM 11119 N N . ASP B 1 637 ? -10.562 -42.875 -39.938 1 64.5 637 ASP B N 1
ATOM 11120 C CA . ASP B 1 637 ? -9.82 -43.562 -38.875 1 64.5 637 ASP B CA 1
ATOM 11121 C C . ASP B 1 637 ? -8.391 -43.031 -38.812 1 64.5 637 ASP B C 1
ATOM 11123 O O . ASP B 1 637 ? -7.875 -42.812 -37.688 1 64.5 637 ASP B O 1
ATOM 11127 N N . TYR B 1 638 ? -7.793 -42.594 -40.062 1 71.75 638 TYR B N 1
ATOM 11128 C CA . TYR B 1 638 ? -6.395 -42.156 -40.031 1 71.75 638 TYR B CA 1
ATOM 11129 C C . TYR B 1 638 ? -6.262 -40.75 -39.469 1 71.75 638 TYR B C 1
ATOM 11131 O O . TYR B 1 638 ? -5.328 -40.469 -38.719 1 71.75 638 TYR B O 1
ATOM 11139 N N . LEU B 1 639 ? -7.164 -39.875 -39.844 1 76.06 639 LEU B N 1
ATOM 11140 C CA . LEU B 1 639 ? -7.133 -38.5 -39.344 1 76.06 639 LEU B CA 1
ATOM 11141 C C . LEU B 1 639 ? -7.375 -38.469 -37.812 1 76.06 639 LEU B C 1
ATOM 11143 O O . LEU B 1 639 ? -6.77 -37.688 -37.125 1 76.06 639 LEU B O 1
ATOM 11147 N N . ASP B 1 640 ? -8.227 -39.344 -37.5 1 78 640 ASP B N 1
ATOM 11148 C CA . ASP B 1 640 ? -8.5 -39.469 -36.094 1 78 640 ASP B CA 1
ATOM 11149 C C . ASP B 1 640 ? -7.273 -39.969 -35.312 1 78 640 ASP B C 1
ATOM 11151 O O . ASP B 1 640 ? -6.984 -39.5 -34.219 1 78 640 ASP B O 1
ATOM 11155 N N . GLU B 1 641 ? -6.625 -40.906 -35.969 1 81.62 641 GLU B N 1
ATOM 11156 C CA . GLU B 1 641 ? -5.418 -41.438 -35.344 1 81.62 641 GLU B CA 1
ATOM 11157 C C . GLU B 1 641 ? -4.312 -40.406 -35.281 1 81.62 641 GLU B C 1
ATOM 11159 O O . GLU B 1 641 ? -3.564 -40.312 -34.312 1 81.62 641 GLU B O 1
ATOM 11164 N N . MET B 1 642 ? -4.246 -39.625 -36.312 1 83.56 642 MET B N 1
ATOM 11165 C CA . MET B 1 642 ? -3.256 -38.562 -36.344 1 83.56 642 MET B CA 1
ATOM 11166 C C . MET B 1 642 ? -3.557 -37.5 -35.312 1 83.56 642 MET B C 1
ATOM 11168 O O . MET B 1 642 ? -2.643 -36.969 -34.656 1 83.56 642 MET B O 1
ATOM 11172 N N . ALA B 1 643 ? -4.781 -37.188 -35.219 1 85.69 643 ALA B N 1
ATOM 11173 C CA . ALA B 1 643 ? -5.203 -36.219 -34.219 1 85.69 643 ALA B CA 1
ATOM 11174 C C . ALA B 1 643 ? -4.906 -36.719 -32.812 1 85.69 643 ALA B C 1
ATOM 11176 O O . ALA B 1 643 ? -4.48 -35.969 -31.938 1 85.69 643 ALA B O 1
ATOM 11177 N N . LYS B 1 644 ? -5.102 -37.969 -32.594 1 87.38 644 LYS B N 1
ATOM 11178 C CA . LYS B 1 644 ? -4.812 -38.594 -31.312 1 87.38 644 LYS B CA 1
ATOM 11179 C C . LYS B 1 644 ? -3.32 -38.531 -31 1 87.38 644 LYS B C 1
ATOM 11181 O O . LYS B 1 644 ? -2.924 -38.25 -29.875 1 87.38 644 LYS B O 1
ATOM 11186 N N . ASP B 1 645 ? -2.555 -38.781 -32 1 89.69 645 ASP B N 1
ATOM 11187 C CA . ASP B 1 645 ? -1.106 -38.75 -31.828 1 89.69 645 ASP B CA 1
ATOM 11188 C C . ASP B 1 645 ? -0.614 -37.344 -31.516 1 89.69 645 ASP B C 1
ATOM 11190 O O . ASP B 1 645 ? 0.358 -37.188 -30.766 1 89.69 645 ASP B O 1
ATOM 11194 N N . HIS B 1 646 ? -1.281 -36.438 -32.031 1 88.81 646 HIS B N 1
ATOM 11195 C CA . HIS B 1 646 ? -0.892 -35.062 -31.828 1 88.81 646 HIS B CA 1
ATOM 11196 C C . HIS B 1 646 ? -1.233 -34.594 -30.422 1 88.81 646 HIS B C 1
ATOM 11198 O O . HIS B 1 646 ? -0.543 -33.75 -29.859 1 88.81 646 HIS B O 1
ATOM 11204 N N . ARG B 1 647 ? -2.246 -35.125 -29.859 1 93.62 647 ARG B N 1
ATOM 11205 C CA . ARG B 1 647 ? -2.688 -34.719 -28.516 1 93.62 647 ARG B CA 1
ATOM 11206 C C . ARG B 1 647 ? -1.923 -35.469 -27.438 1 93.62 647 ARG B C 1
ATOM 11208 O O . ARG B 1 647 ? -1.824 -35.031 -26.297 1 93.62 647 ARG B O 1
ATOM 11215 N N . ALA B 1 648 ? -1.338 -36.594 -27.75 1 94.56 648 ALA B N 1
ATOM 11216 C CA . ALA B 1 648 ? -0.747 -37.531 -26.797 1 94.56 648 ALA B CA 1
ATOM 11217 C C . ALA B 1 648 ? 0.353 -36.844 -25.984 1 94.56 648 ALA B C 1
ATOM 11219 O O . ALA B 1 648 ? 0.41 -37 -24.766 1 94.56 648 ALA B O 1
ATOM 11220 N N . PRO B 1 649 ? 1.237 -36.094 -26.688 1 95.56 649 PRO B N 1
ATOM 11221 C CA . PRO B 1 649 ? 2.279 -35.438 -25.891 1 95.56 649 PRO B CA 1
ATOM 11222 C C . PRO B 1 649 ? 1.711 -34.438 -24.875 1 95.56 649 PRO B C 1
ATOM 11224 O O . PRO B 1 649 ? 2.266 -34.281 -23.781 1 95.56 649 PRO B O 1
ATOM 11227 N N . LEU B 1 650 ? 0.672 -33.719 -25.219 1 96.75 650 LEU B N 1
ATOM 11228 C CA . LEU B 1 650 ? 0.035 -32.781 -24.312 1 96.75 650 LEU B CA 1
ATOM 11229 C C . LEU B 1 650 ? -0.563 -33.5 -23.109 1 96.75 650 LEU B C 1
ATOM 11231 O O . LEU B 1 650 ? -0.416 -33.062 -21.969 1 96.75 650 LEU B O 1
ATOM 11235 N N . ILE B 1 651 ? -1.231 -34.656 -23.359 1 97.62 651 ILE B N 1
ATOM 11236 C CA . ILE B 1 651 ? -1.841 -35.469 -22.312 1 97.62 651 ILE B CA 1
ATOM 11237 C C . ILE B 1 651 ? -0.755 -36 -21.391 1 97.62 651 ILE B C 1
ATOM 11239 O O . ILE B 1 651 ? -0.908 -36 -20.156 1 97.62 651 ILE B O 1
ATOM 11243 N N . ARG B 1 652 ? 0.345 -36.438 -21.969 1 97.06 652 ARG B N 1
ATOM 11244 C CA . ARG B 1 652 ? 1.453 -36.969 -21.172 1 97.06 652 ARG B CA 1
ATOM 11245 C C . ARG B 1 652 ? 2.027 -35.875 -20.25 1 97.06 652 ARG B C 1
ATOM 11247 O O . ARG B 1 652 ? 2.396 -36.188 -19.109 1 97.06 652 ARG B O 1
ATOM 11254 N N . SER B 1 653 ? 2.148 -34.688 -20.812 1 97.31 653 SER B N 1
ATOM 11255 C CA . SER B 1 653 ? 2.633 -33.594 -19.984 1 97.31 653 SER B CA 1
ATOM 11256 C C . SER B 1 653 ? 1.72 -33.344 -18.797 1 97.31 653 SER B C 1
ATOM 11258 O O . SER B 1 653 ? 2.195 -33.125 -17.672 1 97.31 653 SER B O 1
ATOM 11260 N N . LEU B 1 654 ? 0.417 -33.312 -19.016 1 98.06 654 LEU B N 1
ATOM 11261 C CA . LEU B 1 654 ? -0.551 -33.125 -17.938 1 98.06 654 LEU B CA 1
ATOM 11262 C C . LEU B 1 654 ? -0.513 -34.281 -16.953 1 98.06 654 LEU B C 1
ATOM 11264 O O . LEU B 1 654 ? -0.636 -34.062 -15.742 1 98.06 654 LEU B O 1
ATOM 11268 N N . GLU B 1 655 ? -0.359 -35.5 -17.422 1 98.12 655 GLU B N 1
ATOM 11269 C CA . GLU B 1 655 ? -0.254 -36.656 -16.547 1 98.12 655 GLU B CA 1
ATOM 11270 C C . GLU B 1 655 ? 0.991 -36.562 -15.672 1 98.12 655 GLU B C 1
ATOM 11272 O O . GLU B 1 655 ? 0.95 -36.938 -14.492 1 98.12 655 GLU B O 1
ATOM 11277 N N . HIS B 1 656 ? 2.037 -36.156 -16.312 1 97.44 656 HIS B N 1
ATOM 11278 C CA . HIS B 1 656 ? 3.26 -35.969 -15.539 1 97.44 656 HIS B CA 1
ATOM 11279 C C . HIS B 1 656 ? 3.062 -34.938 -14.438 1 97.44 656 HIS B C 1
ATOM 11281 O O . HIS B 1 656 ? 3.473 -35.156 -13.289 1 97.44 656 HIS B O 1
ATOM 11287 N N . ILE B 1 657 ? 2.51 -33.781 -14.773 1 97.69 657 ILE B N 1
ATOM 11288 C CA . ILE B 1 657 ? 2.23 -32.719 -13.797 1 97.69 657 ILE B CA 1
ATOM 11289 C C . ILE B 1 657 ? 1.341 -33.281 -12.688 1 97.69 657 ILE B C 1
ATOM 11291 O O . ILE B 1 657 ? 1.566 -33 -11.508 1 97.69 657 ILE B O 1
ATOM 11295 N N . GLN B 1 658 ? 0.343 -34.062 -13.039 1 97.75 658 GLN B N 1
ATOM 11296 C CA . GLN B 1 658 ? -0.552 -34.688 -12.062 1 97.75 658 GLN B CA 1
ATOM 11297 C C . GLN B 1 658 ? 0.225 -35.531 -11.07 1 97.75 658 GLN B C 1
ATOM 11299 O O . GLN B 1 658 ? -0.01 -35.469 -9.859 1 97.75 658 GLN B O 1
ATOM 11304 N N . GLU B 1 659 ? 1.094 -36.312 -11.586 1 97.06 659 GLU B N 1
ATOM 11305 C CA . GLU B 1 659 ? 1.902 -37.188 -10.742 1 97.06 659 GLU B CA 1
ATOM 11306 C C . GLU B 1 659 ? 2.768 -36.375 -9.781 1 97.06 659 GLU B C 1
ATOM 11308 O O . GLU B 1 659 ? 2.908 -36.75 -8.609 1 97.06 659 GLU B O 1
ATOM 11313 N N . GLN B 1 660 ? 3.359 -35.375 -10.312 1 96.19 660 GLN B N 1
ATOM 11314 C CA . GLN B 1 660 ? 4.215 -34.531 -9.469 1 96.19 660 GLN B CA 1
ATOM 11315 C C . GLN B 1 660 ? 3.402 -33.844 -8.391 1 96.19 660 GLN B C 1
ATOM 11317 O O . GLN B 1 660 ? 3.857 -33.688 -7.25 1 96.19 660 GLN B O 1
ATOM 11322 N N . LEU B 1 661 ? 2.207 -33.312 -8.727 1 96.75 661 LEU B N 1
ATOM 11323 C CA . LEU B 1 661 ? 1.337 -32.688 -7.742 1 96.75 661 LEU B CA 1
ATOM 11324 C C . LEU B 1 661 ? 0.978 -33.656 -6.629 1 96.75 661 LEU B C 1
ATOM 11326 O O . LEU B 1 661 ? 0.919 -33.281 -5.457 1 96.75 661 LEU B O 1
ATOM 11330 N N . LEU B 1 662 ? 0.744 -34.906 -6.984 1 96.62 662 LEU B N 1
ATOM 11331 C CA . LEU B 1 662 ? 0.434 -35.938 -5.996 1 96.62 662 LEU B CA 1
ATOM 11332 C C . LEU B 1 662 ? 1.611 -36.156 -5.055 1 96.62 662 LEU B C 1
ATOM 11334 O O . LEU B 1 662 ? 1.423 -36.312 -3.846 1 96.62 662 LEU B O 1
ATOM 11338 N N . GLN B 1 663 ? 2.781 -36.156 -5.605 1 94.62 663 GLN B N 1
ATOM 11339 C CA . GLN B 1 663 ? 3.98 -36.344 -4.797 1 94.62 663 GLN B CA 1
ATOM 11340 C C . GLN B 1 663 ? 4.184 -35.188 -3.834 1 94.62 663 GLN B C 1
ATOM 11342 O O . GLN B 1 663 ? 4.68 -35.375 -2.721 1 94.62 663 GLN B O 1
ATOM 11347 N N . ILE B 1 664 ? 3.893 -34 -4.273 1 93.38 664 ILE B N 1
ATOM 11348 C CA . ILE B 1 664 ? 4.004 -32.844 -3.416 1 93.38 664 ILE B CA 1
ATOM 11349 C C . ILE B 1 664 ? 3.064 -32.969 -2.221 1 93.38 664 ILE B C 1
ATOM 11351 O O . ILE B 1 664 ? 3.426 -32.625 -1.094 1 93.38 664 ILE B O 1
ATOM 11355 N N . ILE B 1 665 ? 1.856 -33.438 -2.439 1 93.31 665 ILE B N 1
ATOM 11356 C CA . ILE B 1 665 ? 0.908 -33.719 -1.364 1 93.31 665 ILE B CA 1
ATOM 11357 C C . ILE B 1 665 ? 1.479 -34.781 -0.427 1 93.31 665 ILE B C 1
ATOM 11359 O O . ILE B 1 665 ? 1.379 -34.656 0.795 1 93.31 665 ILE B O 1
ATOM 11363 N N . ALA B 1 666 ? 2.137 -35.75 -1.002 1 91.88 666 ALA B N 1
ATOM 11364 C CA . ALA B 1 666 ? 2.746 -36.812 -0.215 1 91.88 666 ALA B CA 1
ATOM 11365 C C . ALA B 1 666 ? 3.854 -36.281 0.685 1 91.88 666 ALA B C 1
ATOM 11367 O O . ALA B 1 666 ? 4.113 -36.812 1.76 1 91.88 666 ALA B O 1
ATOM 11368 N N . LEU B 1 667 ? 4.418 -35.156 0.258 1 84.88 667 LEU B N 1
ATOM 11369 C CA . LEU B 1 667 ? 5.492 -34.562 1.026 1 84.88 667 LEU B CA 1
ATOM 11370 C C . LEU B 1 667 ? 4.93 -33.688 2.152 1 84.88 667 LEU B C 1
ATOM 11372 O O . LEU B 1 667 ? 5.684 -33.156 2.971 1 84.88 667 LEU B O 1
ATOM 11376 N N . GLY B 1 668 ? 3.584 -33.562 2.18 1 84.56 668 GLY B N 1
ATOM 11377 C CA . GLY B 1 668 ? 2.951 -32.906 3.305 1 84.56 668 GLY B CA 1
ATOM 11378 C C . GLY B 1 668 ? 2.369 -31.547 2.941 1 84.56 668 GLY B C 1
ATOM 11379 O O . GLY B 1 668 ? 1.974 -30.766 3.82 1 84.56 668 GLY B O 1
ATOM 11380 N N . ASN B 1 669 ? 2.402 -31.156 1.69 1 87.44 669 ASN B N 1
ATOM 11381 C CA . ASN B 1 669 ? 1.772 -29.906 1.266 1 87.44 669 ASN B CA 1
ATOM 11382 C C . ASN B 1 669 ? 0.268 -30.078 1.076 1 87.44 669 ASN B C 1
ATOM 11384 O O . ASN B 1 669 ? -0.172 -30.766 0.15 1 87.44 669 ASN B O 1
ATOM 11388 N N . PRO B 1 670 ? -0.533 -29.422 1.866 1 88.5 670 PRO B N 1
ATOM 11389 C CA . PRO B 1 670 ? -1.976 -29.672 1.822 1 88.5 670 PRO B CA 1
ATOM 11390 C C . PRO B 1 670 ? -2.686 -28.844 0.756 1 88.5 670 PRO B C 1
ATOM 11392 O O . PRO B 1 670 ? -3.781 -28.328 0.997 1 88.5 670 PRO B O 1
ATOM 11395 N N . SER B 1 671 ? -2.148 -28.578 -0.359 1 88 671 SER B N 1
ATOM 11396 C CA . SER B 1 671 ? -2.766 -27.922 -1.506 1 88 671 SER B CA 1
ATOM 11397 C C . SER B 1 671 ? -3.307 -28.938 -2.502 1 88 671 SER B C 1
ATOM 11399 O O . SER B 1 671 ? -2.584 -29.375 -3.4 1 88 671 SER B O 1
ATOM 11401 N N . LEU B 1 672 ? -4.613 -29.188 -2.428 1 91.19 672 LEU B N 1
ATOM 11402 C CA . LEU B 1 672 ? -5.184 -30.344 -3.121 1 91.19 672 LEU B CA 1
ATOM 11403 C C . LEU B 1 672 ? -5.883 -29.906 -4.406 1 91.19 672 LEU B C 1
ATOM 11405 O O . LEU B 1 672 ? -6.164 -30.734 -5.273 1 91.19 672 LEU B O 1
ATOM 11409 N N . LYS B 1 673 ? -6.141 -28.641 -4.555 1 87.69 673 LYS B N 1
ATOM 11410 C CA . LYS B 1 673 ? -7.031 -28.156 -5.605 1 87.69 673 LYS B CA 1
ATOM 11411 C C . LYS B 1 673 ? -6.461 -28.453 -6.988 1 87.69 673 LYS B C 1
ATOM 11413 O O . LYS B 1 673 ? -7.188 -28.906 -7.883 1 87.69 673 LYS B O 1
ATOM 11418 N N . ARG B 1 674 ? -5.184 -28.203 -7.215 1 92.94 674 ARG B N 1
ATOM 11419 C CA . ARG B 1 674 ? -4.582 -28.375 -8.531 1 92.94 674 ARG B CA 1
ATOM 11420 C C . ARG B 1 674 ? -4.605 -29.844 -8.953 1 92.94 674 ARG B C 1
ATOM 11422 O O . ARG B 1 674 ? -4.945 -30.156 -10.094 1 92.94 674 ARG B O 1
ATOM 11429 N N . TYR B 1 675 ? -4.309 -30.734 -8.023 1 94.69 675 TYR B N 1
ATOM 11430 C CA . TYR B 1 675 ? -4.301 -32.156 -8.312 1 94.69 675 TYR B CA 1
ATOM 11431 C C . TYR B 1 675 ? -5.703 -32.656 -8.656 1 94.69 675 TYR B C 1
ATOM 11433 O O . TYR B 1 675 ? -5.895 -33.375 -9.648 1 94.69 675 TYR B O 1
ATOM 11441 N N . ASN B 1 676 ? -6.656 -32.312 -7.855 1 90.5 676 ASN B N 1
ATOM 11442 C CA . ASN B 1 676 ? -8.016 -32.812 -8.055 1 90.5 676 ASN B CA 1
ATOM 11443 C C . ASN B 1 676 ? -8.625 -32.25 -9.336 1 90.5 676 ASN B C 1
ATOM 11445 O O . ASN B 1 676 ? -9.312 -32.969 -10.07 1 90.5 676 ASN B O 1
ATOM 11449 N N . PHE B 1 677 ? -8.383 -30.984 -9.578 1 90.81 677 PHE B N 1
ATOM 11450 C CA . PHE B 1 677 ? -8.898 -30.359 -10.789 1 90.81 677 PHE B CA 1
ATOM 11451 C C . PHE B 1 677 ? -8.273 -30.984 -12.031 1 90.81 677 PHE B C 1
ATOM 11453 O O . PHE B 1 677 ? -8.969 -31.25 -13.016 1 90.81 677 PHE B O 1
ATOM 11460 N N . LEU B 1 678 ? -6.98 -31.156 -11.961 1 95.12 678 LEU B N 1
ATOM 11461 C CA . LEU B 1 678 ? -6.293 -31.766 -13.094 1 95.12 678 LEU B CA 1
ATOM 11462 C C . LEU B 1 678 ? -6.762 -33.188 -13.297 1 95.12 678 LEU B C 1
ATOM 11464 O O . LEU B 1 678 ? -6.898 -33.656 -14.43 1 95.12 678 LEU B O 1
ATOM 11468 N N . SER B 1 679 ? -7.066 -33.938 -12.203 1 94 679 SER B N 1
ATOM 11469 C CA . SER B 1 679 ? -7.617 -35.281 -12.305 1 94 679 SER B CA 1
ATOM 11470 C C . SER B 1 679 ? -8.977 -35.281 -13 1 94 679 SER B C 1
ATOM 11472 O O . SER B 1 679 ? -9.273 -36.188 -13.797 1 94 679 SER B O 1
ATOM 11474 N N . ALA B 1 680 ? -9.711 -34.312 -12.664 1 91.06 680 ALA B N 1
ATOM 11475 C CA . ALA B 1 680 ? -11.016 -34.156 -13.305 1 91.06 680 ALA B CA 1
ATOM 11476 C C . ALA B 1 680 ? -10.867 -33.875 -14.797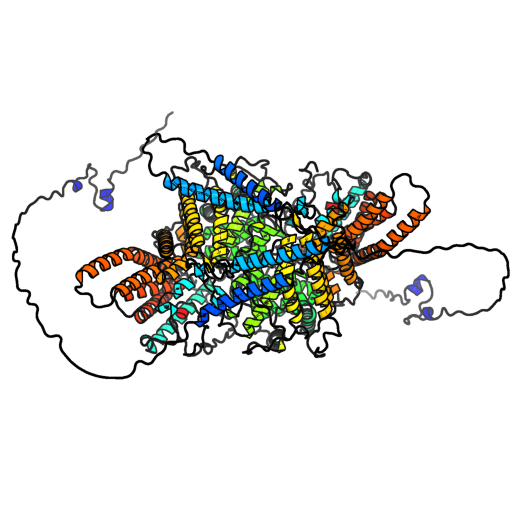 1 91.06 680 ALA B C 1
ATOM 11478 O O . ALA B 1 680 ? -11.602 -34.406 -15.617 1 91.06 680 ALA B O 1
ATOM 11479 N N . ILE B 1 681 ? -9.938 -33 -15.18 1 93.19 681 ILE B N 1
ATOM 11480 C CA . ILE B 1 681 ? -9.695 -32.656 -16.578 1 93.19 681 ILE B CA 1
ATOM 11481 C C . ILE B 1 681 ? -9.273 -33.906 -17.359 1 93.19 681 ILE B C 1
ATOM 11483 O O . ILE B 1 681 ? -9.805 -34.188 -18.438 1 93.19 681 ILE B O 1
ATOM 11487 N N . LEU B 1 682 ? -8.336 -34.688 -16.797 1 95.75 682 LEU B N 1
ATOM 11488 C CA . LEU B 1 682 ? -7.836 -35.875 -17.469 1 95.75 682 LEU B CA 1
ATOM 11489 C C . LEU B 1 682 ? -8.93 -36.938 -17.594 1 95.75 682 LEU B C 1
ATOM 11491 O O . LEU B 1 682 ? -9 -37.625 -18.594 1 95.75 682 LEU B O 1
ATOM 11495 N N . SER B 1 683 ? -9.75 -37.031 -16.531 1 93.38 683 SER B N 1
ATOM 11496 C CA . SER B 1 683 ? -10.891 -37.938 -16.609 1 93.38 683 SER B CA 1
ATOM 11497 C C . SER B 1 683 ? -11.859 -37.531 -17.719 1 93.38 683 SER B C 1
ATOM 11499 O O . SER B 1 683 ? -12.375 -38.406 -18.422 1 93.38 683 SER B O 1
ATOM 11501 N N . GLN B 1 684 ? -12.141 -36.281 -17.812 1 91.62 684 GLN B N 1
ATOM 11502 C CA . GLN B 1 684 ? -13.008 -35.781 -18.875 1 91.62 684 GLN B CA 1
ATOM 11503 C C . GLN B 1 684 ? -12.43 -36.094 -20.25 1 91.62 684 GLN B C 1
ATOM 11505 O O . GLN B 1 684 ? -13.148 -36.531 -21.141 1 91.62 684 GLN B O 1
ATOM 11510 N N . ILE B 1 685 ? -11.156 -35.875 -20.422 1 93.69 685 ILE B N 1
ATOM 11511 C CA . ILE B 1 685 ? -10.477 -36.125 -21.688 1 93.69 685 ILE B CA 1
ATOM 11512 C C . ILE B 1 685 ? -10.594 -37.594 -22.047 1 93.69 685 ILE B C 1
ATOM 11514 O O . ILE B 1 685 ? -10.938 -37.938 -23.172 1 93.69 685 ILE B O 1
ATOM 11518 N N . ARG B 1 686 ? -10.406 -38.469 -21.078 1 93.94 686 ARG B N 1
ATOM 11519 C CA . ARG B 1 686 ? -10.5 -39.906 -21.312 1 93.94 686 ARG B CA 1
ATOM 11520 C C . ARG B 1 686 ? -11.922 -40.312 -21.672 1 93.94 686 ARG B C 1
ATOM 11522 O O . ARG B 1 686 ? -12.133 -41.188 -22.547 1 93.94 686 ARG B O 1
ATOM 11529 N N . ALA B 1 687 ? -12.828 -39.75 -20.953 1 92.06 687 ALA B N 1
ATOM 11530 C CA . ALA B 1 687 ? -14.227 -40.062 -21.219 1 92.06 687 ALA B CA 1
ATOM 11531 C C . ALA B 1 687 ? -14.617 -39.594 -22.625 1 92.06 687 ALA B C 1
ATOM 11533 O O . ALA B 1 687 ? -15.344 -40.312 -23.328 1 92.06 687 ALA B O 1
ATOM 11534 N N . MET B 1 688 ? -14.156 -38.5 -23.016 1 90.25 688 MET B N 1
ATOM 11535 C CA . MET B 1 688 ? -14.469 -37.969 -24.344 1 90.25 688 MET B CA 1
ATOM 11536 C C . MET B 1 688 ? -13.828 -38.812 -25.438 1 90.25 688 MET B C 1
ATOM 11538 O O . MET B 1 688 ? -14.445 -39.062 -26.469 1 90.25 688 MET B O 1
ATOM 11542 N N . GLU B 1 689 ? -12.641 -39.281 -25.203 1 89.38 689 GLU B N 1
ATOM 11543 C CA . GLU B 1 689 ? -11.938 -40.094 -26.172 1 89.38 689 GLU B CA 1
ATOM 11544 C C . GLU B 1 689 ? -12.602 -41.469 -26.312 1 89.38 689 GLU B C 1
ATOM 11546 O O . GLU B 1 689 ? -12.641 -42.031 -27.406 1 89.38 689 GLU B O 1
ATOM 11551 N N . SER B 1 690 ? -13.18 -41.969 -25.188 1 89.06 690 SER B N 1
ATOM 11552 C CA . SER B 1 690 ? -13.758 -43.312 -25.188 1 89.06 690 SER B CA 1
ATOM 11553 C C . SER B 1 690 ? -15.258 -43.25 -25.438 1 89.06 690 SER B C 1
ATOM 11555 O O . SER B 1 690 ? -15.906 -44.312 -25.516 1 89.06 690 SER B O 1
ATOM 11557 N N . GLY B 1 691 ? -15.766 -42.156 -25.516 1 86.19 691 GLY B N 1
ATOM 11558 C CA . GLY B 1 691 ? -17.203 -42.031 -25.75 1 86.19 691 GLY B CA 1
ATOM 11559 C C . GLY B 1 691 ? -18.031 -42.375 -24.531 1 86.19 691 GLY B C 1
ATOM 11560 O O . GLY B 1 691 ? -19.203 -42.719 -24.641 1 86.19 691 GLY B O 1
ATOM 11561 N N . GLN B 1 692 ? -17.453 -42.375 -23.406 1 88.69 692 GLN B N 1
ATOM 11562 C CA . GLN B 1 692 ? -18.156 -42.656 -22.156 1 88.69 692 GLN B CA 1
ATOM 11563 C C . GLN B 1 692 ? -18.812 -41.375 -21.609 1 88.69 692 GLN B C 1
ATOM 11565 O O . GLN B 1 692 ? -18.422 -40.281 -21.984 1 88.69 692 GLN B O 1
ATOM 11570 N N . PRO B 1 693 ? -19.797 -41.594 -20.719 1 86.38 693 PRO B N 1
ATOM 11571 C CA . PRO B 1 693 ? -20.391 -40.406 -20.094 1 86.38 693 PRO B CA 1
ATOM 11572 C C . PRO B 1 693 ? -19.391 -39.625 -19.234 1 86.38 693 PRO B C 1
ATOM 11574 O O . PRO B 1 693 ? -18.688 -40.219 -18.422 1 86.38 693 PRO B O 1
ATOM 11577 N N . ILE B 1 694 ? -19.344 -38.406 -19.453 1 85.75 694 ILE B N 1
ATOM 11578 C CA . ILE B 1 694 ? -18.312 -37.531 -18.891 1 85.75 694 ILE B CA 1
ATOM 11579 C C . ILE B 1 694 ? -18.562 -37.344 -17.391 1 85.75 694 ILE B C 1
ATOM 11581 O O . ILE B 1 694 ? -17.656 -37.531 -16.578 1 85.75 694 ILE B O 1
ATOM 11585 N N . GLN B 1 695 ? -19.75 -37 -16.938 1 80.69 695 GLN B N 1
ATOM 11586 C CA . GLN B 1 695 ? -20.078 -36.625 -15.578 1 80.69 695 GLN B CA 1
ATOM 11587 C C . GLN B 1 695 ? -19.766 -37.75 -14.586 1 80.69 695 GLN B C 1
ATOM 11589 O O . GLN B 1 695 ? -19.094 -37.531 -13.578 1 80.69 695 GLN B O 1
ATOM 11594 N N . PRO B 1 696 ? -20.266 -38.969 -14.859 1 81.31 696 PRO B N 1
ATOM 11595 C CA . PRO B 1 696 ? -19.938 -40.062 -13.93 1 81.31 696 PRO B CA 1
ATOM 11596 C C . PRO B 1 696 ? -18.438 -40.344 -13.859 1 81.31 696 PRO B C 1
ATOM 11598 O O . PRO B 1 696 ? -17.922 -40.656 -12.789 1 81.31 696 PRO B O 1
ATOM 11601 N N . ALA B 1 697 ? -17.781 -40.188 -14.953 1 86.88 697 ALA B N 1
ATOM 11602 C CA . ALA B 1 697 ? -16.344 -40.438 -14.992 1 86.88 697 ALA B CA 1
ATOM 11603 C C . ALA B 1 697 ? -15.594 -39.438 -14.109 1 86.88 697 ALA B C 1
ATOM 11605 O O . ALA B 1 697 ? -14.664 -39.781 -13.391 1 86.88 697 ALA B O 1
ATOM 11606 N N . ILE B 1 698 ? -15.961 -38.156 -14.227 1 86.06 698 ILE B N 1
ATOM 11607 C CA . ILE B 1 698 ? -15.328 -37.094 -13.453 1 86.06 698 ILE B CA 1
ATOM 11608 C C . ILE B 1 698 ? -15.578 -37.312 -11.961 1 86.06 698 ILE B C 1
ATOM 11610 O O . ILE B 1 698 ? -14.656 -37.219 -11.148 1 86.06 698 ILE B O 1
ATOM 11614 N N . TYR B 1 699 ? -16.781 -37.656 -11.547 1 79.31 699 TYR B N 1
ATOM 11615 C CA . TYR B 1 699 ? -17.141 -37.875 -10.148 1 79.31 699 TYR B CA 1
ATOM 11616 C C . TYR B 1 699 ? -16.312 -39 -9.547 1 79.31 699 TYR B C 1
ATOM 11618 O O . TYR B 1 699 ? -15.812 -38.906 -8.43 1 79.31 699 TYR B O 1
ATOM 11626 N N . GLU B 1 700 ? -16.281 -40.031 -10.266 1 84 700 GLU B N 1
ATOM 11627 C CA . GLU B 1 700 ? -15.516 -41.188 -9.781 1 84 700 GLU B CA 1
ATOM 11628 C C . GLU B 1 700 ? -14.031 -40.844 -9.633 1 84 700 GLU B C 1
ATOM 11630 O O . GLU B 1 700 ? -13.383 -41.281 -8.688 1 84 700 GLU B O 1
ATOM 11635 N N . SER B 1 701 ? -13.539 -40.156 -10.602 1 88.06 701 SER B N 1
ATOM 11636 C CA . SER B 1 701 ? -12.133 -39.781 -10.57 1 88.06 701 SER B CA 1
ATOM 11637 C C . SER B 1 701 ? -11.836 -38.844 -9.406 1 88.06 701 SER B C 1
ATOM 11639 O O . SER B 1 701 ? -10.789 -38.938 -8.766 1 88.06 701 SER B O 1
ATOM 11641 N N . VAL B 1 702 ? -12.664 -37.844 -9.156 1 84.94 702 VAL B N 1
ATOM 11642 C CA . VAL B 1 702 ? -12.461 -36.875 -8.078 1 84.94 702 VAL B CA 1
ATOM 11643 C C . VAL B 1 702 ? -12.562 -37.594 -6.727 1 84.94 702 VAL B C 1
ATOM 11645 O O . VAL B 1 702 ? -11.797 -37.312 -5.805 1 84.94 702 VAL B O 1
ATOM 11648 N N . LYS B 1 703 ? -13.531 -38.531 -6.59 1 83.94 703 LYS B N 1
ATOM 11649 C CA . LYS B 1 703 ? -13.664 -39.312 -5.371 1 83.94 703 LYS B CA 1
ATOM 11650 C C . LYS B 1 703 ? -12.391 -40.094 -5.082 1 83.94 703 LYS B C 1
ATOM 11652 O O . LYS B 1 703 ? -11.883 -40.062 -3.959 1 83.94 703 LYS B O 1
ATOM 11657 N N . GLU B 1 704 ? -11.93 -40.688 -6.078 1 91.12 704 GLU B N 1
ATOM 11658 C CA . GLU B 1 704 ? -10.711 -41.469 -5.93 1 91.12 704 GLU B CA 1
ATOM 11659 C C . GLU B 1 704 ? -9.516 -40.594 -5.598 1 91.12 704 GLU B C 1
ATOM 11661 O O . GLU B 1 704 ? -8.664 -40.938 -4.785 1 91.12 704 GLU B O 1
ATOM 11666 N N . SER B 1 705 ? -9.461 -39.5 -6.316 1 92.25 705 SER B N 1
ATOM 11667 C CA . SER B 1 705 ? -8.367 -38.562 -6.086 1 92.25 705 SER B CA 1
ATOM 11668 C C . SER B 1 705 ? -8.391 -38 -4.656 1 92.25 705 SER B C 1
ATOM 11670 O O . SER B 1 705 ? -7.344 -37.844 -4.031 1 92.25 705 SER B O 1
ATOM 11672 N N . LEU B 1 706 ? -9.555 -37.688 -4.141 1 89.5 706 LEU B N 1
ATOM 11673 C CA . LEU B 1 706 ? -9.695 -37.188 -2.775 1 89.5 706 LEU B CA 1
ATOM 11674 C C . LEU B 1 706 ? -9.266 -38.25 -1.766 1 89.5 706 LEU B C 1
ATOM 11676 O O . LEU B 1 706 ? -8.633 -37.938 -0.756 1 89.5 706 LEU B O 1
ATOM 11680 N N . LYS B 1 707 ? -9.625 -39.469 -2.035 1 92 707 LYS B N 1
ATOM 11681 C CA . LYS B 1 707 ? -9.227 -40.562 -1.163 1 92 707 LYS B CA 1
ATOM 11682 C C . LYS B 1 707 ? -7.703 -40.688 -1.121 1 92 707 LYS B C 1
ATOM 11684 O O . LYS B 1 707 ? -7.121 -40.875 -0.05 1 92 707 LYS B O 1
ATOM 11689 N N . LYS B 1 708 ? -7.133 -40.625 -2.258 1 94.69 708 LYS B N 1
ATOM 11690 C CA . LYS B 1 708 ? -5.68 -40.719 -2.338 1 94.69 708 LYS B CA 1
ATOM 11691 C C . LYS B 1 708 ? -5.027 -39.562 -1.562 1 94.69 708 LYS B C 1
ATOM 11693 O O . LYS B 1 708 ? -4.047 -39.781 -0.847 1 94.69 708 LYS B O 1
ATOM 11698 N N . CYS B 1 709 ? -5.57 -38.375 -1.778 1 93.56 709 CYS B N 1
ATOM 11699 C CA . CYS B 1 709 ? -5.043 -37.219 -1.078 1 93.56 709 CYS B CA 1
ATOM 11700 C C . CYS B 1 709 ? -5.137 -37.406 0.432 1 93.56 709 CYS B C 1
ATOM 11702 O O . CYS B 1 709 ? -4.184 -37.094 1.156 1 93.56 709 CYS B O 1
ATOM 11704 N N . TYR B 1 710 ? -6.27 -37.844 0.901 1 92.94 710 TYR B N 1
ATOM 11705 C CA . TYR B 1 710 ? -6.484 -38.031 2.33 1 92.94 710 TYR B CA 1
ATOM 11706 C C . TYR B 1 710 ? -5.465 -39.031 2.902 1 92.94 710 TYR B C 1
ATOM 11708 O O . TYR B 1 710 ? -4.855 -38.75 3.941 1 92.94 710 TYR B O 1
ATOM 11716 N N . LEU B 1 711 ? -5.277 -40.094 2.221 1 94.81 711 LEU B N 1
ATOM 11717 C CA . LEU B 1 711 ? -4.371 -41.156 2.689 1 94.81 711 LEU B CA 1
ATOM 11718 C C . LEU B 1 711 ? -2.936 -40.625 2.746 1 94.81 711 LEU B C 1
ATOM 11720 O O . LEU B 1 711 ? -2.217 -40.875 3.713 1 94.81 711 LEU B O 1
ATOM 11724 N N . LEU B 1 712 ? -2.57 -39.938 1.755 1 94 712 LEU B N 1
ATOM 11725 C CA . LEU B 1 712 ? -1.206 -39.438 1.682 1 94 712 LEU B CA 1
ATOM 11726 C C . LEU B 1 712 ? -0.965 -38.375 2.748 1 94 712 LEU B C 1
ATOM 11728 O O . LEU B 1 712 ? 0.089 -38.344 3.389 1 94 712 LEU B O 1
ATOM 11732 N N . LEU B 1 713 ? -1.921 -37.438 2.902 1 92 713 LEU B N 1
ATOM 11733 C CA . LEU B 1 713 ? -1.789 -36.406 3.914 1 92 713 LEU B CA 1
ATOM 11734 C C . LEU B 1 713 ? -1.758 -37 5.316 1 92 713 LEU B C 1
ATOM 11736 O O . LEU B 1 713 ? -1.021 -36.531 6.184 1 92 713 LEU B O 1
ATOM 11740 N N . GLN B 1 714 ? -2.564 -38 5.547 1 91.56 714 GLN B N 1
ATOM 11741 C CA . GLN B 1 714 ? -2.598 -38.656 6.84 1 91.56 714 GLN B CA 1
ATOM 11742 C C . GLN B 1 714 ? -1.249 -39.312 7.16 1 91.56 714 GLN B C 1
ATOM 11744 O O . GLN B 1 714 ? -0.776 -39.219 8.297 1 91.56 714 GLN B O 1
ATOM 11749 N N . ALA B 1 715 ? -0.722 -39.844 6.184 1 90.69 715 ALA B N 1
ATOM 11750 C CA . ALA B 1 715 ? 0.583 -40.5 6.352 1 90.69 715 ALA B CA 1
ATOM 11751 C C . ALA B 1 715 ? 1.657 -39.469 6.68 1 90.69 715 ALA B C 1
ATOM 11753 O O . ALA B 1 715 ? 2.5 -39.688 7.551 1 90.69 715 ALA B O 1
ATOM 11754 N N . SER B 1 716 ? 1.64 -38.406 5.965 1 86.5 716 SER B N 1
ATOM 11755 C CA . SER B 1 716 ? 2.623 -37.375 6.195 1 86.5 716 SER B CA 1
ATOM 11756 C C . SER B 1 716 ? 2.43 -36.719 7.566 1 86.5 716 SER B C 1
ATOM 11758 O O . SER B 1 716 ? 3.404 -36.375 8.234 1 86.5 716 SER B O 1
ATOM 11760 N N . HIS B 1 717 ? 1.217 -36.438 7.93 1 85.5 717 HIS B N 1
ATOM 11761 C CA . HIS B 1 717 ? 0.887 -35.844 9.227 1 85.5 717 HIS B CA 1
ATOM 11762 C C . HIS B 1 717 ? 1.357 -36.719 10.367 1 85.5 717 HIS B C 1
ATOM 11764 O O . HIS B 1 717 ? 1.85 -36.219 11.383 1 85.5 717 HIS B O 1
ATOM 11770 N N . ALA B 1 718 ? 1.224 -37.938 10.234 1 81.81 718 ALA B N 1
ATOM 11771 C CA . ALA B 1 718 ? 1.636 -38.906 11.25 1 81.81 718 ALA B CA 1
ATOM 11772 C C . ALA B 1 718 ? 3.154 -38.938 11.398 1 81.81 718 ALA B C 1
ATOM 11774 O O . ALA B 1 718 ? 3.676 -39.125 12.5 1 81.81 718 ALA B O 1
ATOM 11775 N N . ALA B 1 719 ? 3.812 -38.688 10.398 1 76.19 719 ALA B N 1
ATOM 11776 C CA . ALA B 1 719 ? 5.273 -38.719 10.398 1 76.19 719 ALA B CA 1
ATOM 11777 C C . ALA B 1 719 ? 5.848 -37.469 11.047 1 76.19 719 ALA B C 1
ATOM 11779 O O . ALA B 1 719 ? 6.938 -37.5 11.625 1 76.19 719 ALA B O 1
ATOM 11780 N N . SER B 1 720 ? 5.215 -36.281 10.914 1 70.69 720 SER B N 1
ATOM 11781 C CA . SER B 1 720 ? 5.727 -35 11.383 1 70.69 720 SER B CA 1
ATOM 11782 C C . SER B 1 720 ? 5.312 -34.75 12.828 1 70.69 720 SER B C 1
ATOM 11784 O O . SER B 1 720 ? 5.898 -33.875 13.5 1 70.69 720 SER B O 1
ATOM 11786 N N . SER B 1 721 ? 4.16 -35.062 13.453 1 60.44 721 SER B N 1
ATOM 11787 C CA . SER B 1 721 ? 3.693 -34.812 14.805 1 60.44 721 SER B CA 1
ATOM 11788 C C . SER B 1 721 ? 4.566 -35.5 15.844 1 60.44 721 SER B C 1
ATOM 11790 O O . SER B 1 721 ? 4.762 -36.719 15.773 1 60.44 721 SER B O 1
ATOM 11792 N N . PRO B 1 722 ? 5.477 -34.906 16.531 1 51.03 722 PRO B N 1
ATOM 11793 C CA . PRO B 1 722 ? 6.094 -35.656 17.641 1 51.03 722 PRO B CA 1
ATOM 11794 C C . PRO B 1 722 ? 5.07 -36.375 18.516 1 51.03 722 PRO B C 1
ATOM 11796 O O . PRO B 1 722 ? 3.912 -35.969 18.594 1 51.03 722 PRO B O 1
ATOM 11799 N N . GLN B 1 723 ? 5.25 -37.688 19.062 1 39.69 723 GLN B N 1
ATOM 11800 C CA . GLN B 1 723 ? 4.43 -38.438 20 1 39.69 723 GLN B CA 1
ATOM 11801 C C . GLN B 1 723 ? 3.842 -37.562 21.094 1 39.69 723 GLN B C 1
ATOM 11803 O O . GLN B 1 723 ? 2.785 -37.875 21.641 1 39.69 723 GLN B O 1
ATOM 11808 N N . GLU B 1 724 ? 4.656 -36.719 21.938 1 35.59 724 GLU B N 1
ATOM 11809 C CA . GLU B 1 724 ? 4.223 -36.188 23.219 1 35.59 724 GLU B CA 1
ATOM 11810 C C . GLU B 1 724 ? 3.15 -35.094 23.031 1 35.59 724 GLU B C 1
ATOM 11812 O O . GLU B 1 724 ? 2.217 -35 23.828 1 35.59 724 GLU B O 1
ATOM 11817 N N . SER B 1 725 ? 3.48 -33.875 22.453 1 33.44 725 SER B N 1
ATOM 11818 C CA . SER B 1 725 ? 2.838 -32.625 22.797 1 33.44 725 SER B CA 1
ATOM 11819 C C . SER B 1 725 ? 1.535 -32.438 22.016 1 33.44 725 SER B C 1
ATOM 11821 O O . SER B 1 725 ? 1.016 -31.328 21.938 1 33.44 725 SER B O 1
ATOM 11823 N N . VAL B 1 726 ? 1.06 -33.312 21.391 1 32.38 726 VAL B N 1
ATOM 11824 C CA . VAL B 1 726 ? -0.231 -33.094 20.75 1 32.38 726 VAL B CA 1
ATOM 11825 C C . VAL B 1 726 ? -1.275 -32.75 21.812 1 32.38 726 VAL B C 1
ATOM 11827 O O . VAL B 1 726 ? -2.451 -32.562 21.5 1 32.38 726 VAL B O 1
ATOM 11830 N N . GLU B 1 727 ? -0.996 -33.031 23.141 1 29.64 727 GLU B N 1
ATOM 11831 C CA . GLU B 1 727 ? -2.07 -32.906 24.125 1 29.64 727 GLU B CA 1
ATOM 11832 C C . GLU B 1 727 ? -2.58 -31.469 24.219 1 29.64 727 GLU B C 1
ATOM 11834 O O . GLU B 1 727 ? -3.771 -31.25 24.453 1 29.64 727 GLU B O 1
ATOM 11839 N N . SER B 1 728 ? -1.644 -30.438 24.469 1 28.42 728 SER B N 1
ATOM 11840 C CA . SER B 1 728 ? -2.098 -29.234 25.156 1 28.42 728 SER B CA 1
ATOM 11841 C C . SER B 1 728 ? -2.896 -28.328 24.219 1 28.42 728 SER B C 1
ATOM 11843 O O . SER B 1 728 ? -3.463 -27.328 24.641 1 28.42 728 SER B O 1
ATOM 11845 N N . LEU B 1 729 ? -2.539 -28.297 22.984 1 28.7 729 LEU B N 1
ATOM 11846 C CA . LEU B 1 729 ? -3.121 -27.125 22.312 1 28.7 729 LEU B CA 1
ATOM 11847 C C . LEU B 1 729 ? -4.598 -27.359 22.016 1 28.7 729 LEU B C 1
ATOM 11849 O O . LEU B 1 729 ? -5.203 -26.609 21.25 1 28.7 729 LEU B O 1
ATOM 11853 N N . THR B 1 730 ? -5.207 -28.469 22.484 1 28.16 730 THR B N 1
ATOM 11854 C CA . THR B 1 730 ? -6.645 -28.656 22.328 1 28.16 730 THR B CA 1
ATOM 11855 C C . THR B 1 730 ? -7.414 -27.609 23.125 1 28.16 730 THR B C 1
ATOM 11857 O O . THR B 1 730 ? -8.641 -27.672 23.234 1 28.16 730 THR B O 1
ATOM 11860 N N . MET B 1 731 ? -6.844 -27 24.234 1 26.38 731 MET B N 1
ATOM 11861 C CA . MET B 1 731 ? -7.812 -26.391 25.141 1 26.38 731 MET B CA 1
ATOM 11862 C C . MET B 1 731 ? -8.578 -25.266 24.438 1 26.38 731 MET B C 1
ATOM 11864 O O . MET B 1 731 ? -9.547 -24.75 24.984 1 26.38 731 MET B O 1
ATOM 11868 N N . GLY B 1 732 ? -7.898 -24.188 24.078 1 25.75 732 GLY B N 1
ATOM 11869 C CA . GLY B 1 732 ? -8.812 -23.062 24.141 1 25.75 732 GLY B CA 1
ATOM 11870 C C . GLY B 1 732 ? -10.102 -23.297 23.375 1 25.75 732 GLY B C 1
ATOM 11871 O O . GLY B 1 732 ? -10.234 -24.281 22.656 1 25.75 732 GLY B O 1
ATOM 11872 N N . THR B 1 733 ? -11.055 -22.094 23.531 1 26.02 733 THR B N 1
ATOM 11873 C CA . THR B 1 733 ? -12.492 -21.938 23.359 1 26.02 733 THR B CA 1
ATOM 11874 C C . THR B 1 733 ? -12.938 -22.438 21.984 1 26.02 733 THR B C 1
ATOM 11876 O O . THR B 1 733 ? -12.273 -22.188 20.984 1 26.02 733 THR B O 1
ATOM 11879 N N . GLU B 1 734 ? -13.734 -23.484 22.047 1 26.05 734 GLU B N 1
ATOM 11880 C CA . GLU B 1 734 ? -14.828 -23.922 21.188 1 26.05 734 GLU B CA 1
ATOM 11881 C C . GLU B 1 734 ? -15.555 -22.75 20.562 1 26.05 734 GLU B C 1
ATOM 11883 O O . GLU B 1 734 ? -16.531 -22.234 21.109 1 26.05 734 GLU B O 1
ATOM 11888 N N . SER B 1 735 ? -15.055 -21.531 20.609 1 26.61 735 SER B N 1
ATOM 11889 C CA . SER B 1 735 ? -16.078 -20.734 19.938 1 26.61 735 SER B CA 1
ATOM 11890 C C . SER B 1 735 ? -16.719 -21.516 18.797 1 26.61 735 SER B C 1
ATOM 11892 O O . SER B 1 735 ? -16.016 -22.203 18.031 1 26.61 735 SER B O 1
ATOM 11894 N N . SER B 1 736 ? -18 -21.969 19.156 1 25.39 736 SER B N 1
ATOM 11895 C CA . SER B 1 736 ? -19.094 -22.5 18.344 1 25.39 736 SER B CA 1
ATOM 11896 C C . SER B 1 736 ? -19.078 -21.906 16.953 1 25.39 736 SER B C 1
ATOM 11898 O O . SER B 1 736 ? -19.641 -20.828 16.719 1 25.39 736 SER B O 1
ATOM 11900 N N . LEU B 1 737 ? -18.047 -21.516 16.531 1 26.95 737 LEU B N 1
ATOM 11901 C CA . LEU B 1 737 ? -18.422 -21.391 15.125 1 26.95 737 LEU B CA 1
ATOM 11902 C C . LEU B 1 737 ? -19.281 -22.547 14.672 1 26.95 737 LEU B C 1
ATOM 11904 O O . LEU B 1 737 ? -18.828 -23.703 14.633 1 26.95 737 LEU B O 1
ATOM 11908 N N . GLY B 1 738 ? -20.609 -22.609 15.469 1 23.84 738 GLY B N 1
ATOM 11909 C CA . GLY B 1 738 ? -21.672 -23.391 14.875 1 23.84 738 GLY B CA 1
ATOM 11910 C C . GLY B 1 738 ? -21.469 -23.656 13.398 1 23.84 738 GLY B C 1
ATOM 11911 O O . GLY B 1 738 ? -21.078 -22.75 12.648 1 23.84 738 GLY B O 1
ATOM 11912 N N . PHE B 1 739 ? -21 -24.719 13.336 1 25.45 739 PHE B N 1
ATOM 11913 C CA . PHE B 1 739 ? -21.141 -25.422 12.078 1 25.45 739 PHE B CA 1
ATOM 11914 C C . PHE B 1 739 ? -22.531 -25.219 11.484 1 25.45 739 PHE B C 1
ATOM 11916 O O . PHE B 1 739 ? -23.469 -25.906 11.859 1 25.45 739 PHE B O 1
ATOM 11923 N N . ASP B 1 740 ? -23.141 -24 11.82 1 24.73 740 ASP B N 1
ATOM 11924 C CA . ASP B 1 740 ? -24.406 -24.047 11.102 1 24.73 740 ASP B CA 1
ATOM 11925 C C . ASP B 1 740 ? -24.281 -24.828 9.797 1 24.73 740 ASP B C 1
ATOM 11927 O O . ASP B 1 740 ? -23.688 -24.328 8.836 1 24.73 740 ASP B O 1
ATOM 11931 N N . VAL B 1 741 ? -24.125 -26.078 9.938 1 26.28 741 VAL B N 1
ATOM 11932 C CA . VAL B 1 741 ? -24.484 -27.141 9.008 1 26.28 741 VAL B CA 1
ATOM 11933 C C . VAL B 1 741 ? -25.688 -26.703 8.172 1 26.28 741 VAL B C 1
ATOM 11935 O O . VAL B 1 741 ? -25.906 -27.203 7.062 1 26.28 741 VAL B O 1
ATOM 11938 N N . ASP B 1 742 ? -26.75 -26.141 8.898 1 26.39 742 ASP B N 1
ATOM 11939 C CA . ASP B 1 742 ? -27.984 -25.688 8.25 1 26.39 742 ASP B CA 1
ATOM 11940 C C . ASP B 1 742 ? -27.672 -24.594 7.223 1 26.39 742 ASP B C 1
ATOM 11942 O O . ASP B 1 742 ? -28.547 -24.234 6.422 1 26.39 742 ASP B O 1
ATOM 11946 N N . ALA B 1 743 ? -26.859 -23.688 7.742 1 27.38 743 ALA B N 1
ATOM 11947 C CA . ALA B 1 743 ? -26.672 -22.766 6.617 1 27.38 743 ALA B CA 1
ATOM 11948 C C . ALA B 1 743 ? -25.859 -23.438 5.5 1 27.38 743 ALA B C 1
ATOM 11950 O O . ALA B 1 743 ? -25.391 -22.75 4.582 1 27.38 743 ALA B O 1
ATOM 11951 N N . LEU B 1 744 ? -25.234 -24.547 5.703 1 27.12 744 LEU B N 1
ATOM 11952 C CA . LEU B 1 744 ? -25.219 -25.672 4.773 1 27.12 744 LEU B CA 1
ATOM 11953 C C . LEU B 1 744 ? -26.609 -26.016 4.293 1 27.12 744 LEU B C 1
ATOM 11955 O O . LEU B 1 744 ? -27.406 -26.609 5.031 1 27.12 744 LEU B O 1
ATOM 11959 N N . ASP B 1 745 ? -27.391 -25.125 3.99 1 26.73 745 ASP B N 1
ATOM 11960 C CA . ASP B 1 745 ? -28.641 -25.688 3.514 1 26.73 745 ASP B CA 1
ATOM 11961 C C . ASP B 1 745 ? -28.453 -27.125 3.053 1 26.73 745 ASP B C 1
ATOM 11963 O O . ASP B 1 745 ? -27.391 -27.5 2.568 1 26.73 745 ASP B O 1
ATOM 11967 N N . PRO B 1 746 ? -29.25 -28.203 3.523 1 29.62 746 PRO B N 1
ATOM 11968 C CA . PRO B 1 746 ? -29.547 -29.531 2.973 1 29.62 746 PRO B CA 1
ATOM 11969 C C . PRO B 1 746 ? -29.172 -29.641 1.496 1 29.62 746 PRO B C 1
ATOM 11971 O O . PRO B 1 746 ? -28.797 -30.719 1.038 1 29.62 746 PRO B O 1
ATOM 11974 N N . ALA B 1 747 ? -29.891 -28.938 0.663 1 26.98 747 ALA B N 1
ATOM 11975 C CA . ALA B 1 747 ? -29.516 -29.344 -0.689 1 26.98 747 ALA B CA 1
ATOM 11976 C C . ALA B 1 747 ? -28.031 -29.141 -0.944 1 26.98 747 ALA B C 1
ATOM 11978 O O . ALA B 1 747 ? -27.594 -28 -1.17 1 26.98 747 ALA B O 1
ATOM 11979 N N . LEU B 1 748 ? -27.062 -29.328 -0.064 1 31.22 748 LEU B N 1
ATOM 11980 C CA . LEU B 1 748 ? -25.656 -29.594 -0.285 1 31.22 748 LEU B CA 1
ATOM 11981 C C . LEU B 1 748 ? -25.391 -29.922 -1.751 1 31.22 748 LEU B C 1
ATOM 11983 O O . LEU B 1 748 ? -25.562 -31.062 -2.186 1 31.22 748 LEU B O 1
ATOM 11987 N N . GLY B 1 749 ? -25.969 -29.484 -2.609 1 29.58 749 GLY B N 1
ATOM 11988 C CA . GLY B 1 749 ? -25.641 -29.641 -4.02 1 29.58 749 GLY B CA 1
ATOM 11989 C C . GLY B 1 749 ? -24.156 -29.562 -4.301 1 29.58 749 GLY B C 1
ATOM 11990 O O . GLY B 1 749 ? -23.594 -28.469 -4.438 1 29.58 749 GLY B O 1
ATOM 11991 N N . LEU B 1 750 ? -23.328 -30.438 -3.744 1 33.31 750 LEU B N 1
ATOM 11992 C CA . LEU B 1 750 ? -21.969 -30.797 -4.129 1 33.31 750 LEU B CA 1
ATOM 11993 C C . LEU B 1 750 ? -21.719 -30.516 -5.605 1 33.31 750 LEU B C 1
ATOM 11995 O O . LEU B 1 750 ? -22.016 -31.344 -6.461 1 33.31 750 LEU B O 1
ATOM 11999 N N . GLU B 1 751 ? -21.891 -29.328 -6.035 1 39.53 751 GLU B N 1
ATOM 12000 C CA . GLU B 1 751 ? -21.469 -28.984 -7.391 1 39.53 751 GLU B CA 1
ATOM 12001 C C . GLU B 1 751 ? -19.953 -29.078 -7.543 1 39.53 751 GLU B C 1
ATOM 12003 O O . GLU B 1 751 ? -19.219 -28.859 -6.582 1 39.53 751 GLU B O 1
ATOM 12008 N N . ILE B 1 752 ? -19.562 -29.766 -8.422 1 42.56 752 ILE B N 1
ATOM 12009 C CA . ILE B 1 752 ? -18.172 -30 -8.766 1 42.56 752 ILE B CA 1
ATOM 12010 C C . ILE B 1 752 ? -17.344 -28.766 -8.422 1 42.56 752 ILE B C 1
ATOM 12012 O O . ILE B 1 752 ? -16.266 -28.875 -7.816 1 42.56 752 ILE B O 1
ATOM 12016 N N . PRO B 1 753 ? -17.906 -27.594 -8.695 1 44.91 753 PRO B N 1
ATOM 12017 C CA . PRO B 1 753 ? -17.016 -26.469 -8.375 1 44.91 753 PRO B CA 1
ATOM 12018 C C . PRO B 1 753 ? -16.703 -26.375 -6.887 1 44.91 753 PRO B C 1
ATOM 12020 O O . PRO B 1 753 ? -15.578 -26.031 -6.508 1 44.91 753 PRO B O 1
ATOM 12023 N N . SER B 1 754 ? -17.797 -26.703 -6.059 1 46.44 754 SER B N 1
ATOM 12024 C CA . SER B 1 754 ? -17.516 -26.688 -4.629 1 46.44 754 SER B CA 1
ATOM 12025 C C . SER B 1 754 ? -16.516 -27.781 -4.25 1 46.44 754 SER B C 1
ATOM 12027 O O . SER B 1 754 ? -15.758 -27.625 -3.295 1 46.44 754 SER B O 1
ATOM 12029 N N . LEU B 1 755 ? -16.797 -28.859 -4.949 1 43.06 755 LEU B N 1
ATOM 12030 C CA . LEU B 1 755 ? -15.953 -30.031 -4.715 1 43.06 755 LEU B CA 1
ATOM 12031 C C . LEU B 1 755 ? -14.5 -29.719 -5.078 1 43.06 755 LEU B C 1
ATOM 12033 O O . LEU B 1 755 ? -13.578 -30.281 -4.484 1 43.06 755 LEU B O 1
ATOM 12037 N N . LEU B 1 756 ? -14.422 -29.094 -6.316 1 47.25 756 LEU B N 1
ATOM 12038 C CA . LEU B 1 756 ? -13.07 -28.766 -6.758 1 47.25 756 LEU B CA 1
ATOM 12039 C C . LEU B 1 756 ? -12.508 -27.594 -5.953 1 47.25 756 LEU B C 1
ATOM 12041 O O . LEU B 1 756 ? -11.562 -26.938 -6.387 1 47.25 756 LEU B O 1
ATOM 12045 N N . PHE B 1 757 ? -13.078 -27.406 -4.691 1 42.88 757 PHE B N 1
ATOM 12046 C CA . PHE B 1 757 ? -12.695 -26.484 -3.621 1 42.88 757 PHE B CA 1
ATOM 12047 C C . PHE B 1 757 ? -12.766 -25.047 -4.098 1 42.88 757 PHE B C 1
ATOM 12049 O O . PHE B 1 757 ? -11.875 -24.25 -3.795 1 42.88 757 PHE B O 1
ATOM 12056 N N . PHE B 1 758 ? -13.727 -24.719 -5.148 1 40.91 758 PHE B N 1
ATOM 12057 C CA . PHE B 1 758 ? -14.164 -23.359 -5.461 1 40.91 758 PHE B CA 1
ATOM 12058 C C . PHE B 1 758 ? -15.414 -23.016 -4.656 1 40.91 758 PHE B C 1
ATOM 12060 O O . PHE B 1 758 ? -16.531 -23.188 -5.133 1 40.91 758 PHE B O 1
ATOM 12067 N N . PRO B 1 759 ? -15.461 -23.062 -3.545 1 39.31 759 PRO B N 1
ATOM 12068 C CA . PRO B 1 759 ? -16.703 -23 -2.779 1 39.31 759 PRO B CA 1
ATOM 12069 C C . PRO B 1 759 ? -17.656 -21.922 -3.297 1 39.31 759 PRO B C 1
ATOM 12071 O O . PRO B 1 759 ? -18.844 -22.188 -3.498 1 39.31 759 PRO B O 1
ATOM 12074 N N . ASP B 1 760 ? -17.391 -20.547 -3.109 1 38.66 760 ASP B N 1
ATOM 12075 C CA . ASP B 1 760 ? -18.312 -19.406 -3.141 1 38.66 760 ASP B CA 1
ATOM 12076 C C . ASP B 1 760 ? -18.625 -19 -4.578 1 38.66 760 ASP B C 1
ATOM 12078 O O . ASP B 1 760 ? -19.172 -17.922 -4.816 1 38.66 760 ASP B O 1
ATOM 12082 N N . MET B 1 761 ? -18.281 -19.656 -5.621 1 33.5 761 MET B N 1
ATOM 12083 C CA . MET B 1 761 ? -18.703 -19.203 -6.938 1 33.5 761 MET B CA 1
ATOM 12084 C C . MET B 1 761 ? -20.188 -19.5 -7.16 1 33.5 761 MET B C 1
ATOM 12086 O O . MET B 1 761 ? -20.781 -19.016 -8.117 1 33.5 761 MET B O 1
ATOM 12090 N N . MET B 1 762 ? -20.781 -20.5 -6.617 1 34.94 762 MET B N 1
ATOM 12091 C CA . MET B 1 762 ? -22.109 -20.938 -7.023 1 34.94 762 MET B CA 1
ATOM 12092 C C . MET B 1 762 ? -23.172 -19.969 -6.5 1 34.94 762 MET B C 1
ATOM 12094 O O . MET B 1 762 ? -24.359 -20.156 -6.75 1 34.94 762 MET B O 1
ATOM 12098 N N . ASP B 1 763 ? -23.172 -19.328 -5.527 1 31.59 763 ASP B N 1
ATOM 12099 C CA . ASP B 1 763 ? -24.484 -18.734 -5.297 1 31.59 763 ASP B CA 1
ATOM 12100 C C . ASP B 1 763 ? -24.891 -17.828 -6.461 1 31.59 763 ASP B C 1
ATOM 12102 O O . ASP B 1 763 ? -24.766 -16.609 -6.379 1 31.59 763 ASP B O 1
ATOM 12106 N N . MET B 1 764 ? -24.719 -18.219 -7.758 1 28.45 764 MET B N 1
ATOM 12107 C CA . MET B 1 764 ? -25.516 -17.531 -8.758 1 28.45 764 MET B CA 1
ATOM 12108 C C . MET B 1 764 ? -27 -17.812 -8.562 1 28.45 764 MET B C 1
ATOM 12110 O O . MET B 1 764 ? -27.844 -17.234 -9.242 1 28.45 764 MET B O 1
ATOM 12114 N N . SER B 1 765 ? -27.609 -18.984 -8.312 1 28.08 765 SER B N 1
ATOM 12115 C CA . SER B 1 765 ? -29.062 -19 -8.414 1 28.08 765 SER B CA 1
ATOM 12116 C C . SER B 1 765 ? -29.688 -17.938 -7.527 1 28.08 765 SER B C 1
ATOM 12118 O O . SER B 1 765 ? -30.906 -17.75 -7.539 1 28.08 765 SER B O 1
ATOM 12120 N N . SER B 1 766 ? -29.516 -17.219 -6.605 1 25.58 766 SER B N 1
ATOM 12121 C CA . SER B 1 766 ? -30.234 -15.961 -6.629 1 25.58 766 SER B CA 1
ATOM 12122 C C . SER B 1 766 ? -29.703 -15.023 -7.707 1 25.58 766 SER B C 1
ATOM 12124 O O . SER B 1 766 ? -29.047 -14.031 -7.395 1 25.58 766 SER B O 1
ATOM 12126 N N . ILE B 1 767 ? -29.094 -15.516 -9.062 1 20.7 767 ILE B N 1
ATOM 12127 C CA . ILE B 1 767 ? -29.875 -15.805 -10.266 1 20.7 767 ILE B CA 1
ATOM 12128 C C . ILE B 1 767 ? -30.703 -17.062 -10.047 1 20.7 767 ILE B C 1
ATOM 12130 O O . ILE B 1 767 ? -30.359 -17.906 -9.219 1 20.7 767 ILE B O 1
ATOM 12134 N N . GLU B 1 768 ? -32.031 -17.547 -10.703 1 19.78 768 GLU B N 1
ATOM 12135 C CA . GLU B 1 768 ? -32.469 -18.688 -11.508 1 19.78 768 GLU B CA 1
ATOM 12136 C C . GLU B 1 768 ? -31.281 -19.344 -12.227 1 19.78 768 GLU B C 1
ATOM 12138 O O . GLU B 1 768 ? -31.344 -20.516 -12.602 1 19.78 768 GLU B O 1
ATOM 12143 N N . TRP B 1 769 ? -30.391 -19.438 -12.711 1 16.84 769 TRP B N 1
ATOM 12144 C CA . TRP B 1 769 ? -29.047 -19.969 -12.5 1 16.84 769 TRP B CA 1
ATOM 12145 C C . TRP B 1 769 ? -28.438 -19.406 -11.227 1 16.84 769 TRP B C 1
ATOM 12147 O O . TRP B 1 769 ? -28.703 -18.266 -10.844 1 16.84 769 TRP B O 1
#